Protein 5TIB (pdb70)

B-factor: mean 47.49, std 21.51, range [4.68, 128.02]

Secondary structure (DSSP, 8-state):
-PPTTEEEEE--TTS-HHHHHHHHHHHHHHH--EEEEE--TTHHHHHHHHHTTT-S-SEEEEEGGGHHHHHHTT-BPPP---HHHHTTB-HHHHHHTEETTEE-SEEEEEE--EEEEETTT-SS--SBSTTHHHHHHHHHHTT-EEE---SSSHHHHHHHHHHTT-EEEEEETTEEEEEEEETTSHHHHHHHHHHHHHHHTTSS-TT--HHHHHHHHHTT-EEEEEE-GGGHHHHHHSS--EEEEPPPEETTEE--PEEEEEEEEEBTT-S-HHHHHHHIIIIISSHHHHHHHHHHS--SEESBHHHHHHHTTSHHHHHHHHHHHHSEEPP-STHHHHHHHHHHHHHHHHHHTSS-HHHHHHHHHHHHHHHHHHH--SSB-------HHHHHHHHHHHHHTS-HHHHHHHHHHHHTTTT-HHHHHHHHHHHHHHHHH-S--GGGTT-HHHHHTB-TTS-B-HHHHHHHHHHHHHHHT-STHHHHHHHHHHHT-HHHHHHHHHHHSSS---HHHHHHHHHHHHHHHHHHHHH--/-TTEEEEE--TTS-HHHHHHHHHHHHHHH--EEEEE--TTHHHHHHHHHHTT-S-SEEEEEGGGHHHHHHTT-B------HHHHTTB-HHHHHHTEETTEE-SEEEEEE--EEEEETTT-SS--SBSTTHHHHHHHHHHTT-EEE----SSHHHHHHHHHHTT-EEEEEETTEEEEEEEETTSHHHHHHHHHHHHHHHTTSS-TT--HHHHHHHHHTT-EEEEEE-GGGHHHHHHSS--EEEEPPPBBTTB---PEEEEEEEEEBTT-TTHHHHHIIIIIIISSHHHHHHHHHHS--SEESBHHHHHHHTTSHHHHHHHHHHHHSEEPP-STTHHHHHHHHHHHHHHHHHTSS-HHHHHHHHHHHHHHHHHHT--TTBS-TT-S----HHHHHHHHHHHHHTS-HHHHHHHHHHHHHTTT-HHHHHHHHHHHHHHHHH----GGGTT-HHHHTTB-TT--B-HHHHHHHHHHHHHHHH-STHHHHHHHHHHHT-HHHHHHHHHHT---HHHHHHHHHHHHHHHHHHHH--

Foldseek 3Di:
DEDPQEFEEEDAPLFLQVLLVVLQVVLCVVPVHHYHYDHDPPLLLVLLAQLLVLDDGQKYKDWLQSQQQCVLSVFFDFDDDDPVLVVQFDVVQQVSQAYPRTGFWAFWAKKWKWKKFFCVLPVDQDQAPVCQVVVQVVVVVVQAAAEAEALLFVLQQQLQLPFQPADQFDADPHDTHLLRGRQQDPSNLVRLVSVLVCCVSPNYPLHRHHVNRLVCVLVPRYGIYMDIQQSVVSSVVGPTDMDTAADHHYPPTGRAGAMTGITMTGTSSDPCNVVVSCSVSPRCLDLSSVVSRCVSGRRAQTRRPVNNVVVVVDVNNVRRVVNDVSHDHHHNHLLSLQLRLLVSQLSSCCNVVVDPNNLSSVLSRLLSSLLSQLQPLPDDDQPCDDDLLRLLVLLLVVLQPADLVLLVLLLVLVLVCQPPVVSLVVVLVQLVVCLVVQDDDPVCVPRSNNQSQADPVSGGDNSSSVSSNVLSVLSSLGDVSSVSLSVCLVSVNLVSSLVSLCSSQSHHVNSSNSSSSSVNSNSVSSCCSSPND/DPQEFEEEDAPLFQQVLLVVLQVVCCVVPVHHYHYDHDPVQLQVALLQLLVVGDGFKYKDFLQSVQLCVLSVFFDFDDDDPVLVVQFDPVQQVSQADPNTGFWAFWFKKWKWKKFFCVLCVDDDQAPVCQVVSQVVQVVVQAAAEAEALLFCLQQQLLLPFQPADQFDAPPHDTDLQDHGCQDPSNLQSLVSVQVCCVVVSYPLVRHHVNRLVCVLVVRYGIYMGIQSSVLSSVVGPTDMDIAFDHHYPPTGRAGAMTGITMTGTSNHPCVVVVCCSVSPRCQDLSNQVSRCNSGNRAQTRGDVNSVVVCVDNNNVRRVVSNVSYHHHHNHSLVLLLRLLSSQLSSCCNVVVDPNNLSSLLSRLLSSLLSQLSPLPPDDDLPLPPCVDLVVLLVLLLVVLVPFDLVLLVLLLVQLLVCQPPVVSLVVVLVVLVVCLVVQDDDVVCVPSSNSVRQADPVRGGDSSNSVSSNSLSSLSVNGDPSSVSLSVCLVSVNLVSSLVSLVVSDSNRSNSNSSSVNSNSSSSNSSSPD

InterPro domains:
  IPR007677 Gasdermin [PTHR16399] (1-382)
  IPR040460 Gasdermin, pore forming domain [PF04598] (5-232)
  IPR041263 Gasdermin, PUB domain [PF17708] (252-376)

GO terms:
  GO:0005543 phospholipid binding (F, IDA)
  GO:0005886 plasma membrane (C, IDA)
  GO:1902483 cytotoxic T cell pyroptotic cell death (P, IDA)
  GO:0022829 wide pore channel activity (F, IDA)
  GO:0070269 pyroptotic inflammatory response (P, IDA)
  GO:0042267 natural killer cell mediated cytotoxicity (P, IDA)
  GO:0050829 defense response to Gram-negative bacterium (P, IDA)
  GO:1901612 cardiolipin binding (F, IDA)
  GO:0005737 cytoplasm (C, EXP)
  GO:0005886 plasma membrane (C, EXP)
  GO:0005829 cytosol (C, IDA)
  GO:0140507 granzyme-mediated programmed cell death signaling pathway (P, IDA)

Sequence (1063 aa):
KIEEGKLVIWINGDKGYNGLAEVGKKFEKDTGIKVTVEHPDKLEEKFPQVAATGDGPDIIFWAHDRFGGYAQSGLLAEITPAAAFQDKLYPFTWDAVRYNGKLIAYPIAVEALSLIYNKDLLPNPPKTWEEIPALDKELKAKGKSALMFNLQEPYFTWPLIAADGGYAFKYAAGKYDIKDVGVDNAGAKAGLTFLVDLIKNKHMNADTDYSIAEAAFNKGETAMTINGPWAWSNIDTSAVNYGVTVLPTFKGQPSKPFVGVLSAGINAASPNKELAKEFLENYLLTDEGLEAVNKDKPLGAVALKSYEEELAKDPRIAATMENAQKGEIMPNIPQMSAFWYAVRTAVINAASGRQTVDAALAAAQTNAAAMSAGLDIHFRGKTKSRNMKEKLEDMESVLKDLTEEKRKDVLNSLAKCLGKEDIRQDLEQRVSEVLISRELHMEDSDKPLLSSLFNAAGVLVEARAKAILDFLDALLELSEEQQFVAEALEKGTLPLLKDQVKSVMEQNWDPEARILCALYVVVSILLELAEGPEEGKLVIWINGDKGYNGLAEVGKKFEKDTGIKVTVEHPDKLEEKFPQVAATGDGPDIIFWAHDRFGGYAQSGLLAEITPAAAFQDKLYPFTWDAVRYNGKLIAYPIAVEALSLIYNKDLLPNPPKTWEEIPALDKELKAKGKSALMFNLQEPYFTWPLIAADGGYAFKYAAGKYDIKDVGVDNAGAKAGLTFLVDLIKNKHMNADTDYSIAEAAFNKGETAMTINGPWAWSNIDTSAVNYGVTVLPTFKGQPSKPFVGVLSAGINAASPNKELAKEFLENYLLTDEGLEAVNKDKPLGAVALKSYEEELAKDPRIAATMENAQKGEIMPNIPQMSAFWYAVRTAVINAASGRQTVDAALAAAQTNAAAMSAGLDIHFRGKTKSFPERNMKEKLEDMESVLKDLTEEKRKDVLNSLAKCLGKEDIRQDLEQRVSEVLISRELHMEDSDKPLLSSLFNAAGVLVEARAKAILDFLDALLELSEEQQFVAEALEKGTLPLLKDQVKSVMEDPEARILCALYVVVSILLELAEG

Solvent-accessible surface area: 40756 Å² total; per-residue (Å²): 202,14,105,125,40,46,0,31,0,15,2,33,37,42,22,1,61,93,3,2,41,114,6,2,84,93,0,78,135,86,51,64,28,39,27,46,29,75,82,27,131,79,0,24,51,78,0,4,59,38,8,50,113,30,62,12,0,0,0,0,3,47,14,1,8,25,0,0,8,2,24,27,18,53,9,21,11,93,3,91,12,65,71,82,14,38,105,108,1,64,93,64,0,7,19,7,0,27,22,48,25,74,17,10,0,0,0,2,0,3,9,1,0,1,0,0,25,9,85,114,50,14,90,122,23,8,119,40,4,77,84,2,36,71,25,1,158,98,5,92,97,138,59,61,18,0,2,34,2,7,3,52,66,3,37,14,0,4,3,3,0,4,7,35,35,3,58,3,8,93,98,64,33,21,21,27,64,17,118,48,13,1,0,51,45,81,4,0,67,26,0,0,53,35,0,8,61,4,23,141,92,159,28,18,93,23,108,7,47,54,71,88,4,39,36,8,0,26,151,14,87,0,0,0,5,4,10,0,0,13,5,4,24,57,4,87,122,30,109,20,70,33,10,20,26,23,8,0,37,10,110,69,67,49,3,55,0,15,1,0,0,4,0,0,0,0,1,38,44,4,60,6,58,127,40,0,44,72,0,0,36,92,25,2,2,41,68,72,4,0,64,20,4,22,149,31,48,18,8,0,6,1,0,5,83,58,21,11,118,89,28,56,149,35,101,60,10,60,6,0,47,75,2,12,146,82,7,85,64,6,6,15,6,5,1,1,18,0,0,15,14,1,0,49,28,2,2,54,8,3,10,59,58,163,30,94,21,86,46,1,0,42,7,3,34,14,1,0,13,0,0,1,12,0,5,15,19,12,32,58,22,74,36,144,168,78,97,81,34,35,25,8,60,92,6,51,63,28,2,126,118,7,82,113,140,50,21,82,58,2,21,66,6,0,35,113,1,16,44,112,72,119,67,7,79,52,6,38,116,29,0,43,72,0,31,142,45,108,112,64,79,176,99,0,93,109,45,50,0,0,54,3,1,20,56,113,84,54,79,8,43,67,45,29,0,104,4,2,35,63,0,0,80,7,0,85,92,6,6,27,0,20,96,40,0,34,74,0,35,111,113,47,18,3,49,42,0,48,79,4,0,104,46,6,7,31,62,108,103,100,29,5,21,51,12,2,16,0,0,13,5,0,0,2,1,0,25,17,0,26,110,24,100,109,138,59,30,1,39,0,32,3,31,30,39,19,0,61,93,6,1,41,49,11,0,70,56,9,36,133,91,55,70,18,57,32,65,32,74,78,33,132,69,1,23,56,34,0,13,55,28,5,70,93,49,53,38,1,6,0,3,3,47,13,1,7,24,0,0,23,13,21,41,64,50,18,16,15,79,12,127,14,64,75,82,10,65,101,86,1,59,91,84,1,12,43,3,0,92,21,42,33,62,18,10,0,3,0,2,0,4,11,0,0,0,1,0,18,5,90,101,56,18,97,94,37,25,97,34,4,77,77,2,44,74,34,15,62,69,32,56,100,74,63,68,25,0,2,35,3,11,2,60,65,4,39,20,3,4,2,4,2,3,7,42,33,4,76,3,10,24,94,72,70,18,30,31,62,19,81,60,7,2,0,22,51,76,4,0,62,20,0,1,62,27,1,21,64,5,30,91,95,92,35,11,96,24,63,7,51,58,73,84,4,44,63,4,2,35,68,14,94,0,0,3,7,4,7,0,0,14,4,2,29,62,4,86,100,29,110,19,78,34,8,19,33,50,8,1,36,11,117,65,78,50,2,57,0,10,5,1,0,2,0,0,0,7,6,40,59,5,73,12,72,85,40,0,30,37,0,0,30,94,64,2,1,42,70,80,5,0,38,35,5,27,83,32,36,14,6,0,5,2,0,7,64,58,31,12,121,66,26,50,93,38,104,67,7,47,2,0,54,73,2,14,144,83,10,76,33,8,8,17,7,6,1,1,26,0,0,16,24,0,3,45,35,2,1,64,18,9,14,78,59,195,25,96,20,75,44,1,4,54,3,1,56,16,0,0,6,0,0,1,14,0,15,19,15,11,27,26,19,74,12,101,17,17,87,104,158,88,87,77,50,44,16,52,86,19,47,57,28,11,78,111,24,75,83,66,50,21,49,59,3,26,94,19,0,30,121,1,20,44,113,68,112,68,5,86,95,23,30,58,101,0,42,60,5,34,144,54,188,101,64,102,173,73,8,75,127,28,57,0,0,43,2,2,12,56,114,96,52,56,31,44,52,46,22,0,118,3,2,28,64,0,0,20,0,1,58,4,2,4,84,0,10,93,28,0,31,78,0,38,161,75,56,21,4,58,38,0,52,61,8,0,47,43,10,73,127,119,21,16,56,63,0,9,34,0,0,55,12,0,0,1,1,0,28,46,17,44,113,120

Radius of gyration: 32.64 Å; Cα contacts (8 Å, |Δi|>4): 2122; chains: 2; bounding box: 70×68×93 Å

Structure (mmCIF, N/CA/C/O backbone):
data_5TIB
#
_entry.id   5TIB
#
_cell.length_a   104.060
_cell.length_b   104.060
_cell.length_c   252.210
_cell.angle_alpha   90.000
_cell.angle_beta   90.000
_cell.angle_gamma   90.000
#
_symmetry.space_group_name_H-M   'P 43 21 2'
#
loop_
_entity.id
_entity.type
_entity.pdbx_description
1 polymer 'Sugar ABC transporter substrate-binding protein,Gasdermin-B'
2 branched alpha-D-glucopyranose-(1-4)-alpha-D-glucopyranose
3 non-polymer 'ACETATE ION'
4 non-polymer 'SODIUM ION'
5 water water
#
loop_
_atom_site.group_PDB
_atom_site.id
_atom_site.type_symbol
_atom_site.label_atom_id
_atom_site.label_alt_id
_atom_site.label_comp_id
_atom_site.label_asym_id
_atom_site.label_entity_id
_atom_site.label_seq_id
_atom_site.pdbx_PDB_ins_code
_atom_site.Cartn_x
_atom_site.Cartn_y
_atom_site.Cartn_z
_atom_site.occupancy
_atom_site.B_iso_or_equiv
_atom_site.auth_seq_id
_atom_site.auth_comp_id
_atom_site.auth_asym_id
_atom_site.auth_atom_id
_atom_site.pdbx_PDB_model_num
ATOM 1 N N . LYS A 1 1 ? 98.053 100.128 53.353 1.00 90.59 1 LYS A N 1
ATOM 2 C CA . LYS A 1 1 ? 96.689 100.534 52.901 1.00 87.52 1 LYS A CA 1
ATOM 3 C C . LYS A 1 1 ? 96.693 100.450 51.395 1.00 76.79 1 LYS A C 1
ATOM 4 O O . LYS A 1 1 ? 97.493 101.116 50.730 1.00 79.26 1 LYS A O 1
ATOM 10 N N . ILE A 1 2 ? 95.829 99.601 50.869 1.00 62.17 2 ILE A N 1
ATOM 11 C CA . ILE A 1 2 ? 95.652 99.498 49.449 1.00 53.87 2 ILE A CA 1
ATOM 12 C C . ILE A 1 2 ? 94.716 100.623 49.051 1.00 52.74 2 ILE A C 1
ATOM 13 O O . ILE A 1 2 ? 93.828 100.991 49.810 1.00 55.41 2 ILE A O 1
ATOM 18 N N . GLU A 1 3 ? 94.922 101.162 47.863 1.00 50.24 3 GLU A N 1
ATOM 19 C CA . GLU A 1 3 ? 94.215 102.356 47.436 1.00 53.18 3 GLU A CA 1
ATOM 20 C C . GLU A 1 3 ? 92.862 102.048 46.776 1.00 52.54 3 GLU A C 1
ATOM 21 O O . GLU A 1 3 ? 92.788 101.318 45.795 1.00 51.39 3 GLU A O 1
ATOM 27 N N . GLU A 1 4 ? 91.798 102.632 47.331 1.00 50.35 4 GLU A N 1
ATOM 28 C CA . GLU A 1 4 ? 90.451 102.499 46.804 1.00 44.99 4 GLU A CA 1
ATOM 29 C C . GLU A 1 4 ? 90.225 103.154 45.435 1.00 42.48 4 GLU A C 1
ATOM 30 O O . GLU A 1 4 ? 90.851 104.142 45.075 1.00 47.53 4 GLU A O 1
ATOM 36 N N . GLY A 1 5 ? 89.354 102.571 44.637 1.00 39.37 5 GLY A N 1
ATOM 37 C CA . GLY A 1 5 ? 89.096 103.086 43.303 1.00 38.56 5 GLY A CA 1
ATOM 38 C C . GLY A 1 5 ? 90.147 102.768 42.262 1.00 39.40 5 GLY A C 1
ATOM 39 O O . GLY A 1 5 ? 90.169 103.385 41.206 1.00 47.09 5 GLY A O 1
ATOM 40 N N . LYS A 1 6 ? 90.989 101.774 42.521 1.00 40.50 6 LYS A N 1
ATOM 41 C CA . LYS A 1 6 ? 92.082 101.411 41.624 1.00 40.11 6 LYS A CA 1
ATOM 42 C C . LYS A 1 6 ? 92.279 99.912 41.722 1.00 39.46 6 LYS A C 1
ATOM 43 O O . LYS A 1 6 ? 91.881 99.323 42.722 1.00 40.62 6 LYS A O 1
ATOM 49 N N . LEU A 1 7 ? 92.881 99.291 40.708 1.00 36.01 7 LEU A N 1
ATOM 50 C CA . LEU A 1 7 ? 93.264 97.883 40.817 1.00 32.48 7 LEU A CA 1
ATOM 51 C C . LEU A 1 7 ? 94.748 97.719 40.612 1.00 31.58 7 LEU A C 1
ATOM 52 O O . LEU A 1 7 ? 95.293 98.204 39.648 1.00 30.12 7 LEU A O 1
ATOM 57 N N . VAL A 1 8 ? 95.386 96.988 41.528 1.00 31.95 8 VAL A N 1
ATOM 58 C CA . VAL A 1 8 ? 96.774 96.622 41.391 1.00 30.39 8 VAL A CA 1
ATOM 59 C C . VAL A 1 8 ? 96.833 95.126 41.315 1.00 27.66 8 VAL A C 1
ATOM 60 O O . VAL A 1 8 ? 96.273 94.476 42.160 1.00 24.85 8 VAL A O 1
ATOM 64 N N . ILE A 1 9 ? 97.580 94.615 40.338 1.00 28.11 9 ILE A N 1
ATOM 65 C CA . ILE A 1 9 ? 97.660 93.198 40.046 1.00 29.02 9 ILE A CA 1
ATOM 66 C C . ILE A 1 9 ? 99.065 92.713 39.956 1.00 31.06 9 ILE A C 1
ATOM 67 O O . ILE A 1 9 ? 99.858 93.314 39.202 1.00 29.96 9 ILE A O 1
ATOM 72 N N . TRP A 1 10 ? 99.374 91.629 40.704 1.00 29.01 10 TRP A N 1
ATOM 73 C CA . TRP A 1 10 ? 100.682 90.980 40.627 1.00 27.52 10 TRP A CA 1
ATOM 74 C C . TRP A 1 10 ? 100.612 89.665 39.832 1.00 27.83 10 TRP A C 1
ATOM 75 O O . TRP A 1 10 ? 99.741 88.860 40.019 1.00 25.90 10 TRP A O 1
ATOM 86 N N . ILE A 1 11 ? 101.533 89.470 38.923 1.00 27.84 11 ILE A N 1
ATOM 87 C CA . ILE A 1 11 ? 101.648 88.229 38.229 1.00 27.12 11 ILE A CA 1
ATOM 88 C C . ILE A 1 11 ? 103.127 87.939 37.973 1.00 26.22 11 ILE A C 1
ATOM 89 O O . ILE A 1 11 ? 103.926 88.838 37.893 1.00 25.83 11 ILE A O 1
ATOM 94 N N . ASN A 1 12 ? 103.468 86.685 37.799 1.00 26.14 12 ASN A N 1
ATOM 95 C CA . ASN A 1 12 ? 104.832 86.302 37.565 1.00 28.91 12 ASN A CA 1
ATOM 96 C C . ASN A 1 12 ? 105.430 86.881 36.253 1.00 30.77 12 ASN A C 1
ATOM 97 O O . ASN A 1 12 ? 104.766 87.023 35.235 1.00 30.64 12 ASN A O 1
ATOM 102 N N . GLY A 1 13 ? 106.713 87.202 36.307 1.00 27.93 13 GLY A N 1
ATOM 103 C CA . GLY A 1 13 ? 107.400 87.780 35.197 1.00 26.56 13 GLY A CA 1
ATOM 104 C C . GLY A 1 13 ? 107.596 86.897 33.980 1.00 26.52 13 GLY A C 1
ATOM 105 O O . GLY A 1 13 ? 107.933 87.370 32.927 1.00 24.48 13 GLY A O 1
ATOM 106 N N . ASP A 1 14 ? 107.389 85.615 34.096 1.00 28.27 14 ASP A N 1
ATOM 107 C CA . ASP A 1 14 ? 107.457 84.778 32.919 1.00 29.95 14 ASP A CA 1
ATOM 108 C C . ASP A 1 14 ? 106.092 84.690 32.218 1.00 32.25 14 ASP A C 1
ATOM 109 O O . ASP A 1 14 ? 106.020 84.129 31.122 1.00 34.85 14 ASP A O 1
ATOM 114 N N . LYS A 1 15 ? 105.025 85.217 32.840 1.00 31.10 15 LYS A N 1
ATOM 115 C CA . LYS A 1 15 ? 103.671 85.184 32.255 1.00 30.90 15 LYS A CA 1
ATOM 116 C C . LYS A 1 15 ? 103.416 86.402 31.388 1.00 31.21 15 LYS A C 1
ATOM 117 O O . LYS A 1 15 ? 104.206 87.342 31.416 1.00 26.62 15 LYS A O 1
ATOM 123 N N . GLY A 1 16 ? 102.289 86.401 30.657 1.00 31.21 16 GLY A N 1
ATOM 124 C CA . GLY A 1 16 ? 101.950 87.484 29.718 1.00 29.68 16 GLY A CA 1
ATOM 125 C C . GLY A 1 16 ? 101.404 88.764 30.354 1.00 29.37 16 GLY A C 1
ATOM 126 O O . GLY A 1 16 ? 100.266 89.178 30.088 1.00 27.66 16 GLY A O 1
ATOM 127 N N . TYR A 1 17 ? 102.244 89.417 31.152 1.00 27.04 17 TYR A N 1
ATOM 128 C CA . TYR A 1 17 ? 101.867 90.630 31.839 1.00 27.26 17 TYR A CA 1
ATOM 129 C C . TYR A 1 17 ? 101.535 91.853 30.938 1.00 26.87 17 TYR A C 1
ATOM 130 O O . TYR A 1 17 ? 100.726 92.697 31.326 1.00 25.33 17 TYR A O 1
ATOM 139 N N . ASN A 1 18 ? 102.154 91.958 29.773 1.00 25.27 18 ASN A N 1
ATOM 140 C CA . ASN A 1 18 ? 101.795 93.037 28.851 1.00 27.77 18 ASN A CA 1
ATOM 141 C C . ASN A 1 18 ? 100.412 92.806 28.262 1.00 28.60 18 ASN A C 1
ATOM 142 O O . ASN A 1 18 ? 99.612 93.726 28.169 1.00 24.28 18 ASN A O 1
ATOM 147 N N . GLY A 1 19 ? 100.132 91.537 27.914 1.00 30.06 19 GLY A N 1
ATOM 148 C CA . GLY A 1 19 ? 98.777 91.092 27.527 1.00 26.01 19 GLY A CA 1
ATOM 149 C C . GLY A 1 19 ? 97.775 91.418 28.620 1.00 26.66 19 GLY A C 1
ATOM 150 O O . GLY A 1 19 ? 96.734 92.019 28.381 1.00 26.41 19 GLY A O 1
ATOM 151 N N . LEU A 1 20 ? 98.124 91.108 29.846 1.00 25.94 20 LEU A N 1
ATOM 152 C CA . LEU A 1 20 ? 97.238 91.403 30.939 1.00 26.22 20 LEU A CA 1
ATOM 153 C C . LEU A 1 20 ? 96.987 92.871 31.119 1.00 25.17 20 LEU A C 1
ATOM 154 O O . LEU A 1 20 ? 95.939 93.279 31.526 1.00 28.99 20 LEU A O 1
ATOM 159 N N . ALA A 1 21 ? 97.983 93.665 30.872 1.00 30.23 21 ALA A N 1
ATOM 160 C CA . ALA A 1 21 ? 97.861 95.136 30.975 1.00 33.54 21 ALA A CA 1
ATOM 161 C C . ALA A 1 21 ? 96.968 95.709 29.875 1.00 30.48 21 ALA A C 1
ATOM 162 O O . ALA A 1 21 ? 96.342 96.714 30.067 1.00 29.45 21 ALA A O 1
ATOM 164 N N . GLU A 1 22 ? 96.925 95.036 28.737 1.00 35.10 22 GLU A N 1
ATOM 165 C CA . GLU A 1 22 ? 95.951 95.306 27.684 1.00 39.10 22 GLU A CA 1
ATOM 166 C C . GLU A 1 22 ? 94.509 95.114 28.160 1.00 36.28 22 GLU A C 1
ATOM 167 O O . GLU A 1 22 ? 93.664 95.919 27.868 1.00 38.47 22 GLU A O 1
ATOM 173 N N . VAL A 1 23 ? 94.250 94.074 28.927 1.00 30.96 23 VAL A N 1
ATOM 174 C CA . VAL A 1 23 ? 92.928 93.896 29.505 1.00 30.33 23 VAL A CA 1
ATOM 175 C C . VAL A 1 23 ? 92.670 95.012 30.517 1.00 29.40 23 VAL A C 1
ATOM 176 O O . VAL A 1 23 ? 91.560 95.488 30.625 1.00 27.57 23 VAL A O 1
ATOM 180 N N . GLY A 1 24 ? 93.703 95.385 31.264 1.00 30.58 24 GLY A N 1
ATOM 181 C CA . GLY A 1 24 ? 93.635 96.457 32.248 1.00 32.87 24 GLY A CA 1
ATOM 182 C C . GLY A 1 24 ? 93.219 97.776 31.621 1.00 34.73 24 GLY A C 1
ATOM 183 O O . GLY A 1 24 ? 92.431 98.505 32.199 1.00 31.27 24 GLY A O 1
ATOM 184 N N . LYS A 1 25 ? 93.761 98.036 30.429 1.00 35.55 25 LYS A N 1
ATOM 185 C CA . LYS A 1 25 ? 93.406 99.169 29.598 1.00 39.71 25 LYS A CA 1
ATOM 186 C C . LYS A 1 25 ? 91.929 99.158 29.175 1.00 42.11 25 LYS A C 1
ATOM 187 O O . LYS A 1 25 ? 91.228 100.179 29.276 1.00 37.67 25 LYS A O 1
ATOM 190 N N . LYS A 1 26 ? 91.479 98.011 28.673 1.00 38.89 26 LYS A N 1
ATOM 191 C CA . LYS A 1 26 ? 90.106 97.915 28.242 1.00 43.14 26 LYS A CA 1
ATOM 192 C C . LYS A 1 26 ? 89.180 98.200 29.422 1.00 41.07 26 LYS A C 1
ATOM 193 O O . LYS A 1 26 ? 88.174 98.860 29.262 1.00 41.72 26 LYS A O 1
ATOM 199 N N . PHE A 1 27 ? 89.557 97.717 30.595 1.00 39.11 27 PHE A N 1
ATOM 200 C CA . PHE A 1 27 ? 88.764 97.909 31.785 1.00 36.90 27 PHE A CA 1
ATOM 201 C C . PHE A 1 27 ? 88.630 99.371 32.153 1.00 41.62 27 PHE A C 1
ATOM 202 O O . PHE A 1 27 ? 87.535 99.834 32.501 1.00 41.16 27 PHE A O 1
ATOM 210 N N . GLU A 1 28 ? 89.747 100.089 32.124 1.00 46.64 28 GLU A N 1
ATOM 211 C CA . GLU A 1 28 ? 89.749 101.517 32.443 1.00 49.66 28 GLU A CA 1
ATOM 212 C C . GLU A 1 28 ? 88.900 102.314 31.444 1.00 48.43 28 GLU A C 1
ATOM 213 O O . GLU A 1 28 ? 88.161 103.197 31.810 1.00 40.00 28 GLU A O 1
ATOM 219 N N . LYS A 1 29 ? 89.019 101.968 30.182 1.00 49.61 29 LYS A N 1
ATOM 220 C CA . LYS A 1 29 ? 88.272 102.612 29.135 1.00 48.06 29 LYS A CA 1
ATOM 221 C C . LYS A 1 29 ? 86.771 102.437 29.382 1.00 51.19 29 LYS A C 1
ATOM 222 O O . LYS A 1 29 ? 86.010 103.399 29.300 1.00 59.90 29 LYS A O 1
ATOM 226 N N . ASP A 1 30 ? 86.345 101.223 29.697 1.00 47.39 30 ASP A N 1
ATOM 227 C CA . ASP A 1 30 ? 84.931 100.973 29.955 1.00 42.32 30 ASP A CA 1
ATOM 228 C C . ASP A 1 30 ? 84.444 101.558 31.256 1.00 40.35 30 ASP A C 1
ATOM 229 O O . ASP A 1 30 ? 83.310 101.859 31.354 1.00 47.58 30 ASP A O 1
ATOM 234 N N . THR A 1 31 ? 85.270 101.650 32.276 1.00 42.33 31 THR A N 1
ATOM 235 C CA . THR A 1 31 ? 84.789 101.995 33.627 1.00 40.80 31 THR A CA 1
ATOM 236 C C . THR A 1 31 ? 85.475 103.187 34.265 1.00 40.36 31 THR A C 1
ATOM 237 O O . THR A 1 31 ? 85.147 103.520 35.380 1.00 42.11 31 THR A O 1
ATOM 241 N N . GLY A 1 32 ? 86.509 103.737 33.637 1.00 39.31 32 GLY A N 1
ATOM 242 C CA . GLY A 1 32 ? 87.354 104.734 34.299 1.00 42.66 32 GLY A CA 1
ATOM 243 C C . GLY A 1 32 ? 88.186 104.308 35.519 1.00 47.30 32 GLY A C 1
ATOM 244 O O . GLY A 1 32 ? 88.661 105.187 36.264 1.00 47.91 32 GLY A O 1
ATOM 245 N N . ILE A 1 33 ? 88.370 102.997 35.733 1.00 47.31 33 ILE A N 1
ATOM 246 C CA . ILE A 1 33 ? 89.118 102.463 36.887 1.00 43.79 33 ILE A CA 1
ATOM 247 C C . ILE A 1 33 ? 90.517 102.096 36.431 1.00 41.86 33 ILE A C 1
ATOM 248 O O . ILE A 1 33 ? 90.673 101.246 35.567 1.00 47.07 33 ILE A O 1
ATOM 253 N N . LYS A 1 34 ? 91.539 102.734 36.992 1.00 42.78 34 LYS A N 1
ATOM 254 C CA . LYS A 1 34 ? 92.917 102.474 36.583 1.00 41.79 34 LYS A CA 1
ATOM 255 C C . LYS A 1 34 ? 93.371 101.043 37.047 1.00 40.79 34 LYS A C 1
ATOM 256 O O . LYS A 1 34 ? 93.051 100.589 38.169 1.00 37.70 34 LYS A O 1
ATOM 258 N N . VAL A 1 35 ? 94.057 100.334 36.157 1.00 33.71 35 VAL A N 1
ATOM 259 C CA . VAL A 1 35 ? 94.585 99.034 36.459 1.00 32.46 35 VAL A CA 1
ATOM 260 C C . VAL A 1 35 ? 96.065 99.111 36.251 1.00 33.11 35 VAL A C 1
ATOM 261 O O . VAL A 1 35 ? 96.509 99.486 35.162 1.00 34.15 35 VAL A O 1
ATOM 265 N N . THR A 1 36 ? 96.818 98.676 37.261 1.00 33.07 36 THR A N 1
ATOM 266 C CA . THR A 1 36 ? 98.286 98.612 37.185 1.00 32.79 36 THR A CA 1
ATOM 267 C C . THR A 1 36 ? 98.771 97.189 37.363 1.00 30.94 36 THR A C 1
ATOM 268 O O . THR A 1 36 ? 98.479 96.540 38.339 1.00 31.70 36 THR A O 1
ATOM 272 N N . VAL A 1 37 ? 99.554 96.720 36.434 1.00 30.00 37 VAL A N 1
ATOM 273 C CA . VAL A 1 37 ? 100.016 95.360 36.486 1.00 30.22 37 VAL A CA 1
ATOM 274 C C . VAL A 1 37 ? 101.499 95.328 36.733 1.00 31.81 37 VAL A C 1
ATOM 275 O O . VAL A 1 37 ? 102.269 95.949 36.027 1.00 35.21 37 VAL A O 1
ATOM 279 N N . GLU A 1 38 ? 101.890 94.564 37.729 1.00 35.77 38 GLU A N 1
ATOM 280 C CA . GLU A 1 38 ? 103.258 94.487 38.177 1.00 35.15 38 GLU A CA 1
ATOM 281 C C . GLU A 1 38 ? 103.742 93.041 38.211 1.00 34.46 38 GLU A C 1
ATOM 282 O O . GLU A 1 38 ? 102.979 92.099 38.427 1.00 34.63 38 GLU A O 1
ATOM 288 N N . HIS A 1 39 ? 105.030 92.875 38.043 1.00 35.38 39 HIS A N 1
ATOM 289 C CA . HIS A 1 39 ? 105.648 91.559 38.139 1.00 34.91 39 HIS A CA 1
ATOM 290 C C . HIS A 1 39 ? 106.867 91.468 39.085 1.00 31.65 39 HIS A C 1
ATOM 291 O O . HIS A 1 39 ? 107.989 91.268 38.658 1.00 32.14 39 HIS A O 1
ATOM 298 N N . PRO A 1 40 ? 106.628 91.587 40.377 1.00 28.90 40 PRO A N 1
ATOM 299 C CA . PRO A 1 40 ? 107.713 91.541 41.322 1.00 29.91 40 PRO A CA 1
ATOM 300 C C . PRO A 1 40 ? 108.408 90.207 41.345 1.00 33.98 40 PRO A C 1
ATOM 301 O O . PRO A 1 40 ? 107.825 89.212 40.976 1.00 38.22 40 PRO A O 1
ATOM 305 N N . ASP A 1 41 ? 109.656 90.194 41.801 1.00 40.05 41 ASP A N 1
ATOM 306 C CA . ASP A 1 41 ? 110.401 88.957 41.951 1.00 40.63 41 ASP A CA 1
ATOM 307 C C . ASP A 1 41 ? 109.909 88.303 43.205 1.00 37.91 41 ASP A C 1
ATOM 308 O O . ASP A 1 41 ? 109.450 88.997 44.117 1.00 31.42 41 ASP A O 1
ATOM 313 N N . LYS A 1 42 ? 110.015 86.973 43.253 1.00 37.70 42 LYS A N 1
ATOM 314 C CA . LYS A 1 42 ? 109.672 86.193 44.450 1.00 37.48 42 LYS A CA 1
ATOM 315 C C . LYS A 1 42 ? 108.224 86.446 44.880 1.00 31.84 42 LYS A C 1
ATOM 316 O O . LYS A 1 42 ? 107.906 86.489 46.058 1.00 29.33 42 LYS A O 1
ATOM 319 N N . LEU A 1 43 ? 107.368 86.634 43.897 1.00 28.02 43 LEU A N 1
ATOM 320 C CA . LEU A 1 43 ? 106.041 87.102 44.121 1.00 29.33 43 LEU A CA 1
ATOM 321 C C . LEU A 1 43 ? 105.255 86.196 45.111 1.00 28.25 43 LEU A C 1
ATOM 322 O O . LEU A 1 43 ? 104.503 86.663 45.947 1.00 25.91 43 LEU A O 1
ATOM 327 N N . GLU A 1 44 ? 105.437 84.903 44.985 1.00 27.58 44 GLU A N 1
ATOM 328 C CA . GLU A 1 44 ? 104.764 83.931 45.810 1.00 29.30 44 GLU A CA 1
ATOM 329 C C . GLU A 1 44 ? 105.173 84.022 47.266 1.00 31.46 44 GLU A C 1
ATOM 330 O O . GLU A 1 44 ? 104.405 83.627 48.140 1.00 31.05 44 GLU A O 1
ATOM 336 N N . GLU A 1 45 ? 106.369 84.529 47.536 1.00 31.74 45 GLU A N 1
ATOM 337 C CA . GLU A 1 45 ? 106.751 84.823 48.923 1.00 33.47 45 GLU A CA 1
ATOM 338 C C . GLU A 1 45 ? 106.418 86.247 49.325 1.00 30.38 45 GLU A C 1
ATOM 339 O O . GLU A 1 45 ? 105.994 86.518 50.423 1.00 31.95 45 GLU A O 1
ATOM 345 N N . LYS A 1 46 ? 106.628 87.165 48.433 1.00 29.17 46 LYS A N 1
ATOM 346 C CA . LYS A 1 46 ? 106.359 88.537 48.725 1.00 33.84 46 LYS A CA 1
ATOM 347 C C . LYS A 1 46 ? 104.881 88.814 49.035 1.00 34.51 46 LYS A C 1
ATOM 348 O O . LYS A 1 46 ? 104.604 89.572 49.956 1.00 40.56 46 LYS A O 1
ATOM 354 N N . PHE A 1 47 ? 103.941 88.207 48.288 1.00 29.02 47 PHE A N 1
ATOM 355 C CA . PHE A 1 47 ? 102.521 88.425 48.523 1.00 28.27 47 PHE A CA 1
ATOM 356 C C . PHE A 1 47 ? 102.027 88.170 49.959 1.00 27.69 47 PHE A C 1
ATOM 357 O O . PHE A 1 47 ? 101.456 89.053 50.555 1.00 27.50 47 PHE A O 1
ATOM 365 N N . PRO A 1 48 ? 102.243 86.969 50.506 1.00 28.14 48 PRO A N 1
ATOM 366 C CA . PRO A 1 48 ? 101.857 86.699 51.874 1.00 31.78 48 PRO A CA 1
ATOM 367 C C . PRO A 1 48 ? 102.573 87.592 52.895 1.00 38.68 48 PRO A C 1
ATOM 368 O O . PRO A 1 48 ? 101.950 87.927 53.921 1.00 37.83 48 PRO A O 1
ATOM 372 N N . GLN A 1 49 ? 103.818 88.010 52.594 1.00 40.44 49 GLN A N 1
ATOM 373 C CA . GLN A 1 49 ? 104.514 89.009 53.450 1.00 44.53 49 GLN A CA 1
ATOM 374 C C . GLN A 1 49 ? 103.843 90.375 53.506 1.00 40.54 49 GLN A C 1
ATOM 375 O O . GLN A 1 49 ? 103.676 90.912 54.558 1.00 39.51 49 GLN A O 1
ATOM 381 N N . VAL A 1 50 ? 103.488 90.946 52.369 1.00 39.51 50 VAL A N 1
ATOM 382 C CA . VAL A 1 50 ? 102.795 92.252 52.396 1.00 42.41 50 VAL A CA 1
ATOM 383 C C . VAL A 1 50 ? 101.296 92.124 52.782 1.00 41.00 50 VAL A C 1
ATOM 384 O O . VAL A 1 50 ? 100.763 92.983 53.448 1.00 40.75 50 VAL A O 1
ATOM 388 N N . ALA A 1 51 ? 100.632 91.055 52.358 1.00 40.88 51 ALA A N 1
ATOM 389 C CA . ALA A 1 51 ? 99.200 90.835 52.644 1.00 39.61 51 ALA A CA 1
ATOM 390 C C . ALA A 1 51 ? 98.928 90.501 54.118 1.00 42.58 51 ALA A C 1
ATOM 391 O O . ALA A 1 51 ? 97.848 90.806 54.655 1.00 36.54 51 ALA A O 1
ATOM 393 N N . ALA A 1 52 ? 99.912 89.917 54.790 1.00 43.72 52 ALA A N 1
ATOM 394 C CA . ALA A 1 52 ? 99.782 89.662 56.225 1.00 44.01 52 ALA A CA 1
ATOM 395 C C . ALA A 1 52 ? 99.613 90.946 57.002 1.00 41.12 52 ALA A C 1
ATOM 396 O O . ALA A 1 52 ? 99.021 90.921 58.052 1.00 41.71 52 ALA A O 1
ATOM 398 N N . THR A 1 53 ? 100.131 92.058 56.479 1.00 41.99 53 THR A N 1
ATOM 399 C CA . THR A 1 53 ? 99.982 93.360 57.136 1.00 45.89 53 THR A CA 1
ATOM 400 C C . THR A 1 53 ? 98.811 94.165 56.571 1.00 49.65 53 THR A C 1
ATOM 401 O O . THR A 1 53 ? 98.647 95.333 56.923 1.00 52.86 53 THR A O 1
ATOM 405 N N . GLY A 1 54 ? 97.975 93.560 55.733 1.00 46.93 54 GLY A N 1
ATOM 406 C CA . GLY A 1 54 ? 96.907 94.301 55.068 1.00 42.07 54 GLY A CA 1
ATOM 407 C C . GLY A 1 54 ? 97.344 95.229 53.952 1.00 40.62 54 GLY A C 1
ATOM 408 O O . GLY A 1 54 ? 96.643 96.152 53.645 1.00 40.25 54 GLY A O 1
ATOM 409 N N . ASP A 1 55 ? 98.479 94.956 53.328 1.00 44.58 55 ASP A N 1
ATOM 410 C CA . ASP A 1 55 ? 98.939 95.693 52.169 1.00 46.12 55 ASP A CA 1
ATOM 411 C C . ASP A 1 55 ? 98.986 94.694 50.991 1.00 42.42 55 ASP A C 1
ATOM 412 O O . ASP A 1 55 ? 98.544 93.571 51.125 1.00 38.54 55 ASP A O 1
ATOM 417 N N . GLY A 1 56 ? 99.509 95.133 49.845 1.00 38.77 56 GLY A N 1
ATOM 418 C CA . GLY A 1 56 ? 99.715 94.301 48.699 1.00 33.65 56 GLY A CA 1
ATOM 419 C C . GLY A 1 56 ? 98.843 94.642 47.524 1.00 35.26 56 GLY A C 1
ATOM 420 O O . GLY A 1 56 ? 98.231 95.711 47.479 1.00 36.64 56 GLY A O 1
ATOM 421 N N . PRO A 1 57 ? 98.776 93.725 46.537 1.00 33.80 57 PRO A N 1
ATOM 422 C CA . PRO A 1 57 ? 97.904 93.885 45.382 1.00 30.14 57 PRO A CA 1
ATOM 423 C C . PRO A 1 57 ? 96.464 93.536 45.712 1.00 28.96 57 PRO A C 1
ATOM 424 O O . PRO A 1 57 ? 96.227 92.786 46.642 1.00 27.75 57 PRO A O 1
ATOM 428 N N . ASP A 1 58 ? 95.519 94.107 44.971 1.00 27.88 58 ASP A N 1
ATOM 429 C CA . ASP A 1 58 ? 94.119 93.665 45.016 1.00 28.18 58 ASP A CA 1
ATOM 430 C C . ASP A 1 58 ? 94.002 92.256 44.463 1.00 25.01 58 ASP A C 1
ATOM 431 O O . ASP A 1 58 ? 93.269 91.450 45.028 1.00 23.27 58 ASP A O 1
ATOM 436 N N . ILE A 1 59 ? 94.711 91.973 43.363 1.00 21.81 59 ILE A N 1
ATOM 437 C CA . ILE A 1 59 ? 94.690 90.672 42.735 1.00 22.93 59 ILE A CA 1
ATOM 438 C C . ILE A 1 59 ? 96.070 90.017 42.625 1.00 23.60 59 ILE A C 1
ATOM 439 O O . ILE A 1 59 ? 97.031 90.654 42.206 1.00 19.64 59 ILE A O 1
ATOM 444 N N . ILE A 1 60 ? 96.112 88.697 42.928 1.00 24.19 60 ILE A N 1
ATOM 445 C CA . ILE A 1 60 ? 97.357 87.896 42.879 1.00 23.16 60 ILE A CA 1
ATOM 446 C C . ILE A 1 60 ? 97.213 86.677 41.999 1.00 21.78 60 ILE A C 1
ATOM 447 O O . ILE A 1 60 ? 96.358 85.854 42.203 1.00 21.59 60 ILE A O 1
ATOM 452 N N . PHE A 1 61 ? 98.112 86.562 41.028 1.00 21.44 61 PHE A N 1
ATOM 453 C CA . PHE A 1 61 ? 98.158 85.419 40.128 1.00 20.75 61 PHE A CA 1
ATOM 454 C C . PHE A 1 61 ? 99.317 84.480 40.495 1.00 20.00 61 PHE A C 1
ATOM 455 O O . PHE A 1 61 ? 100.447 84.892 40.560 1.00 22.55 61 PHE A O 1
ATOM 463 N N . TRP A 1 62 ? 99.026 83.221 40.696 1.00 19.46 62 TRP A N 1
ATOM 464 C CA . TRP A 1 62 ? 100.049 82.200 40.853 1.00 19.91 62 TRP A CA 1
ATOM 465 C C . TRP A 1 62 ? 99.362 80.865 40.564 1.00 19.85 62 TRP A C 1
ATOM 466 O O . TRP A 1 62 ? 98.136 80.794 40.492 1.00 18.86 62 TRP A O 1
ATOM 477 N N . ALA A 1 63 ? 100.134 79.807 40.439 1.00 17.50 63 ALA A N 1
ATOM 478 C CA . ALA A 1 63 ? 99.551 78.499 40.383 1.00 19.02 63 ALA A CA 1
ATOM 479 C C . ALA A 1 63 ? 98.799 78.165 41.666 1.00 18.48 63 ALA A C 1
ATOM 480 O O . ALA A 1 63 ? 99.105 78.652 42.702 1.00 18.77 63 ALA A O 1
ATOM 482 N N . HIS A 1 64 ? 97.812 77.307 41.540 1.00 17.65 64 HIS A N 1
ATOM 483 C CA . HIS A 1 64 ? 96.852 77.077 42.568 1.00 18.64 64 HIS A CA 1
ATOM 484 C C . HIS A 1 64 ? 97.444 76.526 43.807 1.00 18.63 64 HIS A C 1
ATOM 485 O O . HIS A 1 64 ? 96.833 76.687 44.873 1.00 19.09 64 HIS A O 1
ATOM 492 N N . ASP A 1 65 ? 98.610 75.891 43.682 1.00 17.65 65 ASP A N 1
ATOM 493 C CA . ASP A 1 65 ? 99.245 75.194 44.811 1.00 19.17 65 ASP A CA 1
ATOM 494 C C . ASP A 1 65 ? 99.601 76.064 46.027 1.00 20.12 65 ASP A C 1
ATOM 495 O O . ASP A 1 65 ? 99.614 75.554 47.130 1.00 20.92 65 ASP A O 1
ATOM 500 N N . ARG A 1 66 ? 99.805 77.353 45.824 1.00 20.22 66 ARG A N 1
ATOM 501 C CA . ARG A 1 66 ? 100.053 78.251 46.899 1.00 22.93 66 ARG A CA 1
ATOM 502 C C . ARG A 1 66 ? 98.827 78.734 47.643 1.00 22.98 66 ARG A C 1
ATOM 503 O O . ARG A 1 66 ? 98.961 79.314 48.729 1.00 24.53 66 ARG A O 1
ATOM 511 N N . PHE A 1 67 ? 97.645 78.596 47.056 1.00 23.40 67 PHE A N 1
ATOM 512 C CA . PHE A 1 67 ? 96.484 79.375 47.514 1.00 21.09 67 PHE A CA 1
ATOM 513 C C . PHE A 1 67 ? 95.907 78.881 48.839 1.00 18.89 67 PHE A C 1
ATOM 514 O O . PHE A 1 67 ? 95.368 79.661 49.607 1.00 18.06 67 PHE A O 1
ATOM 522 N N . GLY A 1 68 ? 96.009 77.607 49.107 1.00 19.13 68 GLY A N 1
ATOM 523 C CA . GLY A 1 68 ? 95.486 77.045 50.354 1.00 21.27 68 GLY A CA 1
ATOM 524 C C . GLY A 1 68 ? 96.196 77.614 51.568 1.00 23.43 68 GLY A C 1
ATOM 525 O O . GLY A 1 68 ? 95.545 78.040 52.520 1.00 25.56 68 GLY A O 1
ATOM 526 N N . GLY A 1 69 ? 97.531 77.663 51.513 1.00 22.75 69 GLY A N 1
ATOM 527 C CA . GLY A 1 69 ? 98.306 78.352 52.493 1.00 21.67 69 GLY A CA 1
ATOM 528 C C . GLY A 1 69 ? 97.936 79.805 52.659 1.00 21.72 69 GLY A C 1
ATOM 529 O O . GLY A 1 69 ? 97.735 80.256 53.763 1.00 26.46 69 GLY A O 1
ATOM 530 N N . TYR A 1 70 ? 97.775 80.534 51.575 1.00 22.63 70 TYR A N 1
ATOM 531 C CA . TYR A 1 70 ? 97.264 81.929 51.686 1.00 22.06 70 TYR A CA 1
ATOM 532 C C . TYR A 1 70 ? 95.900 81.940 52.354 1.00 23.33 70 TYR A C 1
ATOM 533 O O . TYR A 1 70 ? 95.630 82.805 53.163 1.00 23.47 70 TYR A O 1
ATOM 542 N N . ALA A 1 71 ? 95.009 81.013 51.971 1.00 23.15 71 ALA A N 1
ATOM 543 C CA . ALA A 1 71 ? 93.679 80.956 52.558 1.00 21.36 71 ALA A CA 1
ATOM 544 C C . ALA A 1 71 ? 93.729 80.637 54.033 1.00 23.11 71 ALA A C 1
ATOM 545 O O . ALA A 1 71 ? 93.067 81.297 54.801 1.00 25.31 71 ALA A O 1
ATOM 547 N N . GLN A 1 72 ? 94.516 79.642 54.433 1.00 23.15 72 GLN A N 1
ATOM 548 C CA . GLN A 1 72 ? 94.683 79.316 55.852 1.00 25.10 72 GLN A CA 1
ATOM 549 C C . GLN A 1 72 ? 95.201 80.517 56.670 1.00 24.55 72 GLN A C 1
ATOM 550 O O . GLN A 1 72 ? 94.765 80.714 57.739 1.00 26.49 72 GLN A O 1
ATOM 556 N N . SER A 1 73 ? 96.061 81.343 56.106 1.00 25.00 73 SER A N 1
ATOM 557 C CA . SER A 1 73 ? 96.511 82.536 56.751 1.00 25.19 73 SER A CA 1
ATOM 558 C C . SER A 1 73 ? 95.533 83.723 56.656 1.00 27.81 73 SER A C 1
ATOM 559 O O . SER A 1 73 ? 95.879 84.829 57.050 1.00 28.46 73 SER A O 1
ATOM 562 N N . GLY A 1 74 ? 94.315 83.527 56.153 1.00 27.62 74 GLY A N 1
ATOM 563 C CA . GLY A 1 74 ? 93.351 84.610 56.079 1.00 24.71 74 GLY A CA 1
ATOM 564 C C . GLY A 1 74 ? 93.679 85.711 55.078 1.00 27.71 74 GLY A C 1
ATOM 565 O O . GLY A 1 74 ? 93.168 86.784 55.177 1.00 33.27 74 GLY A O 1
ATOM 566 N N . LEU A 1 75 ? 94.512 85.447 54.089 1.00 28.87 75 LEU A N 1
ATOM 567 C CA . LEU A 1 75 ? 94.929 86.459 53.165 1.00 27.15 75 LEU A CA 1
ATOM 568 C C . LEU A 1 75 ? 94.037 86.602 51.952 1.00 28.33 75 LEU A C 1
ATOM 569 O O . LEU A 1 75 ? 94.259 87.522 51.159 1.00 26.58 75 LEU A O 1
ATOM 574 N N . LEU A 1 76 ? 93.056 85.709 51.754 1.00 26.90 76 LEU A N 1
ATOM 575 C CA . LEU A 1 76 ? 92.258 85.750 50.506 1.00 26.26 76 LEU A CA 1
ATOM 576 C C . LEU A 1 76 ? 90.781 85.933 50.742 1.00 26.24 76 LEU A C 1
ATOM 577 O O . LEU A 1 76 ? 90.230 85.357 51.656 1.00 25.75 76 LEU A O 1
ATOM 582 N N . ALA A 1 77 ? 90.144 86.748 49.904 1.00 25.75 77 ALA A N 1
ATOM 583 C CA . ALA A 1 77 ? 88.674 86.861 49.910 1.00 24.93 77 ALA A CA 1
ATOM 584 C C . ALA A 1 77 ? 88.041 85.588 49.359 1.00 27.73 77 ALA A C 1
ATOM 585 O O . ALA A 1 77 ? 88.560 84.971 48.438 1.00 30.53 77 ALA A O 1
ATOM 587 N N . GLU A 1 78 ? 86.921 85.180 49.924 1.00 30.38 78 GLU A N 1
ATOM 588 C CA . GLU A 1 78 ? 86.151 84.107 49.349 1.00 33.56 78 GLU A CA 1
ATOM 589 C C . GLU A 1 78 ? 85.599 84.522 47.972 1.00 31.76 78 GLU A C 1
ATOM 590 O O . GLU A 1 78 ? 85.155 85.608 47.792 1.00 32.58 78 GLU A O 1
ATOM 596 N N . ILE A 1 79 ? 85.685 83.613 47.017 1.00 30.75 79 ILE A N 1
ATOM 597 C CA . ILE A 1 79 ? 85.237 83.829 45.664 1.00 29.71 79 ILE A CA 1
ATOM 598 C C . ILE A 1 79 ? 83.837 83.161 45.553 1.00 29.85 79 ILE A C 1
ATOM 599 O O . ILE A 1 79 ? 83.617 81.994 45.944 1.00 24.19 79 ILE A O 1
ATOM 604 N N . THR A 1 80 ? 82.892 83.926 45.041 1.00 29.17 80 THR A N 1
ATOM 605 C CA . THR A 1 80 ? 81.503 83.460 44.901 1.00 33.11 80 THR A CA 1
ATOM 606 C C . THR A 1 80 ? 80.965 83.870 43.535 1.00 31.44 80 THR A C 1
ATOM 607 O O . THR A 1 80 ? 80.275 84.873 43.408 1.00 29.99 80 THR A O 1
ATOM 611 N N . PRO A 1 81 ? 81.354 83.147 42.493 1.00 31.22 81 PRO A N 1
ATOM 612 C CA . PRO A 1 81 ? 80.803 83.420 41.158 1.00 29.03 81 PRO A CA 1
ATOM 613 C C . PRO A 1 81 ? 79.455 82.787 41.035 1.00 27.30 81 PRO A C 1
ATOM 614 O O . PRO A 1 81 ? 79.181 81.708 41.593 1.00 24.34 81 PRO A O 1
ATOM 618 N N . ALA A 1 82 ? 78.605 83.458 40.294 1.00 27.61 82 ALA A N 1
ATOM 619 C CA . ALA A 1 82 ? 77.292 82.905 39.993 1.00 26.49 82 ALA A CA 1
ATOM 620 C C . ALA A 1 82 ? 77.475 81.594 39.258 1.00 26.07 82 ALA A C 1
ATOM 621 O O . ALA A 1 82 ? 78.500 81.343 38.603 1.00 25.45 82 ALA A O 1
ATOM 623 N N . ALA A 1 83 ? 76.479 80.749 39.361 1.00 25.57 83 ALA A N 1
ATOM 624 C CA . ALA A 1 83 ? 76.471 79.471 38.636 1.00 25.19 83 ALA A CA 1
ATOM 625 C C . ALA A 1 83 ? 76.574 79.660 37.107 1.00 26.20 83 ALA A C 1
ATOM 626 O O . ALA A 1 83 ? 77.298 78.951 36.408 1.00 25.29 83 ALA A O 1
ATOM 628 N N . ALA A 1 84 ? 75.916 80.686 36.604 1.00 26.58 84 ALA A N 1
ATOM 629 C CA . ALA A 1 84 ? 76.034 81.000 35.201 1.00 30.72 84 ALA A CA 1
ATOM 630 C C . ALA A 1 84 ? 77.511 81.226 34.801 1.00 33.97 84 ALA A C 1
ATOM 631 O O . ALA A 1 84 ? 77.934 80.737 33.768 1.00 40.91 84 ALA A O 1
ATOM 633 N N . PHE A 1 85 ? 78.285 81.954 35.607 1.00 31.74 85 PHE A N 1
ATOM 634 C CA . PHE A 1 85 ? 79.729 82.076 35.347 1.00 28.39 85 PHE A CA 1
ATOM 635 C C . PHE A 1 85 ? 80.526 80.779 35.543 1.00 26.40 85 PHE A C 1
ATOM 636 O O . PHE A 1 85 ? 81.351 80.463 34.726 1.00 25.39 85 PHE A O 1
ATOM 644 N N . GLN A 1 86 ? 80.257 80.020 36.592 1.00 25.49 86 GLN A N 1
ATOM 645 C CA . GLN A 1 86 ? 81.002 78.802 36.832 1.00 25.16 86 GLN A CA 1
ATOM 646 C C . GLN A 1 86 ? 80.929 77.789 35.720 1.00 25.48 86 GLN A C 1
ATOM 647 O O . GLN A 1 86 ? 81.908 77.154 35.410 1.00 26.99 86 GLN A O 1
ATOM 653 N N . ASP A 1 87 ? 79.773 77.629 35.123 1.00 27.45 87 ASP A N 1
ATOM 654 C CA . ASP A 1 87 ? 79.540 76.606 34.084 1.00 27.83 87 ASP A CA 1
ATOM 655 C C . ASP A 1 87 ? 80.272 76.860 32.825 1.00 24.40 87 ASP A C 1
ATOM 656 O O . ASP A 1 87 ? 80.414 75.964 32.066 1.00 25.08 87 ASP A O 1
ATOM 661 N N . LYS A 1 88 ? 80.771 78.065 32.628 1.00 23.90 88 LYS A N 1
ATOM 662 C CA . LYS A 1 88 ? 81.682 78.375 31.551 1.00 24.13 88 LYS A CA 1
ATOM 663 C C . LYS A 1 88 ? 83.116 77.866 31.662 1.00 22.02 88 LYS A C 1
ATOM 664 O O . LYS A 1 88 ? 83.839 77.907 30.671 1.00 21.86 88 LYS A O 1
ATOM 670 N N . LEU A 1 89 ? 83.522 77.384 32.817 1.00 19.35 89 LEU A N 1
ATOM 671 C CA . LEU A 1 89 ? 84.888 76.933 33.029 1.00 21.37 89 LEU A CA 1
ATOM 672 C C . LEU A 1 89 ? 84.840 75.448 33.241 1.00 22.03 89 LEU A C 1
ATOM 673 O O . LEU A 1 89 ? 83.856 74.925 33.694 1.00 22.62 89 LEU A O 1
ATOM 678 N N . TYR A 1 90 ? 85.914 74.760 32.922 1.00 23.93 90 TYR A N 1
ATOM 679 C CA . TYR A 1 90 ? 85.999 73.329 33.194 1.00 24.05 90 TYR A CA 1
ATOM 680 C C . TYR A 1 90 ? 85.878 73.017 34.703 1.00 22.84 90 TYR A C 1
ATOM 681 O O . TYR A 1 90 ? 86.506 73.598 35.498 1.00 23.03 90 TYR A O 1
ATOM 690 N N . PRO A 1 91 ? 85.071 72.069 35.086 1.00 23.95 91 PRO A N 1
ATOM 691 C CA . PRO A 1 91 ? 84.892 71.772 36.494 1.00 24.27 91 PRO A CA 1
ATOM 692 C C . PRO A 1 91 ? 86.191 71.320 37.223 1.00 26.01 91 PRO A C 1
ATOM 693 O O . PRO A 1 91 ? 86.361 71.643 38.392 1.00 27.27 91 PRO A O 1
ATOM 697 N N . PHE A 1 92 ? 87.105 70.628 36.551 1.00 23.74 92 PHE A N 1
ATOM 698 C CA . PHE A 1 92 ? 88.323 70.247 37.188 1.00 21.87 92 PHE A CA 1
ATOM 699 C C . PHE A 1 92 ? 89.165 71.483 37.563 1.00 22.72 92 PHE A C 1
ATOM 700 O O . PHE A 1 92 ? 89.953 71.391 38.479 1.00 23.97 92 PHE A O 1
ATOM 708 N N . THR A 1 93 ? 88.966 72.626 36.916 1.00 20.22 93 THR A N 1
ATOM 709 C CA . THR A 1 93 ? 89.701 73.857 37.254 1.00 20.46 93 THR A CA 1
ATOM 710 C C . THR A 1 93 ? 89.183 74.442 38.540 1.00 20.81 93 THR A C 1
ATOM 711 O O . THR A 1 93 ? 89.957 74.921 39.335 1.00 18.31 93 THR A O 1
ATOM 715 N N . TRP A 1 94 ? 87.851 74.427 38.724 1.00 21.21 94 TRP A N 1
ATOM 716 C CA . TRP A 1 94 ? 87.231 74.850 39.989 1.00 21.01 94 TRP A CA 1
ATOM 717 C C . TRP A 1 94 ? 87.707 73.991 41.122 1.00 19.80 94 TRP A C 1
ATOM 718 O O . TRP A 1 94 ? 87.955 74.517 42.137 1.00 20.56 94 TRP A O 1
ATOM 729 N N . ASP A 1 95 ? 87.907 72.694 40.905 1.00 20.89 95 ASP A N 1
ATOM 730 C CA . ASP A 1 95 ? 88.473 71.801 41.927 1.00 23.10 95 ASP A CA 1
ATOM 731 C C . ASP A 1 95 ? 89.843 72.258 42.396 1.00 20.56 95 ASP A C 1
ATOM 732 O O . ASP A 1 95 ? 90.120 72.190 43.516 1.00 20.48 95 ASP A O 1
ATOM 737 N N . ALA A 1 96 ? 90.679 72.724 41.495 1.00 19.93 96 ALA A N 1
ATOM 738 C CA . ALA A 1 96 ? 92.003 73.087 41.827 1.00 19.07 96 ALA A CA 1
ATOM 739 C C . ALA A 1 96 ? 91.995 74.269 42.782 1.00 20.00 96 ALA A C 1
ATOM 740 O O . ALA A 1 96 ? 92.906 74.403 43.577 1.00 19.41 96 ALA A O 1
ATOM 742 N N . VAL A 1 97 ? 90.991 75.127 42.675 1.00 18.48 97 VAL A N 1
ATOM 743 C CA . VAL A 1 97 ? 90.875 76.263 43.519 1.00 18.73 97 VAL A CA 1
ATOM 744 C C . VAL A 1 97 ? 89.839 76.116 44.650 1.00 18.25 97 VAL A C 1
ATOM 745 O O . VAL A 1 97 ? 89.482 77.091 45.315 1.00 15.91 97 VAL A O 1
ATOM 749 N N . ARG A 1 98 ? 89.410 74.911 44.926 1.00 18.71 98 ARG A N 1
ATOM 750 C CA . ARG A 1 98 ? 88.487 74.697 46.020 1.00 20.71 98 ARG A CA 1
ATOM 751 C C . ARG A 1 98 ? 89.219 74.129 47.235 1.00 22.36 98 ARG A C 1
ATOM 752 O O . ARG A 1 98 ? 89.890 73.089 47.148 1.00 23.49 98 ARG A O 1
ATOM 760 N N . TYR A 1 99 ? 89.078 74.828 48.371 1.00 23.08 99 TYR A N 1
ATOM 761 C CA . TYR A 1 99 ? 89.842 74.548 49.577 1.00 21.87 99 TYR A CA 1
ATOM 762 C C . TYR A 1 99 ? 88.917 74.557 50.772 1.00 24.08 99 TYR A C 1
ATOM 763 O O . TYR A 1 99 ? 88.204 75.539 51.019 1.00 22.15 99 TYR A O 1
ATOM 772 N N . ASN A 1 100 ? 88.947 73.439 51.516 1.00 26.27 100 ASN A N 1
ATOM 773 C CA . ASN A 1 100 ? 87.949 73.154 52.568 1.00 28.75 100 ASN A CA 1
ATOM 774 C C . ASN A 1 100 ? 86.488 73.486 52.141 1.00 32.93 100 ASN A C 1
ATOM 775 O O . ASN A 1 100 ? 85.781 74.167 52.870 1.00 30.15 100 ASN A O 1
ATOM 780 N N . GLY A 1 101 ? 86.089 73.083 50.920 1.00 32.24 101 GLY A N 1
ATOM 781 C CA . GLY A 1 101 ? 84.783 73.403 50.411 1.00 32.09 101 GLY A CA 1
ATOM 782 C C . GLY A 1 101 ? 84.494 74.816 49.899 1.00 33.26 101 GLY A C 1
ATOM 783 O O . GLY A 1 101 ? 83.455 75.029 49.311 1.00 39.77 101 GLY A O 1
ATOM 784 N N . LYS A 1 102 ? 85.401 75.762 50.045 1.00 32.04 102 LYS A N 1
ATOM 785 C CA . LYS A 1 102 ? 85.209 77.099 49.499 1.00 31.88 102 LYS A CA 1
ATOM 786 C C . LYS A 1 102 ? 86.151 77.390 48.322 1.00 29.85 102 LYS A C 1
ATOM 787 O O . LYS A 1 102 ? 87.262 76.881 48.249 1.00 31.28 102 LYS A O 1
ATOM 791 N N . LEU A 1 103 ? 85.700 78.245 47.438 1.00 25.19 103 LEU A N 1
ATOM 792 C CA . LEU A 1 103 ? 86.473 78.684 46.333 1.00 25.66 103 LEU A CA 1
ATOM 793 C C . LEU A 1 103 ? 87.302 79.885 46.745 1.00 26.75 103 LEU A C 1
ATOM 794 O O . LEU A 1 103 ? 86.749 80.882 47.225 1.00 28.17 103 LEU A O 1
ATOM 799 N N . ILE A 1 104 ? 88.614 79.778 46.548 1.00 25.79 104 ILE A N 1
ATOM 800 C CA . ILE A 1 104 ? 89.557 80.787 47.011 1.00 23.82 104 ILE A CA 1
ATOM 801 C C . ILE A 1 104 ? 90.280 81.513 45.906 1.00 24.36 104 ILE A C 1
ATOM 802 O O . ILE A 1 104 ? 91.142 82.331 46.212 1.00 23.81 104 ILE A O 1
ATOM 807 N N . ALA A 1 105 ? 89.952 81.227 44.634 1.00 24.41 105 ALA A N 1
ATOM 808 C CA . ALA A 1 105 ? 90.530 81.943 43.465 1.00 22.39 105 ALA A CA 1
ATOM 809 C C . ALA A 1 105 ? 89.735 81.638 42.185 1.00 22.08 105 ALA A C 1
ATOM 810 O O . ALA A 1 105 ? 88.952 80.668 42.148 1.00 19.20 105 ALA A O 1
ATOM 812 N N . TYR A 1 106 ? 89.977 82.431 41.137 1.00 18.70 106 TYR A N 1
ATOM 813 C CA . TYR A 1 106 ? 89.480 82.099 39.852 1.00 19.85 106 TYR A CA 1
ATOM 814 C C . TYR A 1 106 ? 90.540 81.288 39.057 1.00 20.16 106 TYR A C 1
ATOM 815 O O . TYR A 1 106 ? 91.656 81.714 38.891 1.00 21.54 106 TYR A O 1
ATOM 824 N N . PRO A 1 107 ? 90.180 80.154 38.482 1.00 18.83 107 PRO A N 1
ATOM 825 C CA . PRO A 1 107 ? 91.088 79.409 37.611 1.00 17.88 107 PRO A CA 1
ATOM 826 C C . PRO A 1 107 ? 91.272 80.076 36.276 1.00 19.01 107 PRO A C 1
ATOM 827 O O . PRO A 1 107 ? 90.333 80.674 35.793 1.00 21.54 107 PRO A O 1
ATOM 831 N N . ILE A 1 108 ? 92.477 80.026 35.698 1.00 17.57 108 ILE A N 1
ATOM 832 C CA . ILE A 1 108 ? 92.748 80.704 34.477 1.00 15.98 108 ILE A CA 1
ATOM 833 C C . ILE A 1 108 ? 93.216 79.731 33.412 1.00 17.70 108 ILE A C 1
ATOM 834 O O . ILE A 1 108 ? 92.677 79.755 32.288 1.00 17.30 108 ILE A O 1
ATOM 839 N N . ALA A 1 109 ? 94.271 78.951 33.709 1.00 16.98 109 ALA A N 1
ATOM 840 C CA . ALA A 1 109 ? 94.815 78.051 32.752 1.00 16.99 109 ALA A CA 1
ATOM 841 C C . ALA A 1 109 ? 95.594 76.903 33.334 1.00 17.41 109 ALA A C 1
ATOM 842 O O . ALA A 1 109 ? 96.161 77.014 34.349 1.00 19.68 109 ALA A O 1
ATOM 844 N N . VAL A 1 110 ? 95.628 75.802 32.634 1.00 18.04 110 VAL A N 1
ATOM 845 C CA . VAL A 1 110 ? 96.359 74.678 33.031 1.00 20.66 110 VAL A CA 1
ATOM 846 C C . VAL A 1 110 ? 97.724 74.658 32.412 1.00 21.75 110 VAL A C 1
ATOM 847 O O . VAL A 1 110 ? 97.836 74.742 31.217 1.00 25.46 110 VAL A O 1
ATOM 851 N N . GLU A 1 111 ? 98.748 74.480 33.229 1.00 23.42 111 GLU A N 1
ATOM 852 C CA . GLU A 1 111 ? 100.166 74.457 32.775 1.00 23.64 111 GLU A CA 1
ATOM 853 C C . GLU A 1 111 ? 100.816 73.143 33.125 1.00 23.25 111 GLU A C 1
ATOM 854 O O . GLU A 1 111 ? 100.757 72.668 34.247 1.00 24.48 111 GLU A O 1
ATOM 860 N N . ALA A 1 112 ? 101.448 72.533 32.178 1.00 21.88 112 ALA A N 1
ATOM 861 C CA . ALA A 1 112 ? 102.266 71.377 32.464 1.00 20.85 112 ALA A CA 1
ATOM 862 C C . ALA A 1 112 ? 103.561 71.526 31.669 1.00 20.34 112 ALA A C 1
ATOM 863 O O . ALA A 1 112 ? 103.594 72.158 30.636 1.00 19.37 112 ALA A O 1
ATOM 865 N N . LEU A 1 113 ? 104.621 70.968 32.193 1.00 18.80 113 LEU A N 1
ATOM 866 C CA . LEU A 1 113 ? 105.881 70.926 31.537 1.00 18.60 113 LEU A CA 1
ATOM 867 C C . LEU A 1 113 ? 105.887 69.912 30.410 1.00 20.57 113 LEU A C 1
ATOM 868 O O . LEU A 1 113 ? 105.327 68.807 30.508 1.00 21.01 113 LEU A O 1
ATOM 873 N N . SER A 1 114 ? 106.525 70.290 29.314 1.00 20.91 114 SER A N 1
ATOM 874 C CA . SER A 1 114 ? 106.711 69.363 28.215 1.00 21.54 114 SER A CA 1
ATOM 875 C C . SER A 1 114 ? 108.173 69.313 27.804 1.00 21.17 114 SER A C 1
ATOM 876 O O . SER A 1 114 ? 108.920 70.135 28.220 1.00 19.87 114 SER A O 1
ATOM 879 N N . LEU A 1 115 ? 108.543 68.312 27.022 1.00 21.53 115 LEU A N 1
ATOM 880 C CA . LEU A 1 115 ? 109.811 68.233 26.390 1.00 20.95 115 LEU A CA 1
ATOM 881 C C . LEU A 1 115 ? 109.770 69.033 25.122 1.00 22.30 115 LEU A C 1
ATOM 882 O O . LEU A 1 115 ? 108.971 68.752 24.246 1.00 21.05 115 LEU A O 1
ATOM 887 N N . ILE A 1 116 ? 110.629 70.058 25.041 1.00 25.13 116 ILE A N 1
ATOM 888 C CA . ILE A 1 116 ? 110.710 70.958 23.884 1.00 24.15 116 ILE A CA 1
ATOM 889 C C . ILE A 1 116 ? 111.981 70.645 23.147 1.00 25.29 116 ILE A C 1
ATOM 890 O O . ILE A 1 116 ? 113.033 70.705 23.736 1.00 24.44 116 ILE A O 1
ATOM 895 N N . TYR A 1 117 ? 111.897 70.327 21.867 1.00 26.67 117 TYR A N 1
ATOM 896 C CA . TYR A 1 117 ? 113.095 69.884 21.127 1.00 31.82 117 TYR A CA 1
ATOM 897 C C . TYR A 1 117 ? 113.358 70.624 19.839 1.00 29.02 117 TYR A C 1
ATOM 898 O O . TYR A 1 117 ? 112.437 71.033 19.189 1.00 29.93 117 TYR A O 1
ATOM 907 N N . ASN A 1 118 ? 114.632 70.788 19.486 1.00 31.45 118 ASN A N 1
ATOM 908 C CA . ASN A 1 118 ? 115.043 71.503 18.251 1.00 32.29 118 ASN A CA 1
ATOM 909 C C . ASN A 1 118 ? 115.000 70.532 17.106 1.00 30.16 118 ASN A C 1
ATOM 910 O O . ASN A 1 118 ? 115.716 69.584 17.104 1.00 27.20 118 ASN A O 1
ATOM 915 N N . LYS A 1 119 ? 114.121 70.778 16.147 1.00 34.44 119 LYS A N 1
ATOM 916 C CA . LYS A 1 119 ? 113.865 69.789 15.054 1.00 41.47 119 LYS A CA 1
ATOM 917 C C . LYS A 1 119 ? 115.046 69.541 14.115 1.00 36.81 119 LYS A C 1
ATOM 918 O O . LYS A 1 119 ? 115.279 68.439 13.746 1.00 36.04 119 LYS A O 1
ATOM 924 N N . ASP A 1 120 ? 115.771 70.591 13.774 1.00 39.10 120 ASP A N 1
ATOM 925 C CA . ASP A 1 120 ? 116.967 70.524 12.953 1.00 39.11 120 ASP A CA 1
ATOM 926 C C . ASP A 1 120 ? 118.094 69.739 13.643 1.00 40.28 120 ASP A C 1
ATOM 927 O O . ASP A 1 120 ? 118.734 68.932 13.003 1.00 45.45 120 ASP A O 1
ATOM 932 N N . LEU A 1 121 ? 118.334 69.939 14.935 1.00 38.13 121 LEU A N 1
ATOM 933 C CA . LEU A 1 121 ? 119.321 69.110 15.659 1.00 35.90 121 LEU A CA 1
ATOM 934 C C . LEU A 1 121 ? 118.858 67.722 16.009 1.00 36.86 121 LEU A C 1
ATOM 935 O O . LEU A 1 121 ? 119.653 66.807 16.116 1.00 36.91 121 LEU A O 1
ATOM 940 N N . LEU A 1 122 ? 117.574 67.569 16.239 1.00 40.44 122 LEU A N 1
ATOM 941 C CA . LEU A 1 122 ? 117.035 66.332 16.794 1.00 41.62 122 LEU A CA 1
ATOM 942 C C . LEU A 1 122 ? 115.651 66.079 16.205 1.00 46.34 122 LEU A C 1
ATOM 943 O O . LEU A 1 122 ? 114.633 66.403 16.807 1.00 44.89 122 LEU A O 1
ATOM 948 N N . PRO A 1 123 ? 115.620 65.515 15.000 1.00 51.68 123 PRO A N 1
ATOM 949 C CA . PRO A 1 123 ? 114.358 65.227 14.344 1.00 52.09 123 PRO A CA 1
ATOM 950 C C . PRO A 1 123 ? 113.513 64.206 15.096 1.00 45.84 123 PRO A C 1
ATOM 951 O O . PRO A 1 123 ? 112.322 64.371 15.162 1.00 45.50 123 PRO A O 1
ATOM 955 N N . ASN A 1 124 ? 114.114 63.171 15.653 1.00 43.56 124 ASN A N 1
ATOM 956 C CA . ASN A 1 124 ? 113.358 62.244 16.502 1.00 42.70 124 ASN A CA 1
ATOM 957 C C . ASN A 1 124 ? 113.847 62.255 17.951 1.00 41.13 124 ASN A C 1
ATOM 958 O O . ASN A 1 124 ? 114.829 61.621 18.273 1.00 40.38 124 ASN A O 1
ATOM 963 N N . PRO A 1 125 ? 113.133 62.957 18.842 1.00 38.70 125 PRO A N 1
ATOM 964 C CA . PRO A 1 125 ? 113.623 63.099 20.186 1.00 36.26 125 PRO A CA 1
ATOM 965 C C . PRO A 1 125 ? 113.571 61.774 20.914 1.00 33.81 125 PRO A C 1
ATOM 966 O O . PRO A 1 125 ? 112.889 60.882 20.473 1.00 33.09 125 PRO A O 1
ATOM 970 N N . PRO A 1 126 ? 114.336 61.628 21.999 1.00 31.98 126 PRO A N 1
ATOM 971 C CA . PRO A 1 126 ? 114.391 60.382 22.709 1.00 32.37 126 PRO A CA 1
ATOM 972 C C . PRO A 1 126 ? 113.125 60.168 23.503 1.00 33.51 126 PRO A C 1
ATOM 973 O O . PRO A 1 126 ? 112.522 61.121 23.977 1.00 34.81 126 PRO A O 1
ATOM 977 N N . LYS A 1 127 ? 112.750 58.909 23.637 1.00 36.96 127 LYS A N 1
ATOM 978 C CA . LYS A 1 127 ? 111.610 58.504 24.445 1.00 37.50 127 LYS A CA 1
ATOM 979 C C . LYS A 1 127 ? 111.991 58.116 25.854 1.00 34.84 127 LYS A C 1
ATOM 980 O O . LYS A 1 127 ? 111.116 57.983 26.709 1.00 35.84 127 LYS A O 1
ATOM 986 N N . THR A 1 128 ? 113.274 57.921 26.126 1.00 32.38 128 THR A N 1
ATOM 987 C CA . THR A 1 128 ? 113.713 57.570 27.491 1.00 30.68 128 THR A CA 1
ATOM 988 C C . THR A 1 128 ? 114.756 58.518 27.982 1.00 25.81 128 THR A C 1
ATOM 989 O O . THR A 1 128 ? 115.495 59.057 27.214 1.00 26.63 128 THR A O 1
ATOM 993 N N . TRP A 1 129 ? 114.771 58.730 29.276 1.00 25.45 129 TRP A N 1
ATOM 994 C CA . TRP A 1 129 ? 115.834 59.456 29.962 1.00 25.61 129 TRP A CA 1
ATOM 995 C C . TRP A 1 129 ? 117.154 58.706 29.760 1.00 26.24 129 TRP A C 1
ATOM 996 O O . TRP A 1 129 ? 118.195 59.328 29.604 1.00 23.79 129 TRP A O 1
ATOM 1007 N N . GLU A 1 130 ? 117.076 57.372 29.756 1.00 25.20 130 GLU A N 1
ATOM 1008 C CA . GLU A 1 130 ? 118.238 56.497 29.687 1.00 24.99 130 GLU A CA 1
ATOM 1009 C C . GLU A 1 130 ? 119.044 56.646 28.437 1.00 26.26 130 GLU A C 1
ATOM 1010 O O . GLU A 1 130 ? 120.229 56.430 28.471 1.00 29.37 130 GLU A O 1
ATOM 1016 N N . GLU A 1 131 ? 118.419 57.052 27.346 1.00 27.69 131 GLU A N 1
ATOM 1017 C CA . GLU A 1 131 ? 119.115 57.399 26.102 1.00 29.70 131 GLU A CA 1
ATOM 1018 C C . GLU A 1 131 ? 119.942 58.678 26.158 1.00 31.02 131 GLU A C 1
ATOM 1019 O O . GLU A 1 131 ? 120.783 58.848 25.321 1.00 33.79 131 GLU A O 1
ATOM 1025 N N . ILE A 1 132 ? 119.649 59.613 27.059 1.00 30.76 132 ILE A N 1
ATOM 1026 C CA . ILE A 1 132 ? 120.165 60.975 26.934 1.00 31.94 132 ILE A CA 1
ATOM 1027 C C . ILE A 1 132 ? 121.688 61.123 27.019 1.00 27.28 132 ILE A C 1
ATOM 1028 O O . ILE A 1 132 ? 122.271 61.852 26.264 1.00 25.27 132 ILE A O 1
ATOM 1033 N N . PRO A 1 133 ? 122.329 60.418 27.896 1.00 25.41 133 PRO A N 1
ATOM 1034 C CA . PRO A 1 133 ? 123.793 60.523 27.996 1.00 26.34 133 PRO A CA 1
ATOM 1035 C C . PRO A 1 133 ? 124.540 60.163 26.702 1.00 30.06 133 PRO A C 1
ATOM 1036 O O . PRO A 1 133 ? 125.430 60.923 26.260 1.00 33.06 133 PRO A O 1
ATOM 1040 N N . ALA A 1 134 ? 124.154 59.053 26.078 1.00 27.74 134 ALA A N 1
ATOM 1041 C CA . ALA A 1 134 ? 124.687 58.682 24.783 1.00 27.60 134 ALA A CA 1
ATOM 1042 C C . ALA A 1 134 ? 124.366 59.736 23.747 1.00 30.66 134 ALA A C 1
ATOM 1043 O O . ALA A 1 134 ? 125.204 60.068 22.892 1.00 36.45 134 ALA A O 1
ATOM 1045 N N . LEU A 1 135 ? 123.164 60.269 23.808 1.00 29.78 135 LEU A N 1
ATOM 1046 C CA . LEU A 1 135 ? 122.790 61.300 22.873 1.00 31.90 135 LEU A CA 1
ATOM 1047 C C . LEU A 1 135 ? 123.604 62.570 23.089 1.00 32.78 135 LEU A C 1
ATOM 1048 O O . LEU A 1 135 ? 123.986 63.215 22.123 1.00 35.30 135 LEU A O 1
ATOM 1053 N N . ASP A 1 136 ? 123.856 62.937 24.349 1.00 32.84 136 ASP A N 1
ATOM 1054 C CA . ASP A 1 136 ? 124.649 64.118 24.660 1.00 30.02 136 ASP A CA 1
ATOM 1055 C C . ASP A 1 136 ? 126.079 63.957 24.189 1.00 30.65 136 ASP A C 1
ATOM 1056 O O . ASP A 1 136 ? 126.653 64.864 23.623 1.00 26.03 136 ASP A O 1
ATOM 1061 N N . LYS A 1 137 ? 126.614 62.769 24.424 1.00 33.26 137 LYS A N 1
ATOM 1062 C CA . LYS A 1 137 ? 127.976 62.419 24.014 1.00 38.97 137 LYS A CA 1
ATOM 1063 C C . LYS A 1 137 ? 128.192 62.651 22.523 1.00 36.89 137 LYS A C 1
ATOM 1064 O O . LYS A 1 137 ? 129.154 63.282 22.133 1.00 41.97 137 LYS A O 1
ATOM 1070 N N . GLU A 1 138 ? 127.261 62.193 21.718 1.00 36.34 138 GLU A N 1
ATOM 1071 C CA . GLU A 1 138 ? 127.311 62.403 20.275 1.00 40.60 138 GLU A CA 1
ATOM 1072 C C . GLU A 1 138 ? 127.152 63.883 19.844 1.00 39.81 138 GLU A C 1
ATOM 1073 O O . GLU A 1 138 ? 127.837 64.338 18.926 1.00 44.37 138 GLU A O 1
ATOM 1079 N N . LEU A 1 139 ? 126.262 64.623 20.500 1.00 36.90 139 LEU A N 1
ATOM 1080 C CA . LEU A 1 139 ? 126.032 66.033 20.178 1.00 31.58 139 LEU A CA 1
ATOM 1081 C C . LEU A 1 139 ? 127.145 66.959 20.650 1.00 29.53 139 LEU A C 1
ATOM 1082 O O . LEU A 1 139 ? 127.428 67.992 20.012 1.00 33.38 139 LEU A O 1
ATOM 1087 N N . LYS A 1 140 ? 127.724 66.654 21.804 1.00 27.44 140 LYS A N 1
ATOM 1088 C CA . LYS A 1 140 ? 128.858 67.415 22.310 1.00 29.99 140 LYS A CA 1
ATOM 1089 C C . LYS A 1 140 ? 130.003 67.472 21.259 1.00 31.65 140 LYS 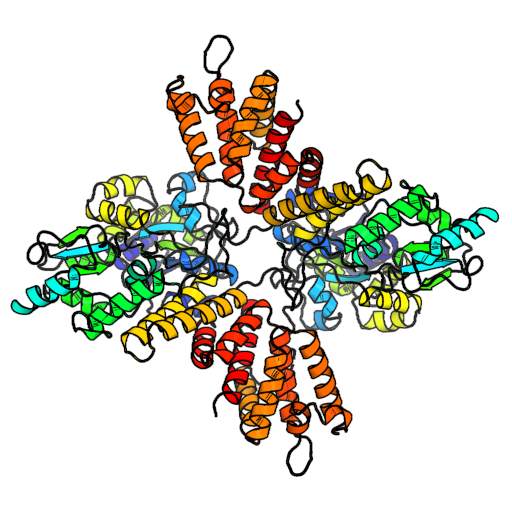A C 1
ATOM 1090 O O . LYS A 1 140 ? 130.579 68.513 21.073 1.00 29.66 140 LYS A O 1
ATOM 1096 N N . ALA A 1 141 ? 130.269 66.358 20.561 1.00 31.66 141 ALA A N 1
ATOM 1097 C CA . ALA A 1 141 ? 131.311 66.301 19.550 1.00 34.49 141 ALA A CA 1
ATOM 1098 C C . ALA A 1 141 ? 131.091 67.369 18.429 1.00 38.22 141 ALA A C 1
ATOM 1099 O O . ALA A 1 141 ? 132.079 67.950 17.876 1.00 35.45 141 ALA A O 1
ATOM 1101 N N . LYS A 1 142 ? 129.809 67.649 18.160 1.00 33.10 142 LYS A N 1
ATOM 1102 C CA . LYS A 1 142 ? 129.383 68.635 17.174 1.00 32.82 142 LYS A CA 1
ATOM 1103 C C . LYS A 1 142 ? 129.106 69.985 17.774 1.00 30.94 142 LYS A C 1
ATOM 1104 O O . LYS A 1 142 ? 128.575 70.865 17.119 1.00 32.91 142 LYS A O 1
ATOM 1110 N N . GLY A 1 143 ? 129.463 70.179 19.015 1.00 29.68 143 GLY A N 1
ATOM 1111 C CA . GLY A 1 143 ? 129.335 71.498 19.611 1.00 28.92 143 GLY A CA 1
ATOM 1112 C C . GLY A 1 143 ? 127.937 71.836 20.062 1.00 26.89 143 GLY A C 1
ATOM 1113 O O . GLY A 1 143 ? 127.552 73.015 19.966 1.00 22.55 143 GLY A O 1
ATOM 1114 N N . LYS A 1 144 ? 127.203 70.814 20.540 1.00 24.30 144 LYS A N 1
ATOM 1115 C CA . LYS A 1 144 ? 125.843 71.025 21.071 1.00 26.18 144 LYS A CA 1
ATOM 1116 C C . LYS A 1 144 ? 125.588 70.214 22.323 1.00 26.10 144 LYS A C 1
ATOM 1117 O O . LYS A 1 144 ? 126.209 69.222 22.546 1.00 29.19 144 LYS A O 1
ATOM 1123 N N . SER A 1 145 ? 124.664 70.641 23.157 1.00 28.54 145 SER A N 1
ATOM 1124 C CA . SER A 1 145 ? 124.253 69.834 24.318 1.00 26.56 145 SER A CA 1
ATOM 1125 C C . SER A 1 145 ? 122.971 69.115 23.967 1.00 25.68 145 SER A C 1
ATOM 1126 O O . SER A 1 145 ? 122.178 69.624 23.191 1.00 23.19 145 SER A O 1
ATOM 1129 N N . ALA A 1 146 ? 122.771 67.924 24.506 1.00 24.49 146 ALA A N 1
ATOM 1130 C CA . ALA A 1 146 ? 121.482 67.259 24.388 1.00 25.45 146 ALA A CA 1
ATOM 1131 C C . ALA A 1 146 ? 120.305 67.968 25.142 1.00 27.31 146 ALA A C 1
ATOM 1132 O O . ALA A 1 146 ? 119.277 68.274 24.541 1.00 27.38 146 ALA A O 1
ATOM 1134 N N . LEU A 1 147 ? 120.463 68.215 26.435 1.00 27.76 147 LEU A N 1
ATOM 1135 C CA . LEU A 1 147 ? 119.369 68.681 27.288 1.00 26.75 147 LEU A CA 1
ATOM 1136 C C . LEU A 1 147 ? 119.759 69.740 28.259 1.00 26.09 147 LEU A C 1
ATOM 1137 O O . LEU A 1 147 ? 120.652 69.532 29.048 1.00 32.85 147 LEU A O 1
ATOM 1142 N N . MET A 1 148 ? 119.062 70.866 28.264 1.00 25.60 148 MET A N 1
ATOM 1143 C CA . MET A 1 148 ? 119.317 71.869 29.263 1.00 24.84 148 MET A CA 1
ATOM 1144 C C . MET A 1 148 ? 117.991 72.388 29.784 1.00 24.29 148 MET A C 1
ATOM 1145 O O . MET A 1 148 ? 117.152 72.870 29.023 1.00 22.25 148 MET A O 1
ATOM 1150 N N . PHE A 1 149 ? 117.808 72.283 31.092 1.00 21.93 149 PHE A N 1
ATOM 1151 C CA . PHE A 1 149 ? 116.641 72.844 31.771 1.00 22.32 149 PHE A CA 1
ATOM 1152 C C . PHE A 1 149 ? 116.981 73.321 33.178 1.00 21.45 149 PHE A C 1
ATOM 1153 O O . PHE A 1 149 ? 117.989 72.968 33.713 1.00 18.84 149 PHE A O 1
ATOM 1161 N N . ASN A 1 150 ? 116.094 74.109 33.760 1.00 21.58 150 ASN A N 1
ATOM 1162 C CA . ASN A 1 150 ? 116.311 74.725 35.058 1.00 21.74 150 ASN A CA 1
ATOM 1163 C C . ASN A 1 150 ? 116.414 73.650 36.178 1.00 22.44 150 ASN A C 1
ATOM 1164 O O . ASN A 1 150 ? 115.428 73.042 36.560 1.00 21.97 150 ASN A O 1
ATOM 1169 N N . LEU A 1 151 ? 117.611 73.452 36.710 1.00 21.95 151 LEU A N 1
ATOM 1170 C CA . LEU A 1 151 ? 117.856 72.561 37.815 1.00 21.64 151 LEU A CA 1
ATOM 1171 C C . LEU A 1 151 ? 117.709 73.253 39.140 1.00 21.61 151 LEU A C 1
ATOM 1172 O O . LEU A 1 151 ? 117.818 72.604 40.147 1.00 23.55 151 LEU A O 1
ATOM 1177 N N . GLN A 1 152 ? 117.494 74.566 39.154 1.00 21.69 152 GLN A N 1
ATOM 1178 C CA . GLN A 1 152 ? 117.308 75.348 40.395 1.00 22.63 152 GLN A CA 1
ATOM 1179 C C . GLN A 1 152 ? 115.915 75.229 41.025 1.00 24.93 152 GLN A C 1
ATOM 1180 O O . GLN A 1 152 ? 115.764 75.401 42.249 1.00 26.12 152 GLN A O 1
ATOM 1186 N N . GLU A 1 153 ? 114.884 74.990 40.227 1.00 24.24 153 GLU A N 1
ATOM 1187 C CA . GLU A 1 153 ? 113.528 74.909 40.733 1.00 23.10 153 GLU A CA 1
ATOM 1188 C C . GLU A 1 153 ? 113.014 73.481 40.594 1.00 20.31 153 GLU A C 1
ATOM 1189 O O . GLU A 1 153 ? 113.040 72.894 39.521 1.00 18.71 153 GLU A O 1
ATOM 1195 N N . PRO A 1 154 ? 112.553 72.903 41.702 1.00 17.91 154 PRO A N 1
ATOM 1196 C CA . PRO A 1 154 ? 112.168 71.515 41.766 1.00 16.35 154 PRO A CA 1
ATOM 1197 C C . PRO A 1 154 ? 110.911 71.199 40.958 1.00 17.91 154 PRO A C 1
ATOM 1198 O O . PRO A 1 154 ? 110.678 70.074 40.619 1.00 18.67 154 PRO A O 1
ATOM 1202 N N . TYR A 1 155 ? 110.125 72.196 40.598 1.00 17.91 155 TYR A N 1
ATOM 1203 C CA . TYR A 1 155 ? 109.089 72.024 39.617 1.00 17.26 155 TYR A CA 1
ATOM 1204 C C . TYR A 1 155 ? 109.637 71.335 38.396 1.00 17.43 155 TYR A C 1
ATOM 1205 O O . TYR A 1 155 ? 109.012 70.475 37.861 1.00 16.39 155 TYR A O 1
ATOM 1214 N N . PHE A 1 156 ? 110.857 71.692 37.987 1.00 18.04 156 PHE A N 1
ATOM 1215 C CA . PHE A 1 156 ? 111.458 71.131 36.749 1.00 17.51 156 PHE A CA 1
ATOM 1216 C C . PHE A 1 156 ? 112.052 69.780 36.831 1.00 18.41 156 PHE A C 1
ATOM 1217 O O . PHE A 1 156 ? 112.015 69.048 35.876 1.00 19.82 156 PHE A O 1
ATOM 1225 N N . THR A 1 157 ? 112.599 69.440 37.971 1.00 20.43 157 THR A N 1
ATOM 1226 C CA . THR A 1 157 ? 113.227 68.145 38.171 1.00 20.46 157 THR A CA 1
ATOM 1227 C C . THR A 1 157 ? 112.282 67.125 38.807 1.00 22.30 157 THR A C 1
ATOM 1228 O O . THR A 1 157 ? 112.535 65.924 38.744 1.00 23.84 157 THR A O 1
ATOM 1232 N N . TRP A 1 158 ? 111.184 67.570 39.413 1.00 21.39 158 TRP A N 1
ATOM 1233 C CA . TRP A 1 158 ? 110.277 66.640 40.065 1.00 22.63 158 TRP A CA 1
ATOM 1234 C C . TRP A 1 158 ? 109.670 65.581 39.150 1.00 21.58 158 TRP A C 1
ATOM 1235 O O . TRP A 1 158 ? 109.485 64.449 39.537 1.00 23.07 158 TRP A O 1
ATOM 1246 N N . PRO A 1 159 ? 109.379 65.924 37.919 1.00 20.56 159 PRO A N 1
ATOM 1247 C CA . PRO A 1 159 ? 108.841 64.906 37.015 1.00 20.95 159 PRO A CA 1
ATOM 1248 C C . PRO A 1 159 ? 109.723 63.635 36.879 1.00 23.48 159 PRO A C 1
ATOM 1249 O O . PRO A 1 159 ? 109.180 62.530 36.840 1.00 21.62 159 PRO A O 1
ATOM 1253 N N . LEU A 1 160 ? 111.055 63.780 36.802 1.00 24.73 160 LEU A N 1
ATOM 1254 C CA . LEU A 1 160 ? 111.960 62.617 36.832 1.00 24.72 160 LEU A CA 1
ATOM 1255 C C . LEU A 1 160 ? 111.966 61.893 38.203 1.00 26.20 160 LEU A C 1
ATOM 1256 O O . LEU A 1 160 ? 111.924 60.659 38.283 1.00 22.50 160 LEU A O 1
ATOM 1261 N N . ILE A 1 161 ? 111.957 62.671 39.273 1.00 25.08 161 ILE A N 1
ATOM 1262 C CA . ILE A 1 161 ? 111.985 62.095 40.614 1.00 26.53 161 ILE A CA 1
ATOM 1263 C C . ILE A 1 161 ? 110.697 61.315 40.919 1.00 25.41 161 ILE A C 1
ATOM 1264 O O . ILE A 1 161 ? 110.752 60.276 41.557 1.00 28.35 161 ILE A O 1
ATOM 1269 N N . ALA A 1 162 ? 109.560 61.815 40.475 1.00 22.73 162 ALA A N 1
ATOM 1270 C CA . ALA A 1 162 ? 108.285 61.127 40.699 1.00 21.77 162 ALA A CA 1
ATOM 1271 C C . ALA A 1 162 ? 108.114 59.910 39.868 1.00 21.44 162 ALA A C 1
ATOM 1272 O O . ALA A 1 162 ? 107.331 59.091 40.222 1.00 22.03 162 ALA A O 1
ATOM 1274 N N . ALA A 1 163 ? 108.818 59.794 38.738 1.00 22.08 163 ALA A N 1
ATOM 1275 C CA . ALA A 1 163 ? 108.460 58.788 37.717 1.00 21.47 163 ALA A CA 1
ATOM 1276 C C . ALA A 1 163 ? 108.434 57.342 38.239 1.00 23.06 163 ALA A C 1
ATOM 1277 O O . ALA A 1 163 ? 107.473 56.642 38.013 1.00 21.61 163 ALA A O 1
ATOM 1279 N N . ASP A 1 164 ? 109.487 56.941 38.952 1.00 24.55 164 ASP A N 1
ATOM 1280 C CA . ASP A 1 164 ? 109.619 55.611 39.508 1.00 26.22 164 ASP A CA 1
ATOM 1281 C C . ASP A 1 164 ? 109.009 55.428 40.918 1.00 26.04 164 ASP A C 1
ATOM 1282 O O . ASP A 1 164 ? 109.259 54.411 41.558 1.00 23.43 164 ASP A O 1
ATOM 1287 N N . GLY A 1 165 ? 108.223 56.386 41.410 1.00 24.22 165 GLY A N 1
ATOM 1288 C CA . GLY A 1 165 ? 107.640 56.245 42.753 1.00 23.26 165 GLY A CA 1
ATOM 1289 C C . GLY A 1 165 ? 107.692 57.427 43.740 1.00 26.15 165 GLY A C 1
ATOM 1290 O O . GLY A 1 165 ? 107.052 57.364 44.768 1.00 24.72 165 GLY A O 1
ATOM 1291 N N . GLY A 1 166 ? 108.461 58.481 43.482 1.00 24.79 166 GLY A N 1
ATOM 1292 C CA . GLY A 1 166 ? 108.362 59.614 44.344 1.00 25.60 166 GLY A CA 1
ATOM 1293 C C . GLY A 1 166 ? 106.954 60.269 44.332 1.00 24.10 166 GLY A C 1
ATOM 1294 O O . GLY A 1 166 ? 106.327 60.363 43.294 1.00 24.10 166 GLY A O 1
ATOM 1295 N N . TYR A 1 167 ? 106.521 60.776 45.481 1.00 20.61 167 TYR A N 1
ATOM 1296 C CA . TYR A 1 167 ? 105.320 61.533 45.603 1.00 19.77 167 TYR A CA 1
ATOM 1297 C C . TYR A 1 167 ? 105.412 62.495 46.777 1.00 20.72 167 TYR A C 1
ATOM 1298 O O . TYR A 1 167 ? 106.212 62.313 47.682 1.00 21.06 167 TYR A O 1
ATOM 1307 N N . ALA A 1 168 ? 104.561 63.497 46.772 1.00 19.38 168 ALA A N 1
ATOM 1308 C CA . ALA A 1 168 ? 104.519 64.452 47.841 1.00 19.88 168 ALA A CA 1
ATOM 1309 C C . ALA A 1 168 ? 103.698 63.902 48.967 1.00 20.98 168 ALA A C 1
ATOM 1310 O O . ALA A 1 168 ? 104.249 63.440 49.894 1.00 25.13 168 ALA A O 1
ATOM 1312 N N . PHE A 1 169 ? 102.386 63.982 48.910 1.00 21.79 169 PHE A N 1
ATOM 1313 C CA . PHE A 1 169 ? 101.543 63.401 49.926 1.00 23.24 169 PHE A CA 1
ATOM 1314 C C . PHE A 1 169 ? 100.665 62.326 49.291 1.00 24.60 169 PHE A C 1
ATOM 1315 O O . PHE A 1 169 ? 100.029 62.534 48.257 1.00 22.12 169 PHE A O 1
ATOM 1323 N N . LYS A 1 170 ? 100.626 61.171 49.915 1.00 27.00 170 LYS A N 1
ATOM 1324 C CA . LYS A 1 170 ? 99.864 60.054 49.361 1.00 30.94 170 LYS A CA 1
ATOM 1325 C C . LYS A 1 170 ? 98.399 60.386 49.122 1.00 29.17 170 LYS A C 1
ATOM 1326 O O . LYS A 1 170 ? 97.715 60.906 50.005 1.00 26.43 170 LYS A O 1
ATOM 1332 N N . TYR A 1 171 ? 97.944 60.081 47.915 1.00 29.54 171 TYR A N 1
ATOM 1333 C CA . TYR A 1 171 ? 96.610 60.450 47.463 1.00 32.80 171 TYR A CA 1
ATOM 1334 C C . TYR A 1 171 ? 95.842 59.217 47.096 1.00 35.43 171 TYR A C 1
ATOM 1335 O O . TYR A 1 171 ? 96.171 58.561 46.126 1.00 37.25 171 TYR A O 1
ATOM 1344 N N . ALA A 1 172 ? 94.861 58.883 47.939 1.00 37.54 172 ALA A N 1
ATOM 1345 C CA . ALA A 1 172 ? 94.087 57.660 47.771 1.00 44.05 172 ALA A CA 1
ATOM 1346 C C . ALA A 1 172 ? 92.616 58.002 47.877 1.00 40.44 172 ALA A C 1
ATOM 1347 O O . ALA A 1 172 ? 92.197 58.674 48.789 1.00 40.14 172 ALA A O 1
ATOM 1349 N N . ALA A 1 173 ? 91.857 57.592 46.876 1.00 41.17 173 ALA A N 1
ATOM 1350 C CA . ALA A 1 173 ? 90.418 57.753 46.893 1.00 43.23 173 ALA A CA 1
ATOM 1351 C C . ALA A 1 173 ? 89.959 59.198 47.175 1.00 36.90 173 ALA A C 1
ATOM 1352 O O . ALA A 1 173 ? 88.986 59.423 47.842 1.00 44.28 173 ALA A O 1
ATOM 1354 N N . GLY A 1 174 ? 90.660 60.166 46.620 1.00 37.43 174 GLY A N 1
ATOM 1355 C CA . GLY A 1 174 ? 90.259 61.565 46.695 1.00 36.55 174 GLY A CA 1
ATOM 1356 C C . GLY A 1 174 ? 90.651 62.300 47.949 1.00 37.57 174 GLY A C 1
ATOM 1357 O O . GLY A 1 174 ? 90.242 63.463 48.104 1.00 34.85 174 GLY A O 1
ATOM 1358 N N . LYS A 1 175 ? 91.466 61.655 48.815 1.00 34.87 175 LYS A N 1
ATOM 1359 C CA . LYS A 1 175 ? 91.982 62.276 50.012 1.00 34.74 175 LYS A CA 1
ATOM 1360 C C . LYS A 1 175 ? 93.504 62.186 50.156 1.00 34.35 175 LYS A C 1
ATOM 1361 O O . LYS A 1 175 ? 94.074 61.111 49.925 1.00 33.01 175 LYS A O 1
ATOM 1367 N N . TYR A 1 176 ? 94.142 63.295 50.590 1.00 29.68 176 TYR A N 1
ATOM 1368 C CA . TYR A 1 176 ? 95.590 63.323 50.728 1.00 27.65 176 TYR A CA 1
ATOM 1369 C C . TYR A 1 176 ? 95.901 62.921 52.103 1.00 27.27 176 TYR A C 1
ATOM 1370 O O . TYR A 1 176 ? 95.202 63.267 52.994 1.00 29.27 176 TYR A O 1
ATOM 1379 N N . ASP A 1 177 ? 96.943 62.136 52.276 1.00 29.52 177 ASP A N 1
ATOM 1380 C CA . ASP A 1 177 ? 97.413 61.757 53.604 1.00 30.55 177 ASP A CA 1
ATOM 1381 C C . ASP A 1 177 ? 98.701 62.561 53.870 1.00 28.37 177 ASP A C 1
ATOM 1382 O O . ASP A 1 177 ? 99.801 62.121 53.515 1.00 24.60 177 ASP A O 1
ATOM 1387 N N . ILE A 1 178 ? 98.541 63.716 54.519 1.00 25.84 178 ILE A N 1
ATOM 1388 C CA . ILE A 1 178 ? 99.678 64.562 54.807 1.00 27.88 178 ILE A CA 1
ATOM 1389 C C . ILE A 1 178 ? 100.717 63.963 55.764 1.00 28.36 178 ILE A C 1
ATOM 1390 O O . ILE A 1 178 ? 101.778 64.536 55.939 1.00 28.46 178 ILE A O 1
ATOM 1395 N N . LYS A 1 179 ? 100.399 62.843 56.389 1.00 28.31 179 LYS A N 1
ATOM 1396 C CA . LYS A 1 179 ? 101.363 62.120 57.176 1.00 31.90 179 LYS A CA 1
ATOM 1397 C C . LYS A 1 179 ? 102.123 61.098 56.356 1.00 31.02 179 LYS A C 1
ATOM 1398 O O . LYS A 1 179 ? 103.008 60.470 56.869 1.00 35.27 179 LYS A O 1
ATOM 1401 N N . ASP A 1 180 ? 101.768 60.895 55.098 1.00 29.77 180 ASP A N 1
ATOM 1402 C CA . ASP A 1 180 ? 102.504 59.930 54.256 1.00 28.33 180 ASP A CA 1
ATOM 1403 C C . ASP A 1 180 ? 103.216 60.644 53.061 1.00 26.74 180 ASP A C 1
ATOM 1404 O O . ASP A 1 180 ? 102.618 60.905 52.009 1.00 25.91 180 ASP A O 1
ATOM 1409 N N . VAL A 1 181 ? 104.478 60.995 53.291 1.00 22.77 181 VAL A N 1
ATOM 1410 C CA . VAL A 1 181 ? 105.236 61.809 52.408 1.00 23.14 181 VAL A CA 1
ATOM 1411 C C . VAL A 1 181 ? 106.110 60.901 51.624 1.00 24.35 181 VAL A C 1
ATOM 1412 O O . VAL A 1 181 ? 106.660 59.964 52.165 1.00 27.15 181 VAL A O 1
ATOM 1416 N N . GLY A 1 182 ? 106.282 61.203 50.347 1.00 25.46 182 GLY A N 1
ATOM 1417 C CA . GLY A 1 182 ? 106.984 60.277 49.397 1.00 26.25 182 GLY A CA 1
ATOM 1418 C C . GLY A 1 182 ? 108.345 60.745 48.872 1.00 24.50 182 GLY A C 1
ATOM 1419 O O . GLY A 1 182 ? 108.751 60.368 47.830 1.00 23.30 182 GLY A O 1
ATOM 1420 N N . VAL A 1 183 ? 109.033 61.569 49.629 1.00 24.29 183 VAL A N 1
ATOM 1421 C CA . VAL A 1 183 ? 110.229 62.199 49.195 1.00 25.43 183 VAL A CA 1
ATOM 1422 C C . VAL A 1 183 ? 111.466 61.317 49.267 1.00 27.59 183 VAL A C 1
ATOM 1423 O O . VAL A 1 183 ? 112.343 61.467 48.430 1.00 29.26 183 VAL A O 1
ATOM 1427 N N . ASP A 1 184 ? 111.562 60.416 50.232 1.00 31.20 184 ASP A N 1
ATOM 1428 C CA . ASP A 1 184 ? 112.768 59.562 50.389 1.00 35.42 184 ASP A CA 1
ATOM 1429 C C . ASP A 1 184 ? 112.534 58.092 50.198 1.00 34.82 184 ASP A C 1
ATOM 1430 O O . ASP A 1 184 ? 113.196 57.285 50.803 1.00 42.67 184 ASP A O 1
ATOM 1435 N N . ASN A 1 185 ? 111.638 57.741 49.304 1.00 32.86 185 ASN A N 1
ATOM 1436 C CA . ASN A 1 185 ? 111.461 56.348 48.958 1.00 28.62 185 ASN A CA 1
ATOM 1437 C C . ASN A 1 185 ? 112.433 55.966 47.884 1.00 28.01 185 ASN A C 1
ATOM 1438 O O . ASN A 1 185 ? 113.159 56.814 47.356 1.00 28.51 185 ASN A O 1
ATOM 1443 N N . ALA A 1 186 ? 112.391 54.694 47.517 1.00 25.67 186 ALA A N 1
ATOM 1444 C CA . ALA A 1 186 ? 113.267 54.134 46.502 1.00 24.35 186 ALA A CA 1
ATOM 1445 C C . ALA A 1 186 ? 113.107 54.769 45.126 1.00 25.68 186 ALA A C 1
ATOM 1446 O O . ALA A 1 186 ? 114.117 54.960 44.434 1.00 26.47 186 ALA A O 1
ATOM 1448 N N . GLY A 1 187 ? 111.869 55.080 44.732 1.00 22.14 187 GLY A N 1
ATOM 1449 C CA . GLY A 1 187 ? 111.600 55.671 43.444 1.00 21.27 187 GLY A CA 1
ATOM 1450 C C . GLY A 1 187 ? 112.203 57.061 43.303 1.00 23.00 187 GLY A C 1
ATOM 1451 O O . GLY A 1 187 ? 112.769 57.378 42.248 1.00 21.74 187 GLY A O 1
ATOM 1452 N N . ALA A 1 188 ? 112.065 57.895 44.347 1.00 22.62 188 ALA A N 1
ATOM 1453 C CA . ALA A 1 188 ? 112.608 59.257 44.337 1.00 21.88 188 ALA A CA 1
ATOM 1454 C C . ALA A 1 188 ? 114.093 59.231 44.301 1.00 22.98 188 ALA A C 1
ATOM 1455 O O . ALA A 1 188 ? 114.700 59.954 43.550 1.00 22.27 188 ALA A O 1
ATOM 1457 N N . LYS A 1 189 ? 114.678 58.346 45.090 1.00 27.08 189 LYS A N 1
ATOM 1458 C CA . LYS A 1 189 ? 116.137 58.117 45.059 1.00 29.67 189 LYS A CA 1
ATOM 1459 C C . LYS A 1 189 ? 116.736 57.666 43.722 1.00 25.18 189 LYS A C 1
ATOM 1460 O O . LYS A 1 189 ? 117.774 58.166 43.283 1.00 24.82 189 LYS A O 1
ATOM 1466 N N . ALA A 1 190 ? 116.046 56.774 43.064 1.00 22.76 190 ALA A N 1
ATOM 1467 C CA . ALA A 1 190 ? 116.418 56.374 41.726 1.00 23.50 190 ALA A CA 1
ATOM 1468 C C . ALA A 1 190 ? 116.399 57.547 40.744 1.00 26.50 190 ALA A C 1
ATOM 1469 O O . ALA A 1 190 ? 117.353 57.722 40.008 1.00 28.05 190 ALA A O 1
ATOM 1471 N N . GLY A 1 191 ? 115.332 58.358 40.759 1.00 25.42 191 GLY A N 1
ATOM 1472 C CA . GLY A 1 191 ? 115.287 59.513 39.873 1.00 25.81 191 GLY A CA 1
ATOM 1473 C C . GLY A 1 191 ? 116.309 60.588 40.114 1.00 23.47 191 GLY A C 1
ATOM 1474 O O . GLY A 1 191 ? 116.925 61.091 39.192 1.00 23.02 191 GLY A O 1
ATOM 1475 N N . LEU A 1 192 ? 116.447 60.971 41.370 1.00 24.45 192 LEU A N 1
ATOM 1476 C CA . LEU A 1 192 ? 117.399 61.999 41.718 1.00 24.57 192 LEU A CA 1
ATOM 1477 C C . LEU A 1 192 ? 118.821 61.496 41.441 1.00 24.29 192 LEU A C 1
ATOM 1478 O O . LEU A 1 192 ? 119.651 62.269 41.049 1.00 24.05 192 LEU A O 1
ATOM 1483 N N . THR A 1 193 ? 119.064 60.201 41.659 1.00 23.59 193 THR A N 1
ATOM 1484 C CA . THR A 1 193 ? 120.329 59.603 41.342 1.00 24.72 193 THR A CA 1
ATOM 1485 C C . THR A 1 193 ? 120.623 59.672 39.840 1.00 25.12 193 THR A C 1
ATOM 1486 O O . THR A 1 193 ? 121.730 60.008 39.452 1.00 24.23 193 THR A O 1
ATOM 1490 N N . PHE A 1 194 ? 119.641 59.371 38.995 1.00 26.06 194 PHE A N 1
ATOM 1491 C CA . PHE A 1 194 ? 119.837 59.514 37.553 1.00 25.56 194 PHE A CA 1
ATOM 1492 C C . PHE A 1 194 ? 120.239 60.935 37.157 1.00 24.71 194 PHE A C 1
ATOM 1493 O O . PHE A 1 194 ? 121.047 61.123 36.289 1.00 22.76 194 PHE A O 1
ATOM 1501 N N . LEU A 1 195 ? 119.607 61.913 37.792 1.00 25.51 195 LEU A N 1
ATOM 1502 C CA . LEU A 1 195 ? 119.890 63.312 37.539 1.00 25.86 195 LEU A CA 1
ATOM 1503 C C . LEU A 1 195 ? 121.293 63.688 37.980 1.00 23.81 195 LEU A C 1
ATOM 1504 O O . LEU A 1 195 ? 122.026 64.309 37.268 1.00 28.10 195 LEU A O 1
ATOM 1509 N N . VAL A 1 196 ? 121.650 63.310 39.175 1.00 24.06 196 VAL A N 1
ATOM 1510 C CA . VAL A 1 196 ? 122.965 63.561 39.682 1.00 26.37 196 VAL A CA 1
ATOM 1511 C C . VAL A 1 196 ? 124.062 62.840 38.865 1.00 28.01 196 VAL A C 1
ATOM 1512 O O . VAL A 1 196 ? 125.134 63.410 38.692 1.00 31.13 196 VAL A O 1
ATOM 1516 N N . ASP A 1 197 ? 123.789 61.632 38.362 1.00 25.56 197 ASP A N 1
ATOM 1517 C CA . ASP A 1 197 ? 124.666 60.984 37.428 1.00 25.24 197 ASP A CA 1
ATOM 1518 C C . ASP A 1 197 ? 124.849 61.761 36.129 1.00 25.89 197 ASP A C 1
ATOM 1519 O O . ASP A 1 197 ? 125.962 61.894 35.640 1.00 27.11 197 ASP A O 1
ATOM 1524 N N . LEU A 1 198 ? 123.801 62.335 35.595 1.00 26.33 198 LEU A N 1
ATOM 1525 C CA . LEU A 1 198 ? 123.947 63.178 34.396 1.00 27.40 198 LEU A CA 1
ATOM 1526 C C . LEU A 1 198 ? 124.879 64.347 34.657 1.00 26.98 198 LEU A C 1
ATOM 1527 O O . LEU A 1 198 ? 125.592 64.760 33.773 1.00 26.37 198 LEU A O 1
ATOM 1532 N N . ILE A 1 199 ? 124.793 64.933 35.846 1.00 26.70 199 ILE A N 1
ATOM 1533 C CA . ILE A 1 199 ? 125.665 66.021 36.198 1.00 27.55 199 ILE A CA 1
ATOM 1534 C C . ILE A 1 199 ? 127.139 65.552 36.323 1.00 28.38 199 ILE A C 1
ATOM 1535 O O . ILE A 1 199 ? 128.072 66.154 35.730 1.00 26.86 199 ILE A O 1
ATOM 1540 N N . LYS A 1 200 ? 127.331 64.472 37.064 1.00 27.25 200 LYS A N 1
ATOM 1541 C CA . LYS A 1 200 ? 128.666 63.903 37.303 1.00 28.66 200 LYS A CA 1
ATOM 1542 C C . LYS A 1 200 ? 129.376 63.447 36.047 1.00 31.00 200 LYS A C 1
ATOM 1543 O O . LYS A 1 200 ? 130.591 63.572 35.985 1.00 30.11 200 LYS A O 1
ATOM 1549 N N . ASN A 1 201 ? 128.608 62.968 35.056 1.00 29.25 201 ASN A N 1
ATOM 1550 C CA . ASN A 1 201 ? 129.130 62.605 33.752 1.00 29.54 201 ASN A CA 1
ATOM 1551 C C . ASN A 1 201 ? 129.090 63.723 32.759 1.00 30.12 201 ASN A C 1
ATOM 1552 O O . ASN A 1 201 ? 129.290 63.492 31.604 1.00 30.63 201 ASN A O 1
ATOM 1557 N N . LYS A 1 202 ? 128.870 64.938 33.231 1.00 32.88 202 LYS A N 1
ATOM 1558 C CA . LYS A 1 202 ? 129.018 66.144 32.445 1.00 36.53 202 LYS A CA 1
ATOM 1559 C C . LYS A 1 202 ? 127.983 66.295 31.362 1.00 35.68 202 LYS A C 1
ATOM 1560 O O . LYS A 1 202 ? 128.189 67.011 30.399 1.00 36.41 202 LYS A O 1
ATOM 1566 N N . HIS A 1 203 ? 126.837 65.657 31.513 1.00 34.96 203 HIS A N 1
ATOM 1567 C CA . HIS A 1 203 ? 125.735 65.896 30.561 1.00 32.65 203 HIS A CA 1
ATOM 1568 C C . HIS A 1 203 ? 124.889 67.145 30.899 1.00 29.91 203 HIS A C 1
ATOM 1569 O O . HIS A 1 203 ? 124.179 67.628 30.086 1.00 31.25 203 HIS A O 1
ATOM 1576 N N . MET A 1 204 ? 125.036 67.669 32.089 1.00 29.05 204 MET A N 1
ATOM 1577 C CA . MET A 1 204 ? 124.350 68.864 32.523 1.00 29.65 204 MET A CA 1
ATOM 1578 C C . MET A 1 204 ? 125.175 69.481 33.620 1.00 26.58 204 MET A C 1
ATOM 1579 O O . MET A 1 204 ? 126.035 68.850 34.168 1.00 24.29 204 MET A O 1
ATOM 1584 N N . ASN A 1 205 ? 124.862 70.705 33.970 1.00 26.97 205 ASN A N 1
ATOM 1585 C CA . ASN A 1 205 ? 125.596 71.425 34.965 1.00 27.33 205 ASN A CA 1
ATOM 1586 C C . ASN A 1 205 ? 124.675 71.721 36.125 1.00 27.22 205 ASN A C 1
ATOM 1587 O O . ASN A 1 205 ? 123.586 72.249 35.906 1.00 26.49 205 ASN A O 1
ATOM 1592 N N . ALA A 1 206 ? 125.156 71.501 37.351 1.00 25.15 206 ALA A N 1
ATOM 1593 C CA . ALA A 1 206 ? 124.388 71.803 38.544 1.00 24.89 206 ALA A CA 1
ATOM 1594 C C . ALA A 1 206 ? 123.838 73.240 38.662 1.00 24.97 206 ALA A C 1
ATOM 1595 O O . ALA A 1 206 ? 122.860 73.426 39.322 1.00 25.85 206 ALA A O 1
ATOM 1597 N N . ASP A 1 207 ? 124.459 74.226 38.018 1.00 25.29 207 ASP A N 1
ATOM 1598 C CA . ASP A 1 207 ? 124.098 75.632 38.191 1.00 24.08 207 ASP A CA 1
ATOM 1599 C C . ASP A 1 207 ? 123.190 76.115 37.108 1.00 21.47 207 ASP A C 1
ATOM 1600 O O . ASP A 1 207 ? 122.748 77.240 37.126 1.00 21.10 207 ASP A O 1
ATOM 1605 N N . THR A 1 208 ? 122.892 75.280 36.145 1.00 22.69 208 THR A N 1
ATOM 1606 C CA . THR A 1 208 ? 121.912 75.657 35.105 1.00 22.64 208 THR A CA 1
ATOM 1607 C C . THR A 1 208 ? 120.590 76.087 35.737 1.00 22.10 208 THR A C 1
ATOM 1608 O O . THR A 1 208 ? 120.043 75.367 36.556 1.00 20.82 208 THR A O 1
ATOM 1612 N N . ASP A 1 209 ? 120.146 77.291 35.391 1.00 21.32 209 ASP A N 1
ATOM 1613 C CA . ASP A 1 209 ? 118.940 77.882 35.920 1.00 21.43 209 ASP A CA 1
ATOM 1614 C C . ASP A 1 209 ? 118.006 78.209 34.776 1.00 23.73 209 ASP A C 1
ATOM 1615 O O . ASP A 1 209 ? 118.302 77.868 33.610 1.00 22.34 209 ASP A O 1
ATOM 1620 N N . TYR A 1 210 ? 116.908 78.917 35.073 1.00 22.00 210 TYR A N 1
ATOM 1621 C CA . TYR A 1 210 ? 115.955 79.191 34.052 1.00 23.06 210 TYR A CA 1
ATOM 1622 C C . TYR A 1 210 ? 116.517 79.970 32.868 1.00 21.14 210 TYR A C 1
ATOM 1623 O O . TYR A 1 210 ? 116.347 79.567 31.753 1.00 20.80 210 TYR A O 1
ATOM 1632 N N . SER A 1 211 ? 117.147 81.088 33.135 1.00 22.13 211 SER A N 1
ATOM 1633 C CA . SER A 1 211 ? 117.564 81.955 32.052 1.00 25.89 211 SER A CA 1
ATOM 1634 C C . SER A 1 211 ? 118.701 81.370 31.201 1.00 24.97 211 SER A C 1
ATOM 1635 O O . SER A 1 211 ? 118.684 81.529 29.994 1.00 23.18 211 SER A O 1
ATOM 1638 N N . ILE A 1 212 ? 119.621 80.624 31.808 1.00 23.49 212 ILE A N 1
ATOM 1639 C CA . ILE A 1 212 ? 120.638 79.923 31.035 1.00 21.88 212 ILE A CA 1
ATOM 1640 C C . ILE A 1 212 ? 120.023 78.916 30.084 1.00 21.61 212 ILE A C 1
ATOM 1641 O O . ILE A 1 212 ? 120.361 78.886 28.917 1.00 23.03 212 ILE A O 1
ATOM 1646 N N . ALA A 1 213 ? 119.127 78.079 30.598 1.00 21.90 213 ALA A N 1
ATOM 1647 C CA . ALA A 1 213 ? 118.461 77.083 29.781 1.00 21.09 213 ALA A CA 1
ATOM 1648 C C . ALA A 1 213 ? 117.683 77.697 28.676 1.00 19.89 213 ALA A C 1
ATOM 1649 O O . ALA A 1 213 ? 117.758 77.226 27.580 1.00 20.76 213 ALA A O 1
ATOM 1651 N N . GLU A 1 214 ? 116.953 78.758 28.947 1.00 20.48 214 GLU A N 1
ATOM 1652 C CA . GLU A 1 214 ? 116.160 79.394 27.936 1.00 23.46 214 GLU A CA 1
ATOM 1653 C C . GLU A 1 214 ? 117.056 79.922 26.785 1.00 28.11 214 GLU A C 1
ATOM 1654 O O . GLU A 1 214 ? 116.807 79.666 25.588 1.00 26.14 214 GLU A O 1
ATOM 1660 N N . ALA A 1 215 ? 118.090 80.669 27.169 1.00 27.36 215 ALA A N 1
ATOM 1661 C CA . ALA A 1 215 ? 119.013 81.229 26.223 1.00 27.72 215 ALA A CA 1
ATOM 1662 C C . ALA A 1 215 ? 119.673 80.156 25.390 1.00 26.00 215 ALA A C 1
ATOM 1663 O O . ALA A 1 215 ? 119.813 80.313 24.202 1.00 27.72 215 ALA A O 1
ATOM 1665 N N . ALA A 1 216 ? 120.067 79.058 25.992 1.00 24.48 216 ALA A N 1
ATOM 1666 C CA . ALA A 1 216 ? 120.750 78.034 25.213 1.00 23.32 216 ALA A CA 1
ATOM 1667 C C . ALA A 1 216 ? 119.818 77.444 24.188 1.00 24.42 216 ALA A C 1
ATOM 1668 O O . ALA A 1 216 ? 120.204 77.237 23.063 1.00 25.92 216 ALA A O 1
ATOM 1670 N N . PHE A 1 217 ? 118.572 77.145 24.576 1.00 25.32 217 PHE A N 1
ATOM 1671 C CA . PHE A 1 217 ? 117.669 76.501 23.633 1.00 24.57 217 PHE A CA 1
ATOM 1672 C C . PHE A 1 217 ? 117.331 77.473 22.522 1.00 23.66 217 PHE A C 1
ATOM 1673 O O . PHE A 1 217 ? 117.330 77.090 21.365 1.00 21.98 217 PHE A O 1
ATOM 1681 N N . ASN A 1 218 ? 117.058 78.702 22.893 1.00 22.84 218 ASN A N 1
ATOM 1682 C CA . ASN A 1 218 ? 116.621 79.684 21.937 1.00 27.20 218 ASN A CA 1
ATOM 1683 C C . ASN A 1 218 ? 117.723 80.141 21.008 1.00 31.55 218 ASN A C 1
ATOM 1684 O O . ASN A 1 218 ? 117.414 80.632 19.921 1.00 31.51 218 ASN A O 1
ATOM 1689 N N . LYS A 1 219 ? 118.995 79.999 21.421 1.00 34.13 219 LYS A N 1
ATOM 1690 C CA . LYS A 1 219 ? 120.126 80.313 20.548 1.00 33.43 219 LYS A CA 1
ATOM 1691 C C . LYS A 1 219 ? 120.623 79.104 19.781 1.00 32.64 219 LYS A C 1
ATOM 1692 O O . LYS A 1 219 ? 121.604 79.201 19.104 1.00 35.88 219 LYS A O 1
ATOM 1698 N N . GLY A 1 220 ? 119.946 77.969 19.888 1.00 30.54 220 GLY A N 1
ATOM 1699 C CA . GLY A 1 220 ? 120.244 76.777 19.106 1.00 28.88 220 GLY A CA 1
ATOM 1700 C C . GLY A 1 220 ? 121.467 76.009 19.573 1.00 31.40 220 GLY A C 1
ATOM 1701 O O . GLY A 1 220 ? 122.176 75.403 18.759 1.00 39.37 220 GLY A O 1
ATOM 1702 N N . GLU A 1 221 ? 121.773 76.083 20.860 1.00 31.64 221 GLU A N 1
ATOM 1703 C CA . GLU A 1 221 ? 122.959 75.453 21.415 1.00 34.59 221 GLU A CA 1
ATOM 1704 C C . GLU A 1 221 ? 122.690 74.144 22.129 1.00 31.76 221 GLU A C 1
ATOM 1705 O O . GLU A 1 221 ? 123.618 73.383 22.467 1.00 33.04 221 GLU A O 1
ATOM 1711 N N . THR A 1 222 ? 121.408 73.847 22.304 1.00 29.91 222 THR A N 1
ATOM 1712 C CA . THR A 1 222 ? 120.985 72.625 22.953 1.00 28.05 222 THR A CA 1
ATOM 1713 C C . THR A 1 222 ? 119.819 71.994 22.213 1.00 27.54 222 THR A C 1
ATOM 1714 O O . THR A 1 222 ? 118.947 72.689 21.699 1.00 29.26 222 THR A O 1
ATOM 1718 N N . ALA A 1 223 ? 119.791 70.678 22.146 1.00 26.80 223 ALA A N 1
ATOM 1719 C CA . ALA A 1 223 ? 118.760 70.000 21.391 1.00 26.69 223 ALA A CA 1
ATOM 1720 C C . ALA A 1 223 ? 117.409 69.948 22.118 1.00 31.85 223 ALA A C 1
ATOM 1721 O O . ALA A 1 223 ? 116.370 69.777 21.453 1.00 33.27 223 ALA A O 1
ATOM 1723 N N . MET A 1 224 ? 117.405 70.030 23.452 1.00 30.80 224 MET A N 1
ATOM 1724 C CA . MET A 1 224 ? 116.172 69.921 24.219 1.00 30.58 224 MET A CA 1
ATOM 1725 C C . MET A 1 224 ? 116.166 70.816 25.451 1.00 32.23 224 MET A C 1
ATOM 1726 O O . MET A 1 224 ? 117.193 71.104 26.058 1.00 32.44 224 MET A O 1
ATOM 1731 N N . THR A 1 225 ? 114.963 71.203 25.839 1.00 30.46 225 THR A N 1
ATOM 1732 C CA . THR A 1 225 ? 114.722 71.827 27.120 1.00 27.50 225 THR A CA 1
ATOM 1733 C C . THR A 1 225 ? 113.435 71.271 27.736 1.00 24.53 225 THR A C 1
ATOM 1734 O O . THR A 1 225 ? 112.702 70.534 27.127 1.00 22.54 225 THR A O 1
ATOM 1738 N N . ILE A 1 226 ? 113.176 71.636 28.966 1.00 23.83 226 ILE A N 1
ATOM 1739 C CA . ILE A 1 226 ? 111.921 71.310 29.619 1.00 20.92 226 ILE A CA 1
ATOM 1740 C C . ILE A 1 226 ? 111.343 72.609 30.091 1.00 20.74 226 ILE A C 1
ATOM 1741 O O . ILE A 1 226 ? 111.934 73.293 30.860 1.00 21.50 226 ILE A O 1
ATOM 1746 N N . ASN A 1 227 ? 110.175 72.961 29.565 1.00 23.15 227 ASN A N 1
ATOM 1747 C CA . ASN A 1 227 ? 109.518 74.178 29.930 1.00 21.46 227 ASN A CA 1
ATOM 1748 C C . ASN A 1 227 ? 108.030 74.141 29.732 1.00 21.45 227 ASN A C 1
ATOM 1749 O O . ASN A 1 227 ? 107.487 73.205 29.226 1.00 25.30 227 ASN A O 1
ATOM 1754 N N . GLY A 1 228 ? 107.371 75.139 30.262 1.00 22.14 228 GLY A N 1
ATOM 1755 C CA . GLY A 1 228 ? 105.970 75.350 30.099 1.00 21.51 228 GLY A CA 1
ATOM 1756 C C . GLY A 1 228 ? 105.526 76.158 28.887 1.00 23.78 228 GLY A C 1
ATOM 1757 O O . GLY A 1 228 ? 106.323 76.749 28.192 1.00 24.26 228 GLY A O 1
ATOM 1758 N N . PRO A 1 229 ? 104.212 76.207 28.638 1.00 23.74 229 PRO A N 1
ATOM 1759 C CA . PRO A 1 229 ? 103.669 76.991 27.522 1.00 23.86 229 PRO A CA 1
ATOM 1760 C C . PRO A 1 229 ? 104.111 78.495 27.434 1.00 22.60 229 PRO A C 1
ATOM 1761 O O . PRO A 1 229 ? 104.166 79.057 26.375 1.00 20.99 229 PRO A O 1
ATOM 1765 N N . TRP A 1 230 ? 104.369 79.114 28.567 1.00 21.20 230 TRP A N 1
ATOM 1766 C CA . TRP A 1 230 ? 104.729 80.518 28.616 1.00 23.58 230 TRP A CA 1
ATOM 1767 C C . TRP A 1 230 ? 106.036 80.774 27.821 1.00 26.78 230 TRP A C 1
ATOM 1768 O O . TRP A 1 230 ? 106.267 81.842 27.325 1.00 26.41 230 TRP A O 1
ATOM 1779 N N . ALA A 1 231 ? 106.872 79.751 27.730 1.00 27.49 231 ALA A N 1
ATOM 1780 C CA . ALA A 1 231 ? 108.140 79.789 27.035 1.00 24.64 231 ALA A CA 1
ATOM 1781 C C . ALA A 1 231 ? 108.029 79.752 25.507 1.00 25.71 231 ALA A C 1
ATOM 1782 O O . ALA A 1 231 ? 108.956 80.106 24.837 1.00 22.89 231 ALA A O 1
ATOM 1784 N N . TRP A 1 232 ? 106.906 79.317 24.960 1.00 25.79 232 TRP A N 1
ATOM 1785 C CA . TRP A 1 232 ? 106.813 79.191 23.537 1.00 27.07 232 TRP A CA 1
ATOM 1786 C C . TRP A 1 232 ? 106.964 80.494 22.762 1.00 26.79 232 TRP A C 1
ATOM 1787 O O . TRP A 1 232 ? 107.426 80.470 21.654 1.00 29.45 232 TRP A O 1
ATOM 1798 N N . SER A 1 233 ? 106.574 81.609 23.324 1.00 26.22 233 SER A N 1
ATOM 1799 C CA . SER A 1 233 ? 106.681 82.862 22.626 1.00 26.36 233 SER A CA 1
ATOM 1800 C C . SER A 1 233 ? 108.119 83.241 22.299 1.00 30.21 233 SER A C 1
ATOM 1801 O O . SER A 1 233 ? 108.407 83.582 21.150 1.00 32.05 233 SER A O 1
ATOM 1804 N N . ASN A 1 234 ? 109.025 83.167 23.282 1.00 29.41 234 ASN A N 1
ATOM 1805 C CA . ASN A 1 234 ? 110.403 83.509 23.055 1.00 27.18 234 ASN A CA 1
ATOM 1806 C C . ASN A 1 234 ? 110.986 82.590 22.024 1.00 29.86 234 ASN A C 1
ATOM 1807 O O . ASN A 1 234 ? 111.779 83.031 21.199 1.00 31.79 234 ASN A O 1
ATOM 1812 N N . ILE A 1 235 ? 110.571 81.336 22.027 1.00 28.46 235 ILE A N 1
ATOM 1813 C CA . ILE A 1 235 ? 111.093 80.387 21.057 1.00 29.32 235 ILE A CA 1
ATOM 1814 C C . ILE A 1 235 ? 110.584 80.767 19.684 1.00 32.03 235 ILE A C 1
ATOM 1815 O O . ILE A 1 235 ? 111.288 80.602 18.711 1.00 31.35 235 ILE A O 1
ATOM 1820 N N . ASP A 1 236 ? 109.355 81.294 19.611 1.00 41.69 236 ASP A N 1
ATOM 1821 C CA . ASP A 1 236 ? 108.739 81.724 18.323 1.00 40.92 236 ASP A CA 1
ATOM 1822 C C . ASP A 1 236 ? 109.513 82.867 17.709 1.00 40.12 236 ASP A C 1
ATOM 1823 O O . ASP A 1 236 ? 109.842 82.817 16.542 1.00 37.38 236 ASP A O 1
ATOM 1828 N N . THR A 1 237 ? 109.876 83.840 18.541 1.00 43.75 237 THR A N 1
ATOM 1829 C CA . THR A 1 237 ? 110.782 84.945 18.173 1.00 46.42 237 THR A CA 1
ATOM 1830 C C . THR A 1 237 ? 112.166 84.505 17.653 1.00 43.76 237 THR A C 1
ATOM 1831 O O . THR A 1 237 ? 112.740 85.138 16.805 1.00 43.10 237 THR A O 1
ATOM 1835 N N . SER A 1 238 ? 112.689 83.421 18.161 1.00 44.92 238 SER A N 1
ATOM 1836 C CA . SER A 1 238 ? 114.001 82.946 17.732 1.00 47.15 238 SER A CA 1
ATOM 1837 C C . SER A 1 238 ? 113.946 82.191 16.400 1.00 50.28 238 SER A C 1
ATOM 1838 O O . SER A 1 238 ? 112.904 81.904 15.807 1.00 48.32 238 SER A O 1
ATOM 1841 N N . ALA A 1 239 ? 115.126 81.824 15.960 1.00 61.12 239 ALA A N 1
ATOM 1842 C CA . ALA A 1 239 ? 115.297 81.058 14.716 1.00 63.40 239 ALA A CA 1
ATOM 1843 C C . ALA A 1 239 ? 114.839 79.568 14.808 1.00 54.37 239 ALA A C 1
ATOM 1844 O O . ALA A 1 239 ? 114.874 78.870 13.803 1.00 57.92 239 ALA A O 1
ATOM 1846 N N . VAL A 1 240 ? 114.453 79.073 15.982 1.00 45.44 240 VAL A N 1
ATOM 1847 C CA . VAL A 1 240 ? 114.474 77.627 16.184 1.00 38.98 240 VAL A CA 1
ATOM 1848 C C . VAL A 1 240 ? 113.231 77.014 15.609 1.00 35.96 240 VAL A C 1
ATOM 1849 O O . VAL A 1 240 ? 112.123 77.526 15.783 1.00 32.71 240 VAL A O 1
ATOM 1853 N N . ASN A 1 241 ? 113.443 75.897 14.943 1.00 32.70 241 ASN A N 1
ATOM 1854 C CA . ASN A 1 241 ? 112.387 75.041 14.516 1.00 32.16 241 ASN A CA 1
ATOM 1855 C C . ASN A 1 241 ? 112.159 73.975 15.569 1.00 30.95 241 ASN A C 1
ATOM 1856 O O . ASN A 1 241 ? 112.919 72.966 15.675 1.00 28.05 241 ASN A O 1
ATOM 1861 N N . TYR A 1 242 ? 111.112 74.201 16.356 1.00 31.62 242 TYR A N 1
ATOM 1862 C CA . TYR A 1 242 ? 110.856 73.362 17.536 1.00 31.71 242 TYR A CA 1
ATOM 1863 C C . TYR A 1 242 ? 109.557 72.560 17.540 1.00 29.83 242 TYR A C 1
ATOM 1864 O O . TYR A 1 242 ? 108.607 72.885 16.896 1.00 30.14 242 TYR A O 1
ATOM 1873 N N . GLY A 1 243 ? 109.574 71.498 18.302 1.00 29.74 243 GLY A N 1
ATOM 1874 C CA . GLY A 1 243 ? 108.400 70.721 18.624 1.00 28.21 243 GLY A CA 1
ATOM 1875 C C . GLY A 1 243 ? 108.237 70.564 20.141 1.00 25.77 243 GLY A C 1
ATOM 1876 O O . GLY A 1 243 ? 109.158 70.775 20.895 1.00 24.35 243 GLY A O 1
ATOM 1877 N N . VAL A 1 244 ? 107.019 70.192 20.541 1.00 24.73 244 VAL A N 1
ATOM 1878 C CA . VAL A 1 244 ? 106.619 69.976 21.912 1.00 22.28 244 VAL A CA 1
ATOM 1879 C C . VAL A 1 244 ? 106.041 68.594 22.010 1.00 22.47 244 VAL A C 1
ATOM 1880 O O . VAL A 1 244 ? 105.171 68.244 21.270 1.00 23.08 244 VAL A O 1
ATOM 1884 N N . THR A 1 245 ? 106.496 67.817 22.975 1.00 24.70 245 THR A N 1
ATOM 1885 C CA . THR A 1 245 ? 106.188 66.388 23.046 1.00 24.04 245 THR A CA 1
ATOM 1886 C C . THR A 1 245 ? 106.163 65.846 24.492 1.00 24.45 245 THR A C 1
ATOM 1887 O O . THR A 1 245 ? 106.483 66.577 25.454 1.00 25.04 245 THR A O 1
ATOM 1891 N N . VAL A 1 246 ? 105.788 64.582 24.655 1.00 21.82 246 VAL A N 1
ATOM 1892 C CA . VAL A 1 246 ? 105.818 63.980 25.971 1.00 23.92 246 VAL A CA 1
ATOM 1893 C C . VAL A 1 246 ? 107.239 63.938 26.529 1.00 24.71 246 VAL A C 1
ATOM 1894 O O . VAL A 1 246 ? 108.231 63.771 25.793 1.00 26.04 246 VAL A O 1
ATOM 1898 N N . LEU A 1 247 ? 107.330 64.074 27.840 1.00 23.48 247 LEU A N 1
ATOM 1899 C CA . LEU A 1 247 ? 108.561 63.883 28.516 1.00 25.32 247 LEU A CA 1
ATOM 1900 C C . LEU A 1 247 ? 109.063 62.403 28.380 1.00 25.78 247 LEU A C 1
ATOM 1901 O O . LEU A 1 247 ? 108.288 61.481 28.173 1.00 22.31 247 LEU A O 1
ATOM 1906 N N . PRO A 1 248 ? 110.365 62.199 28.482 1.00 25.56 248 PRO A N 1
ATOM 1907 C CA . PRO A 1 248 ? 110.906 60.846 28.395 1.00 25.91 248 PRO A CA 1
ATOM 1908 C C . PRO A 1 248 ? 110.507 60.022 29.572 1.00 23.72 248 PRO A C 1
ATOM 1909 O O . PRO A 1 248 ? 110.167 60.549 30.603 1.00 25.56 248 PRO A O 1
ATOM 1913 N N . THR A 1 249 ? 110.503 58.735 29.387 1.00 21.69 249 THR A N 1
ATOM 1914 C CA . THR A 1 249 ? 110.173 57.856 30.445 1.00 23.22 249 THR A CA 1
ATOM 1915 C C . THR A 1 249 ? 111.410 57.586 31.296 1.00 27.03 249 THR A C 1
ATOM 1916 O O . THR A 1 249 ? 112.541 57.872 30.890 1.00 27.92 249 THR A O 1
ATOM 1920 N N . PHE A 1 250 ? 111.204 57.042 32.486 1.00 25.70 250 PHE A N 1
ATOM 1921 C CA . PHE A 1 250 ? 112.310 56.645 33.319 1.00 26.16 250 PHE A CA 1
ATOM 1922 C C . PHE A 1 250 ? 111.961 55.282 33.911 1.00 27.55 250 PHE A C 1
ATOM 1923 O O . PHE A 1 250 ? 110.896 55.105 34.456 1.00 24.96 250 PHE A O 1
ATOM 1931 N N . LYS A 1 251 ? 112.873 54.319 33.733 1.00 29.73 251 LYS A N 1
ATOM 1932 C CA . LYS A 1 251 ? 112.661 52.921 34.050 1.00 29.80 251 LYS A CA 1
ATOM 1933 C C . LYS A 1 251 ? 111.314 52.431 33.488 1.00 32.77 251 LYS A C 1
ATOM 1934 O O . LYS A 1 251 ? 110.505 51.803 34.169 1.00 31.85 251 LYS A O 1
ATOM 1940 N N . GLY A 1 252 ? 111.053 52.823 32.243 1.00 31.24 252 GLY A N 1
ATOM 1941 C CA . GLY A 1 252 ? 109.890 52.423 31.547 1.00 29.40 252 GLY A CA 1
ATOM 1942 C C . GLY A 1 252 ? 108.639 53.106 31.998 1.00 31.47 252 GLY A C 1
ATOM 1943 O O . GLY A 1 252 ? 107.625 52.895 31.397 1.00 36.05 252 GLY A O 1
ATOM 1944 N N . GLN A 1 253 ? 108.689 53.970 32.995 1.00 31.36 253 GLN A N 1
ATOM 1945 C CA . GLN A 1 253 ? 107.496 54.684 33.437 1.00 29.29 253 GLN A CA 1
ATOM 1946 C C . GLN A 1 253 ? 107.498 56.140 33.047 1.00 25.05 253 GLN A C 1
ATOM 1947 O O . GLN A 1 253 ? 108.522 56.720 32.927 1.00 28.07 253 GLN A O 1
ATOM 1953 N N . PRO A 1 254 ? 106.349 56.750 32.884 1.00 25.54 254 PRO A N 1
ATOM 1954 C CA . PRO A 1 254 ? 106.308 58.145 32.429 1.00 24.54 254 PRO A CA 1
ATOM 1955 C C . PRO A 1 254 ? 106.800 59.116 33.460 1.00 23.79 254 PRO A C 1
ATOM 1956 O O . PRO A 1 254 ? 106.645 58.885 34.629 1.00 23.19 254 PRO A O 1
ATOM 1960 N N . SER A 1 255 ? 107.402 60.203 32.989 1.00 23.98 255 SER A N 1
ATOM 1961 C CA . SER A 1 255 ? 107.685 61.358 33.797 1.00 24.11 255 SER A CA 1
ATOM 1962 C C . SER A 1 255 ? 106.353 61.970 34.276 1.00 23.99 255 SER A C 1
ATOM 1963 O O . SER A 1 255 ? 105.413 61.981 33.560 1.00 24.23 255 SER A O 1
ATOM 1966 N N . LYS A 1 256 ? 106.291 62.386 35.525 1.00 23.13 256 LYS A N 1
ATOM 1967 C CA . LYS A 1 256 ? 105.040 62.762 36.139 1.00 25.02 256 LYS A CA 1
ATOM 1968 C C . LYS A 1 256 ? 105.090 64.203 36.637 1.00 25.08 256 LYS A C 1
ATOM 1969 O O . LYS A 1 256 ? 105.405 64.461 37.793 1.00 27.70 256 LYS A O 1
ATOM 1975 N N . PRO A 1 257 ? 104.832 65.157 35.758 1.00 20.81 257 PRO A N 1
ATOM 1976 C CA . PRO A 1 257 ? 104.921 66.517 36.160 1.00 21.41 257 PRO A CA 1
ATOM 1977 C C . PRO A 1 257 ? 103.811 66.870 37.136 1.00 23.43 257 PRO A C 1
ATOM 1978 O O . PRO A 1 257 ? 102.732 66.315 37.064 1.00 23.14 257 PRO A O 1
ATOM 1982 N N . PHE A 1 258 ? 104.119 67.747 38.086 1.00 23.90 258 PHE A N 1
ATOM 1983 C CA . PHE A 1 258 ? 103.117 68.346 38.893 1.00 23.57 258 PHE A CA 1
ATOM 1984 C C . PHE A 1 258 ? 102.488 69.447 38.078 1.00 22.63 258 PHE A C 1
ATOM 1985 O O . PHE A 1 258 ? 103.157 70.300 37.600 1.00 25.87 258 PHE A O 1
ATOM 1993 N N . VAL A 1 259 ? 101.187 69.405 37.935 1.00 22.26 259 VAL A N 1
ATOM 1994 C CA . VAL A 1 259 ? 100.454 70.267 37.018 1.00 21.12 259 VAL A CA 1
ATOM 1995 C C . VAL A 1 259 ? 99.821 71.408 37.769 1.00 19.52 259 VAL A C 1
ATOM 1996 O O . VAL A 1 259 ? 99.219 71.248 38.816 1.00 18.09 259 VAL A O 1
ATOM 2000 N N . GLY A 1 260 ? 99.995 72.586 37.234 1.00 19.46 260 GLY A N 1
ATOM 2001 C CA . GLY A 1 260 ? 99.519 73.779 37.884 1.00 19.62 260 GLY A CA 1
ATOM 2002 C C . GLY A 1 260 ? 98.389 74.405 37.161 1.00 18.56 260 GLY A C 1
ATOM 2003 O O . GLY A 1 260 ? 98.334 74.374 35.951 1.00 20.28 260 GLY A O 1
ATOM 2004 N N . VAL A 1 261 ? 97.484 74.990 37.910 1.00 17.41 261 VAL A N 1
ATOM 2005 C CA . VAL A 1 261 ? 96.459 75.811 37.361 1.00 16.66 261 VAL A CA 1
ATOM 2006 C C . VAL A 1 261 ? 96.757 77.225 37.761 1.00 16.21 261 VAL A C 1
ATOM 2007 O O . VAL A 1 261 ? 96.551 77.611 38.880 1.00 15.17 261 VAL A O 1
ATOM 2011 N N . LEU A 1 262 ? 97.222 78.023 36.835 1.00 17.34 262 LEU A N 1
ATOM 2012 C CA . LEU A 1 262 ? 97.373 79.444 37.102 1.00 18.15 262 LEU A CA 1
ATOM 2013 C C . LEU A 1 262 ? 96.035 79.996 37.550 1.00 18.59 262 LEU A C 1
ATOM 2014 O O . LEU A 1 262 ? 95.038 79.807 36.889 1.00 20.40 262 LEU A O 1
ATOM 2019 N N . SER A 1 263 ? 96.042 80.714 38.668 1.00 18.78 263 SER A N 1
ATOM 2020 C CA . SER A 1 263 ? 94.808 81.189 39.330 1.00 17.30 263 SER A CA 1
ATOM 2021 C C . SER A 1 263 ? 94.944 82.593 39.821 1.00 18.49 263 SER A C 1
ATOM 2022 O O . SER A 1 263 ? 96.052 83.065 39.990 1.00 20.05 263 SER A O 1
ATOM 2025 N N . ALA A 1 264 ? 93.820 83.289 40.011 1.00 18.82 264 ALA A N 1
ATOM 2026 C CA . ALA A 1 264 ? 93.835 84.660 40.465 1.00 19.74 264 ALA A CA 1
ATOM 2027 C C . ALA A 1 264 ? 93.032 84.785 41.708 1.00 22.61 264 ALA A C 1
ATOM 2028 O O . ALA A 1 264 ? 91.836 84.471 41.724 1.00 27.18 264 ALA A O 1
ATOM 2030 N N . GLY A 1 265 ? 93.662 85.255 42.771 1.00 22.58 265 GLY A N 1
ATOM 2031 C CA . GLY A 1 265 ? 93.016 85.402 44.080 1.00 22.06 265 GLY A CA 1
ATOM 2032 C C . GLY A 1 265 ? 92.863 86.866 44.394 1.00 23.38 265 GLY A C 1
ATOM 2033 O O . GLY A 1 265 ? 93.540 87.718 43.839 1.00 23.79 265 GLY A O 1
ATOM 2034 N N . ILE A 1 266 ? 91.932 87.165 45.281 1.00 25.94 266 ILE A N 1
ATOM 2035 C CA . ILE A 1 266 ? 91.649 88.544 45.674 1.00 26.73 266 ILE A CA 1
ATOM 2036 C C . ILE A 1 266 ? 92.098 88.740 47.106 1.00 24.13 266 ILE A C 1
ATOM 2037 O O . ILE A 1 266 ? 91.740 87.995 47.988 1.00 24.14 266 ILE A O 1
ATOM 2042 N N . ASN A 1 267 ? 92.875 89.777 47.310 1.00 24.52 267 ASN A N 1
ATOM 2043 C CA . ASN A 1 267 ? 93.445 90.091 48.593 1.00 24.54 267 ASN A CA 1
ATOM 2044 C C . ASN A 1 267 ? 92.316 90.333 49.562 1.00 25.53 267 ASN A C 1
ATOM 2045 O O . ASN A 1 267 ? 91.454 91.122 49.300 1.00 27.19 267 ASN A O 1
ATOM 2050 N N . ALA A 1 268 ? 92.354 89.673 50.712 1.00 26.86 268 ALA A N 1
ATOM 2051 C CA . ALA A 1 268 ? 91.352 89.838 51.762 1.00 26.01 268 ALA A CA 1
ATOM 2052 C C . ALA A 1 268 ? 91.257 91.238 52.324 1.00 28.22 268 ALA A C 1
ATOM 2053 O O . ALA A 1 268 ? 90.220 91.588 52.864 1.00 29.55 268 ALA A O 1
ATOM 2055 N N . ALA A 1 269 ? 92.311 92.033 52.156 1.00 28.81 269 ALA A N 1
ATOM 2056 C CA . ALA A 1 269 ? 92.336 93.387 52.626 1.00 29.64 269 ALA A CA 1
ATOM 2057 C C . ALA A 1 269 ? 91.960 94.358 51.548 1.00 32.17 269 ALA A C 1
ATOM 2058 O O . ALA A 1 269 ? 92.024 95.562 51.772 1.00 33.97 269 ALA A O 1
ATOM 2060 N N . SER A 1 270 ? 91.611 93.885 50.359 1.00 32.05 270 SER A N 1
ATOM 2061 C CA . SER A 1 270 ? 91.376 94.828 49.294 1.00 34.00 270 SER A CA 1
ATOM 2062 C C . SER A 1 270 ? 90.046 95.524 49.516 1.00 35.96 270 SER A C 1
ATOM 2063 O O . SER A 1 270 ? 89.049 94.883 49.830 1.00 31.53 270 SER A O 1
ATOM 2066 N N . PRO A 1 271 ? 90.041 96.837 49.342 1.00 37.62 271 PRO A N 1
ATOM 2067 C CA . PRO A 1 271 ? 88.802 97.604 49.405 1.00 40.29 271 PRO A CA 1
ATOM 2068 C C . PRO A 1 271 ? 88.078 97.681 48.025 1.00 42.09 271 PRO A C 1
ATOM 2069 O O . PRO A 1 271 ? 87.078 98.393 47.897 1.00 45.67 271 PRO A O 1
ATOM 2073 N N . ASN A 1 272 ? 88.617 96.983 47.017 1.00 38.99 272 ASN A N 1
ATOM 2074 C CA . ASN A 1 272 ? 88.066 96.986 45.686 1.00 34.13 272 ASN A CA 1
ATOM 2075 C C . ASN A 1 272 ? 87.562 95.625 45.259 1.00 31.29 272 ASN A C 1
ATOM 2076 O O . ASN A 1 272 ? 87.672 95.277 44.094 1.00 35.61 272 ASN A O 1
ATOM 2081 N N . LYS A 1 273 ? 86.992 94.853 46.167 1.00 27.69 273 LYS A N 1
ATOM 2082 C CA . LYS A 1 273 ? 86.700 93.458 45.857 1.00 31.00 273 LYS A CA 1
ATOM 2083 C C . LYS A 1 273 ? 85.712 93.295 44.735 1.00 34.59 273 LYS A C 1
ATOM 2084 O O . LYS A 1 273 ? 85.884 92.453 43.863 1.00 34.43 273 LYS A O 1
ATOM 2090 N N . GLU A 1 274 ? 84.682 94.121 44.734 1.00 39.74 274 GLU A N 1
ATOM 2091 C CA . GLU A 1 274 ? 83.713 94.104 43.644 1.00 43.89 274 GLU A CA 1
ATOM 2092 C C . GLU A 1 274 ? 84.302 94.487 42.293 1.00 38.57 274 GLU A C 1
ATOM 2093 O O . GLU A 1 274 ? 83.931 93.902 41.308 1.00 36.17 274 GLU A O 1
ATOM 2099 N N . LEU A 1 275 ? 85.238 95.425 42.259 1.00 36.41 275 LEU A N 1
ATOM 2100 C CA . LEU A 1 275 ? 85.940 95.774 41.006 1.00 38.43 275 LEU A CA 1
ATOM 2101 C C . LEU A 1 275 ? 86.830 94.661 40.494 1.00 36.82 275 LEU A C 1
ATOM 2102 O O . LEU A 1 275 ? 86.911 94.439 39.292 1.00 32.13 275 LEU A O 1
ATOM 2107 N N . ALA A 1 276 ? 87.507 93.979 41.414 1.00 35.68 276 ALA A N 1
ATOM 2108 C CA . ALA A 1 276 ? 88.326 92.821 41.050 1.00 35.14 276 ALA A CA 1
ATOM 2109 C C . ALA A 1 276 ? 87.501 91.666 40.451 1.00 31.96 276 ALA A C 1
ATOM 2110 O O . ALA A 1 276 ? 87.845 91.096 39.423 1.00 26.66 276 ALA A O 1
ATOM 2112 N N . LYS A 1 277 ? 86.390 91.351 41.094 1.00 31.75 277 LYS A N 1
ATOM 2113 C CA . LYS A 1 277 ? 85.538 90.293 40.583 1.00 32.89 277 LYS A CA 1
ATOM 2114 C C . LYS A 1 277 ? 85.045 90.665 39.179 1.00 35.47 277 LYS A C 1
ATOM 2115 O O . LYS A 1 277 ? 85.113 89.838 38.244 1.00 32.44 277 LYS A O 1
ATOM 2121 N N . GLU A 1 278 ? 84.587 91.917 39.037 1.00 31.74 278 GLU A N 1
ATOM 2122 C CA . GLU A 1 278 ? 84.171 92.416 37.762 1.00 32.57 278 GLU A CA 1
ATOM 2123 C C . GLU A 1 278 ? 85.254 92.329 36.703 1.00 28.70 278 GLU A C 1
ATOM 2124 O O . GLU A 1 278 ? 84.979 91.866 35.648 1.00 30.08 278 GLU A O 1
ATOM 2130 N N . PHE A 1 279 ? 86.476 92.762 36.999 1.00 27.95 279 PHE A N 1
ATOM 2131 C CA . PHE A 1 279 ? 87.629 92.663 36.066 1.00 25.89 279 PHE A CA 1
ATOM 2132 C C . PHE A 1 279 ? 87.930 91.218 35.674 1.00 25.15 279 PHE A C 1
ATOM 2133 O O . PHE A 1 279 ? 88.099 90.923 34.509 1.00 22.01 279 PHE A O 1
ATOM 2141 N N . LEU A 1 280 ? 87.957 90.318 36.663 1.00 24.45 280 LEU A N 1
ATOM 2142 C CA . LEU A 1 280 ? 88.229 88.915 36.395 1.00 24.13 280 LEU A CA 1
ATOM 2143 C C . LEU A 1 280 ? 87.143 88.149 35.654 1.00 24.61 280 LEU A C 1
ATOM 2144 O O . LEU A 1 280 ? 87.434 87.430 34.729 1.00 22.64 280 LEU A O 1
ATOM 2149 N N . GLU A 1 281 ? 85.894 88.284 36.074 1.00 28.77 281 GLU A N 1
ATOM 2150 C CA . GLU A 1 281 ? 84.762 87.528 35.446 1.00 27.15 281 GLU A CA 1
ATOM 2151 C C . GLU A 1 281 ? 84.427 88.113 34.096 1.00 27.91 281 GLU A C 1
ATOM 2152 O O . GLU A 1 281 ? 84.284 87.381 33.135 1.00 31.35 281 GLU A O 1
ATOM 2158 N N . ASN A 1 282 ? 84.362 89.424 33.999 1.00 26.03 282 ASN A N 1
ATOM 2159 C CA . ASN A 1 282 ? 83.914 90.058 32.750 1.00 27.30 282 ASN A CA 1
ATOM 2160 C C . ASN A 1 282 ? 84.945 90.610 31.831 1.00 26.87 282 ASN A C 1
ATOM 2161 O O . ASN A 1 282 ? 84.588 90.995 30.756 1.00 28.69 282 ASN A O 1
ATOM 2166 N N . TYR A 1 283 ? 86.207 90.707 32.244 1.00 27.57 283 TYR A N 1
ATOM 2167 C CA . TYR A 1 283 ? 87.233 91.193 31.329 1.00 27.90 283 TYR A CA 1
ATOM 2168 C C . TYR A 1 283 ? 88.259 90.153 31.005 1.00 27.23 283 TYR A C 1
ATOM 2169 O O . TYR A 1 283 ? 88.420 89.799 29.831 1.00 24.59 283 TYR A O 1
ATOM 2178 N N . LEU A 1 284 ? 88.946 89.656 32.032 1.00 25.90 284 LEU A N 1
ATOM 2179 C CA . LEU A 1 284 ? 89.963 88.655 31.820 1.00 23.68 284 LEU A CA 1
ATOM 2180 C C . LEU A 1 284 ? 89.413 87.329 31.319 1.00 22.87 284 LEU A C 1
ATOM 2181 O O . LEU A 1 284 ? 89.892 86.844 30.296 1.00 22.19 284 LEU A O 1
ATOM 2186 N N . LEU A 1 285 ? 88.459 86.723 32.038 1.00 23.70 285 LEU A N 1
ATOM 2187 C CA . LEU A 1 285 ? 87.952 85.358 31.685 1.00 23.19 285 LEU A CA 1
ATOM 2188 C C . LEU A 1 285 ? 86.866 85.408 30.616 1.00 27.30 285 LEU A C 1
ATOM 2189 O O . LEU A 1 285 ? 85.706 85.012 30.830 1.00 29.11 285 LEU A O 1
ATOM 2194 N N . THR A 1 286 ? 87.271 85.916 29.453 1.00 29.67 286 THR A N 1
ATOM 2195 C CA . THR A 1 286 ? 86.418 86.020 28.254 1.00 31.79 286 THR A CA 1
ATOM 2196 C C . THR A 1 286 ? 87.310 85.672 27.097 1.00 31.22 286 THR A C 1
ATOM 2197 O O . THR A 1 286 ? 88.522 85.715 27.233 1.00 31.81 286 THR A O 1
ATOM 2201 N N . ASP A 1 287 ? 86.725 85.324 25.965 1.00 33.36 287 ASP A N 1
ATOM 2202 C CA . ASP A 1 287 ? 87.545 84.975 24.803 1.00 36.68 287 ASP A CA 1
ATOM 2203 C C . ASP A 1 287 ? 88.554 86.078 24.526 1.00 34.96 287 ASP A C 1
ATOM 2204 O O . ASP A 1 287 ? 89.699 85.831 24.307 1.00 30.87 287 ASP A O 1
ATOM 2209 N N . GLU A 1 288 ? 88.084 87.314 24.582 1.00 37.19 288 GLU A N 1
ATOM 2210 C CA . GLU A 1 288 ? 88.869 88.454 24.202 1.00 33.66 288 GLU A CA 1
ATOM 2211 C C . GLU A 1 288 ? 89.998 88.686 25.200 1.00 34.58 288 GLU A C 1
ATOM 2212 O O . GLU A 1 288 ? 91.121 88.941 24.777 1.00 37.37 288 GLU A O 1
ATOM 2215 N N . GLY A 1 289 ? 89.698 88.647 26.498 1.00 29.67 289 GLY A N 1
ATOM 2216 C CA . GLY A 1 289 ? 90.701 88.891 27.526 1.00 29.48 289 GLY A CA 1
ATOM 2217 C C . GLY A 1 289 ? 91.767 87.839 27.541 1.00 28.86 289 GLY A C 1
ATOM 2218 O O . GLY A 1 289 ? 92.945 88.174 27.585 1.00 26.67 289 GLY A O 1
ATOM 2219 N N . LEU A 1 290 ? 91.355 86.568 27.454 1.00 25.32 290 LEU A N 1
ATOM 2220 C CA . LEU A 1 290 ? 92.316 85.485 27.458 1.00 25.68 290 LEU A CA 1
ATOM 2221 C C . LEU A 1 290 ? 93.177 85.530 26.247 1.00 28.53 290 LEU A C 1
ATOM 2222 O O . LEU A 1 290 ? 94.355 85.195 26.313 1.00 30.87 290 LEU A O 1
ATOM 2227 N N . GLU A 1 291 ? 92.601 85.932 25.122 1.00 31.25 291 GLU A N 1
ATOM 2228 C CA . GLU A 1 291 ? 93.360 86.056 23.889 1.00 30.97 291 GLU A CA 1
ATOM 2229 C C . GLU A 1 291 ? 94.499 87.096 23.993 1.00 29.95 291 GLU A C 1
ATOM 2230 O O . GLU A 1 291 ? 95.613 86.844 23.517 1.00 27.85 291 GLU A O 1
ATOM 2236 N N . ALA A 1 292 ? 94.200 88.244 24.603 1.00 25.95 292 ALA A N 1
ATOM 2237 C CA . ALA A 1 292 ? 95.195 89.269 24.826 1.00 23.99 292 ALA A CA 1
ATOM 2238 C C . ALA A 1 292 ? 96.379 88.703 25.640 1.00 25.19 292 ALA A C 1
ATOM 2239 O O . ALA A 1 292 ? 97.500 88.806 25.229 1.00 26.89 292 ALA A O 1
ATOM 2241 N N . VAL A 1 293 ? 96.103 88.045 26.755 1.00 24.33 293 VAL A N 1
ATOM 2242 C CA . VAL A 1 293 ? 97.149 87.451 27.525 1.00 24.04 293 VAL A CA 1
ATOM 2243 C C . VAL A 1 293 ? 97.843 86.376 26.728 1.00 23.16 293 VAL A C 1
ATOM 2244 O O . VAL A 1 293 ? 99.054 86.358 26.632 1.00 22.25 293 VAL A O 1
ATOM 2248 N N . ASN A 1 294 ? 97.070 85.484 26.151 1.00 23.57 294 ASN A N 1
ATOM 2249 C CA . ASN A 1 294 ? 97.662 84.336 25.469 1.00 25.15 294 ASN A CA 1
ATOM 2250 C C . ASN A 1 294 ? 98.591 84.742 24.283 1.00 26.07 294 ASN A C 1
ATOM 2251 O O . ASN A 1 294 ? 99.565 84.096 24.005 1.00 27.22 294 ASN A O 1
ATOM 2256 N N . LYS A 1 295 ? 98.268 85.815 23.606 1.00 29.61 295 LYS A N 1
ATOM 2257 C CA . LYS A 1 295 ? 99.115 86.311 22.532 1.00 34.54 295 LYS A CA 1
ATOM 2258 C C . LYS A 1 295 ? 100.412 86.932 22.989 1.00 37.84 295 LYS A C 1
ATOM 2259 O O . LYS A 1 295 ? 101.335 86.953 22.222 1.00 45.90 295 LYS A O 1
ATOM 2265 N N . ASP A 1 296 ? 100.495 87.449 24.224 1.00 35.92 296 ASP A N 1
ATOM 2266 C CA . ASP A 1 296 ? 101.750 87.892 24.782 1.00 29.35 296 ASP A CA 1
ATOM 2267 C C . ASP A 1 296 ? 102.592 86.676 25.107 1.00 27.88 296 ASP A C 1
ATOM 2268 O O . ASP A 1 296 ? 103.599 86.469 24.459 1.00 29.10 296 ASP A O 1
ATOM 2273 N N . LYS A 1 297 ? 102.191 85.898 26.093 1.00 28.59 297 LYS A N 1
ATOM 2274 C CA . LYS A 1 297 ? 102.820 84.603 26.404 1.00 32.14 297 LYS A CA 1
ATOM 2275 C C . LYS A 1 297 ? 101.731 83.543 26.578 1.00 29.60 297 LYS A C 1
ATOM 2276 O O . LYS A 1 297 ? 100.772 83.757 27.316 1.00 33.82 297 LYS A O 1
ATOM 2282 N N . PRO A 1 298 ? 101.861 82.401 25.926 1.00 24.13 298 PRO A N 1
ATOM 2283 C CA . PRO A 1 298 ? 100.830 81.394 26.006 1.00 23.89 298 PRO A CA 1
ATOM 2284 C C . PRO A 1 298 ? 100.542 80.839 27.413 1.00 24.36 298 PRO A C 1
ATOM 2285 O O . PRO A 1 298 ? 101.408 80.658 28.237 1.00 22.79 298 PRO A O 1
ATOM 2289 N N . LEU A 1 299 ? 99.259 80.599 27.650 1.00 25.12 299 LEU A N 1
ATOM 2290 C CA . LEU A 1 299 ? 98.746 80.280 28.961 1.00 22.27 299 LEU A CA 1
ATOM 2291 C C . LEU A 1 299 ? 98.688 78.791 29.209 1.00 21.19 299 LEU A C 1
ATOM 2292 O O . LEU A 1 299 ? 98.691 78.370 30.352 1.00 22.72 299 LEU A O 1
ATOM 2297 N N . GLY A 1 300 ? 98.685 78.004 28.175 1.00 18.66 300 GLY A N 1
ATOM 2298 C CA . GLY A 1 300 ? 98.442 76.605 28.306 1.00 20.17 300 GLY A CA 1
ATOM 2299 C C . GLY A 1 300 ? 97.013 76.329 27.884 1.00 24.15 300 GLY A C 1
ATOM 2300 O O . GLY A 1 300 ? 96.428 77.075 27.064 1.00 27.91 300 GLY A O 1
ATOM 2301 N N . ALA A 1 301 ? 96.397 75.307 28.472 1.00 22.10 301 ALA A N 1
ATOM 2302 C CA . ALA A 1 301 ? 94.999 75.016 28.181 1.00 19.57 301 ALA A CA 1
ATOM 2303 C C . ALA A 1 301 ? 94.120 75.803 29.110 1.00 19.64 301 ALA A C 1
ATOM 2304 O O . ALA A 1 301 ? 94.043 75.501 30.284 1.00 21.03 301 ALA A O 1
ATOM 2306 N N . VAL A 1 302 ? 93.467 76.820 28.575 1.00 19.00 302 VAL A N 1
ATOM 2307 C CA . VAL A 1 302 ? 92.679 77.747 29.392 1.00 19.53 302 VAL A CA 1
ATOM 2308 C C . VAL A 1 302 ? 91.406 77.184 29.988 1.00 20.36 302 VAL A C 1
ATOM 2309 O O . VAL A 1 302 ? 90.826 76.227 29.501 1.00 20.91 302 VAL A O 1
ATOM 2313 N N . ALA A 1 303 ? 91.029 77.761 31.115 1.00 21.07 303 ALA A N 1
ATOM 2314 C CA . ALA A 1 303 ? 89.953 77.230 31.937 1.00 20.19 303 ALA A CA 1
ATOM 2315 C C . ALA A 1 303 ? 88.622 77.484 31.304 1.00 20.40 303 ALA A C 1
ATOM 2316 O O . ALA A 1 303 ? 87.687 76.731 31.554 1.00 18.94 303 ALA A O 1
ATOM 2318 N N . LEU A 1 304 ? 88.550 78.533 30.468 1.00 21.43 304 LEU A N 1
ATOM 2319 C CA . LEU A 1 304 ? 87.343 78.922 29.744 1.00 20.07 304 LEU A CA 1
ATOM 2320 C C . LEU A 1 304 ? 87.150 78.011 28.537 1.00 20.37 304 LEU A C 1
ATOM 2321 O O . LEU A 1 304 ? 87.903 78.024 27.600 1.00 21.45 304 LEU A O 1
ATOM 2326 N N . LYS A 1 305 ? 86.111 77.211 28.598 1.00 23.44 305 LYS A N 1
ATOM 2327 C CA . LYS A 1 305 ? 85.798 76.233 27.575 1.00 25.02 305 LYS A CA 1
ATOM 2328 C C . LYS A 1 305 ? 85.686 76.879 26.185 1.00 25.59 305 LYS A C 1
ATOM 2329 O O . LYS A 1 305 ? 86.134 76.304 25.225 1.00 29.11 305 LYS A O 1
ATOM 2335 N N . SER A 1 306 ? 85.076 78.049 26.088 1.00 23.53 306 SER A N 1
ATOM 2336 C CA . SER A 1 306 ? 84.818 78.627 24.774 1.00 26.00 306 SER A CA 1
ATOM 2337 C C . SER A 1 306 ? 86.127 78.980 24.045 1.00 27.69 306 SER A C 1
ATOM 2338 O O . SER A 1 306 ? 86.261 78.715 22.876 1.00 29.96 306 SER A O 1
ATOM 2341 N N . TYR A 1 307 ? 87.097 79.527 24.769 1.00 25.86 307 TYR A N 1
ATOM 2342 C CA . TYR A 1 307 ? 88.335 79.861 24.175 1.00 25.59 307 TYR A CA 1
ATOM 2343 C C . TYR A 1 307 ? 89.244 78.619 24.019 1.00 27.56 307 TYR A C 1
ATOM 2344 O O . TYR A 1 307 ? 89.955 78.478 23.024 1.00 25.34 307 TYR A O 1
ATOM 2353 N N . GLU A 1 308 ? 89.212 77.699 24.990 1.00 26.27 308 GLU A N 1
ATOM 2354 C CA . GLU A 1 308 ? 90.022 76.487 24.915 1.00 23.11 308 GLU A CA 1
ATOM 2355 C C . GLU A 1 308 ? 89.691 75.584 23.730 1.00 25.21 308 GLU A C 1
ATOM 2356 O O . GLU A 1 308 ? 90.578 74.858 23.233 1.00 22.57 308 GLU A O 1
ATOM 2362 N N . GLU A 1 309 ? 88.444 75.592 23.255 1.00 28.52 309 GLU A N 1
ATOM 2363 C CA . GLU A 1 309 ? 88.155 74.797 22.040 1.00 32.37 309 GLU A CA 1
ATOM 2364 C C . GLU A 1 309 ? 88.929 75.291 20.815 1.00 30.34 309 GLU A C 1
ATOM 2365 O O . GLU A 1 309 ? 89.279 74.491 20.006 1.00 30.99 309 GLU A O 1
ATOM 2371 N N . GLU A 1 310 ? 89.193 76.599 20.718 1.00 32.97 310 GLU A N 1
ATOM 2372 C CA . GLU A 1 310 ? 90.102 77.164 19.728 1.00 37.18 310 GLU A CA 1
ATOM 2373 C C . GLU A 1 310 ? 91.561 76.722 19.935 1.00 37.02 310 GLU A C 1
ATOM 2374 O O . GLU A 1 310 ? 92.226 76.260 18.986 1.00 37.00 310 GLU A O 1
ATOM 2380 N N . LEU A 1 311 ? 92.052 76.868 21.163 1.00 30.33 311 LEU A N 1
ATOM 2381 C CA . LEU A 1 311 ? 93.424 76.583 21.474 1.00 26.44 311 LEU A CA 1
ATOM 2382 C C . LEU A 1 311 ? 93.782 75.112 21.362 1.00 28.16 311 LEU A C 1
ATOM 2383 O O . LEU A 1 311 ? 94.946 74.784 21.098 1.00 31.32 311 LEU A O 1
ATOM 2388 N N . ALA A 1 312 ? 92.802 74.234 21.571 1.00 25.89 312 ALA A N 1
ATOM 2389 C CA . ALA A 1 312 ? 93.004 72.797 21.532 1.00 23.85 312 ALA A CA 1
ATOM 2390 C C . ALA A 1 312 ? 93.335 72.252 20.190 1.00 25.50 312 ALA A C 1
ATOM 2391 O O . ALA A 1 312 ? 93.719 71.082 20.101 1.00 27.03 312 ALA A O 1
ATOM 2393 N N . LYS A 1 313 ? 93.145 73.055 19.138 1.00 26.51 313 LYS A N 1
ATOM 2394 C CA . LYS A 1 313 ? 93.653 72.725 17.804 1.00 28.81 313 LYS A CA 1
ATOM 2395 C C . LYS A 1 313 ? 95.190 72.650 17.728 1.00 28.61 313 LYS A C 1
ATOM 2396 O O . LYS A 1 313 ? 95.722 71.893 16.962 1.00 33.26 313 LYS A O 1
ATOM 2402 N N . ASP A 1 314 ? 95.884 73.420 18.537 1.00 26.61 314 ASP A N 1
ATOM 2403 C CA . ASP A 1 314 ? 97.301 73.430 18.549 1.00 26.50 314 ASP A CA 1
ATOM 2404 C C . ASP A 1 314 ? 97.907 72.157 19.128 1.00 26.62 314 ASP A C 1
ATOM 2405 O O . ASP A 1 314 ? 97.592 71.783 20.220 1.00 29.11 314 ASP A O 1
ATOM 2410 N N . PRO A 1 315 ? 98.825 71.508 18.422 1.00 26.79 315 PRO A N 1
ATOM 2411 C CA . PRO A 1 315 ? 99.446 70.260 18.915 1.00 26.09 315 PRO A CA 1
ATOM 2412 C C . PRO A 1 315 ? 100.386 70.451 20.070 1.00 27.03 315 PRO A C 1
ATOM 2413 O O . PRO A 1 315 ? 100.708 69.485 20.768 1.00 27.99 315 PRO A O 1
ATOM 2417 N N . ARG A 1 316 ? 100.816 71.683 20.293 1.00 27.23 316 ARG A N 1
ATOM 2418 C CA . ARG A 1 316 ? 101.554 72.014 21.535 1.00 27.27 316 ARG A CA 1
ATOM 2419 C C . ARG A 1 316 ? 100.675 71.848 22.795 1.00 26.11 316 ARG A C 1
ATOM 2420 O O . ARG A 1 316 ? 101.145 71.392 23.825 1.00 28.79 316 ARG A O 1
ATOM 2428 N N . ILE A 1 317 ? 99.397 72.185 22.677 1.00 24.65 317 ILE A N 1
ATOM 2429 C CA . ILE A 1 317 ? 98.437 71.974 23.732 1.00 22.26 317 ILE A CA 1
ATOM 2430 C C . ILE A 1 317 ? 98.117 70.507 23.944 1.00 21.21 317 ILE A C 1
ATOM 2431 O O . ILE A 1 317 ? 97.940 70.072 25.048 1.00 19.78 317 ILE A O 1
ATOM 2436 N N . ALA A 1 318 ? 98.119 69.735 22.895 1.00 20.79 318 ALA A N 1
ATOM 2437 C CA . ALA A 1 318 ? 97.935 68.318 23.053 1.00 22.92 318 ALA A CA 1
ATOM 2438 C C . ALA A 1 318 ? 99.063 67.691 23.837 1.00 25.18 318 ALA A C 1
ATOM 2439 O O . ALA A 1 318 ? 98.814 66.850 24.717 1.00 25.40 318 ALA A O 1
ATOM 2441 N N . ALA A 1 319 ? 100.308 68.069 23.502 1.00 24.64 319 ALA A N 1
ATOM 2442 C CA . ALA A 1 319 ? 101.465 67.572 24.232 1.00 22.44 319 ALA A CA 1
ATOM 2443 C C . ALA A 1 319 ? 101.435 68.016 25.679 1.00 21.04 319 ALA A C 1
ATOM 2444 O O . ALA A 1 319 ? 101.718 67.220 26.532 1.00 18.48 319 ALA A O 1
ATOM 2446 N N . THR A 1 320 ? 101.049 69.276 25.935 1.00 20.69 320 THR A N 1
ATOM 2447 C CA . THR A 1 320 ? 100.899 69.795 27.320 1.00 21.97 320 THR A CA 1
ATOM 2448 C C . THR A 1 320 ? 99.924 68.918 28.147 1.00 24.04 320 THR A C 1
ATOM 2449 O O . THR A 1 320 ? 100.238 68.452 29.240 1.00 25.38 320 THR A O 1
ATOM 2453 N N . MET A 1 321 ? 98.757 68.680 27.568 1.00 23.68 321 MET A N 1
ATOM 2454 C CA . MET A 1 321 ? 97.739 67.819 28.160 1.00 21.95 321 MET A CA 1
ATOM 2455 C C . MET A 1 321 ? 98.072 66.349 28.219 1.00 20.34 321 MET A C 1
ATOM 2456 O O . MET A 1 321 ? 97.634 65.654 29.121 1.00 17.17 321 MET A O 1
ATOM 2461 N N . GLU A 1 322 ? 98.919 65.876 27.334 1.00 23.43 322 GLU A N 1
ATOM 2462 C CA . GLU A 1 322 ? 99.394 64.488 27.440 1.00 26.59 322 GLU A CA 1
ATOM 2463 C C . GLU A 1 322 ? 100.278 64.347 28.704 1.00 26.22 322 GLU A C 1
ATOM 2464 O O . GLU A 1 322 ? 100.080 63.464 29.513 1.00 27.15 322 GLU A O 1
ATOM 2470 N N . ASN A 1 323 ? 101.233 65.261 28.874 1.00 23.94 323 ASN A N 1
ATOM 2471 C CA . ASN A 1 323 ? 102.046 65.314 30.087 1.00 22.12 323 ASN A CA 1
ATOM 2472 C C . ASN A 1 323 ? 101.239 65.570 31.347 1.00 20.54 323 ASN A C 1
ATOM 2473 O O . ASN A 1 323 ? 101.466 64.904 32.347 1.00 19.78 323 ASN A O 1
ATOM 2478 N N . ALA A 1 324 ? 100.258 66.468 31.255 1.00 19.64 324 ALA A N 1
ATOM 2479 C CA . ALA A 1 324 ? 99.336 66.708 32.363 1.00 21.96 324 ALA A CA 1
ATOM 2480 C C . ALA A 1 324 ? 98.587 65.432 32.841 1.00 23.81 324 ALA A C 1
ATOM 2481 O O . ALA A 1 324 ? 98.455 65.219 34.008 1.00 21.49 324 ALA A O 1
ATOM 2483 N N . GLN A 1 325 ? 98.157 64.586 31.906 1.00 25.68 325 GLN A N 1
ATOM 2484 C CA . GLN A 1 325 ? 97.487 63.361 32.243 1.00 25.73 325 GLN A CA 1
ATOM 2485 C C . GLN A 1 325 ? 98.450 62.420 32.871 1.00 27.49 325 GLN A C 1
ATOM 2486 O O . GLN A 1 325 ? 98.065 61.668 33.795 1.00 30.08 325 GLN A O 1
ATOM 2492 N N . LYS A 1 326 ? 99.682 62.381 32.388 1.00 25.12 326 LYS A N 1
ATOM 2493 C CA . LYS A 1 326 ? 100.647 61.481 32.984 1.00 26.06 326 LYS A CA 1
ATOM 2494 C C . LYS A 1 326 ? 101.121 61.921 34.369 1.00 27.21 326 LYS A C 1
ATOM 2495 O O . LYS A 1 326 ? 101.450 61.078 35.185 1.00 26.50 326 LYS A O 1
ATOM 2501 N N . GLY A 1 327 ? 101.109 63.231 34.628 1.00 25.13 327 GLY A N 1
ATOM 2502 C CA . GLY A 1 327 ? 101.416 63.786 35.905 1.00 23.97 327 GLY A CA 1
ATOM 2503 C C . GLY A 1 327 ? 100.230 63.832 36.797 1.00 26.19 327 GLY A C 1
ATOM 2504 O O . GLY A 1 327 ? 99.345 63.031 36.646 1.00 27.04 327 GLY A O 1
ATOM 2505 N N . GLU A 1 328 ? 100.226 64.771 37.742 1.00 30.89 328 GLU A N 1
ATOM 2506 C CA . GLU A 1 328 ? 99.168 64.924 38.740 1.00 29.20 328 GLU A CA 1
ATOM 2507 C C . GLU A 1 328 ? 98.945 66.384 38.971 1.00 28.33 328 GLU A C 1
ATOM 2508 O O . GLU A 1 328 ? 99.901 67.145 39.049 1.00 26.14 328 GLU A O 1
ATOM 2514 N N . ILE A 1 329 ? 97.691 66.796 39.111 1.00 28.98 329 ILE A N 1
ATOM 2515 C CA . ILE A 1 329 ? 97.389 68.155 39.538 1.00 28.11 329 ILE A CA 1
ATOM 2516 C C . ILE A 1 329 ? 97.954 68.298 40.971 1.00 25.21 329 ILE A C 1
ATOM 2517 O O . ILE A 1 329 ? 97.792 67.428 41.792 1.00 24.88 329 ILE A O 1
ATOM 2522 N N . MET A 1 330 ? 98.587 69.405 41.254 1.00 22.36 330 MET A N 1
ATOM 2523 C CA . MET A 1 330 ? 99.067 69.646 42.580 1.00 22.18 330 MET A CA 1
ATOM 2524 C C . MET A 1 330 ? 97.892 69.791 43.551 1.00 22.29 330 MET A C 1
ATOM 2525 O O . MET A 1 330 ? 96.846 70.272 43.206 1.00 19.45 330 MET A O 1
ATOM 2530 N N . PRO A 1 331 ? 98.110 69.427 44.803 1.00 22.97 331 PRO A N 1
ATOM 2531 C CA . PRO A 1 331 ? 97.274 69.828 45.874 1.00 22.40 331 PRO A CA 1
ATOM 2532 C C . PRO A 1 331 ? 97.350 71.317 46.092 1.00 20.37 331 PRO A C 1
ATOM 2533 O O . PRO A 1 331 ? 98.331 71.894 45.787 1.00 21.86 331 PRO A O 1
ATOM 2537 N N . ASN A 1 332 ? 96.291 71.927 46.595 1.00 20.87 332 ASN A N 1
ATOM 2538 C CA . ASN A 1 332 ? 96.304 73.353 46.987 1.00 22.33 332 ASN A CA 1
ATOM 2539 C C . ASN A 1 332 ? 96.506 73.514 48.514 1.00 21.79 332 ASN A C 1
ATOM 2540 O O . ASN A 1 332 ? 96.482 74.613 49.031 1.00 18.98 332 ASN A O 1
ATOM 2545 N N . ILE A 1 333 ? 96.718 72.406 49.218 1.00 22.59 333 ILE A N 1
ATOM 2546 C CA . ILE A 1 333 ? 96.836 72.447 50.672 1.00 22.43 333 ILE A CA 1
ATOM 2547 C C . ILE A 1 333 ? 98.044 73.248 51.169 1.00 21.02 333 ILE A C 1
ATOM 2548 O O . ILE A 1 333 ? 98.994 73.435 50.441 1.00 19.60 333 ILE A O 1
ATOM 2553 N N . PRO A 1 334 ? 97.972 73.788 52.399 1.00 20.76 334 PRO A N 1
ATOM 2554 C CA . PRO A 1 334 ? 99.051 74.659 52.929 1.00 20.18 334 PRO A CA 1
ATOM 2555 C C . PRO A 1 334 ? 100.395 73.929 52.950 1.00 20.18 334 PRO A C 1
ATOM 2556 O O . PRO A 1 334 ? 101.411 74.509 52.701 1.00 21.42 334 PRO A O 1
ATOM 2560 N N . GLN A 1 335 ? 100.343 72.625 53.103 1.00 21.75 335 GLN A N 1
ATOM 2561 C CA . GLN A 1 335 ? 101.517 71.761 53.201 1.00 23.50 335 GLN A CA 1
ATOM 2562 C C . GLN A 1 335 ? 102.352 71.712 51.931 1.00 26.58 335 GLN A C 1
ATOM 2563 O O . GLN A 1 335 ? 103.491 71.223 51.988 1.00 29.03 335 GLN A O 1
ATOM 2569 N N . MET A 1 336 ? 101.811 72.176 50.792 1.00 23.82 336 MET A N 1
ATOM 2570 C CA . MET A 1 336 ? 102.540 72.180 49.545 1.00 22.28 336 MET A CA 1
ATOM 2571 C C . MET A 1 336 ? 103.811 72.999 49.630 1.00 23.77 336 MET A C 1
ATOM 2572 O O . MET A 1 336 ? 104.842 72.554 49.127 1.00 22.21 336 MET A O 1
ATOM 2577 N N . SER A 1 337 ? 103.751 74.181 50.292 1.00 26.34 337 SER A N 1
ATOM 2578 C CA . SER A 1 337 ? 104.969 75.034 50.396 1.00 26.70 337 SER A CA 1
ATOM 2579 C C . SER A 1 337 ? 106.058 74.325 51.183 1.00 28.80 337 SER A C 1
ATOM 2580 O O . SER A 1 337 ? 107.226 74.402 50.823 1.00 30.34 337 SER A O 1
ATOM 2583 N N . ALA A 1 338 ? 105.645 73.534 52.157 1.00 26.76 338 ALA A N 1
ATOM 2584 C CA . ALA A 1 338 ? 106.570 72.733 52.903 1.00 26.71 338 ALA A CA 1
ATOM 2585 C C . ALA A 1 338 ? 107.246 71.730 52.026 1.00 26.88 338 ALA A C 1
ATOM 2586 O O . ALA A 1 338 ? 108.463 71.550 52.108 1.00 29.51 338 ALA A O 1
ATOM 2588 N N . PHE A 1 339 ? 106.458 71.043 51.216 1.00 23.75 339 PHE A N 1
ATOM 2589 C CA . PHE A 1 339 ? 107.013 70.076 50.273 1.00 21.11 339 PHE A CA 1
ATOM 2590 C C . PHE A 1 339 ? 108.018 70.726 49.325 1.00 18.82 339 PHE A C 1
ATOM 2591 O O . PHE A 1 339 ? 109.117 70.254 49.139 1.00 16.10 339 PHE A O 1
ATOM 2599 N N . TRP A 1 340 ? 107.624 71.843 48.774 1.00 19.34 340 TRP A N 1
ATOM 2600 C CA . TRP A 1 340 ? 108.474 72.526 47.806 1.00 21.47 340 TRP A CA 1
ATOM 2601 C C . TRP A 1 340 ? 109.819 72.980 48.378 1.00 21.59 340 TRP A C 1
ATOM 2602 O O . TRP A 1 340 ? 110.836 72.705 47.773 1.00 23.33 340 TRP A O 1
ATOM 2613 N N . TYR A 1 341 ? 109.809 73.650 49.524 1.00 22.48 341 TYR A N 1
ATOM 2614 C CA . TYR A 1 341 ? 111.042 74.099 50.154 1.00 23.25 341 TYR A CA 1
ATOM 2615 C C . TYR A 1 341 ? 111.965 72.946 50.528 1.00 23.40 341 TYR A C 1
ATOM 2616 O O . TYR A 1 341 ? 113.159 73.024 50.332 1.00 22.76 341 TYR A O 1
ATOM 2625 N N . ALA A 1 342 ? 111.419 71.854 50.995 1.00 22.03 342 ALA A N 1
ATOM 2626 C CA . ALA A 1 342 ? 112.269 70.745 51.301 1.00 23.16 342 ALA A CA 1
ATOM 2627 C C . ALA A 1 342 ? 112.913 70.136 50.063 1.00 24.01 342 ALA A C 1
ATOM 2628 O O . ALA A 1 342 ? 114.077 69.757 50.056 1.00 24.55 342 ALA A O 1
ATOM 2630 N N . VAL A 1 343 ? 112.126 69.977 49.023 1.00 25.48 343 VAL A N 1
ATOM 2631 C CA . VAL A 1 343 ? 112.621 69.311 47.834 1.00 23.30 343 VAL A CA 1
ATOM 2632 C C . VAL A 1 343 ? 113.590 70.223 47.102 1.00 22.74 343 VAL A C 1
ATOM 2633 O O . VAL A 1 343 ? 114.555 69.758 46.539 1.00 22.74 343 VAL A O 1
ATOM 2637 N N . ARG A 1 344 ? 113.361 71.523 47.158 1.00 22.33 344 ARG A N 1
ATOM 2638 C CA . ARG A 1 344 ? 114.227 72.468 46.510 1.00 23.11 344 ARG A CA 1
ATOM 2639 C C . ARG A 1 344 ? 115.655 72.371 46.997 1.00 24.01 344 ARG A C 1
ATOM 2640 O O . ARG A 1 344 ? 116.569 72.299 46.188 1.00 25.20 344 ARG A O 1
ATOM 2648 N N . THR A 1 345 ? 115.833 72.367 48.317 1.00 22.45 345 THR A N 1
ATOM 2649 C CA . THR A 1 345 ? 117.115 72.272 48.901 1.00 23.18 345 THR A CA 1
ATOM 2650 C C . THR A 1 345 ? 117.771 70.923 48.605 1.00 24.41 345 THR A C 1
ATOM 2651 O O . THR A 1 345 ? 118.961 70.850 48.351 1.00 26.28 345 THR A O 1
ATOM 2655 N N . ALA A 1 346 ? 116.998 69.861 48.634 1.00 23.13 346 ALA A N 1
ATOM 2656 C CA . ALA A 1 346 ? 117.538 68.546 48.421 1.00 21.75 346 ALA A CA 1
ATOM 2657 C C . ALA A 1 346 ? 118.118 68.395 47.041 1.00 22.40 346 ALA A C 1
ATOM 2658 O O . ALA A 1 346 ? 119.181 67.797 46.876 1.00 22.95 346 ALA A O 1
ATOM 2660 N N . VAL A 1 347 ? 117.409 68.894 46.041 1.00 21.18 347 VAL A N 1
ATOM 2661 C CA . VAL A 1 347 ? 117.855 68.716 44.691 1.00 20.80 347 VAL A CA 1
ATOM 2662 C C . VAL A 1 347 ? 119.109 69.543 44.461 1.00 21.70 347 VAL A C 1
ATOM 2663 O O . VAL A 1 347 ? 120.054 69.057 43.854 1.00 20.96 347 VAL A O 1
ATOM 2667 N N . ILE A 1 348 ? 119.127 70.773 44.948 1.00 21.12 348 ILE A N 1
ATOM 2668 C CA . ILE A 1 348 ? 120.304 71.589 44.808 1.00 22.01 348 ILE A CA 1
ATOM 2669 C C . ILE A 1 348 ? 121.525 70.972 45.521 1.00 21.93 348 ILE A C 1
ATOM 2670 O O . ILE A 1 348 ? 122.601 70.930 44.962 1.00 20.67 348 ILE A O 1
ATOM 2675 N N . ASN A 1 349 ? 121.328 70.487 46.747 1.00 23.17 349 ASN A N 1
ATOM 2676 C CA . ASN A 1 349 ? 122.420 69.887 47.525 1.00 23.84 349 ASN A CA 1
ATOM 2677 C C . ASN A 1 349 ? 122.954 68.633 46.855 1.00 27.38 349 ASN A C 1
ATOM 2678 O O . ASN A 1 349 ? 124.183 68.478 46.762 1.00 29.31 349 ASN A O 1
ATOM 2683 N N . ALA A 1 350 ? 122.047 67.754 46.383 1.00 24.41 350 ALA A N 1
ATOM 2684 C CA . ALA A 1 350 ? 122.475 66.560 45.678 1.00 23.89 350 ALA A CA 1
ATOM 2685 C C . ALA A 1 350 ? 123.212 66.870 44.370 1.00 25.26 350 ALA A C 1
ATOM 2686 O O . ALA A 1 350 ? 124.218 66.275 44.078 1.00 27.85 350 ALA A O 1
ATOM 2688 N N . ALA A 1 351 ? 122.695 67.823 43.610 1.00 26.49 351 ALA A N 1
ATOM 2689 C CA . ALA A 1 351 ? 123.242 68.216 42.322 1.00 29.35 351 ALA A CA 1
ATOM 2690 C C . ALA A 1 351 ? 124.636 68.761 42.462 1.00 31.62 351 ALA A C 1
ATOM 2691 O O . ALA A 1 351 ? 125.461 68.465 41.675 1.00 32.00 351 ALA A O 1
ATOM 2693 N N . SER A 1 352 ? 124.846 69.604 43.464 1.00 35.61 352 SER A N 1
ATOM 2694 C CA . SER A 1 352 ? 126.146 70.225 43.723 1.00 34.24 352 SER A CA 1
ATOM 2695 C C . SER A 1 352 ? 127.111 69.342 44.491 1.00 31.69 352 SER A C 1
ATOM 2696 O O . SER A 1 352 ? 128.220 69.709 44.642 1.00 35.46 352 SER A O 1
ATOM 2699 N N . GLY A 1 353 ? 126.675 68.207 44.998 1.00 32.30 353 GLY A N 1
ATOM 2700 C CA . GLY A 1 353 ? 127.508 67.358 45.830 1.00 30.71 353 GLY A CA 1
ATOM 2701 C C . GLY A 1 353 ? 127.612 67.785 47.290 1.00 33.96 353 GLY A C 1
ATOM 2702 O O . GLY A 1 353 ? 128.259 67.107 48.068 1.00 35.34 353 GLY A O 1
ATOM 2703 N N . ARG A 1 354 ? 126.947 68.864 47.699 1.00 32.59 354 ARG A N 1
ATOM 2704 C CA . ARG A 1 354 ? 126.898 69.226 49.098 1.00 32.41 354 ARG A CA 1
ATOM 2705 C C . ARG A 1 354 ? 126.302 68.141 50.026 1.00 30.25 354 ARG A C 1
ATOM 2706 O O . ARG A 1 354 ? 126.655 68.066 51.146 1.00 33.89 354 ARG A O 1
ATOM 2714 N N . GLN A 1 355 ? 125.367 67.337 49.548 1.00 30.86 355 GLN A N 1
ATOM 2715 C CA . GLN A 1 355 ? 124.825 66.153 50.252 1.00 27.18 355 GLN A CA 1
ATOM 2716 C C . GLN A 1 355 ? 124.780 65.015 49.269 1.00 26.84 355 GLN A C 1
ATOM 2717 O O . GLN A 1 355 ? 124.729 65.231 48.034 1.00 26.62 355 GLN A O 1
ATOM 2723 N N . THR A 1 356 ? 124.791 63.791 49.780 1.00 24.74 356 THR A N 1
ATOM 2724 C CA . THR A 1 356 ? 124.578 62.657 48.898 1.00 26.49 356 THR A CA 1
ATOM 2725 C C . THR A 1 356 ? 123.089 62.598 48.600 1.00 27.31 356 THR A C 1
ATOM 2726 O O . THR A 1 356 ? 122.303 63.310 49.225 1.00 25.31 356 THR A O 1
ATOM 2730 N N . VAL A 1 357 ? 122.695 61.745 47.672 1.00 27.25 357 VAL A N 1
ATOM 2731 C CA . VAL A 1 357 ? 121.283 61.622 47.322 1.00 27.43 357 VAL A CA 1
ATOM 2732 C C . VAL A 1 357 ? 120.464 61.147 48.514 1.00 28.67 357 VAL A C 1
ATOM 2733 O O . VAL A 1 357 ? 119.418 61.718 48.849 1.00 29.06 357 VAL A O 1
ATOM 2737 N N . ASP A 1 358 ? 120.939 60.110 49.159 1.00 29.65 358 ASP A N 1
ATOM 2738 C CA . ASP A 1 358 ? 120.207 59.539 50.258 1.00 32.99 358 ASP A CA 1
ATOM 2739 C C . ASP A 1 358 ? 120.075 60.502 51.379 1.00 30.60 358 ASP A C 1
ATOM 2740 O O . ASP A 1 358 ? 119.029 60.616 51.960 1.00 40.33 358 ASP A O 1
ATOM 2745 N N . ALA A 1 359 ? 121.140 61.187 51.694 1.00 26.40 359 ALA A N 1
ATOM 2746 C CA . ALA A 1 359 ? 121.104 62.160 52.715 1.00 26.87 359 ALA A CA 1
ATOM 2747 C C . ALA A 1 359 ? 120.243 63.399 52.363 1.00 25.96 359 ALA A C 1
ATOM 2748 O O . ALA A 1 359 ? 119.521 63.930 53.200 1.00 28.44 359 ALA A O 1
ATOM 2750 N N . ALA A 1 360 ? 120.345 63.893 51.157 1.00 24.76 360 ALA A N 1
ATOM 2751 C CA . ALA A 1 360 ? 119.493 65.008 50.740 1.00 24.24 360 ALA A CA 1
ATOM 2752 C C . ALA A 1 360 ? 118.015 64.657 50.831 1.00 25.42 360 ALA A C 1
ATOM 2753 O O . ALA A 1 360 ? 117.235 65.431 51.334 1.00 24.22 360 ALA A O 1
ATOM 2755 N N . LEU A 1 361 ? 117.632 63.481 50.342 1.00 25.28 361 LEU A N 1
ATOM 2756 C CA . LEU A 1 361 ? 116.238 63.080 50.433 1.00 27.93 361 LEU A CA 1
ATOM 2757 C C . LEU A 1 361 ? 115.749 62.670 51.849 1.00 27.03 361 LEU A C 1
ATOM 2758 O O . LEU A 1 361 ? 114.597 62.915 52.203 1.00 26.13 361 LEU A O 1
ATOM 2763 N N . ALA A 1 362 ? 116.611 62.100 52.653 1.00 25.16 362 ALA A N 1
ATOM 2764 C CA . ALA A 1 362 ? 116.231 61.843 54.061 1.00 24.97 362 ALA A CA 1
ATOM 2765 C C . ALA A 1 362 ? 115.994 63.124 54.809 1.00 24.80 362 ALA A C 1
ATOM 2766 O O . ALA A 1 362 ? 115.038 63.215 55.493 1.00 27.98 362 ALA A O 1
ATOM 2768 N N . ALA A 1 363 ? 116.832 64.131 54.644 1.00 23.71 363 ALA A N 1
ATOM 2769 C CA . ALA A 1 363 ? 116.574 65.388 55.291 1.00 24.18 363 ALA A CA 1
ATOM 2770 C C . ALA A 1 363 ? 115.278 66.079 54.780 1.00 25.47 363 ALA A C 1
ATOM 2771 O O . ALA A 1 363 ? 114.519 66.644 55.581 1.00 24.91 363 ALA A O 1
ATOM 2773 N N . ALA A 1 364 ? 115.064 66.058 53.464 1.00 24.38 364 ALA A N 1
ATOM 2774 C CA . ALA A 1 364 ? 113.887 66.653 52.897 1.00 25.99 364 ALA A CA 1
ATOM 2775 C C . ALA A 1 364 ? 112.639 65.993 53.460 1.00 25.14 364 ALA A C 1
ATOM 2776 O O . ALA A 1 364 ? 111.677 66.666 53.812 1.00 21.17 364 ALA A O 1
ATOM 2778 N N . GLN A 1 365 ? 112.684 64.680 53.569 1.00 24.69 365 GLN A N 1
ATOM 2779 C CA . GLN A 1 365 ? 111.534 63.958 54.042 1.00 26.74 365 GLN A CA 1
ATOM 2780 C C . GLN A 1 365 ? 111.231 64.389 55.479 1.00 28.44 365 GLN A C 1
ATOM 2781 O O . GLN A 1 365 ? 110.064 64.610 55.851 1.00 26.21 365 GLN A O 1
ATOM 2787 N N . THR A 1 366 ? 112.290 64.523 56.283 1.00 27.90 366 THR A N 1
ATOM 2788 C CA . THR A 1 366 ? 112.141 64.930 57.655 1.00 26.69 366 THR A CA 1
ATOM 2789 C C . THR A 1 366 ? 111.587 66.322 57.767 1.00 24.32 366 THR A C 1
ATOM 2790 O O . THR A 1 366 ? 110.715 66.556 58.579 1.00 23.99 366 THR A O 1
ATOM 2794 N N . ASN A 1 367 ? 112.117 67.238 56.976 1.00 23.48 367 ASN A N 1
ATOM 2795 C CA . ASN A 1 367 ? 111.637 68.598 57.017 1.00 24.73 367 ASN A CA 1
ATOM 2796 C C . ASN A 1 367 ? 110.202 68.789 56.546 1.00 22.27 367 ASN A C 1
ATOM 2797 O O . ASN A 1 367 ? 109.449 69.520 57.139 1.00 23.86 367 ASN A O 1
ATOM 2802 N N . ALA A 1 368 ? 109.858 68.146 55.458 1.00 21.21 368 ALA A N 1
ATOM 2803 C CA . ALA A 1 368 ? 108.521 68.208 54.925 1.00 22.25 368 ALA A CA 1
ATOM 2804 C C . ALA A 1 368 ? 107.519 67.607 55.934 1.00 24.47 368 ALA A C 1
ATOM 2805 O O . ALA A 1 368 ? 106.465 68.183 56.202 1.00 24.24 368 ALA A O 1
ATOM 2807 N N . ALA A 1 369 ? 107.871 66.477 56.534 1.00 23.95 369 ALA A N 1
ATOM 2808 C CA . ALA A 1 369 ? 107.042 65.934 57.608 1.00 23.82 369 ALA A CA 1
ATOM 2809 C C . ALA A 1 369 ? 106.884 66.906 58.782 1.00 25.19 369 ALA A C 1
ATOM 2810 O O . ALA A 1 369 ? 105.786 67.091 59.294 1.00 24.85 369 ALA A O 1
ATOM 2812 N N . ALA A 1 370 ? 107.967 67.554 59.185 1.00 25.57 370 ALA A N 1
ATOM 2813 C CA . ALA A 1 370 ? 107.897 68.483 60.312 1.00 28.12 370 ALA A CA 1
ATOM 2814 C C . ALA A 1 370 ? 107.026 69.685 59.994 1.00 27.02 370 ALA A C 1
ATOM 2815 O O . ALA A 1 370 ? 106.159 70.044 60.764 1.00 27.80 370 ALA A O 1
ATOM 2817 N N . MET A 1 371 ? 107.271 70.292 58.854 1.00 26.59 1220 MET A N 1
ATOM 2818 C CA . MET A 1 371 ? 106.505 71.448 58.439 1.00 28.31 1220 MET A CA 1
ATOM 2819 C C . MET A 1 371 ? 105.048 71.141 58.086 1.00 25.09 1220 MET A C 1
ATOM 2820 O O . MET A 1 371 ? 104.169 71.946 58.316 1.00 22.64 1220 MET A O 1
ATOM 2825 N N . SER A 1 372 ? 104.806 69.979 57.546 1.00 24.18 1221 SER A N 1
ATOM 2826 C CA . SER A 1 372 ? 103.438 69.585 57.276 1.00 28.05 1221 SER A CA 1
ATOM 2827 C C . SER A 1 372 ? 102.596 69.414 58.515 1.00 28.32 1221 SER A C 1
ATOM 2828 O O . SER A 1 372 ? 101.456 69.811 58.528 1.00 28.78 1221 SER A O 1
ATOM 2831 N N . ALA A 1 373 ? 103.181 68.804 59.541 1.00 28.68 1222 ALA A N 1
ATOM 2832 C CA . ALA A 1 373 ? 102.528 68.664 60.827 1.00 25.74 1222 ALA A CA 1
ATOM 2833 C C . ALA A 1 373 ? 102.289 70.043 61.464 1.00 25.50 1222 ALA A C 1
ATOM 2834 O O . ALA A 1 373 ? 101.240 70.241 62.017 1.00 27.47 1222 ALA A O 1
ATOM 2836 N N . GLY A 1 374 ? 103.229 70.977 61.347 1.00 23.47 1223 GLY A N 1
ATOM 2837 C CA . GLY A 1 374 ? 103.063 72.340 61.860 1.00 23.69 1223 GLY A CA 1
ATOM 2838 C C . GLY A 1 374 ? 101.954 73.150 61.205 1.00 26.72 1223 GLY A C 1
ATOM 2839 O O . GLY A 1 374 ? 101.253 73.908 61.840 1.00 25.90 1223 GLY A O 1
ATOM 2840 N N . LEU A 1 375 ? 101.794 72.959 59.897 1.00 29.71 1224 LEU A N 1
ATOM 2841 C CA . LEU A 1 375 ? 100.807 73.640 59.141 1.00 25.19 1224 LEU A CA 1
ATOM 2842 C C . LEU A 1 375 ? 99.451 73.032 59.326 1.00 26.25 1224 LEU A C 1
ATOM 2843 O O . LEU A 1 375 ? 98.445 73.722 59.045 1.00 25.83 1224 LEU A O 1
ATOM 2848 N N . ASP A 1 376 ? 99.390 71.788 59.800 1.00 23.67 1225 ASP A N 1
ATOM 2849 C CA . ASP A 1 376 ? 98.120 71.160 60.081 1.00 26.38 1225 ASP A CA 1
ATOM 2850 C C . ASP A 1 376 ? 97.559 71.611 61.432 1.00 31.21 1225 ASP A C 1
ATOM 2851 O O . ASP A 1 376 ? 97.855 71.028 62.475 1.00 32.34 1225 ASP A O 1
ATOM 2856 N N . ILE A 1 377 ? 96.724 72.632 61.399 1.00 33.07 1226 ILE A N 1
ATOM 2857 C CA . ILE A 1 377 ? 96.199 73.226 62.600 1.00 36.72 1226 ILE A CA 1
ATOM 2858 C C . ILE A 1 377 ? 95.053 72.418 63.187 1.00 37.67 1226 ILE A C 1
ATOM 2859 O O . ILE A 1 377 ? 94.499 72.786 64.191 1.00 40.35 1226 ILE A O 1
ATOM 2864 N N . HIS A 1 378 ? 94.671 71.330 62.557 1.00 38.71 1227 HIS A N 1
ATOM 2865 C CA . HIS A 1 378 ? 93.463 70.633 62.936 1.00 40.24 1227 HIS A CA 1
ATOM 2866 C C . HIS A 1 378 ? 93.648 69.574 64.013 1.00 44.70 1227 HIS A C 1
ATOM 2867 O O . HIS A 1 378 ? 94.714 68.971 64.128 1.00 45.20 1227 HIS A O 1
ATOM 2874 N N . PHE A 1 379 ? 92.569 69.337 64.765 1.00 43.09 1228 PHE A N 1
ATOM 2875 C CA . PHE A 1 379 ? 92.505 68.276 65.743 1.00 44.25 1228 PHE A CA 1
ATOM 2876 C C . PHE A 1 379 ? 93.521 68.361 66.863 1.00 46.70 1228 PHE A C 1
ATOM 2877 O O . PHE A 1 379 ? 94.020 67.358 67.315 1.00 50.62 1228 PHE A O 1
ATOM 2885 N N . ARG A 1 380 ? 93.799 69.567 67.324 1.00 49.70 1229 ARG A N 1
ATOM 2886 C CA . ARG A 1 380 ? 94.749 69.763 68.391 1.00 54.77 1229 ARG A CA 1
ATOM 2887 C C . ARG A 1 380 ? 94.031 70.094 69.701 1.00 63.63 1229 ARG A C 1
ATOM 2888 O O . ARG A 1 380 ? 93.007 70.793 69.711 1.00 57.01 1229 ARG A O 1
ATOM 2896 N N . GLY A 1 381 ? 94.576 69.595 70.806 1.00 70.89 1230 GLY A N 1
ATOM 2897 C CA . GLY A 1 381 ? 94.076 69.943 72.129 1.00 74.69 1230 GLY A CA 1
ATOM 2898 C C . GLY A 1 381 ? 95.253 70.160 73.027 1.00 83.18 1230 GLY A C 1
ATOM 2899 O O . GLY A 1 381 ? 96.249 69.442 72.908 1.00 96.96 1230 GLY A O 1
ATOM 2900 N N . LYS A 1 382 ? 95.152 71.125 73.936 1.00 86.87 1231 LYS A N 1
ATOM 2901 C CA . LYS A 1 382 ? 96.293 71.447 74.813 1.00 90.76 1231 LYS A CA 1
ATOM 2902 C C . LYS A 1 382 ? 96.093 71.111 76.268 1.00 97.62 1231 LYS A C 1
ATOM 2903 O O . LYS A 1 382 ? 96.546 71.877 77.124 1.00 113.48 1231 LYS A O 1
ATOM 2905 N N . THR A 1 383 ? 95.428 69.994 76.568 1.00 100.84 1232 THR A N 1
ATOM 2906 C CA . THR A 1 383 ? 95.038 69.716 77.965 1.00 95.25 1232 THR A CA 1
ATOM 2907 C C . THR A 1 383 ? 95.034 68.257 78.400 1.00 86.35 1232 THR A C 1
ATOM 2908 O O . THR A 1 383 ? 95.114 67.307 77.588 1.00 84.89 1232 THR A O 1
ATOM 2912 N N . LYS A 1 384 ? 94.960 68.098 79.724 1.00 48.14 1233 LYS A N 1
ATOM 2913 C CA . LYS A 1 384 ? 95.012 66.735 80.366 1.00 45.76 1233 LYS A CA 1
ATOM 2914 C C . LYS A 1 384 ? 94.598 66.790 81.821 1.00 44.72 1233 LYS A C 1
ATOM 2915 O O . LYS A 1 384 ? 95.526 67.011 82.683 1.00 44.06 1233 LYS A O 1
ATOM 2918 N N . SER A 1 397 ? 104.995 88.813 78.373 1.00 88.63 1246 SER A N 1
ATOM 2919 C CA . SER A 1 397 ? 104.772 90.231 78.042 1.00 88.41 1246 SER A CA 1
ATOM 2920 C C . SER A 1 397 ? 105.891 90.848 77.156 1.00 84.97 1246 SER A C 1
ATOM 2921 O O . SER A 1 397 ? 106.288 92.006 77.356 1.00 75.59 1246 SER A O 1
ATOM 2923 N N . ARG A 1 398 ? 106.374 90.068 76.178 1.00 80.32 1247 ARG A N 1
ATOM 2924 C CA . ARG A 1 398 ? 107.465 90.489 75.290 1.00 75.35 1247 ARG A CA 1
ATOM 2925 C C . ARG A 1 398 ? 107.224 89.996 73.895 1.00 69.89 1247 ARG A C 1
ATOM 2926 O O . ARG A 1 398 ? 106.555 89.002 73.707 1.00 71.35 1247 ARG A O 1
ATOM 2928 N N . ASN A 1 399 ? 107.807 90.685 72.925 1.00 78.15 1248 ASN A N 1
ATOM 2929 C CA . ASN A 1 399 ? 107.691 90.298 71.515 1.00 83.40 1248 ASN A CA 1
ATOM 2930 C C . ASN A 1 399 ? 108.340 88.911 71.357 1.00 77.89 1248 ASN A C 1
ATOM 2931 O O . ASN A 1 399 ? 109.340 88.623 72.004 1.00 80.58 1248 ASN A O 1
ATOM 2936 N N . MET A 1 400 ? 107.744 88.052 70.534 1.00 72.94 1249 MET A N 1
ATOM 2937 C CA . MET A 1 400 ? 108.258 86.696 70.296 1.00 69.45 1249 MET A CA 1
ATOM 2938 C C . MET A 1 400 ? 109.650 86.712 69.691 1.00 69.81 1249 MET A C 1
ATOM 2939 O O . MET A 1 400 ? 110.437 85.788 69.915 1.00 67.91 1249 MET A O 1
ATOM 2944 N N . LYS A 1 401 ? 109.918 87.725 68.868 1.00 70.46 1250 LYS A N 1
ATOM 2945 C CA . LYS A 1 401 ? 111.260 87.994 68.353 1.00 64.68 1250 LYS A CA 1
ATOM 2946 C C . LYS A 1 401 ? 112.138 88.387 69.532 1.00 59.98 1250 LYS A C 1
ATOM 2947 O O . LYS A 1 401 ? 113.293 87.979 69.625 1.00 54.56 1250 LYS A O 1
ATOM 2949 N N . GLU A 1 402 ? 111.567 89.179 70.428 1.00 56.52 1251 GLU A N 1
ATOM 2950 C CA . GLU A 1 402 ? 112.291 89.679 71.585 1.00 62.54 1251 GLU A CA 1
ATOM 2951 C C . GLU A 1 402 ? 112.760 88.534 72.485 1.00 57.69 1251 GLU A C 1
ATOM 2952 O O . GLU A 1 402 ? 113.922 88.536 72.908 1.00 52.47 1251 GLU A O 1
ATOM 2954 N N . LYS A 1 403 ? 111.851 87.586 72.756 1.00 45.75 1252 LYS A N 1
ATOM 2955 C CA . LYS A 1 403 ? 112.139 86.417 73.579 1.00 44.42 1252 LYS A CA 1
ATOM 2956 C C . LYS A 1 403 ? 113.232 85.517 72.981 1.00 43.79 1252 LYS A C 1
ATOM 2957 O O . LYS A 1 403 ? 114.158 85.108 73.675 1.00 40.84 1252 LYS A O 1
ATOM 2959 N N . LEU A 1 404 ? 113.144 85.240 71.688 1.00 42.22 1253 LEU A N 1
ATOM 2960 C CA . LEU A 1 404 ? 114.133 84.409 71.050 1.00 35.89 1253 LEU A CA 1
ATOM 2961 C C . LEU A 1 404 ? 115.476 85.049 71.081 1.00 37.18 1253 LEU A C 1
ATOM 2962 O O . LEU A 1 404 ? 116.479 84.391 71.338 1.00 35.71 1253 LEU A O 1
ATOM 2967 N N . GLU A 1 405 ? 115.508 86.342 70.820 1.00 42.26 1254 GLU A N 1
ATOM 2968 C CA . GLU A 1 405 ? 116.787 87.060 70.834 1.00 44.01 1254 GLU A CA 1
ATOM 2969 C C . GLU A 1 405 ? 117.388 87.026 72.259 1.00 42.17 1254 GLU A C 1
ATOM 2970 O O . GLU A 1 405 ? 118.571 86.737 72.450 1.00 40.39 1254 GLU A O 1
ATOM 2972 N N . ASP A 1 406 ? 116.566 87.278 73.259 1.00 41.07 1255 ASP A N 1
ATOM 2973 C CA . ASP A 1 406 ? 117.021 87.132 74.653 1.00 45.54 1255 ASP A CA 1
ATOM 2974 C C . ASP A 1 406 ? 117.549 85.722 74.995 1.00 43.41 1255 ASP A C 1
ATOM 2975 O O . ASP A 1 406 ? 118.616 85.591 75.546 1.00 39.84 1255 ASP A O 1
ATOM 2980 N N . MET A 1 407 ? 116.787 84.692 74.623 1.00 39.04 1256 MET A N 1
ATOM 2981 C CA . MET A 1 407 ? 117.125 83.341 74.893 1.00 32.89 1256 MET A CA 1
ATOM 2982 C C . MET A 1 407 ? 118.426 82.993 74.249 1.00 33.10 1256 MET A C 1
ATOM 2983 O O . MET A 1 407 ? 119.260 82.381 74.867 1.00 32.41 1256 MET A O 1
ATOM 2988 N N . GLU A 1 408 ? 118.598 83.353 72.987 1.00 36.59 1257 GLU A N 1
ATOM 2989 C CA . GLU A 1 408 ? 119.836 83.033 72.274 1.00 37.42 1257 GLU A CA 1
ATOM 2990 C C . GLU A 1 408 ? 121.080 83.706 72.854 1.00 35.50 1257 GLU A C 1
ATOM 2991 O O . GLU A 1 408 ? 122.117 83.096 72.817 1.00 31.41 1257 GLU A O 1
ATOM 2997 N N . SER A 1 409 ? 120.985 84.945 73.360 1.00 33.64 1258 SER A N 1
ATOM 2998 C CA . SER A 1 409 ? 122.173 85.570 73.942 1.00 37.69 1258 SER A CA 1
ATOM 2999 C C . SER A 1 409 ? 122.557 84.958 75.262 1.00 35.16 1258 SER A C 1
ATOM 3000 O O . SER A 1 409 ? 123.748 84.846 75.560 1.00 36.85 1258 SER A O 1
ATOM 3003 N N . VAL A 1 410 ? 121.567 84.538 76.045 1.00 35.68 1259 VAL A N 1
ATOM 3004 C CA . VAL A 1 410 ? 121.812 83.813 77.315 1.00 34.37 1259 VAL A CA 1
ATOM 3005 C C . VAL A 1 410 ? 122.532 82.497 77.053 1.00 34.25 1259 VAL A C 1
ATOM 3006 O O . VAL A 1 410 ? 123.520 82.193 77.702 1.00 38.42 1259 VAL A O 1
ATOM 3010 N N . LEU A 1 411 ? 122.078 81.743 76.072 1.00 30.61 1260 LEU A N 1
ATOM 3011 C CA . LEU A 1 411 ? 122.726 80.482 75.785 1.00 33.98 1260 LEU A CA 1
ATOM 3012 C C . LEU A 1 411 ? 124.099 80.651 75.164 1.00 36.40 1260 LEU A C 1
ATOM 3013 O O . LEU A 1 411 ? 124.946 79.806 75.338 1.00 39.67 1260 LEU A O 1
ATOM 3018 N N . LYS A 1 412 ? 124.319 81.757 74.461 1.00 42.08 1261 LYS A N 1
ATOM 3019 C CA . LYS A 1 412 ? 125.603 82.101 73.903 1.00 45.06 1261 LYS A CA 1
ATOM 3020 C C . LYS A 1 412 ? 126.642 82.349 74.985 1.00 45.97 1261 LYS A C 1
ATOM 3021 O O . LYS A 1 412 ? 127.790 82.019 74.786 1.00 51.87 1261 LYS A O 1
ATOM 3027 N N . ASP A 1 413 ? 126.238 82.905 76.125 1.00 42.68 1262 ASP A N 1
ATOM 3028 C CA . ASP A 1 413 ? 127.158 83.079 77.251 1.00 44.97 1262 ASP A CA 1
ATOM 3029 C C . ASP A 1 413 ? 127.634 81.776 77.934 1.00 44.23 1262 ASP A C 1
ATOM 3030 O O . ASP A 1 413 ? 128.536 81.818 78.752 1.00 51.85 1262 ASP A O 1
ATOM 3035 N N . LEU A 1 414 ? 127.017 80.639 77.631 1.00 41.11 1263 LEU A N 1
ATOM 3036 C CA . LEU A 1 414 ? 127.383 79.373 78.213 1.00 36.71 1263 LEU A CA 1
ATOM 3037 C C . LEU A 1 414 ? 128.693 78.941 77.603 1.00 41.50 1263 LEU A C 1
ATOM 3038 O O . LEU A 1 414 ? 129.041 79.359 76.500 1.00 48.40 1263 LEU A O 1
ATOM 3043 N N . THR A 1 415 ? 129.405 78.073 78.303 1.00 37.87 1264 THR A N 1
ATOM 3044 C CA . THR A 1 415 ? 130.566 77.446 77.746 1.00 37.45 1264 THR A CA 1
ATOM 3045 C C . THR A 1 415 ? 130.064 76.400 76.814 1.00 38.66 1264 THR A C 1
ATOM 3046 O O . THR A 1 415 ? 128.894 76.053 76.834 1.00 41.59 1264 THR A O 1
ATOM 3050 N N . GLU A 1 416 ? 130.943 75.841 76.019 1.00 40.01 1265 GLU A N 1
ATOM 3051 C CA . GLU A 1 416 ? 130.512 74.772 75.149 1.00 41.68 1265 GLU A CA 1
ATOM 3052 C C . GLU A 1 416 ? 130.077 73.505 75.908 1.00 42.66 1265 GLU A C 1
ATOM 3053 O O . GLU A 1 416 ? 129.155 72.842 75.498 1.00 44.01 1265 GLU A O 1
ATOM 3059 N N . GLU A 1 417 ? 130.738 73.154 76.992 1.00 44.31 1266 GLU A N 1
ATOM 3060 C CA . GLU A 1 417 ? 130.331 71.971 77.735 1.00 47.35 1266 GLU A CA 1
ATOM 3061 C C . GLU A 1 417 ? 128.913 72.161 78.288 1.00 42.38 1266 GLU A C 1
ATOM 3062 O O . GLU A 1 417 ? 128.039 71.265 78.186 1.00 35.28 1266 GLU A O 1
ATOM 3068 N N . LYS A 1 418 ? 128.670 73.328 78.856 1.00 32.43 1267 LYS A N 1
ATOM 3069 C CA . LYS A 1 418 ? 127.367 73.592 79.383 1.00 31.20 1267 LYS A CA 1
ATOM 3070 C C . LYS A 1 418 ? 126.278 73.589 78.310 1.00 29.50 1267 LYS A C 1
ATOM 3071 O O . LYS A 1 418 ? 125.161 73.210 78.572 1.00 27.96 1267 LYS A O 1
ATOM 3077 N N . ARG A 1 419 ? 126.612 74.008 77.107 1.00 32.26 1268 ARG A N 1
ATOM 3078 C CA . ARG A 1 419 ? 125.659 73.963 76.005 1.00 33.58 1268 ARG A CA 1
ATOM 3079 C C . ARG A 1 419 ? 125.207 72.552 75.643 1.00 33.92 1268 ARG A C 1
ATOM 3080 O O . ARG A 1 419 ? 124.008 72.292 75.441 1.00 29.58 1268 ARG A O 1
ATOM 3088 N N . LYS A 1 420 ? 126.186 71.649 75.554 1.00 33.58 1269 LYS A N 1
ATOM 3089 C CA . LYS A 1 420 ? 125.922 70.246 75.300 1.00 34.39 1269 LYS A CA 1
ATOM 3090 C C . LYS A 1 420 ? 125.188 69.582 76.412 1.00 29.18 1269 LYS A C 1
ATOM 3091 O O . LYS A 1 420 ? 124.397 68.731 76.175 1.00 26.99 1269 LYS A O 1
ATOM 3097 N N . ASP A 1 421 ? 125.437 69.988 77.633 1.00 31.38 1270 ASP A N 1
ATOM 3098 C CA . ASP A 1 421 ? 124.658 69.459 78.772 1.00 31.21 1270 ASP A CA 1
ATOM 3099 C C . ASP A 1 421 ? 123.217 69.930 78.753 1.00 28.66 1270 ASP A C 1
ATOM 3100 O O . ASP A 1 421 ? 122.322 69.126 79.010 1.00 26.43 1270 ASP A O 1
ATOM 3105 N N . VAL A 1 422 ? 122.992 71.225 78.473 1.00 26.37 1271 VAL A N 1
ATOM 3106 C CA . VAL A 1 422 ? 121.621 71.701 78.222 1.00 26.08 1271 VAL A CA 1
ATOM 3107 C C . VAL A 1 422 ? 120.968 70.845 77.083 1.00 26.59 1271 VAL A C 1
ATOM 3108 O O . VAL A 1 422 ? 119.847 70.361 77.221 1.00 25.29 1271 VAL A O 1
ATOM 3112 N N . LEU A 1 423 ? 121.679 70.664 75.986 1.00 24.12 1272 LEU A N 1
ATOM 3113 C CA . LEU A 1 423 ? 121.156 69.924 74.872 1.00 26.68 1272 LEU A CA 1
ATOM 3114 C C . LEU A 1 423 ? 120.815 68.468 75.168 1.00 28.86 1272 LEU A C 1
ATOM 3115 O O . LEU A 1 423 ? 119.825 67.938 74.667 1.00 30.14 1272 LEU A O 1
ATOM 3120 N N . ASN A 1 424 ? 121.593 67.821 76.007 1.00 28.17 1273 ASN A N 1
ATOM 3121 C CA . ASN A 1 424 ? 121.288 66.472 76.447 1.00 26.16 1273 ASN A CA 1
ATOM 3122 C C . ASN A 1 424 ? 119.944 66.415 77.110 1.00 24.51 1273 ASN A C 1
ATOM 3123 O O . ASN A 1 424 ? 119.161 65.546 76.835 1.00 29.74 1273 ASN A O 1
ATOM 3128 N N . SER A 1 425 ? 119.659 67.321 78.017 1.00 25.06 1274 SER A N 1
ATOM 3129 C CA . SER A 1 425 ? 118.335 67.283 78.686 1.00 24.34 1274 SER A CA 1
ATOM 3130 C C . SER A 1 425 ? 117.218 67.628 77.759 1.00 25.30 1274 SER A C 1
ATOM 3131 O O . SER A 1 425 ? 116.211 66.982 77.813 1.00 26.78 1274 SER A O 1
ATOM 3134 N N . LEU A 1 426 ? 117.390 68.639 76.891 1.00 26.23 1275 LEU A N 1
ATOM 3135 C CA . LEU A 1 426 ? 116.278 69.126 76.051 1.00 23.93 1275 LEU A CA 1
ATOM 3136 C C . LEU A 1 426 ? 115.895 68.111 74.981 1.00 25.91 1275 LEU A C 1
ATOM 3137 O O . LEU A 1 426 ? 114.696 67.930 74.698 1.00 25.60 1275 LEU A O 1
ATOM 3142 N N . ALA A 1 427 ? 116.888 67.447 74.403 1.00 24.82 1276 ALA A N 1
ATOM 3143 C CA . ALA A 1 427 ? 116.631 66.404 73.405 1.00 28.07 1276 ALA A CA 1
ATOM 3144 C C . ALA A 1 427 ? 115.756 65.270 73.968 1.00 30.87 1276 ALA A C 1
ATOM 3145 O O . ALA A 1 427 ? 114.909 64.779 73.293 1.00 32.45 1276 ALA A O 1
ATOM 3147 N N . LYS A 1 428 ? 115.908 64.941 75.246 1.00 35.41 1277 LYS A N 1
ATOM 3148 C CA . LYS A 1 428 ? 115.031 63.974 75.936 1.00 35.59 1277 LYS A CA 1
ATOM 3149 C C . LYS A 1 428 ? 113.575 64.400 76.051 1.00 35.73 1277 LYS A C 1
ATOM 3150 O O . LYS A 1 428 ? 112.695 63.572 76.266 1.00 37.07 1277 LYS A O 1
ATOM 3156 N N . CYS A 1 429 ? 113.318 65.690 76.012 1.00 33.86 1278 CYS A N 1
ATOM 3157 C CA . CYS A 1 429 ? 111.948 66.178 76.122 1.00 32.75 1278 CYS A CA 1
ATOM 3158 C C . CYS A 1 429 ? 111.162 65.985 74.846 1.00 32.35 1278 CYS A C 1
ATOM 3159 O O . CYS A 1 429 ? 109.936 65.983 74.884 1.00 29.81 1278 CYS A O 1
ATOM 3162 N N . LEU A 1 430 ? 111.865 65.845 73.713 1.00 31.41 1279 LEU A N 1
ATOM 3163 C CA . LEU A 1 430 ? 111.206 65.806 72.388 1.00 29.33 1279 LEU A CA 1
ATOM 3164 C C . LEU A 1 430 ? 110.341 64.586 72.171 1.00 29.56 1279 LEU A C 1
ATOM 3165 O O . LEU A 1 430 ? 110.820 63.467 72.144 1.00 26.52 1279 LEU A O 1
ATOM 3170 N N . GLY A 1 431 ? 109.050 64.830 72.057 1.00 33.97 1280 GLY A N 1
ATOM 3171 C CA . GLY A 1 431 ? 108.068 63.773 71.950 1.00 36.36 1280 GLY A CA 1
ATOM 3172 C C . GLY A 1 431 ? 107.616 63.159 73.262 1.00 39.30 1280 GLY A C 1
ATOM 3173 O O . GLY A 1 431 ? 106.855 62.218 73.259 1.00 43.05 1280 GLY A O 1
ATOM 3174 N N . LYS A 1 432 ? 108.048 63.712 74.390 1.00 44.33 1281 LYS A N 1
ATOM 3175 C CA . LYS A 1 432 ? 107.803 63.096 75.679 1.00 39.91 1281 LYS A CA 1
ATOM 3176 C C . LYS A 1 432 ? 107.244 64.092 76.626 1.00 35.08 1281 LYS A C 1
ATOM 3177 O O . LYS A 1 432 ? 107.974 64.721 77.343 1.00 40.34 1281 LYS A O 1
ATOM 3183 N N . GLU A 1 433 ? 105.943 64.199 76.678 1.00 32.95 1282 GLU A N 1
ATOM 3184 C CA . GLU A 1 433 ? 105.321 65.186 77.513 1.00 38.50 1282 GLU A CA 1
ATOM 3185 C C . GLU A 1 433 ? 105.570 64.987 79.023 1.00 43.70 1282 GLU A C 1
ATOM 3186 O O . GLU A 1 433 ? 105.513 65.936 79.814 1.00 41.76 1282 GLU A O 1
ATOM 3192 N N . ASP A 1 434 ? 105.826 63.759 79.428 1.00 49.17 1283 ASP A N 1
ATOM 3193 C CA . ASP A 1 434 ? 106.165 63.500 80.822 1.00 54.28 1283 ASP A CA 1
ATOM 3194 C C . ASP A 1 434 ? 107.487 64.118 81.230 1.00 44.89 1283 ASP A C 1
ATOM 3195 O O . ASP A 1 434 ? 107.576 64.829 82.227 1.00 38.48 1283 ASP A O 1
ATOM 3200 N N . ILE A 1 435 ? 108.477 63.888 80.405 1.00 37.91 1284 ILE A N 1
ATOM 3201 C CA . ILE A 1 435 ? 109.800 64.430 80.636 1.00 40.33 1284 ILE A CA 1
ATOM 3202 C C . ILE A 1 435 ? 109.875 65.950 80.554 1.00 38.33 1284 ILE A C 1
ATOM 3203 O O . ILE A 1 435 ? 110.588 66.568 81.313 1.00 37.60 1284 ILE A O 1
ATOM 3208 N N . ARG A 1 436 ? 109.126 66.530 79.626 1.00 36.21 1285 ARG A N 1
ATOM 3209 C CA . ARG A 1 436 ? 109.065 67.959 79.454 1.00 35.30 1285 ARG A CA 1
ATOM 3210 C C . ARG A 1 436 ? 108.423 68.628 80.660 1.00 32.61 1285 ARG A C 1
ATOM 3211 O O . ARG A 1 436 ? 108.923 69.615 81.193 1.00 30.07 1285 ARG A O 1
ATOM 3219 N N . GLN A 1 437 ? 107.289 68.104 81.043 1.00 35.42 1286 GLN A N 1
ATOM 3220 C CA . GLN A 1 437 ? 106.578 68.595 82.218 1.00 40.70 1286 GLN A CA 1
ATOM 3221 C C . GLN A 1 437 ? 107.392 68.486 83.511 1.00 39.11 1286 GLN A C 1
ATOM 3222 O O . GLN A 1 437 ? 107.367 69.379 84.312 1.00 36.70 1286 GLN A O 1
ATOM 3228 N N . ASP A 1 438 ? 108.101 67.376 83.697 1.00 39.25 1287 ASP A N 1
ATOM 3229 C CA . ASP A 1 438 ? 108.993 67.209 84.814 1.00 38.91 1287 ASP A CA 1
ATOM 3230 C C . ASP A 1 438 ? 110.193 68.221 84.820 1.00 36.86 1287 ASP A C 1
ATOM 3231 O O . ASP A 1 438 ? 110.522 68.817 85.850 1.00 31.97 1287 ASP A O 1
ATOM 3236 N N . LEU A 1 439 ? 110.821 68.416 83.676 1.00 32.28 1288 LEU A N 1
ATOM 3237 C CA . LEU A 1 439 ? 111.928 69.335 83.583 1.00 30.09 1288 LEU A CA 1
ATOM 3238 C C . LEU A 1 439 ? 111.422 70.720 83.864 1.00 31.78 1288 LEU A C 1
ATOM 3239 O O . LEU A 1 439 ? 112.115 71.483 84.482 1.00 33.36 1288 LEU A O 1
ATOM 3244 N N . GLU A 1 440 ? 110.201 71.024 83.447 1.00 32.64 1289 GLU A N 1
ATOM 3245 C CA . GLU A 1 440 ? 109.595 72.313 83.715 1.00 37.82 1289 GLU A CA 1
ATOM 3246 C C . GLU A 1 440 ? 109.369 72.535 85.198 1.00 34.57 1289 GLU A C 1
ATOM 3247 O O . GLU A 1 440 ? 109.596 73.618 85.701 1.00 36.68 1289 GLU A O 1
ATOM 3253 N N . GLN A 1 441 ? 108.906 71.511 85.891 1.00 36.34 1290 GLN A N 1
ATOM 3254 C CA . GLN A 1 441 ? 108.745 71.570 87.356 1.00 37.39 1290 GLN A CA 1
ATOM 3255 C C . GLN A 1 441 ? 110.077 71.768 88.045 1.00 33.20 1290 GLN A C 1
ATOM 3256 O O . GLN A 1 441 ? 110.151 72.593 88.909 1.00 33.24 1290 GLN A O 1
ATOM 3262 N N . ARG A 1 442 ? 111.099 71.010 87.664 1.00 27.46 1291 ARG A N 1
ATOM 3263 C CA . ARG A 1 442 ? 112.393 71.138 88.247 1.00 28.53 1291 ARG A CA 1
ATOM 3264 C C . ARG A 1 442 ? 113.090 72.477 87.967 1.00 31.87 1291 ARG A C 1
ATOM 3265 O O . ARG A 1 442 ? 113.738 73.032 88.858 1.00 32.71 1291 ARG A O 1
ATOM 3273 N N . VAL A 1 443 ? 113.015 72.984 86.754 1.00 30.92 1292 VAL A N 1
ATOM 3274 C CA . VAL A 1 443 ? 113.674 74.249 86.440 1.00 31.00 1292 VAL A CA 1
ATOM 3275 C C . VAL A 1 443 ? 113.037 75.351 87.258 1.00 29.00 1292 VAL A C 1
ATOM 3276 O O . VAL A 1 443 ? 113.692 76.235 87.796 1.00 29.72 1292 VAL A O 1
ATOM 3280 N N . SER A 1 444 ? 111.740 75.266 87.354 1.00 30.38 1293 SER A N 1
ATOM 3281 C CA . SER A 1 444 ? 110.945 76.223 88.104 1.00 33.70 1293 SER A CA 1
ATOM 3282 C C . SER A 1 444 ? 111.211 76.184 89.631 1.00 31.98 1293 SER A C 1
ATOM 3283 O O . SER A 1 444 ? 111.337 77.204 90.257 1.00 27.81 1293 SER A O 1
ATOM 3286 N N . GLU A 1 445 ? 111.309 74.999 90.207 1.00 34.78 1294 GLU A N 1
ATOM 3287 C CA . GLU A 1 445 ? 111.737 74.850 91.591 1.00 36.87 1294 GLU A CA 1
ATOM 3288 C C . GLU A 1 445 ? 113.162 75.382 91.833 1.00 31.54 1294 GLU A C 1
ATOM 3289 O O . GLU A 1 445 ? 113.420 76.031 92.812 1.00 33.35 1294 GLU A O 1
ATOM 3295 N N . VAL A 1 446 ? 114.090 75.073 90.951 1.00 29.23 1295 VAL A N 1
ATOM 3296 C CA . VAL A 1 446 ? 115.462 75.571 91.061 1.00 29.05 1295 VAL A CA 1
ATOM 3297 C C . VAL A 1 446 ? 115.474 77.098 90.994 1.00 30.64 1295 VAL A C 1
ATOM 3298 O O . VAL A 1 446 ? 116.129 77.737 91.775 1.00 31.19 1295 VAL A O 1
ATOM 3302 N N . LEU A 1 447 ? 114.677 77.678 90.115 1.00 30.02 1296 LEU A N 1
ATOM 3303 C CA . LEU A 1 447 ? 114.531 79.129 90.053 1.00 30.47 1296 LEU A CA 1
ATOM 3304 C C . LEU A 1 447 ? 114.025 79.854 91.315 1.00 30.50 1296 LEU A C 1
ATOM 3305 O O . LEU A 1 447 ? 114.526 80.882 91.683 1.00 31.39 1296 LEU A O 1
ATOM 3310 N N . ILE A 1 448 ? 113.037 79.301 91.968 1.00 32.38 1297 ILE A N 1
ATOM 3311 C CA . ILE A 1 448 ? 112.607 79.785 93.263 1.00 35.68 1297 ILE A CA 1
ATOM 3312 C C . ILE A 1 448 ? 113.606 79.506 94.409 1.00 35.30 1297 ILE A C 1
ATOM 3313 O O . ILE A 1 448 ? 113.950 80.396 95.154 1.00 39.47 1297 ILE A O 1
ATOM 3318 N N . SER A 1 449 ? 113.994 78.258 94.590 1.00 34.66 1298 SER A N 1
ATOM 3319 C CA . SER A 1 449 ? 114.811 77.860 95.721 1.00 31.85 1298 SER A CA 1
ATOM 3320 C C . SER A 1 449 ? 116.272 78.235 95.566 1.00 32.26 1298 SER A C 1
ATOM 3321 O O . SER A 1 449 ? 116.985 78.253 96.517 1.00 28.14 1298 SER A O 1
ATOM 3324 N N . ARG A 1 450 ? 116.703 78.483 94.336 1.00 33.42 1299 ARG A N 1
ATOM 3325 C CA . ARG A 1 450 ? 118.078 78.791 94.001 1.00 33.65 1299 ARG A CA 1
ATOM 3326 C C . ARG A 1 450 ? 119.076 77.676 94.338 1.00 31.68 1299 ARG A C 1
ATOM 3327 O O . ARG A 1 450 ? 120.232 77.921 94.513 1.00 30.57 1299 ARG A O 1
ATOM 3335 N N . GLU A 1 451 ? 118.603 76.438 94.381 1.00 34.20 1300 GLU A N 1
ATOM 3336 C CA . GLU A 1 451 ? 119.372 75.329 94.887 1.00 33.54 1300 GLU A CA 1
ATOM 3337 C C . GLU A 1 451 ? 119.074 74.083 94.090 1.00 31.63 1300 GLU A C 1
ATOM 3338 O O . GLU A 1 451 ? 117.960 73.899 93.676 1.00 32.13 1300 GLU A O 1
ATOM 3344 N N . LEU A 1 452 ? 120.058 73.197 93.925 1.00 32.08 1301 LEU A N 1
ATOM 3345 C CA . LEU A 1 452 ? 119.809 71.891 93.323 1.00 31.51 1301 LEU A CA 1
ATOM 3346 C C . LEU A 1 452 ? 119.570 70.869 94.371 1.00 30.23 1301 LEU A C 1
ATOM 3347 O O . LEU A 1 452 ? 120.307 70.810 95.294 1.00 40.16 1301 LEU A O 1
ATOM 3352 N N . HIS A 1 453 ? 118.532 70.079 94.226 1.00 31.75 1302 HIS A N 1
ATOM 3353 C CA . HIS A 1 453 ? 118.196 68.963 95.123 1.00 33.33 1302 HIS A CA 1
ATOM 3354 C C . HIS A 1 453 ? 118.708 67.672 94.556 1.00 31.39 1302 HIS A C 1
ATOM 3355 O O . HIS A 1 453 ? 119.258 67.653 93.470 1.00 25.84 1302 HIS A O 1
ATOM 3362 N N . MET A 1 454 ? 118.526 66.593 95.312 1.00 32.08 1303 MET A N 1
ATOM 3363 C CA . MET A 1 454 ? 119.142 65.332 94.952 1.00 36.57 1303 MET A CA 1
ATOM 3364 C C . MET A 1 454 ? 118.562 64.765 93.651 1.00 36.81 1303 MET A C 1
ATOM 3365 O O . MET A 1 454 ? 119.291 64.275 92.792 1.00 38.28 1303 MET A O 1
ATOM 3370 N N . GLU A 1 455 ? 117.265 64.884 93.474 1.00 34.85 1304 GLU A N 1
ATOM 3371 C CA . GLU A 1 455 ? 116.669 64.428 92.247 1.00 36.13 1304 GLU A CA 1
ATOM 3372 C C . GLU A 1 455 ? 117.079 65.255 91.034 1.00 35.45 1304 GLU A C 1
ATOM 3373 O O . GLU A 1 455 ? 116.649 64.929 89.942 1.00 43.40 1304 GLU A O 1
ATOM 3379 N N . ASP A 1 456 ? 117.855 66.329 91.214 1.00 30.69 1305 ASP A N 1
ATOM 3380 C CA . ASP A 1 456 ? 118.309 67.132 90.103 1.00 29.63 1305 ASP A CA 1
ATOM 3381 C C . ASP A 1 456 ? 119.634 66.675 89.614 1.00 31.45 1305 ASP A C 1
ATOM 3382 O O . ASP A 1 456 ? 120.040 67.058 88.543 1.00 32.33 1305 ASP A O 1
ATOM 3387 N N . SER A 1 457 ? 120.334 65.856 90.392 1.00 33.30 1306 SER A N 1
ATOM 3388 C CA . SER A 1 457 ? 121.732 65.554 90.123 1.00 33.12 1306 SER A CA 1
ATOM 3389 C C . SER A 1 457 ? 121.965 64.752 88.880 1.00 31.77 1306 SER A C 1
ATOM 3390 O O . SER A 1 457 ? 123.071 64.798 88.332 1.00 32.45 1306 SER A O 1
ATOM 3393 N N . ASP A 1 458 ? 120.956 64.041 88.402 1.00 30.16 1307 ASP A N 1
ATOM 3394 C CA . ASP A 1 458 ? 121.117 63.324 87.112 1.00 32.27 1307 ASP A CA 1
ATOM 3395 C C . ASP A 1 458 ? 120.579 64.092 85.875 1.00 30.36 1307 ASP A C 1
ATOM 3396 O O . ASP A 1 458 ? 120.448 63.535 84.826 1.00 30.52 1307 ASP A O 1
ATOM 3401 N N . LYS A 1 459 ? 120.267 65.358 86.019 1.00 30.90 1308 LYS A N 1
ATOM 3402 C CA . LYS A 1 459 ? 119.818 66.182 84.916 1.00 30.14 1308 LYS A CA 1
ATOM 3403 C C . LYS A 1 459 ? 120.850 67.229 84.584 1.00 26.05 1308 LYS A C 1
ATOM 3404 O O . LYS A 1 459 ? 121.000 68.213 85.256 1.00 27.61 1308 LYS A O 1
ATOM 3410 N N . PRO A 1 460 ? 121.573 67.017 83.536 1.00 22.49 1309 PRO A N 1
ATOM 3411 C CA . PRO A 1 460 ? 122.684 67.860 83.212 1.00 24.54 1309 PRO A CA 1
ATOM 3412 C C . PRO A 1 460 ? 122.288 69.313 83.071 1.00 26.91 1309 PRO A C 1
ATOM 3413 O O . PRO A 1 460 ? 123.029 70.195 83.512 1.00 29.78 1309 PRO A O 1
ATOM 3417 N N . LEU A 1 461 ? 121.124 69.550 82.468 1.00 26.90 1310 LEU A N 1
ATOM 3418 C CA . LEU A 1 461 ? 120.662 70.882 82.251 1.00 26.47 1310 LEU A CA 1
ATOM 3419 C C . LEU A 1 461 ? 120.613 71.695 83.558 1.00 24.35 1310 LEU A C 1
ATOM 3420 O O . LEU A 1 461 ? 120.928 72.880 83.591 1.00 23.73 1310 LEU A O 1
ATOM 3425 N N . LEU A 1 462 ? 120.148 71.080 84.600 1.00 24.07 1311 LEU A N 1
ATOM 3426 C CA . LEU A 1 462 ? 119.904 71.804 85.852 1.00 26.95 1311 LEU A CA 1
ATOM 3427 C C . LEU A 1 462 ? 121.188 72.354 86.487 1.00 26.43 1311 LEU A C 1
ATOM 3428 O O . LEU A 1 462 ? 121.182 73.463 86.949 1.00 24.80 1311 LEU A O 1
ATOM 3433 N N . SER A 1 463 ? 122.290 71.623 86.420 1.00 25.96 1312 SER A N 1
ATOM 3434 C CA . SER A 1 463 ? 123.582 72.150 86.832 1.00 29.08 1312 SER A CA 1
ATOM 3435 C C . SER A 1 463 ? 124.087 73.198 85.887 1.00 28.49 1312 SER A C 1
ATOM 3436 O O . SER A 1 463 ? 124.847 74.109 86.274 1.00 32.58 1312 SER A O 1
ATOM 3439 N N . SER A 1 464 ? 123.680 73.089 84.647 1.00 24.34 1313 SER A N 1
ATOM 3440 C CA . SER A 1 464 ? 124.053 74.065 83.643 1.00 25.70 1313 SER A CA 1
ATOM 3441 C C . SER A 1 464 ? 123.507 75.464 83.898 1.00 22.83 1313 SER A C 1
ATOM 3442 O O . SER A 1 464 ? 124.059 76.439 83.374 1.00 20.94 1313 SER A O 1
ATOM 3445 N N . LEU A 1 465 ? 122.451 75.548 84.710 1.00 19.79 1314 LEU A N 1
ATOM 3446 C CA . LEU A 1 465 ? 121.896 76.806 85.073 1.00 19.71 1314 LEU A CA 1
ATOM 3447 C C . LEU A 1 465 ? 122.751 77.565 86.100 1.00 20.85 1314 LEU A C 1
ATOM 3448 O O . LEU A 1 465 ? 122.507 78.726 86.344 1.00 22.24 1314 LEU A O 1
ATOM 3453 N N . PHE A 1 466 ? 123.785 76.927 86.630 1.00 21.19 1315 PHE A N 1
ATOM 3454 C CA . PHE A 1 466 ? 124.713 77.531 87.584 1.00 21.96 1315 PHE A CA 1
ATOM 3455 C C . PHE A 1 466 ? 126.064 77.888 87.028 1.00 22.66 1315 PHE A C 1
ATOM 3456 O O . PHE A 1 466 ? 126.577 77.206 86.167 1.00 22.97 1315 PHE A O 1
ATOM 3464 N N . ASN A 1 467 ? 126.610 79.007 87.525 1.00 24.15 1316 ASN A N 1
ATOM 3465 C CA . ASN A 1 467 ? 127.948 79.463 87.135 1.00 22.19 1316 ASN A CA 1
ATOM 3466 C C . ASN A 1 467 ? 129.030 78.717 87.872 1.00 20.93 1316 ASN A C 1
ATOM 3467 O O . ASN A 1 467 ? 128.767 77.902 88.722 1.00 21.03 1316 ASN A O 1
ATOM 3472 N N . ALA A 1 468 ? 130.263 78.986 87.537 1.00 20.74 1317 ALA A N 1
ATOM 3473 C CA . ALA A 1 468 ? 131.405 78.339 88.156 1.00 20.00 1317 ALA A CA 1
ATOM 3474 C C . ALA A 1 468 ? 131.547 78.697 89.612 1.00 22.40 1317 ALA A C 1
ATOM 3475 O O . ALA A 1 468 ? 132.293 78.029 90.315 1.00 25.20 1317 ALA A O 1
ATOM 3477 N N . ALA A 1 469 ? 130.845 79.716 90.099 1.00 21.09 1318 ALA A N 1
ATOM 3478 C CA . ALA A 1 469 ? 130.855 79.982 91.532 1.00 22.59 1318 ALA A CA 1
ATOM 3479 C C . ALA A 1 469 ? 129.724 79.235 92.283 1.00 25.93 1318 ALA A C 1
ATOM 3480 O O . ALA A 1 469 ? 129.504 79.440 93.478 1.00 24.72 1318 ALA A O 1
ATOM 3482 N N . GLY A 1 470 ? 129.018 78.349 91.585 1.00 27.14 1319 GLY A N 1
ATOM 3483 C CA . GLY A 1 470 ? 127.919 77.576 92.178 1.00 25.56 1319 GLY A CA 1
ATOM 3484 C C . GLY A 1 470 ? 126.667 78.340 92.380 1.00 23.32 1319 GLY A C 1
ATOM 3485 O O . GLY A 1 470 ? 125.860 77.943 93.158 1.00 22.70 1319 GLY A O 1
ATOM 3486 N N . VAL A 1 471 ? 126.526 79.461 91.705 1.00 23.86 1320 VAL A N 1
ATOM 3487 C CA . VAL A 1 471 ? 125.402 80.374 91.936 1.00 25.02 1320 VAL A CA 1
ATOM 3488 C C . VAL A 1 471 ? 124.518 80.308 90.716 1.00 22.51 1320 VAL A C 1
ATOM 3489 O O . VAL A 1 471 ? 124.991 80.225 89.605 1.00 19.52 1320 VAL A O 1
ATOM 3493 N N . LEU A 1 472 ? 123.223 80.355 90.942 1.00 22.28 1321 LEU A N 1
ATOM 3494 C CA . LEU A 1 472 ? 122.255 80.253 89.884 1.00 23.44 1321 LEU A CA 1
ATOM 3495 C C . LEU A 1 472 ? 122.227 81.493 89.024 1.00 23.35 1321 LEU A C 1
ATOM 3496 O O . LEU A 1 472 ? 122.205 82.577 89.547 1.00 24.97 1321 LEU A O 1
ATOM 3501 N N . VAL A 1 473 ? 122.216 81.308 87.710 1.00 23.11 1322 VAL A N 1
ATOM 3502 C CA . VAL A 1 473 ? 122.037 82.405 86.766 1.00 23.14 1322 VAL A CA 1
ATOM 3503 C C . VAL A 1 473 ? 120.588 82.407 86.267 1.00 24.22 1322 VAL A C 1
ATOM 3504 O O . VAL A 1 473 ? 120.181 81.615 85.439 1.00 24.87 1322 VAL A O 1
ATOM 3508 N N . GLU A 1 474 ? 119.803 83.297 86.810 1.00 27.91 1323 GLU A N 1
ATOM 3509 C CA . GLU A 1 474 ? 118.353 83.279 86.686 1.00 29.94 1323 GLU A CA 1
ATOM 3510 C C . GLU A 1 474 ? 117.916 83.321 85.244 1.00 29.31 1323 GLU A C 1
ATOM 3511 O O . GLU A 1 474 ? 116.958 82.710 84.873 1.00 29.44 1323 GLU A O 1
ATOM 3517 N N . ALA A 1 475 ? 118.638 84.064 84.428 1.00 27.67 1324 ALA A N 1
ATOM 3518 C CA . ALA A 1 475 ? 118.305 84.196 83.058 1.00 29.29 1324 ALA A CA 1
ATOM 3519 C C . ALA A 1 475 ? 118.401 82.887 82.247 1.00 29.85 1324 ALA A C 1
ATOM 3520 O O . ALA A 1 475 ? 117.663 82.735 81.296 1.00 30.35 1324 ALA A O 1
ATOM 3522 N N . ARG A 1 476 ? 119.320 81.989 82.621 1.00 27.70 1325 ARG A N 1
ATOM 3523 C CA . ARG A 1 476 ? 119.419 80.645 82.033 1.00 25.94 1325 ARG A CA 1
ATOM 3524 C C . ARG A 1 476 ? 118.184 79.839 82.324 1.00 22.69 1325 ARG A C 1
ATOM 3525 O O . ARG A 1 476 ? 117.682 79.173 81.483 1.00 25.67 1325 ARG A O 1
ATOM 3533 N N . ALA A 1 477 ? 117.673 79.928 83.529 1.00 24.92 1326 ALA A N 1
ATOM 3534 C CA . ALA A 1 477 ? 116.450 79.199 83.915 1.00 25.99 1326 ALA A CA 1
ATOM 3535 C C . ALA A 1 477 ? 115.265 79.662 83.126 1.00 25.29 1326 ALA A C 1
ATOM 3536 O O . ALA A 1 477 ? 114.494 78.869 82.641 1.00 24.60 1326 ALA A O 1
ATOM 3538 N N . LYS A 1 478 ? 115.129 80.973 83.033 1.00 27.39 1327 LYS A N 1
ATOM 3539 C CA . LYS A 1 478 ? 114.036 81.606 82.297 1.00 28.87 1327 LYS A CA 1
ATOM 3540 C C . LYS A 1 478 ? 114.095 81.282 80.823 1.00 27.56 1327 LYS A C 1
ATOM 3541 O O . LYS A 1 478 ? 113.080 80.988 80.220 1.00 29.76 1327 LYS A O 1
ATOM 3547 N N . ALA A 1 479 ? 115.276 81.291 80.242 1.00 24.34 1328 ALA A N 1
ATOM 3548 C CA . ALA A 1 479 ? 115.417 80.912 78.852 1.00 23.90 1328 ALA A CA 1
ATOM 3549 C C . ALA A 1 479 ? 114.926 79.477 78.634 1.00 26.15 1328 ALA A C 1
ATOM 3550 O O . ALA A 1 479 ? 114.244 79.224 77.654 1.00 26.04 1328 ALA A O 1
ATOM 3552 N N . ILE A 1 480 ? 115.302 78.547 79.521 1.00 25.08 1329 ILE A N 1
ATOM 3553 C CA . ILE A 1 480 ? 114.850 77.182 79.420 1.00 24.62 1329 ILE A CA 1
ATOM 3554 C C . ILE A 1 480 ? 113.320 77.068 79.591 1.00 24.15 1329 ILE A C 1
ATOM 3555 O O . ILE A 1 480 ? 112.662 76.347 78.839 1.00 21.81 1329 ILE A O 1
ATOM 3560 N N . LEU A 1 481 ? 112.756 77.793 80.555 1.00 23.12 1330 LEU A N 1
ATOM 3561 C CA . LEU A 1 481 ? 111.307 77.792 80.706 1.00 23.29 1330 LEU A CA 1
ATOM 3562 C C . LEU A 1 481 ? 110.619 78.328 79.458 1.00 25.47 1330 LEU A C 1
ATOM 3563 O O . LEU A 1 481 ? 109.581 77.782 79.049 1.00 25.75 1330 LEU A O 1
ATOM 3568 N N . ASP A 1 482 ? 111.206 79.338 78.825 1.00 25.34 1331 ASP A N 1
ATOM 3569 C CA . ASP A 1 482 ? 110.686 79.820 77.568 1.00 26.29 1331 ASP A CA 1
ATOM 3570 C C . ASP A 1 482 ? 110.690 78.749 76.456 1.00 27.26 1331 ASP A C 1
ATOM 3571 O O . ASP A 1 482 ? 109.688 78.600 75.739 1.00 27.93 1331 ASP A O 1
ATOM 3576 N N . PHE A 1 483 ? 111.775 77.985 76.346 1.00 24.71 1332 PHE A N 1
ATOM 3577 C CA . PHE A 1 483 ? 111.877 76.909 75.385 1.00 23.42 1332 PHE A CA 1
ATOM 3578 C C . PHE A 1 483 ? 110.859 75.828 75.641 1.00 24.38 1332 PHE A C 1
ATOM 3579 O O . PHE A 1 483 ? 110.262 75.302 74.712 1.00 24.78 1332 PHE A O 1
ATOM 3587 N N . LEU A 1 484 ? 110.690 75.442 76.886 1.00 26.51 1333 LEU A N 1
ATOM 3588 C CA . LEU A 1 484 ? 109.720 74.361 77.218 1.00 27.27 1333 LEU A CA 1
ATOM 3589 C C . LEU A 1 484 ? 108.266 74.778 77.029 1.00 25.99 1333 LEU A C 1
ATOM 3590 O O . LEU A 1 484 ? 107.459 73.963 76.710 1.00 22.64 1333 LEU A O 1
ATOM 3595 N N . ASP A 1 485 ? 107.954 76.053 77.227 1.00 30.86 1334 ASP A N 1
ATOM 3596 C CA . ASP A 1 485 ? 106.618 76.621 76.843 1.00 32.22 1334 ASP A CA 1
ATOM 3597 C C . ASP A 1 485 ? 106.404 76.543 75.312 1.00 30.42 1334 ASP A C 1
ATOM 3598 O O . ASP A 1 485 ? 105.379 76.120 74.881 1.00 32.67 1334 ASP A O 1
ATOM 3603 N N . ALA A 1 486 ? 107.392 76.908 74.511 1.00 28.14 1335 ALA A N 1
ATOM 3604 C CA . ALA A 1 486 ? 107.307 76.745 73.076 1.00 29.48 1335 ALA A CA 1
ATOM 3605 C C . ALA A 1 486 ? 107.138 75.289 72.634 1.00 32.48 1335 ALA A C 1
ATOM 3606 O O . ALA A 1 486 ? 106.346 74.977 71.747 1.00 32.28 1335 ALA A O 1
ATOM 3608 N N . LEU A 1 487 ? 107.900 74.401 73.248 1.00 32.78 1336 LEU A N 1
ATOM 3609 C CA . LEU A 1 487 ? 107.848 72.998 72.882 1.00 31.86 1336 LEU A CA 1
ATOM 3610 C C . LEU A 1 487 ? 106.484 72.421 73.135 1.00 33.93 1336 LEU A C 1
ATOM 3611 O O . LEU A 1 487 ? 106.052 71.520 72.445 1.00 35.58 1336 LEU A O 1
ATOM 3616 N N . LEU A 1 488 ? 105.790 72.956 74.132 1.00 37.21 1337 LEU A N 1
ATOM 3617 C CA . LEU A 1 488 ? 104.425 72.532 74.428 1.00 34.67 1337 LEU A CA 1
ATOM 3618 C C . LEU A 1 488 ? 103.477 72.849 73.295 1.00 36.17 1337 LEU A C 1
ATOM 3619 O O . LEU A 1 488 ? 102.592 72.073 73.021 1.00 34.07 1337 LEU A O 1
ATOM 3624 N N . GLU A 1 489 ? 103.683 73.975 72.621 1.00 37.66 1338 GLU A N 1
ATOM 3625 C CA . GLU A 1 489 ? 102.870 74.321 71.469 1.00 41.04 1338 GLU A CA 1
ATOM 3626 C C . GLU A 1 489 ? 102.914 73.281 70.386 1.00 41.08 1338 GLU A C 1
ATOM 3627 O O . GLU A 1 489 ? 102.028 73.272 69.551 1.00 54.12 1338 GLU A O 1
ATOM 3633 N N . LEU A 1 490 ? 103.929 72.423 70.368 1.00 34.64 1339 LEU A N 1
ATOM 3634 C CA . LEU A 1 490 ? 104.128 71.519 69.261 1.00 32.35 1339 LEU A CA 1
ATOM 3635 C C . LEU A 1 490 ? 103.533 70.202 69.511 1.00 34.05 1339 LEU A C 1
ATOM 3636 O O . LEU A 1 490 ? 103.635 69.672 70.586 1.00 42.23 1339 LEU A O 1
ATOM 3641 N N . SER A 1 491 ? 102.958 69.634 68.475 1.00 41.52 1340 SER A N 1
ATOM 3642 C CA . SER A 1 491 ? 102.392 68.304 68.545 1.00 41.87 1340 SER A CA 1
ATOM 3643 C C . SER A 1 491 ? 103.393 67.388 67.849 1.00 36.50 1340 SER A C 1
ATOM 3644 O O . SER A 1 491 ? 104.491 67.317 68.267 1.00 44.40 1340 SER A O 1
ATOM 3647 N N . GLU A 1 492 ? 103.026 66.743 66.767 1.00 36.04 1341 GLU A N 1
ATOM 3648 C CA . GLU A 1 492 ? 103.830 65.688 66.168 1.00 36.41 1341 GLU A CA 1
ATOM 3649 C C . GLU A 1 492 ? 105.048 66.170 65.412 1.00 34.42 1341 GLU A C 1
ATOM 3650 O O . GLU A 1 492 ? 105.889 65.379 65.044 1.00 33.42 1341 GLU A O 1
ATOM 3653 N N . GLU A 1 493 ? 105.166 67.465 65.194 1.00 32.12 1342 GLU A N 1
ATOM 3654 C CA . GLU A 1 493 ? 106.372 67.985 64.629 1.00 31.10 1342 GLU A CA 1
ATOM 3655 C C . GLU A 1 493 ? 107.582 67.751 65.515 1.00 32.78 1342 GLU A C 1
ATOM 3656 O O . GLU A 1 493 ? 108.705 67.763 65.024 1.00 31.35 1342 GLU A O 1
ATOM 3662 N N . GLN A 1 494 ? 107.368 67.482 66.802 1.00 33.95 1343 GLN A N 1
ATOM 3663 C CA . GLN A 1 494 ? 108.444 67.204 67.718 1.00 32.34 1343 GLN A CA 1
ATOM 3664 C C . GLN A 1 494 ? 109.329 66.049 67.303 1.00 31.48 1343 GLN A C 1
ATOM 3665 O O . GLN A 1 494 ? 110.545 66.131 67.393 1.00 31.74 1343 GLN A O 1
ATOM 3671 N N . GLN A 1 495 ? 108.728 64.959 66.872 1.00 33.66 1344 GLN A N 1
ATOM 3672 C CA . GLN A 1 495 ? 109.498 63.778 66.495 1.00 33.80 1344 GLN A CA 1
ATOM 3673 C C . GLN A 1 495 ? 110.368 64.069 65.281 1.00 32.15 1344 GLN A C 1
ATOM 3674 O O . GLN A 1 495 ? 111.432 63.483 65.135 1.00 35.14 1344 GLN A O 1
ATOM 3680 N N . PHE A 1 496 ? 109.940 64.963 64.394 1.00 28.78 1345 PHE A N 1
ATOM 3681 C CA . PHE A 1 496 ? 110.766 65.267 63.247 1.00 26.79 1345 PHE A CA 1
ATOM 3682 C C . PHE A 1 496 ? 111.907 66.230 63.571 1.00 25.49 1345 PHE A C 1
ATOM 3683 O O . PHE A 1 496 ? 112.948 66.170 62.988 1.00 23.77 1345 PHE A O 1
ATOM 3691 N N . VAL A 1 497 ? 111.688 67.107 64.530 1.00 27.35 1346 VAL A N 1
ATOM 3692 C CA . VAL A 1 497 ? 112.728 67.931 65.070 1.00 27.41 1346 VAL A CA 1
ATOM 3693 C C . VAL A 1 497 ? 113.808 67.006 65.689 1.00 28.60 1346 VAL A C 1
ATOM 3694 O O . VAL A 1 497 ? 115.021 67.257 65.544 1.00 29.70 1346 VAL A O 1
ATOM 3698 N N . ALA A 1 498 ? 113.398 65.945 66.359 1.00 26.76 1347 ALA A N 1
ATOM 3699 C CA . ALA A 1 498 ? 114.395 65.030 66.895 1.00 28.18 1347 ALA A CA 1
ATOM 3700 C C . ALA A 1 498 ? 115.239 64.415 65.816 1.00 32.39 1347 ALA A C 1
ATOM 3701 O O . ALA A 1 498 ? 116.469 64.380 65.935 1.00 31.92 1347 ALA A O 1
ATOM 3703 N N . GLU A 1 499 ? 114.592 63.925 64.755 1.00 33.14 1348 GLU A N 1
ATOM 3704 C CA . GLU A 1 499 ? 115.320 63.288 63.660 1.00 34.09 1348 GLU A CA 1
ATOM 3705 C C . GLU A 1 499 ? 116.350 64.247 63.073 1.00 32.11 1348 GLU A C 1
ATOM 3706 O O . GLU A 1 499 ? 117.483 63.893 62.811 1.00 30.29 1348 GLU A O 1
ATOM 3712 N N . ALA A 1 500 ? 115.938 65.477 62.862 1.00 28.97 1349 ALA A N 1
ATOM 3713 C CA . ALA A 1 500 ? 116.836 66.469 62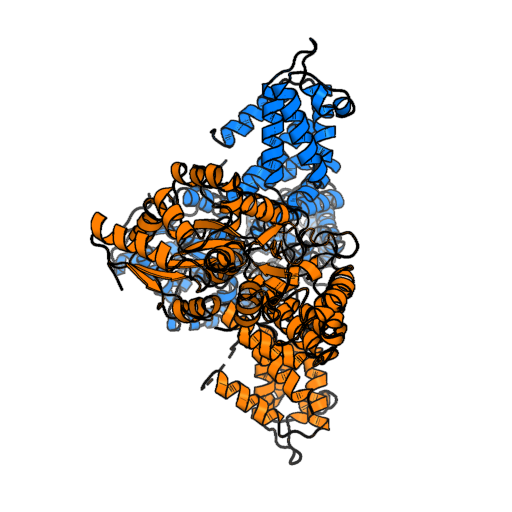.333 1.00 29.29 1349 ALA A CA 1
ATOM 3714 C C . ALA A 1 500 ? 118.022 66.734 63.260 1.00 30.50 1349 ALA A C 1
ATOM 3715 O O . ALA A 1 500 ? 119.127 66.890 62.789 1.00 31.29 1349 ALA A O 1
ATOM 3717 N N . LEU A 1 501 ? 117.789 66.784 64.565 1.00 30.23 1350 LEU A N 1
ATOM 3718 C CA . LEU A 1 501 ? 118.876 66.886 65.525 1.00 31.30 1350 LEU A CA 1
ATOM 3719 C C . LEU A 1 501 ? 119.809 65.698 65.441 1.00 32.88 1350 LEU A C 1
ATOM 3720 O O . LEU A 1 501 ? 121.004 65.852 65.379 1.00 37.22 1350 LEU A O 1
ATOM 3725 N N . GLU A 1 502 ? 119.257 64.505 65.433 1.00 38.06 1351 GLU A N 1
ATOM 3726 C CA . GLU A 1 502 ? 120.067 63.282 65.345 1.00 39.02 1351 GLU A CA 1
ATOM 3727 C C . GLU A 1 502 ? 120.898 63.246 64.069 1.00 38.40 1351 GLU A C 1
ATOM 3728 O O . GLU A 1 502 ? 122.032 62.892 64.113 1.00 47.05 1351 GLU A O 1
ATOM 3731 N N . LYS A 1 503 ? 120.351 63.669 62.943 1.00 42.98 1352 LYS A N 1
ATOM 3732 C CA . LYS A 1 503 ? 121.052 63.537 61.657 1.00 39.85 1352 LYS A CA 1
ATOM 3733 C C . LYS A 1 503 ? 121.903 64.733 61.297 1.00 37.02 1352 LYS A C 1
ATOM 3734 O O . LYS A 1 503 ? 122.546 64.721 60.268 1.00 40.64 1352 LYS A O 1
ATOM 3738 N N . GLY A 1 504 ? 121.916 65.774 62.121 1.00 34.83 1353 GLY A N 1
ATOM 3739 C CA . GLY A 1 504 ? 122.703 66.956 61.829 1.00 31.17 1353 GLY A CA 1
ATOM 3740 C C . GLY A 1 504 ? 122.122 67.892 60.773 1.00 34.74 1353 GLY A C 1
ATOM 3741 O O . GLY A 1 504 ? 122.855 68.600 60.070 1.00 36.00 1353 GLY A O 1
ATOM 3742 N N . THR A 1 505 ? 120.805 67.955 60.666 1.00 34.03 1354 THR A N 1
ATOM 3743 C CA . THR A 1 505 ? 120.206 68.715 59.575 1.00 34.77 1354 THR A CA 1
ATOM 3744 C C . THR A 1 505 ? 119.304 69.841 60.013 1.00 33.12 1354 THR A C 1
ATOM 3745 O O . THR A 1 505 ? 118.538 70.353 59.249 1.00 34.28 1354 THR A O 1
ATOM 3749 N N . LEU A 1 506 ? 119.502 70.287 61.233 1.00 32.39 1355 LEU A N 1
ATOM 3750 C CA . LEU A 1 506 ? 118.753 71.385 61.792 1.00 31.58 1355 LEU A CA 1
ATOM 3751 C C . LEU A 1 506 ? 118.894 72.710 61.039 1.00 31.63 1355 LEU A C 1
ATOM 3752 O O . LEU A 1 506 ? 117.947 73.478 60.952 1.00 32.63 1355 LEU A O 1
ATOM 3757 N N . PRO A 1 507 ? 120.077 73.009 60.502 1.00 30.97 1356 PRO A N 1
ATOM 3758 C CA . PRO A 1 507 ? 120.195 74.235 59.717 1.00 27.47 1356 PRO A CA 1
ATOM 3759 C C . PRO A 1 507 ? 119.289 74.241 58.484 1.00 26.02 1356 PRO A C 1
ATOM 3760 O O . PRO A 1 507 ? 118.800 75.279 58.125 1.00 26.31 1356 PRO A O 1
ATOM 3764 N N . LEU A 1 508 ? 119.074 73.107 57.840 1.00 24.62 1357 LEU A N 1
ATOM 3765 C CA . LEU A 1 508 ? 118.133 73.038 56.710 1.00 26.39 1357 LEU A CA 1
ATOM 3766 C C . LEU A 1 508 ? 116.692 73.271 57.182 1.00 26.40 1357 LEU A C 1
ATOM 3767 O O . LEU A 1 508 ? 115.931 73.987 56.572 1.00 25.32 1357 LEU A O 1
ATOM 3772 N N . LEU A 1 509 ? 116.346 72.658 58.303 1.00 27.11 1358 LEU A N 1
ATOM 3773 C CA . LEU A 1 509 ? 115.050 72.823 58.882 1.00 26.35 1358 LEU A CA 1
ATOM 3774 C C . LEU A 1 509 ? 114.816 74.259 59.311 1.00 28.22 1358 LEU A C 1
ATOM 3775 O O . LEU A 1 509 ? 113.752 74.772 59.113 1.00 28.47 1358 LEU A O 1
ATOM 3780 N N . LYS A 1 510 ? 115.812 74.904 59.896 1.00 28.77 1359 LYS A N 1
ATOM 3781 C CA . LYS A 1 510 ? 115.613 76.252 60.335 1.00 29.36 1359 LYS A CA 1
ATOM 3782 C C . LYS A 1 510 ? 115.358 77.130 59.127 1.00 29.16 1359 LYS A C 1
ATOM 3783 O O . LYS A 1 510 ? 114.456 77.959 59.108 1.00 28.39 1359 LYS A O 1
ATOM 3789 N N . ASP A 1 511 ? 116.189 76.959 58.119 1.00 29.07 1360 ASP A N 1
ATOM 3790 C CA . ASP A 1 511 ? 116.036 77.723 56.890 1.00 30.75 1360 ASP A CA 1
ATOM 3791 C C . ASP A 1 511 ? 114.645 77.494 56.226 1.00 29.80 1360 ASP A C 1
ATOM 3792 O O . ASP A 1 511 ? 114.010 78.427 55.780 1.00 27.76 1360 ASP A O 1
ATOM 3797 N N . GLN A 1 512 ? 114.193 76.248 56.189 1.00 27.55 1361 GLN A N 1
ATOM 3798 C CA . GLN A 1 512 ? 112.898 75.921 55.608 1.00 27.51 1361 GLN A CA 1
ATOM 3799 C C . GLN A 1 512 ? 111.707 76.391 56.431 1.00 27.72 1361 GLN A C 1
ATOM 3800 O O . GLN A 1 512 ? 110.765 76.916 55.868 1.00 24.57 1361 GLN A O 1
ATOM 3806 N N . VAL A 1 513 ? 111.797 76.315 57.755 1.00 28.90 1362 VAL A N 1
ATOM 3807 C CA . VAL A 1 513 ? 110.768 76.852 58.609 1.00 27.88 1362 VAL A CA 1
ATOM 3808 C C . VAL A 1 513 ? 110.623 78.336 58.343 1.00 30.22 1362 VAL A C 1
ATOM 3809 O O . VAL A 1 513 ? 109.518 78.817 58.226 1.00 34.37 1362 VAL A O 1
ATOM 3813 N N . LYS A 1 514 ? 111.714 79.065 58.245 1.00 34.03 1363 LYS A N 1
ATOM 3814 C CA . LYS A 1 514 ? 111.637 80.508 57.940 1.00 37.44 1363 LYS A CA 1
ATOM 3815 C C . LYS A 1 514 ? 110.968 80.826 56.580 1.00 38.76 1363 LYS A C 1
ATOM 3816 O O . LYS A 1 514 ? 110.146 81.709 56.453 1.00 38.20 1363 LYS A O 1
ATOM 3822 N N . SER A 1 515 ? 111.338 80.091 55.551 1.00 37.12 1364 SER A N 1
ATOM 3823 C CA . SER A 1 515 ? 110.727 80.285 54.256 1.00 36.61 1364 SER A CA 1
ATOM 3824 C C . SER A 1 515 ? 109.200 80.056 54.271 1.00 40.31 1364 SER A C 1
ATOM 3825 O O . SER A 1 515 ? 108.486 80.736 53.575 1.00 37.66 1364 SER A O 1
ATOM 3828 N N . VAL A 1 516 ? 108.745 79.062 55.051 1.00 43.73 1365 VAL A N 1
ATOM 3829 C CA . VAL A 1 516 ? 107.326 78.714 55.175 1.00 42.11 1365 VAL A CA 1
ATOM 3830 C C . VAL A 1 516 ? 106.541 79.758 55.933 1.00 45.97 1365 VAL A C 1
ATOM 3831 O O . VAL A 1 516 ? 105.419 80.045 55.550 1.00 56.57 1365 VAL A O 1
ATOM 3835 N N . MET A 1 517 ? 107.094 80.315 57.003 1.00 51.20 1366 MET A N 1
ATOM 3836 C CA . MET A 1 517 ? 106.409 81.413 57.697 1.00 56.28 1366 MET A CA 1
ATOM 3837 C C . MET A 1 517 ? 105.997 82.437 56.672 1.00 62.27 1366 MET A C 1
ATOM 3838 O O . MET A 1 517 ? 106.851 83.097 56.053 1.00 54.27 1366 MET A O 1
ATOM 3843 N N . GLU A 1 518 ? 104.695 82.574 56.496 1.00 70.23 1367 GLU A N 1
ATOM 3844 C CA . GLU A 1 518 ? 104.193 83.451 55.449 1.00 79.61 1367 GLU A CA 1
ATOM 3845 C C . GLU A 1 518 ? 104.832 84.809 55.680 1.00 80.83 1367 GLU A C 1
ATOM 3846 O O . GLU A 1 518 ? 105.501 85.367 54.791 1.00 78.74 1367 GLU A O 1
ATOM 3852 N N . GLN A 1 519 ? 104.721 85.281 56.914 1.00 86.47 1368 GLN A N 1
ATOM 3853 C CA . GLN A 1 519 ? 105.175 86.621 57.222 1.00 95.54 1368 GLN A CA 1
ATOM 3854 C C . GLN A 1 519 ? 106.676 86.673 57.510 1.00 92.08 1368 GLN A C 1
ATOM 3855 O O . GLN A 1 519 ? 107.313 85.652 57.754 1.00 91.59 1368 GLN A O 1
ATOM 3861 N N . ASN A 1 520 ? 107.214 87.885 57.461 1.00 92.63 1369 ASN A N 1
ATOM 3862 C CA . ASN A 1 520 ? 108.600 88.149 57.845 1.00 94.66 1369 ASN A CA 1
ATOM 3863 C C . ASN A 1 520 ? 108.709 88.009 59.342 1.00 91.27 1369 ASN A C 1
ATOM 3864 O O . ASN A 1 520 ? 107.775 88.384 60.070 1.00 86.78 1369 ASN A O 1
ATOM 3869 N N . TRP A 1 521 ? 109.868 87.553 59.809 1.00 87.16 1370 TRP A N 1
ATOM 3870 C CA . TRP A 1 521 ? 110.055 87.322 61.235 1.00 80.44 1370 TRP A CA 1
ATOM 3871 C C . TRP A 1 521 ? 110.402 88.610 62.022 1.00 84.71 1370 TRP A C 1
ATOM 3872 O O . TRP A 1 521 ? 111.158 89.477 61.567 1.00 87.35 1370 TRP A O 1
ATOM 3883 N N . ASP A 1 534 ? 96.623 84.364 64.427 1.00 65.99 1383 ASP A N 1
ATOM 3884 C CA . ASP A 1 534 ? 96.830 83.337 63.411 1.00 72.60 1383 ASP A CA 1
ATOM 3885 C C . ASP A 1 534 ? 97.281 82.082 64.191 1.00 66.86 1383 ASP A C 1
ATOM 3886 O O . ASP A 1 534 ? 98.307 82.097 64.857 1.00 68.17 1383 ASP A O 1
ATOM 3891 N N . PRO A 1 535 ? 96.477 81.017 64.168 1.00 62.53 1384 PRO A N 1
ATOM 3892 C CA . PRO A 1 535 ? 96.938 79.731 64.714 1.00 58.05 1384 PRO A CA 1
ATOM 3893 C C . PRO A 1 535 ? 98.150 79.121 64.013 1.00 51.49 1384 PRO A C 1
ATOM 3894 O O . PRO A 1 535 ? 99.026 78.620 64.687 1.00 46.95 1384 PRO A O 1
ATOM 3898 N N . GLU A 1 536 ? 98.172 79.146 62.672 1.00 49.91 1385 GLU A N 1
ATOM 3899 C CA . GLU A 1 536 ? 99.331 78.692 61.879 1.00 47.14 1385 GLU A CA 1
ATOM 3900 C C . GLU A 1 536 ? 100.598 79.431 62.356 1.00 41.72 1385 GLU A C 1
ATOM 3901 O O . GLU A 1 536 ? 101.611 78.813 62.575 1.00 36.83 1385 GLU A O 1
ATOM 3907 N N . ALA A 1 537 ? 100.485 80.731 62.577 1.00 38.12 1386 ALA A N 1
ATOM 3908 C CA . ALA A 1 537 ? 101.579 81.543 63.063 1.00 41.26 1386 ALA A CA 1
ATOM 3909 C C . ALA A 1 537 ? 102.115 81.202 64.454 1.00 40.92 1386 ALA A C 1
ATOM 3910 O O . ALA A 1 537 ? 103.324 81.205 64.680 1.00 41.47 1386 ALA A O 1
ATOM 3912 N N . ARG A 1 538 ? 101.236 80.895 65.383 1.00 38.63 1387 ARG A N 1
ATOM 3913 C CA . ARG A 1 538 ? 101.659 80.514 66.710 1.00 34.43 1387 ARG A CA 1
ATOM 3914 C C . ARG A 1 538 ? 102.511 79.245 66.682 1.00 36.06 1387 ARG A C 1
ATOM 3915 O O . ARG A 1 538 ? 103.564 79.183 67.293 1.00 41.90 1387 ARG A O 1
ATOM 3917 N N . ILE A 1 539 ? 102.051 78.242 65.962 1.00 35.19 1388 ILE A N 1
ATOM 3918 C CA . ILE A 1 539 ? 102.718 76.954 65.892 1.00 33.62 1388 ILE A CA 1
ATOM 3919 C C . ILE A 1 539 ? 104.039 77.021 65.157 1.00 34.11 1388 ILE A C 1
ATOM 3920 O O . ILE A 1 539 ? 105.001 76.412 65.597 1.00 35.08 1388 ILE A O 1
ATOM 3925 N N . LEU A 1 540 ? 104.091 77.709 64.036 1.00 31.36 1389 LEU A N 1
ATOM 3926 C CA . LEU A 1 540 ? 105.356 77.850 63.343 1.00 33.66 1389 LEU A CA 1
ATOM 3927 C C . LEU A 1 540 ? 106.353 78.733 64.119 1.00 32.70 1389 LEU A C 1
ATOM 3928 O O . LEU A 1 540 ? 107.550 78.517 64.017 1.00 28.01 1389 LEU A O 1
ATOM 3933 N N . CYS A 1 541 ? 105.862 79.719 64.863 1.00 31.67 1390 CYS A N 1
ATOM 3934 C CA . CYS A 1 541 ? 106.745 80.516 65.695 1.00 36.57 1390 CYS A CA 1
ATOM 3935 C C . CYS A 1 541 ? 107.414 79.654 66.730 1.00 32.07 1390 CYS A C 1
ATOM 3936 O O . CYS A 1 541 ? 108.638 79.689 66.888 1.00 32.83 1390 CYS A O 1
ATOM 3939 N N . ALA A 1 542 ? 106.598 78.851 67.391 1.00 27.35 1391 ALA A N 1
ATOM 3940 C CA . ALA A 1 542 ? 107.089 77.904 68.354 1.00 26.71 1391 ALA A CA 1
ATOM 3941 C C . ALA A 1 542 ? 108.074 76.915 67.704 1.00 26.61 1391 ALA A C 1
ATOM 3942 O O . ALA A 1 542 ? 109.111 76.632 68.236 1.00 32.79 1391 ALA A O 1
ATOM 3944 N N . LEU A 1 543 ? 107.753 76.424 66.551 1.00 25.84 1392 LEU A N 1
ATOM 3945 C CA . LEU A 1 543 ? 108.638 75.507 65.872 1.00 28.33 1392 LEU A CA 1
ATOM 3946 C C . LEU A 1 543 ? 110.002 76.159 65.509 1.00 25.22 1392 LEU A C 1
ATOM 3947 O O . LEU A 1 543 ? 111.028 75.533 65.575 1.00 21.64 1392 LEU A O 1
ATOM 3952 N N . TYR A 1 544 ? 109.954 77.404 65.095 1.00 25.63 1393 TYR A N 1
ATOM 3953 C CA . TYR A 1 544 ? 111.148 78.171 64.795 1.00 26.96 1393 TYR A CA 1
ATOM 3954 C C . TYR A 1 544 ? 112.006 78.418 66.070 1.00 27.33 1393 TYR A C 1
ATOM 3955 O O . TYR A 1 544 ? 113.214 78.306 65.995 1.00 25.26 1393 TYR A O 1
ATOM 3964 N N . VAL A 1 545 ? 111.359 78.731 67.205 1.00 25.01 1394 VAL A N 1
ATOM 3965 C CA . VAL A 1 545 ? 112.032 78.867 68.452 1.00 25.10 1394 VAL A CA 1
ATOM 3966 C C . VAL A 1 545 ? 112.737 77.610 68.863 1.00 25.08 1394 VAL A C 1
ATOM 3967 O O . VAL A 1 545 ? 113.911 77.660 69.195 1.00 25.56 1394 VAL A O 1
ATOM 3971 N N . VAL A 1 546 ? 112.021 76.498 68.856 1.00 23.32 1395 VAL A N 1
ATOM 3972 C CA . VAL A 1 546 ? 112.571 75.252 69.272 1.00 23.56 1395 VAL A CA 1
ATOM 3973 C C . VAL A 1 546 ? 113.757 74.823 68.400 1.00 25.67 1395 VAL A C 1
ATOM 3974 O O . VAL A 1 546 ? 114.738 74.326 68.900 1.00 29.34 1395 VAL A O 1
ATOM 3978 N N . VAL A 1 547 ? 113.633 74.970 67.101 1.00 26.89 1396 VAL A N 1
ATOM 3979 C CA . VAL A 1 547 ? 114.650 74.571 66.171 1.00 25.95 1396 VAL A CA 1
ATOM 3980 C C . VAL A 1 547 ? 115.874 75.492 66.291 1.00 27.04 1396 VAL A C 1
ATOM 3981 O O . VAL A 1 547 ? 117.005 75.034 66.310 1.00 26.29 1396 VAL A O 1
ATOM 3985 N N . SER A 1 548 ? 115.642 76.783 66.379 1.00 27.51 1397 SER A N 1
ATOM 3986 C CA . SER A 1 548 ? 116.699 77.745 66.547 1.00 28.70 1397 SER A CA 1
ATOM 3987 C C . SER A 1 548 ? 117.554 77.531 67.807 1.00 30.58 1397 SER A C 1
ATOM 3988 O O . SER A 1 548 ? 118.818 77.581 67.737 1.00 27.17 1397 SER A O 1
ATOM 3991 N N . ILE A 1 549 ? 116.874 77.283 68.938 1.00 30.15 1398 ILE A N 1
ATOM 3992 C CA . ILE A 1 549 ? 117.545 76.955 70.196 1.00 27.44 1398 ILE A CA 1
ATOM 3993 C C . ILE A 1 549 ? 118.332 75.649 70.106 1.00 27.91 1398 ILE A C 1
ATOM 3994 O O . ILE A 1 549 ? 119.505 75.595 70.465 1.00 27.58 1398 ILE A O 1
ATOM 3999 N N . LEU A 1 550 ? 117.732 74.601 69.581 1.00 26.22 1399 LEU A N 1
ATOM 4000 C CA . LEU A 1 550 ? 118.453 73.354 69.477 1.00 24.79 1399 LEU A CA 1
ATOM 4001 C C . LEU A 1 550 ? 119.666 73.511 68.569 1.00 26.83 1399 LEU A C 1
ATOM 4002 O O . LEU A 1 550 ? 120.695 72.968 68.829 1.00 27.22 1399 LEU A O 1
ATOM 4007 N N . LEU A 1 551 ? 119.532 74.265 67.493 1.00 29.07 1400 LEU A N 1
ATOM 4008 C CA . LEU A 1 551 ? 120.655 74.445 66.559 1.00 30.57 1400 LEU A CA 1
ATOM 4009 C C . LEU A 1 551 ? 121.823 75.229 67.198 1.00 29.13 1400 LEU A C 1
ATOM 4010 O O . LEU A 1 551 ? 122.949 74.912 66.984 1.00 24.58 1400 LEU A O 1
ATOM 4015 N N . GLU A 1 552 ? 121.504 76.281 67.943 1.00 31.66 1401 GLU A N 1
ATOM 4016 C CA . GLU A 1 552 ? 122.518 77.041 68.653 1.00 33.01 1401 GLU A CA 1
ATOM 4017 C C . GLU A 1 552 ? 123.299 76.178 69.638 1.00 34.48 1401 GLU A C 1
ATOM 4018 O O . GLU A 1 552 ? 124.493 76.376 69.814 1.00 34.54 1401 GLU A O 1
ATOM 4024 N N . LEU A 1 553 ? 122.600 75.243 70.289 1.00 34.74 1402 LEU A N 1
ATOM 4025 C CA . LEU A 1 553 ? 123.230 74.313 71.201 1.00 33.94 1402 LEU A CA 1
ATOM 4026 C C . LEU A 1 553 ? 124.075 73.244 70.524 1.00 33.05 1402 LEU A C 1
ATOM 4027 O O . LEU A 1 553 ? 125.164 72.941 70.973 1.00 35.41 1402 LEU A O 1
ATOM 4032 N N . ALA A 1 554 ? 123.520 72.648 69.493 1.00 33.81 1403 ALA A N 1
ATOM 4033 C CA . ALA A 1 554 ? 124.184 71.611 68.731 1.00 35.59 1403 ALA A CA 1
ATOM 4034 C C . ALA A 1 554 ? 125.379 72.077 67.923 1.00 39.74 1403 ALA A C 1
ATOM 4035 O O . ALA A 1 554 ? 126.315 71.320 67.758 1.00 37.81 1403 ALA A O 1
ATOM 4037 N N . GLU A 1 555 ? 125.348 73.292 67.401 1.00 47.77 1404 GLU A N 1
ATOM 4038 C CA . GLU A 1 555 ? 126.366 73.710 66.433 1.00 57.51 1404 GLU A CA 1
ATOM 4039 C C . GLU A 1 555 ? 127.090 74.978 66.815 1.00 58.88 1404 GLU A C 1
ATOM 4040 O O . GLU A 1 555 ? 128.083 75.353 66.181 1.00 55.26 1404 GLU A O 1
ATOM 4046 N N . GLY A 1 556 ? 126.638 75.602 67.884 1.00 57.52 1405 GLY A N 1
ATOM 4047 C CA . GLY A 1 556 ? 127.357 76.684 68.472 1.00 63.82 1405 GLY A CA 1
ATOM 4048 C C . GLY A 1 556 ? 126.718 77.972 68.031 1.00 69.50 1405 GLY A C 1
ATOM 4049 O O . GLY A 1 556 ? 125.858 77.963 67.162 1.00 71.82 1405 GLY A O 1
ATOM 4050 N N . PRO A 1 557 ? 127.118 79.088 68.648 1.00 82.39 1406 PRO A N 1
ATOM 4051 C CA . PRO A 1 557 ? 126.646 80.420 68.266 1.00 82.62 1406 PRO A CA 1
ATOM 4052 C C . PRO A 1 557 ? 127.268 80.928 66.967 1.00 84.77 1406 PRO A C 1
ATOM 4053 O O . PRO A 1 557 ? 126.805 80.589 65.881 1.00 92.13 1406 PRO A O 1
ATOM 4057 N N . GLU B 1 3 ? 65.550 90.282 63.519 1.00 98.38 3 GLU B N 1
ATOM 4058 C CA . GLU B 1 3 ? 65.207 90.110 64.978 1.00 99.73 3 GLU B CA 1
ATOM 4059 C C . GLU B 1 3 ? 66.061 91.073 65.817 1.00 101.32 3 GLU B C 1
ATOM 4060 O O . GLU B 1 3 ? 66.413 90.796 66.973 1.00 94.34 3 GLU B O 1
ATOM 4062 N N . GLU B 1 4 ? 66.327 92.237 65.211 1.00 102.97 4 GLU B N 1
ATOM 4063 C CA . GLU B 1 4 ? 67.341 93.177 65.659 1.00 100.08 4 GLU B CA 1
ATOM 4064 C C . GLU B 1 4 ? 66.898 93.867 66.936 1.00 97.96 4 GLU B C 1
ATOM 4065 O O . GLU B 1 4 ? 65.713 93.859 67.274 1.00 92.35 4 GLU B O 1
ATOM 4071 N N . GLY B 1 5 ? 67.870 94.412 67.668 1.00 101.62 5 GLY B N 1
ATOM 4072 C CA . GLY B 1 5 ? 67.608 95.162 68.885 1.00 98.00 5 GLY B CA 1
ATOM 4073 C C . GLY B 1 5 ? 67.100 94.357 70.071 1.00 101.61 5 GLY B C 1
ATOM 4074 O O . GLY B 1 5 ? 66.788 94.948 71.110 1.00 107.32 5 GLY B O 1
ATOM 4075 N N . LYS B 1 6 ? 66.981 93.031 69.933 1.00 101.26 6 LYS B N 1
ATOM 4076 C CA . LYS B 1 6 ? 66.650 92.168 71.062 1.00 97.54 6 LYS B CA 1
ATOM 4077 C C . LYS B 1 6 ? 67.455 90.875 71.036 1.00 96.92 6 LYS B C 1
ATOM 4078 O O . LYS B 1 6 ? 67.922 90.422 69.975 1.00 86.15 6 LYS B O 1
ATOM 4080 N N . LEU B 1 7 ? 67.607 90.297 72.226 1.00 95.39 7 LEU B N 1
ATOM 4081 C CA . LEU B 1 7 ? 68.415 89.105 72.425 1.00 95.36 7 LEU B CA 1
ATOM 4082 C C . LEU B 1 7 ? 67.529 87.926 72.707 1.00 89.66 7 LEU B C 1
ATOM 4083 O O . LEU B 1 7 ? 66.721 87.981 73.624 1.00 94.48 7 LEU B O 1
ATOM 4088 N N . VAL B 1 8 ? 67.698 86.857 71.938 1.00 87.59 8 VAL B N 1
ATOM 4089 C CA . VAL B 1 8 ? 66.996 85.597 72.189 1.00 89.51 8 VAL B CA 1
ATOM 4090 C C . VAL B 1 8 ? 68.001 84.509 72.571 1.00 81.52 8 VAL B C 1
ATOM 4091 O O . VAL B 1 8 ? 69.001 84.297 71.879 1.00 79.29 8 VAL B O 1
ATOM 4095 N N . ILE B 1 9 ? 67.719 83.811 73.663 1.00 75.87 9 ILE B N 1
ATOM 4096 C CA . ILE B 1 9 ? 68.702 82.936 74.286 1.00 78.28 9 ILE B CA 1
ATOM 4097 C C . ILE B 1 9 ? 68.148 81.547 74.595 1.00 84.60 9 ILE B C 1
ATOM 4098 O O . ILE B 1 9 ? 67.133 81.420 75.265 1.00 94.44 9 ILE B O 1
ATOM 4103 N N . TRP B 1 10 ? 68.850 80.517 74.124 1.00 80.27 10 TRP B N 1
ATOM 4104 C CA . TRP B 1 10 ? 68.420 79.139 74.256 1.00 74.03 10 TRP B CA 1
ATOM 4105 C C . TRP B 1 10 ? 69.390 78.399 75.118 1.00 70.84 10 TRP B C 1
ATOM 4106 O O . TRP B 1 10 ? 70.586 78.455 74.884 1.00 70.42 10 TRP B O 1
ATOM 4117 N N . ILE B 1 11 ? 68.872 77.665 76.088 1.00 69.58 11 ILE B N 1
ATOM 4118 C CA . ILE B 1 11 ? 69.709 76.909 77.005 1.00 65.29 11 ILE B CA 1
ATOM 4119 C C . ILE B 1 11 ? 68.918 75.713 77.461 1.00 65.04 11 ILE B C 1
ATOM 4120 O O . ILE B 1 11 ? 67.715 75.723 77.423 1.00 73.91 11 ILE B O 1
ATOM 4125 N N . ASN B 1 12 ? 69.594 74.676 77.898 1.00 68.46 12 ASN B N 1
ATOM 4126 C CA . ASN B 1 12 ? 68.907 73.462 78.244 1.00 74.42 12 ASN B CA 1
ATOM 4127 C C . ASN B 1 12 ? 68.018 73.552 79.471 1.00 85.55 12 ASN B C 1
ATOM 4128 O O . ASN B 1 12 ? 68.225 74.375 80.373 1.00 88.55 12 ASN B O 1
ATOM 4133 N N . GLY B 1 13 ? 67.043 72.651 79.489 1.00 90.29 13 GLY B N 1
ATOM 4134 C CA . GLY B 1 13 ? 66.040 72.553 80.542 1.00 85.63 13 GLY B CA 1
ATOM 4135 C C . GLY B 1 13 ? 66.552 72.183 81.907 1.00 78.09 13 GLY B C 1
ATOM 4136 O O . GLY B 1 13 ? 65.935 72.559 82.904 1.00 80.65 13 GLY B O 1
ATOM 4137 N N . ASP B 1 14 ? 67.668 71.457 81.970 1.00 74.24 14 ASP B N 1
ATOM 4138 C CA . ASP B 1 14 ? 68.245 71.081 83.296 1.00 81.11 14 ASP B CA 1
ATOM 4139 C C . ASP B 1 14 ? 69.164 72.162 83.902 1.00 71.85 14 ASP B C 1
ATOM 4140 O O . ASP B 1 14 ? 69.808 71.950 84.914 1.00 65.43 14 ASP B O 1
ATOM 4145 N N . LYS B 1 15 ? 69.175 73.325 83.281 1.00 67.43 15 LYS B N 1
ATOM 4146 C CA . LYS B 1 15 ? 70.033 74.399 83.662 1.00 74.75 15 LYS B CA 1
ATOM 4147 C C . LYS B 1 15 ? 69.131 75.527 84.144 1.00 76.01 15 LYS B C 1
ATOM 4148 O O . LYS B 1 15 ? 67.940 75.558 83.845 1.00 70.51 15 LYS B O 1
ATOM 4154 N N . GLY B 1 16 ? 69.730 76.471 84.862 1.00 73.65 16 GLY B N 1
ATOM 4155 C CA . GLY B 1 16 ? 68.989 77.506 85.551 1.00 68.13 16 GLY B CA 1
ATOM 4156 C C . GLY B 1 16 ? 68.597 78.598 84.598 1.00 66.77 16 GLY B C 1
ATOM 4157 O O . GLY B 1 16 ? 69.179 79.663 84.617 1.00 66.54 16 GLY B O 1
ATOM 4158 N N . TYR B 1 17 ? 67.600 78.315 83.772 1.00 69.33 17 TYR B N 1
ATOM 4159 C CA . TYR B 1 17 ? 67.045 79.294 82.841 1.00 77.68 17 TYR B CA 1
ATOM 4160 C C . TYR B 1 17 ? 66.435 80.483 83.575 1.00 84.25 17 TYR B C 1
ATOM 4161 O O . TYR B 1 17 ? 66.600 81.618 83.132 1.00 84.07 17 TYR B O 1
ATOM 4170 N N . ASN B 1 18 ? 65.753 80.238 84.695 1.00 93.46 18 ASN B N 1
ATOM 4171 C CA . ASN B 1 18 ? 65.157 81.351 85.477 1.00 98.87 18 ASN B CA 1
ATOM 4172 C C . ASN B 1 18 ? 66.223 82.295 85.996 1.00 96.26 18 ASN B C 1
ATOM 4173 O O . ASN B 1 18 ? 66.125 83.511 85.831 1.00 85.14 18 ASN B O 1
ATOM 4178 N N . GLY B 1 19 ? 67.270 81.709 86.562 1.00 97.68 19 GLY B N 1
ATOM 4179 C CA . GLY B 1 19 ? 68.398 82.454 87.100 1.00 93.61 19 GLY B CA 1
ATOM 4180 C C . GLY B 1 19 ? 68.982 83.268 85.974 1.00 89.54 19 GLY B C 1
ATOM 4181 O O . GLY B 1 19 ? 69.322 84.439 86.161 1.00 86.81 19 GLY B O 1
ATOM 4182 N N . LEU B 1 20 ? 69.060 82.650 84.795 1.00 81.52 20 LEU B N 1
ATOM 4183 C CA . LEU B 1 20 ? 69.521 83.349 83.615 1.00 81.78 20 LEU B CA 1
ATOM 4184 C C . LEU B 1 20 ? 68.571 84.447 83.165 1.00 77.51 20 LEU B C 1
ATOM 4185 O O . LEU B 1 20 ? 69.005 85.500 82.710 1.00 79.17 20 LEU B O 1
ATOM 4190 N N . ALA B 1 21 ? 67.276 84.192 83.281 1.00 84.80 21 ALA B N 1
ATOM 4191 C CA . ALA B 1 21 ? 66.251 85.183 82.889 1.00 81.78 21 ALA B CA 1
ATOM 4192 C C . ALA B 1 21 ? 66.443 86.485 83.651 1.00 71.16 21 ALA B C 1
ATOM 4193 O O . ALA B 1 21 ? 66.296 87.558 83.104 1.00 65.78 21 ALA B O 1
ATOM 4195 N N . GLU B 1 22 ? 66.805 86.351 84.919 1.00 71.53 22 GLU B N 1
ATOM 4196 C CA . GLU B 1 22 ? 67.070 87.484 85.796 1.00 75.48 22 GLU B CA 1
ATOM 4197 C C . GLU B 1 22 ? 68.095 88.438 85.212 1.00 76.16 22 GLU B C 1
ATOM 4198 O O . GLU B 1 22 ? 67.862 89.649 85.154 1.00 74.65 22 GLU B O 1
ATOM 4200 N N . VAL B 1 23 ? 69.218 87.867 84.781 1.00 81.98 23 VAL B N 1
ATOM 4201 C CA . VAL B 1 23 ? 70.321 88.623 84.179 1.00 81.09 23 VAL B CA 1
ATOM 4202 C C . VAL B 1 23 ? 69.799 89.377 82.949 1.00 87.51 23 VAL B C 1
ATOM 4203 O O . VAL B 1 23 ? 70.188 90.521 82.709 1.00 79.94 23 VAL B O 1
ATOM 4207 N N . GLY B 1 24 ? 68.946 88.710 82.164 1.00 95.26 24 GLY B N 1
ATOM 4208 C CA . GLY B 1 24 ? 68.319 89.314 80.988 1.00 94.41 24 GLY B CA 1
ATOM 4209 C C . GLY B 1 24 ? 67.377 90.436 81.373 1.00 100.53 24 GLY B C 1
ATOM 4210 O O . GLY B 1 24 ? 67.382 91.505 80.758 1.00 100.19 24 GLY B O 1
ATOM 4211 N N . LYS B 1 25 ? 66.570 90.187 82.402 1.00 102.79 25 LYS B N 1
ATOM 4212 C CA . LYS B 1 25 ? 65.660 91.196 82.953 1.00 101.01 25 LYS B CA 1
ATOM 4213 C C . LYS B 1 25 ? 66.404 92.440 83.442 1.00 98.54 25 LYS B C 1
ATOM 4214 O O . LYS B 1 25 ? 65.985 93.566 83.135 1.00 87.21 25 LYS B O 1
ATOM 4216 N N . LYS B 1 26 ? 67.498 92.237 84.189 1.00 97.50 26 LYS B N 1
ATOM 4217 C CA . LYS B 1 26 ? 68.343 93.356 84.627 1.00 93.39 26 LYS B CA 1
ATOM 4218 C C . LYS B 1 26 ? 68.868 94.093 83.411 1.00 92.08 26 LYS B C 1
ATOM 4219 O O . LYS B 1 26 ? 68.875 95.325 83.365 1.00 102.97 26 LYS B O 1
ATOM 4222 N N . PHE B 1 27 ? 69.302 93.314 82.431 1.00 92.97 27 PHE B N 1
ATOM 4223 C CA . PHE B 1 27 ? 69.926 93.827 81.229 1.00 89.71 27 PHE B CA 1
ATOM 4224 C C . PHE B 1 27 ? 69.018 94.820 80.495 1.00 97.92 27 PHE B C 1
ATOM 4225 O O . PHE B 1 27 ? 69.514 95.798 79.998 1.00 96.16 27 PHE B O 1
ATOM 4233 N N . GLU B 1 28 ? 67.702 94.604 80.469 1.00 109.39 28 GLU B N 1
ATOM 4234 C CA . GLU B 1 28 ? 66.758 95.580 79.872 1.00 112.95 28 GLU B CA 1
ATOM 4235 C C . GLU B 1 28 ? 66.682 96.911 80.614 1.00 108.38 28 GLU B C 1
ATOM 4236 O O . GLU B 1 28 ? 66.400 97.928 80.015 1.00 111.80 28 GLU B O 1
ATOM 4238 N N . LYS B 1 29 ? 66.930 96.900 81.918 1.00 103.26 29 LYS B N 1
ATOM 4239 C CA . LYS B 1 29 ? 66.739 98.087 82.768 1.00 96.13 29 LYS B CA 1
ATOM 4240 C C . LYS B 1 29 ? 67.951 99.003 82.646 1.00 97.99 29 LYS B C 1
ATOM 4241 O O . LYS B 1 29 ? 67.809 100.231 82.548 1.00 99.61 29 LYS B O 1
ATOM 4245 N N . ASP B 1 30 ? 69.136 98.389 82.682 1.00 92.45 30 ASP B N 1
ATOM 4246 C CA . ASP B 1 30 ? 70.399 99.090 82.422 1.00 90.24 30 ASP B CA 1
ATOM 4247 C C . ASP B 1 30 ? 70.557 99.442 80.939 1.00 93.81 30 ASP B C 1
ATOM 4248 O O . ASP B 1 30 ? 71.346 100.333 80.583 1.00 87.93 30 ASP B O 1
ATOM 4253 N N . THR B 1 31 ? 69.813 98.736 80.084 1.00 94.86 31 THR B N 1
ATOM 4254 C CA . THR B 1 31 ? 69.986 98.815 78.637 1.00 98.31 31 THR B CA 1
ATOM 4255 C C . THR B 1 31 ? 68.773 99.194 77.801 1.00 99.94 31 THR B C 1
ATOM 4256 O O . THR B 1 31 ? 68.920 99.705 76.659 1.00 88.03 31 THR B O 1
ATOM 4258 N N . GLY B 1 32 ? 67.578 98.963 78.339 1.00 101.07 32 GLY B N 1
ATOM 4259 C CA . GLY B 1 32 ? 66.363 98.872 77.509 1.00 108.14 32 GLY B CA 1
ATOM 4260 C C . GLY B 1 32 ? 66.437 97.852 76.371 1.00 115.10 32 GLY B C 1
ATOM 4261 O O . GLY B 1 32 ? 65.776 98.028 75.338 1.00 100.22 32 GLY B O 1
ATOM 4262 N N . ILE B 1 33 ? 67.258 96.806 76.550 1.00 116.26 33 ILE B N 1
ATOM 4263 C CA . ILE B 1 33 ? 67.385 95.709 75.594 1.00 103.90 33 ILE B CA 1
ATOM 4264 C C . ILE B 1 33 ? 66.510 94.561 76.109 1.00 104.25 33 ILE B C 1
ATOM 4265 O O . ILE B 1 33 ? 66.668 94.106 77.243 1.00 92.04 33 ILE B O 1
ATOM 4267 N N . LYS B 1 34 ? 65.565 94.125 75.280 1.00 96.21 34 LYS B N 1
ATOM 4268 C CA . LYS B 1 34 ? 64.665 93.027 75.615 1.00 92.58 34 LYS B CA 1
ATOM 4269 C C . LYS B 1 34 ? 65.417 91.709 75.618 1.00 96.90 34 LYS B C 1
ATOM 4270 O O . LYS B 1 34 ? 66.244 91.469 74.726 1.00 95.68 34 LYS B O 1
ATOM 4272 N N . VAL B 1 35 ? 65.136 90.855 76.604 1.00 98.48 35 VAL B N 1
ATOM 4273 C CA . VAL B 1 35 ? 65.831 89.561 76.696 1.00 99.45 35 VAL B CA 1
ATOM 4274 C C . VAL B 1 35 ? 64.906 88.383 76.933 1.00 92.37 35 VAL B C 1
ATOM 4275 O O . VAL B 1 35 ? 64.325 88.229 78.017 1.00 73.97 35 VAL B O 1
ATOM 4279 N N . THR B 1 36 ? 64.846 87.524 75.919 1.00 95.17 36 THR B N 1
ATOM 4280 C CA . THR B 1 36 ? 64.024 86.331 75.953 1.00 98.66 36 THR B CA 1
ATOM 4281 C C . THR B 1 36 ? 64.887 85.088 76.165 1.00 96.11 36 THR B C 1
ATOM 4282 O O . THR B 1 36 ? 65.827 84.842 75.411 1.00 98.96 36 THR B O 1
ATOM 4286 N N . VAL B 1 37 ? 64.520 84.305 77.172 1.00 90.13 37 VAL B N 1
ATOM 4287 C CA . VAL B 1 37 ? 65.175 83.060 77.489 1.00 89.96 37 VAL B CA 1
ATOM 4288 C C . VAL B 1 37 ? 64.183 81.950 77.205 1.00 92.35 37 VAL B C 1
ATOM 4289 O O . VAL B 1 37 ? 63.011 82.050 77.576 1.00 104.46 37 VAL B O 1
ATOM 4293 N N . GLU B 1 38 ? 64.669 80.897 76.556 1.00 89.28 38 GLU B N 1
ATOM 4294 C CA . GLU B 1 38 ? 63.867 79.744 76.169 1.00 83.44 38 GLU B CA 1
ATOM 4295 C C . GLU B 1 38 ? 64.650 78.474 76.450 1.00 73.31 38 GLU B C 1
ATOM 4296 O O . GLU B 1 38 ? 65.867 78.522 76.554 1.00 70.44 38 GLU B O 1
ATOM 4302 N N . HIS B 1 39 ? 63.962 77.336 76.542 1.00 74.36 39 HIS B N 1
ATOM 4303 C CA . HIS B 1 39 ? 64.649 76.041 76.760 1.00 76.22 39 HIS B CA 1
ATOM 4304 C C . HIS B 1 39 ? 64.111 74.917 75.894 1.00 71.30 39 HIS B C 1
ATOM 4305 O O . HIS B 1 39 ? 63.564 73.948 76.400 1.00 69.15 39 HIS B O 1
ATOM 4312 N N . PRO B 1 40 ? 64.327 75.023 74.574 1.00 70.20 40 PRO B N 1
ATOM 4313 C CA . PRO B 1 40 ? 63.822 74.001 73.681 1.00 76.21 40 PRO B CA 1
ATOM 4314 C C . PRO B 1 40 ? 64.330 72.591 74.008 1.00 76.09 40 PRO B C 1
ATOM 4315 O O . PRO B 1 40 ? 65.434 72.422 74.508 1.00 68.18 40 PRO B O 1
ATOM 4319 N N . ASP B 1 41 ? 63.490 71.593 73.766 1.00 86.30 41 ASP B N 1
ATOM 4320 C CA . ASP B 1 41 ? 63.898 70.193 73.973 1.00 96.73 41 ASP B CA 1
ATOM 4321 C C . ASP B 1 41 ? 64.687 69.776 72.762 1.00 92.52 41 ASP B C 1
ATOM 4322 O O . ASP B 1 41 ? 64.488 70.339 71.664 1.00 89.16 41 ASP B O 1
ATOM 4327 N N . LYS B 1 42 ? 65.563 68.790 72.942 1.00 87.89 42 LYS B N 1
ATOM 4328 C CA . LYS B 1 42 ? 66.398 68.327 71.833 1.00 89.89 42 LYS B CA 1
ATOM 4329 C C . LYS B 1 42 ? 67.077 69.573 71.226 1.00 88.66 42 LYS B C 1
ATOM 4330 O O . LYS B 1 42 ? 67.063 69.794 70.009 1.00 80.12 42 LYS B O 1
ATOM 4332 N N . LEU B 1 43 ? 67.629 70.398 72.112 1.00 86.56 43 LEU B N 1
ATOM 4333 C CA . LEU B 1 43 ? 68.142 71.725 71.766 1.00 81.62 43 LEU B CA 1
ATOM 4334 C C . LEU B 1 43 ? 69.411 71.708 70.947 1.00 74.92 43 LEU B C 1
ATOM 4335 O O . LEU B 1 43 ? 69.591 72.562 70.083 1.00 64.27 43 LEU B O 1
ATOM 4340 N N . GLU B 1 44 ? 70.288 70.756 71.260 1.00 72.28 44 GLU B N 1
ATOM 4341 C CA . GLU B 1 44 ? 71.579 70.603 70.574 1.00 72.78 44 GLU B CA 1
ATOM 4342 C C . GLU B 1 44 ? 71.434 70.239 69.108 1.00 71.38 44 GLU B C 1
ATOM 4343 O O . GLU B 1 44 ? 72.378 70.408 68.348 1.00 71.44 44 GLU B O 1
ATOM 4349 N N . GLU B 1 45 ? 70.282 69.690 68.734 1.00 74.29 45 GLU B N 1
ATOM 4350 C CA . GLU B 1 45 ? 69.993 69.350 67.328 1.00 77.91 45 GLU B CA 1
ATOM 4351 C C . GLU B 1 45 ? 68.917 70.258 66.729 1.00 74.19 45 GLU B C 1
ATOM 4352 O O . GLU B 1 45 ? 68.790 70.384 65.503 1.00 62.79 45 GLU B O 1
ATOM 4358 N N . LYS B 1 46 ? 68.123 70.883 67.594 1.00 78.02 46 LYS B N 1
ATOM 4359 C CA . LYS B 1 46 ? 67.215 71.929 67.149 1.00 79.30 46 LYS B CA 1
ATOM 4360 C C . LYS B 1 46 ? 68.016 73.111 66.623 1.00 77.83 46 LYS B C 1
ATOM 4361 O O . LYS B 1 46 ? 67.645 73.668 65.591 1.00 70.97 46 LYS B O 1
ATOM 4363 N N . PHE B 1 47 ? 69.110 73.458 67.326 1.00 75.80 47 PHE B N 1
ATOM 4364 C CA . PHE B 1 47 ? 69.913 74.637 67.000 1.00 71.92 47 PHE B CA 1
ATOM 4365 C C . PHE B 1 47 ? 70.535 74.625 65.597 1.00 76.01 47 PHE B C 1
ATOM 4366 O O . PHE B 1 47 ? 70.385 75.602 64.846 1.00 83.63 47 PHE B O 1
ATOM 4374 N N . PRO B 1 48 ? 71.265 73.557 65.253 1.00 72.33 48 PRO B N 1
ATOM 4375 C CA . PRO B 1 48 ? 71.846 73.506 63.917 1.00 72.89 48 PRO B CA 1
ATOM 4376 C C . PRO B 1 48 ? 70.782 73.576 62.836 1.00 81.95 48 PRO B C 1
ATOM 4377 O O . PRO B 1 48 ? 70.944 74.320 61.865 1.00 88.03 48 PRO B O 1
ATOM 4381 N N . GLN B 1 49 ? 69.695 72.829 63.023 1.00 84.68 49 GLN B N 1
ATOM 4382 C CA . GLN B 1 49 ? 68.631 72.779 62.030 1.00 80.91 49 GLN B CA 1
ATOM 4383 C C . GLN B 1 49 ? 68.040 74.177 61.814 1.00 82.34 49 GLN B C 1
ATOM 4384 O O . GLN B 1 49 ? 67.898 74.612 60.664 1.00 82.86 49 GLN B O 1
ATOM 4386 N N . VAL B 1 50 ? 67.751 74.891 62.906 1.00 83.27 50 VAL B N 1
ATOM 4387 C CA . VAL B 1 50 ? 67.226 76.273 62.818 1.00 88.86 50 VAL B CA 1
ATOM 4388 C C . VAL B 1 50 ? 68.262 77.322 62.369 1.00 89.10 50 VAL B C 1
ATOM 4389 O O . VAL B 1 50 ? 67.925 78.208 61.591 1.00 85.51 50 VAL B O 1
ATOM 4391 N N . ALA B 1 51 ? 69.500 77.218 62.848 1.00 92.44 51 ALA B N 1
ATOM 4392 C CA . ALA B 1 51 ? 70.552 78.202 62.518 1.00 95.82 51 ALA B CA 1
ATOM 4393 C C . ALA B 1 51 ? 71.013 78.209 61.048 1.00 99.49 51 ALA B C 1
ATOM 4394 O O . ALA B 1 51 ? 71.466 79.241 60.539 1.00 94.38 51 ALA B O 1
ATOM 4396 N N . ALA B 1 52 ? 70.905 77.064 60.377 1.00 104.21 52 ALA B N 1
ATOM 4397 C CA . ALA B 1 52 ? 71.345 76.945 58.986 1.00 104.14 52 ALA B CA 1
ATOM 4398 C C . ALA B 1 52 ? 70.468 77.773 58.075 1.00 105.63 52 ALA B C 1
ATOM 4399 O O . ALA B 1 52 ? 70.964 78.402 57.145 1.00 103.86 52 ALA B O 1
ATOM 4401 N N . THR B 1 53 ? 69.164 77.780 58.366 1.00 110.06 53 THR B N 1
ATOM 4402 C CA . THR B 1 53 ? 68.193 78.531 57.571 1.00 105.25 53 THR B CA 1
ATOM 4403 C C . THR B 1 53 ? 68.348 80.039 57.800 1.00 112.43 53 THR B C 1
ATOM 4404 O O . THR B 1 53 ? 67.711 80.834 57.110 1.00 123.66 53 THR B O 1
ATOM 4406 N N . GLY B 1 54 ? 69.187 80.416 58.772 1.00 113.96 54 GLY B N 1
ATOM 4407 C CA . GLY B 1 54 ? 69.390 81.802 59.179 1.00 110.51 54 GLY B CA 1
ATOM 4408 C C . GLY B 1 54 ? 68.432 82.181 60.297 1.00 110.22 54 GLY B C 1
ATOM 4409 O O . GLY B 1 54 ? 68.424 83.327 60.747 1.00 106.20 54 GLY B O 1
ATOM 4410 N N . ASP B 1 55 ? 67.608 81.222 60.723 1.00 107.65 55 ASP B N 1
ATOM 4411 C CA . ASP B 1 55 ? 66.745 81.367 61.892 1.00 107.55 55 ASP B CA 1
ATOM 4412 C C . ASP B 1 55 ? 67.513 81.029 63.161 1.00 103.67 55 ASP B C 1
ATOM 4413 O O . ASP B 1 55 ? 68.661 80.582 63.105 1.00 99.15 55 ASP B O 1
ATOM 4415 N N . GLY B 1 56 ? 66.870 81.255 64.303 1.00 96.50 56 GLY B N 1
ATOM 4416 C CA . GLY B 1 56 ? 67.368 80.768 65.590 1.00 89.44 56 GLY B CA 1
ATOM 4417 C C . GLY B 1 56 ? 67.760 81.827 66.593 1.00 83.46 56 GLY B C 1
ATOM 4418 O O . GLY B 1 56 ? 67.769 83.014 66.290 1.00 82.41 56 GLY B O 1
ATOM 4419 N N . PRO B 1 57 ? 68.141 81.388 67.801 1.00 89.65 57 PRO B N 1
ATOM 4420 C CA . PRO B 1 57 ? 68.466 82.313 68.894 1.00 78.50 57 PRO B CA 1
ATOM 4421 C C . PRO B 1 57 ? 69.704 83.089 68.573 1.00 74.04 57 PRO B C 1
ATOM 4422 O O . PRO B 1 57 ? 70.472 82.702 67.685 1.00 76.83 57 PRO B O 1
ATOM 4426 N N . ASP B 1 58 ? 69.893 84.191 69.276 1.00 75.34 58 ASP B N 1
ATOM 4427 C CA . ASP B 1 58 ? 71.140 84.948 69.169 1.00 71.45 58 ASP B CA 1
ATOM 4428 C C . ASP B 1 58 ? 72.280 84.197 69.806 1.00 64.22 58 ASP B C 1
ATOM 4429 O O . ASP B 1 58 ? 73.361 84.115 69.259 1.00 62.62 58 ASP B O 1
ATOM 4434 N N . ILE B 1 59 ? 72.005 83.666 70.982 1.00 61.30 59 ILE B N 1
ATOM 4435 C CA . ILE B 1 59 ? 72.984 83.028 71.814 1.00 60.65 59 ILE B CA 1
ATOM 4436 C C . ILE B 1 59 ? 72.512 81.615 72.112 1.00 66.06 59 ILE B C 1
ATOM 4437 O O . ILE B 1 59 ? 71.317 81.397 72.370 1.00 63.07 59 ILE B O 1
ATOM 4442 N N . ILE B 1 60 ? 73.452 80.665 72.104 1.00 65.76 60 ILE B N 1
ATOM 4443 C CA . ILE B 1 60 ? 73.132 79.255 72.327 1.00 63.57 60 ILE B CA 1
ATOM 4444 C C . ILE B 1 60 ? 74.046 78.617 73.357 1.00 62.23 60 ILE B C 1
ATOM 4445 O O . ILE B 1 60 ? 75.259 78.704 73.226 1.00 63.43 60 ILE B O 1
ATOM 4450 N N . PHE B 1 61 ? 73.467 77.958 74.363 1.00 58.15 61 PHE B N 1
ATOM 4451 C CA . PHE B 1 61 ? 74.245 77.427 75.484 1.00 55.80 61 PHE B CA 1
ATOM 4452 C C . PHE B 1 61 ? 74.252 75.927 75.459 1.00 54.24 61 PHE B C 1
ATOM 4453 O O . PHE B 1 61 ? 73.190 75.327 75.459 1.00 58.58 61 PHE B O 1
ATOM 4461 N N . TRP B 1 62 ? 75.439 75.332 75.505 1.00 52.09 62 TRP B N 1
ATOM 4462 C CA . TRP B 1 62 ? 75.601 73.882 75.588 1.00 49.32 62 TRP B CA 1
ATOM 4463 C C . TRP B 1 62 ? 76.991 73.559 76.052 1.00 47.30 62 TRP B C 1
ATOM 4464 O O . TRP B 1 62 ? 77.853 74.421 76.095 1.00 51.82 62 TRP B O 1
ATOM 4475 N N . ALA B 1 63 ? 77.241 72.301 76.375 1.00 45.57 63 ALA B N 1
ATOM 4476 C CA . ALA B 1 63 ? 78.615 71.881 76.552 1.00 45.83 63 ALA B CA 1
ATOM 4477 C C . ALA B 1 63 ? 79.434 72.167 75.282 1.00 44.88 63 ALA B C 1
ATOM 4478 O O . ALA B 1 63 ? 78.921 72.169 74.160 1.00 41.83 63 ALA B O 1
ATOM 4480 N N . HIS B 1 64 ? 80.712 72.429 75.487 1.00 43.46 64 HIS B N 1
ATOM 4481 C CA . HIS B 1 64 ? 81.617 72.723 74.382 1.00 45.29 64 HIS B CA 1
ATOM 4482 C C . HIS B 1 64 ? 81.669 71.678 73.240 1.00 48.73 64 HIS B C 1
ATOM 4483 O O . HIS B 1 64 ? 81.790 72.069 72.060 1.00 45.29 64 HIS B O 1
ATOM 4490 N N . ASP B 1 65 ? 81.503 70.388 73.579 1.00 43.29 65 ASP B N 1
ATOM 4491 C CA . ASP B 1 65 ? 81.682 69.302 72.629 1.00 40.44 65 ASP B CA 1
ATOM 4492 C C . ASP B 1 65 ? 80.910 69.459 71.365 1.00 42.03 65 ASP B C 1
ATOM 4493 O O . ASP B 1 65 ? 81.359 68.984 70.350 1.00 44.99 65 ASP B O 1
ATOM 4498 N N . ARG B 1 66 ? 79.752 70.107 71.407 1.00 42.08 66 ARG B N 1
ATOM 4499 C CA . ARG B 1 66 ? 79.014 70.345 70.200 1.00 44.69 66 ARG B CA 1
ATOM 4500 C C . ARG B 1 66 ? 79.525 71.526 69.361 1.00 48.93 66 ARG B C 1
ATOM 4501 O O . ARG B 1 66 ? 79.097 71.688 68.207 1.00 46.49 66 ARG B O 1
ATOM 4509 N N . PHE B 1 67 ? 80.410 72.368 69.907 1.00 48.62 67 PHE B N 1
ATOM 4510 C CA . PHE B 1 67 ? 80.678 73.664 69.250 1.00 50.96 67 PHE B CA 1
ATOM 4511 C C . PHE B 1 67 ? 81.502 73.615 67.958 1.00 48.66 67 PHE B C 1
ATOM 4512 O O . PHE B 1 67 ? 81.210 74.349 67.018 1.00 41.25 67 PHE B O 1
ATOM 4520 N N . GLY B 1 68 ? 82.469 72.712 67.890 1.00 46.33 68 GLY B N 1
ATOM 4521 C CA . GLY B 1 68 ? 83.264 72.558 66.686 1.00 46.51 68 GLY B CA 1
ATOM 4522 C C . GLY B 1 68 ? 82.440 72.113 65.505 1.00 45.97 68 GLY B C 1
ATOM 4523 O O . GLY B 1 68 ? 82.694 72.536 64.377 1.00 45.73 68 GLY B O 1
ATOM 4524 N N . GLY B 1 69 ? 81.452 71.264 65.758 1.00 41.83 69 GLY B N 1
ATOM 4525 C CA . GLY B 1 69 ? 80.529 70.880 64.714 1.00 42.95 69 GLY B CA 1
ATOM 4526 C C . GLY B 1 69 ? 79.720 72.054 64.238 1.00 44.71 69 GLY B C 1
ATOM 4527 O O . GLY B 1 69 ? 79.497 72.197 63.041 1.00 47.21 69 GLY B O 1
ATOM 4528 N N . TYR B 1 70 ? 79.284 72.893 65.169 1.00 45.27 70 TYR B N 1
ATOM 4529 C CA . TYR B 1 70 ? 78.576 74.122 64.804 1.00 52.17 70 TYR B CA 1
ATOM 4530 C C . TYR B 1 70 ? 79.455 75.111 64.053 1.00 50.86 70 TYR B C 1
ATOM 4531 O O . TYR B 1 70 ? 78.966 75.751 63.131 1.00 55.91 70 TYR B O 1
ATOM 4540 N N . ALA B 1 71 ? 80.716 75.254 64.465 1.00 49.71 71 ALA B N 1
ATOM 4541 C CA . ALA B 1 71 ? 81.691 76.134 63.785 1.00 49.20 71 ALA B CA 1
ATOM 4542 C C . ALA B 1 71 ? 82.074 75.668 62.395 1.00 52.52 71 ALA B C 1
ATOM 4543 O O . ALA B 1 71 ? 82.197 76.476 61.500 1.00 57.35 71 ALA B O 1
ATOM 4545 N N . GLN B 1 72 ? 82.248 74.366 62.201 1.00 59.21 72 GLN B N 1
ATOM 4546 C CA . GLN B 1 72 ? 82.607 73.839 60.878 1.00 59.03 72 GLN B CA 1
ATOM 4547 C C . GLN B 1 72 ? 81.504 74.106 59.876 1.00 62.67 72 GLN B C 1
ATOM 4548 O O . GLN B 1 72 ? 81.780 74.307 58.700 1.00 66.14 72 GLN B O 1
ATOM 4554 N N . SER B 1 73 ? 80.264 74.115 60.371 1.00 68.45 73 SER B N 1
ATOM 4555 C CA . SER B 1 73 ? 79.071 74.425 59.574 1.00 65.97 73 SER B CA 1
ATOM 4556 C C . SER B 1 73 ? 78.824 75.937 59.469 1.00 66.22 73 SER B C 1
ATOM 4557 O O . SER B 1 73 ? 77.809 76.355 58.957 1.00 61.06 73 SER B O 1
ATOM 4560 N N . GLY B 1 74 ? 79.761 76.736 59.973 1.00 67.56 74 GLY B N 1
ATOM 4561 C CA . GLY B 1 74 ? 79.732 78.175 59.866 1.00 66.63 74 GLY B CA 1
ATOM 4562 C C . GLY B 1 74 ? 78.538 78.797 60.533 1.00 66.18 74 GLY B C 1
ATOM 4563 O O . GLY B 1 74 ? 77.967 79.748 60.016 1.00 66.99 74 GLY B O 1
ATOM 4564 N N . LEU B 1 75 ? 78.140 78.237 61.667 1.00 63.45 75 LEU B N 1
ATOM 4565 C CA . LEU B 1 75 ? 76.998 78.743 62.399 1.00 59.82 75 LEU B CA 1
ATOM 4566 C C . LEU B 1 75 ? 77.360 79.593 63.577 1.00 60.81 75 LEU B C 1
ATOM 4567 O O . LEU B 1 75 ? 76.455 80.032 64.288 1.00 70.65 75 LEU B O 1
ATOM 4572 N N . LEU B 1 76 ? 78.644 79.833 63.821 1.00 58.73 76 LEU B N 1
ATOM 4573 C CA . LEU B 1 76 ? 79.012 80.606 64.996 1.00 62.63 76 LEU B CA 1
ATOM 4574 C C . LEU B 1 76 ? 79.960 81.701 64.664 1.00 57.81 76 LEU B C 1
ATOM 4575 O O . LEU B 1 76 ? 80.954 81.476 64.006 1.00 62.02 76 LEU B O 1
ATOM 4580 N N . ALA B 1 77 ? 79.648 82.881 65.183 1.00 66.28 77 ALA B N 1
ATOM 4581 C CA . ALA B 1 77 ? 80.444 84.090 64.986 1.00 64.39 77 ALA B CA 1
ATOM 4582 C C . ALA B 1 77 ? 81.673 84.006 65.822 1.00 58.29 77 ALA B C 1
ATOM 4583 O O . ALA B 1 77 ? 81.604 83.572 66.959 1.00 65.78 77 ALA B O 1
ATOM 4585 N N . GLU B 1 78 ? 82.798 84.424 65.261 1.00 64.30 78 GLU B N 1
ATOM 4586 C CA . GLU B 1 78 ? 84.073 84.341 65.977 1.00 71.29 78 GLU B CA 1
ATOM 4587 C C . GLU B 1 78 ? 84.033 85.351 67.119 1.00 72.64 78 GLU B C 1
ATOM 4588 O O . GLU B 1 78 ? 83.356 86.384 67.023 1.00 62.58 78 GLU B O 1
ATOM 4590 N N . ILE B 1 79 ? 84.693 85.024 68.221 1.00 72.29 79 ILE B N 1
ATOM 4591 C CA . ILE B 1 79 ? 84.632 85.916 69.350 1.00 74.46 79 ILE B CA 1
ATOM 4592 C C . ILE B 1 79 ? 86.005 86.506 69.631 1.00 82.20 79 ILE B C 1
ATOM 4593 O O . ILE B 1 79 ? 87.045 85.821 69.532 1.00 74.48 79 ILE B O 1
ATOM 4598 N N . THR B 1 80 ? 85.962 87.787 70.005 1.00 89.68 80 THR B N 1
ATOM 4599 C CA . THR B 1 80 ? 87.148 88.619 70.214 1.00 88.39 80 THR B CA 1
ATOM 4600 C C . THR B 1 80 ? 87.019 89.305 71.553 1.00 83.31 80 THR B C 1
ATOM 4601 O O . THR B 1 80 ? 86.621 90.464 71.635 1.00 75.79 80 THR B O 1
ATOM 4605 N N . PRO B 1 81 ? 87.300 88.559 72.617 1.00 81.91 81 PRO B N 1
ATOM 4606 C CA . PRO B 1 81 ? 87.489 89.138 73.934 1.00 86.57 81 PRO B CA 1
ATOM 4607 C C . PRO B 1 81 ? 88.831 89.857 74.005 1.00 78.82 81 PRO B C 1
ATOM 4608 O O . PRO B 1 81 ? 89.763 89.475 73.288 1.00 66.31 81 PRO B O 1
ATOM 4612 N N . ALA B 1 82 ? 88.909 90.886 74.847 1.00 74.58 82 ALA B N 1
ATOM 4613 C CA . ALA B 1 82 ? 90.162 91.595 75.085 1.00 74.74 82 ALA B CA 1
ATOM 4614 C C . ALA B 1 82 ? 90.964 90.814 76.086 1.00 72.47 82 ALA B C 1
ATOM 4615 O O . ALA B 1 82 ? 90.407 90.029 76.851 1.00 81.97 82 ALA B O 1
ATOM 4617 N N . ALA B 1 83 ? 92.270 91.046 76.091 1.00 72.80 83 ALA B N 1
ATOM 4618 C CA . ALA B 1 83 ? 93.201 90.322 76.979 1.00 72.97 83 ALA B CA 1
ATOM 4619 C C . ALA B 1 83 ? 92.815 90.499 78.437 1.00 73.18 83 ALA B C 1
ATOM 4620 O O . ALA B 1 83 ? 92.965 89.582 79.247 1.00 73.56 83 ALA B O 1
ATOM 4622 N N . ALA B 1 84 ? 92.327 91.695 78.750 1.00 74.05 84 ALA B N 1
ATOM 4623 C CA . ALA B 1 84 ? 91.872 92.027 80.094 1.00 72.92 84 ALA B CA 1
ATOM 4624 C C . ALA B 1 84 ? 90.787 91.067 80.532 1.00 62.99 84 ALA B C 1
ATOM 4625 O O . ALA B 1 84 ? 90.791 90.609 81.661 1.00 57.41 84 ALA B O 1
ATOM 4627 N N . PHE B 1 85 ? 89.851 90.794 79.626 1.00 62.05 85 PHE B N 1
ATOM 4628 C CA . PHE B 1 85 ? 88.784 89.851 79.898 1.00 61.85 85 PHE B CA 1
ATOM 4629 C C . PHE B 1 85 ? 89.202 88.392 79.979 1.00 60.38 85 PHE B C 1
ATOM 4630 O O . PHE B 1 85 ? 88.827 87.685 80.906 1.00 56.06 85 PHE B O 1
ATOM 4638 N N . GLN B 1 86 ? 89.983 87.947 79.012 1.00 62.47 86 GLN B N 1
ATOM 4639 C CA . GLN B 1 86 ? 90.411 86.557 78.981 1.00 65.81 86 GLN B CA 1
ATOM 4640 C C . GLN B 1 86 ? 91.116 86.188 80.295 1.00 64.51 86 GLN B C 1
ATOM 4641 O O . GLN B 1 86 ? 91.071 85.042 80.731 1.00 55.78 86 GLN B O 1
ATOM 4647 N N . ASP B 1 87 ? 91.769 87.167 80.922 1.00 71.52 87 ASP B N 1
ATOM 4648 C CA . ASP B 1 87 ? 92.457 86.959 82.204 1.00 71.62 87 ASP B CA 1
ATOM 4649 C C . ASP B 1 87 ? 91.542 86.650 83.385 1.00 67.15 87 ASP B C 1
ATOM 4650 O O . ASP B 1 87 ? 91.959 85.962 84.335 1.00 58.67 87 ASP B O 1
ATOM 4655 N N . LYS B 1 88 ? 90.309 87.153 83.311 1.00 62.64 88 LYS B N 1
ATOM 4656 C CA . LYS B 1 88 ? 89.255 86.839 84.277 1.00 62.08 88 LYS B CA 1
ATOM 4657 C C . LYS B 1 88 ? 88.909 85.335 84.348 1.00 58.48 88 LYS B C 1
ATOM 4658 O O . LYS B 1 88 ? 88.606 84.815 85.419 1.00 53.14 88 LYS B O 1
ATOM 4664 N N . LEU B 1 89 ? 88.949 84.675 83.188 1.00 49.54 89 LEU B N 1
ATOM 4665 C CA . LEU B 1 89 ? 88.519 83.305 83.018 1.00 46.25 89 LEU B CA 1
ATOM 4666 C C . LEU B 1 89 ? 89.708 82.349 83.108 1.00 47.08 89 LEU B C 1
ATOM 4667 O O . LEU B 1 89 ? 90.835 82.706 82.736 1.00 40.72 89 LEU B O 1
ATOM 4672 N N . TYR B 1 90 ? 89.478 81.137 83.603 1.00 49.17 90 TYR B N 1
ATOM 4673 C CA . TYR B 1 90 ? 90.574 80.160 83.687 1.00 47.48 90 TYR B CA 1
ATOM 4674 C C . TYR B 1 90 ? 91.062 79.728 82.290 1.00 48.67 90 TYR B C 1
ATOM 4675 O O . TYR B 1 90 ? 90.261 79.444 81.406 1.00 43.89 90 TYR B O 1
ATOM 4684 N N . PRO B 1 91 ? 92.386 79.647 82.108 1.00 47.32 91 PRO B N 1
ATOM 4685 C CA . PRO B 1 91 ? 92.939 79.270 80.802 1.00 47.80 91 PRO B CA 1
ATOM 4686 C C . PRO B 1 91 ? 92.409 77.945 80.221 1.00 46.71 91 PRO B C 1
ATOM 4687 O O . PRO B 1 91 ? 92.109 77.866 79.028 1.00 50.07 91 PRO B O 1
ATOM 4691 N N . PHE B 1 92 ? 92.275 76.924 81.045 1.00 48.19 92 PHE B N 1
ATOM 4692 C CA . PHE B 1 92 ? 91.810 75.637 80.532 1.00 56.46 92 PHE B CA 1
ATOM 4693 C C . PHE B 1 92 ? 90.362 75.717 80.008 1.00 54.52 92 PHE B C 1
ATOM 4694 O O . PHE B 1 92 ? 89.991 74.975 79.088 1.00 54.89 92 PHE B O 1
ATOM 4702 N N . THR B 1 93 ? 89.561 76.635 80.545 1.00 47.30 93 THR B N 1
ATOM 4703 C CA . THR B 1 93 ? 88.234 76.851 79.972 1.00 46.38 93 THR B CA 1
ATOM 4704 C C . THR B 1 93 ? 88.256 77.529 78.607 1.00 43.96 93 THR B C 1
ATOM 4705 O O . THR B 1 93 ? 87.383 77.277 77.771 1.00 44.36 93 THR B O 1
ATOM 4709 N N . TRP B 1 94 ? 89.227 78.396 78.376 1.00 40.61 94 TRP B N 1
ATOM 4710 C CA . TRP B 1 94 ? 89.381 78.980 77.035 1.00 44.68 94 TRP B CA 1
ATOM 4711 C C . TRP B 1 94 ? 89.766 77.921 75.993 1.00 41.24 94 TRP B C 1
ATOM 4712 O O . TRP B 1 94 ? 89.312 77.964 74.856 1.00 37.45 94 TRP B O 1
ATOM 4723 N N . ASP B 1 95 ? 90.582 76.966 76.414 1.00 41.05 95 ASP B N 1
ATOM 4724 C CA . ASP B 1 95 ? 90.973 75.871 75.544 1.00 46.49 95 ASP B CA 1
ATOM 4725 C C . ASP B 1 95 ? 89.804 75.069 75.100 1.00 44.13 95 ASP B C 1
ATOM 4726 O O . ASP B 1 95 ? 89.780 74.602 73.975 1.00 44.36 95 ASP B O 1
ATOM 4731 N N . ALA B 1 96 ? 88.822 74.915 75.978 1.00 42.93 96 ALA B N 1
ATOM 4732 C CA . ALA B 1 96 ? 87.636 74.142 75.639 1.00 43.49 96 ALA B CA 1
ATOM 4733 C C . ALA B 1 96 ? 86.878 74.744 74.478 1.00 40.04 96 ALA B C 1
ATOM 4734 O O . ALA B 1 96 ? 86.333 74.019 73.689 1.00 34.67 96 ALA B O 1
ATOM 4736 N N . VAL B 1 97 ? 86.872 76.070 74.376 1.00 39.07 97 VAL B N 1
ATOM 4737 C CA . VAL B 1 97 ? 86.113 76.736 73.357 1.00 40.39 97 VAL B CA 1
ATOM 4738 C C . VAL B 1 97 ? 86.977 77.186 72.206 1.00 45.82 97 VAL B C 1
ATOM 4739 O O . VAL B 1 97 ? 86.529 77.997 71.397 1.00 49.75 97 VAL B O 1
ATOM 4743 N N . ARG B 1 98 ? 88.199 76.654 72.108 1.00 49.02 98 ARG B N 1
ATOM 4744 C CA . ARG B 1 98 ? 89.085 76.977 71.005 1.00 49.53 98 ARG B CA 1
ATOM 4745 C C . ARG B 1 98 ? 89.058 75.887 69.979 1.00 46.95 98 ARG B C 1
ATOM 4746 O O . ARG B 1 98 ? 89.451 74.764 70.254 1.00 48.03 98 ARG B O 1
ATOM 4754 N N . TYR B 1 99 ? 88.620 76.235 68.781 1.00 44.40 99 TYR B N 1
ATOM 4755 C CA . TYR B 1 99 ? 88.531 75.286 67.703 1.00 43.85 99 TYR B CA 1
ATOM 4756 C C . TYR B 1 99 ? 89.330 75.783 66.525 1.00 47.38 99 TYR B C 1
ATOM 4757 O O . TYR B 1 99 ? 89.064 76.876 66.022 1.00 52.02 99 TYR B O 1
ATOM 4766 N N . ASN B 1 100 ? 90.285 74.987 66.061 1.00 47.06 100 ASN B N 1
ATOM 4767 C CA . ASN B 1 100 ? 91.207 75.440 64.998 1.00 55.41 100 ASN B CA 1
ATOM 4768 C C . ASN B 1 100 ? 91.953 76.733 65.349 1.00 52.94 100 ASN B C 1
ATOM 4769 O O . ASN B 1 100 ? 92.090 77.612 64.518 1.00 56.41 100 ASN B O 1
ATOM 4774 N N . GLY B 1 101 ? 92.374 76.843 66.609 1.00 56.44 101 GLY B N 1
ATOM 4775 C CA . GLY B 1 101 ? 93.106 78.002 67.095 1.00 57.10 101 GLY B CA 1
ATOM 4776 C C . GLY B 1 101 ? 92.278 79.255 67.389 1.00 62.20 101 GLY B C 1
ATOM 4777 O O . GLY B 1 101 ? 92.781 80.185 68.039 1.00 54.86 101 GLY B O 1
ATOM 4778 N N . LYS B 1 102 ? 91.016 79.282 66.941 1.00 57.62 102 LYS B N 1
ATOM 4779 C CA . LYS B 1 102 ? 90.137 80.411 67.169 1.00 54.63 102 LYS B CA 1
ATOM 4780 C C . LYS B 1 102 ? 89.100 80.116 68.265 1.00 54.96 102 LYS B C 1
ATOM 4781 O O . LYS B 1 102 ? 88.588 78.988 68.365 1.00 57.35 102 LYS B O 1
ATOM 4784 N N . LEU B 1 103 ? 88.828 81.125 69.102 1.00 48.93 103 LEU B N 1
ATOM 4785 C CA . LEU B 1 103 ? 87.804 81.046 70.109 1.00 43.24 103 LEU B CA 1
ATOM 4786 C C . LEU B 1 103 ? 86.451 81.135 69.454 1.00 45.24 103 LEU B C 1
ATOM 4787 O O . LEU B 1 103 ? 86.221 82.058 68.686 1.00 52.35 103 LEU B O 1
ATOM 4792 N N . ILE B 1 104 ? 85.549 80.204 69.752 1.00 41.70 104 ILE B N 1
ATOM 4793 C CA . ILE B 1 104 ? 84.213 80.246 69.161 1.00 42.35 104 ILE B CA 1
ATOM 4794 C C . ILE B 1 104 ? 83.079 80.380 70.135 1.00 43.51 104 ILE B C 1
ATOM 4795 O O . ILE B 1 104 ? 81.939 80.302 69.724 1.00 49.52 104 ILE B O 1
ATOM 4800 N N . ALA B 1 105 ? 83.374 80.560 71.418 1.00 45.62 105 ALA B N 1
ATOM 4801 C CA . ALA B 1 105 ? 82.321 80.658 72.427 1.00 45.22 105 ALA B CA 1
ATOM 4802 C C . ALA B 1 105 ? 82.912 81.206 73.701 1.00 43.92 105 ALA B C 1
ATOM 4803 O O . ALA B 1 105 ? 84.118 81.314 73.809 1.00 36.12 105 ALA B O 1
ATOM 4805 N N . TYR B 1 106 ? 82.051 81.565 74.654 1.00 47.80 106 TYR B N 1
ATOM 4806 C CA . TYR B 1 106 ? 82.508 82.004 75.987 1.00 48.02 106 TYR B CA 1
ATOM 4807 C C . TYR B 1 106 ? 82.322 80.871 76.951 1.00 49.89 106 TYR B C 1
ATOM 4808 O O . TYR B 1 106 ? 81.194 80.407 77.111 1.00 53.58 106 TYR B O 1
ATOM 4817 N N . PRO B 1 107 ? 83.399 80.430 77.618 1.00 53.13 107 PRO B N 1
ATOM 4818 C CA . PRO B 1 107 ? 83.239 79.387 78.612 1.00 52.29 107 PRO B CA 1
ATOM 4819 C C . PRO B 1 107 ? 82.427 79.921 79.794 1.00 53.78 107 PRO B C 1
ATOM 4820 O O . PRO B 1 107 ? 82.547 81.093 80.136 1.00 51.04 107 PRO B O 1
ATOM 4824 N N . ILE B 1 108 ? 81.608 79.063 80.402 1.00 59.27 108 ILE B N 1
ATOM 4825 C CA . ILE B 1 108 ? 80.790 79.453 81.567 1.00 53.35 108 ILE B CA 1
ATOM 4826 C C . ILE B 1 108 ? 81.118 78.631 82.788 1.00 52.38 108 ILE B C 1
ATOM 4827 O O . ILE B 1 108 ? 81.488 79.202 83.806 1.00 52.12 108 ILE B O 1
ATOM 4832 N N . ALA B 1 109 ? 80.993 77.304 82.691 1.00 52.15 109 ALA B N 1
ATOM 4833 C CA . ALA B 1 109 ? 81.272 76.425 83.851 1.00 52.96 109 ALA B CA 1
ATOM 4834 C C . ALA B 1 109 ? 81.711 75.051 83.460 1.00 46.49 109 ALA B C 1
ATOM 4835 O O . ALA B 1 109 ? 81.385 74.573 82.401 1.00 43.46 109 ALA B O 1
ATOM 4837 N N . VAL B 1 110 ? 82.408 74.416 84.371 1.00 43.24 110 VAL B N 1
ATOM 4838 C CA . VAL B 1 110 ? 82.853 73.062 84.211 1.00 49.58 110 VAL B CA 1
ATOM 4839 C C . VAL B 1 110 ? 81.932 72.094 84.952 1.00 51.26 110 VAL B C 1
ATOM 4840 O O . VAL B 1 110 ? 81.863 72.076 86.159 1.00 55.15 110 VAL B O 1
ATOM 4844 N N . GLU B 1 111 ? 81.301 71.218 84.207 1.00 56.20 111 GLU B N 1
ATOM 4845 C CA . GLU B 1 111 ? 80.380 70.268 84.776 1.00 55.49 111 GLU B CA 1
ATOM 4846 C C . GLU B 1 111 ? 80.883 68.861 84.570 1.00 55.36 111 GLU B C 1
ATOM 4847 O O . GLU B 1 111 ? 81.227 68.474 83.455 1.00 52.50 111 GLU B O 1
ATOM 4853 N N . ALA B 1 112 ? 80.977 68.126 85.672 1.00 51.68 112 ALA B N 1
ATOM 4854 C CA . ALA B 1 112 ? 81.368 66.739 85.637 1.00 53.61 112 ALA B CA 1
ATOM 4855 C C . ALA B 1 112 ? 80.363 65.921 86.437 1.00 58.02 112 ALA B C 1
ATOM 4856 O O . ALA B 1 112 ? 79.820 66.395 87.428 1.00 64.61 112 ALA B O 1
ATOM 4858 N N . LEU B 1 113 ? 80.093 64.703 86.000 1.00 60.89 113 LEU B N 1
ATOM 4859 C CA . LEU B 1 113 ? 79.168 63.841 86.718 1.00 56.84 113 LEU B CA 1
ATOM 4860 C C . LEU B 1 113 ? 79.797 63.415 88.025 1.00 61.14 113 LEU B C 1
ATOM 4861 O O . LEU B 1 113 ? 81.029 63.312 88.125 1.00 57.95 113 LEU B O 1
ATOM 4866 N N . SER B 1 114 ? 78.939 63.221 89.028 1.00 62.32 114 SER B N 1
ATOM 4867 C CA . SER B 1 114 ? 79.376 62.753 90.339 1.00 65.60 114 SER B CA 1
ATOM 4868 C C . SER B 1 114 ? 78.440 61.630 90.815 1.00 60.55 114 SER B C 1
ATOM 4869 O O . SER B 1 114 ? 77.287 61.508 90.335 1.00 52.56 114 SER B O 1
ATOM 4872 N N . LEU B 1 115 ? 78.953 60.810 91.732 1.00 51.36 115 LEU B N 1
ATOM 4873 C CA . LEU B 1 115 ? 78.104 59.942 92.523 1.00 57.78 115 LEU B CA 1
ATOM 4874 C C . LEU B 1 115 ? 77.349 60.700 93.640 1.00 59.62 115 LEU B C 1
ATOM 4875 O O . LEU B 1 115 ? 77.954 61.263 94.540 1.00 66.58 115 LEU B O 1
ATOM 4880 N N . ILE B 1 116 ? 76.034 60.701 93.580 1.00 59.81 116 ILE B N 1
ATOM 4881 C CA . ILE B 1 116 ? 75.212 61.400 94.547 1.00 66.04 116 ILE B CA 1
ATOM 4882 C C . ILE B 1 116 ? 74.394 60.373 95.341 1.00 76.28 116 ILE B C 1
ATOM 4883 O O . ILE B 1 116 ? 73.625 59.599 94.765 1.00 70.81 116 ILE B O 1
ATOM 4888 N N . TYR B 1 117 ? 74.467 60.449 96.663 1.00 84.31 117 TYR B N 1
ATOM 4889 C CA . TYR B 1 117 ? 73.919 59.391 97.521 1.00 83.26 117 TYR B CA 1
ATOM 4890 C C . TYR B 1 117 ? 73.108 59.897 98.696 1.00 82.38 117 TYR B C 1
ATOM 4891 O O . TYR B 1 117 ? 73.216 61.054 99.072 1.00 79.81 117 TYR B O 1
ATOM 4900 N N . ASN B 1 118 ? 72.280 59.008 99.240 1.00 87.41 118 ASN B N 1
ATOM 4901 C CA . ASN B 1 118 ? 71.461 59.293 100.423 1.00 82.82 118 ASN B CA 1
ATOM 4902 C C . ASN B 1 118 ? 72.211 58.794 101.648 1.00 80.42 118 ASN B C 1
ATOM 4903 O O . ASN B 1 118 ? 72.482 57.587 101.781 1.00 70.27 118 ASN B O 1
ATOM 4908 N N . LYS B 1 119 ? 72.567 59.736 102.521 1.00 83.49 119 LYS B N 1
ATOM 4909 C CA . LYS B 1 119 ? 73.400 59.427 103.676 1.00 90.74 119 LYS B CA 1
ATOM 4910 C C . LYS B 1 119 ? 72.649 58.583 104.701 1.00 93.30 119 LYS B C 1
ATOM 4911 O O . LYS B 1 119 ? 73.248 57.726 105.376 1.00 81.31 119 LYS B O 1
ATOM 4917 N N . ASP B 1 120 ? 71.345 58.830 104.823 1.00 90.29 120 ASP B N 1
ATOM 4918 C CA . ASP B 1 120 ? 70.520 58.017 105.714 1.00 86.95 120 ASP B CA 1
ATOM 4919 C C . ASP B 1 120 ? 70.581 56.539 105.287 1.00 90.75 120 ASP B C 1
ATOM 4920 O O . ASP B 1 120 ? 70.980 55.679 106.073 1.00 89.42 120 ASP B O 1
ATOM 4925 N N . LEU B 1 121 ? 70.231 56.276 104.028 1.00 86.82 121 LEU B N 1
ATOM 4926 C CA . LEU B 1 121 ? 70.157 54.912 103.475 1.00 77.26 121 LEU B CA 1
ATOM 4927 C C . LEU B 1 121 ? 71.533 54.299 103.273 1.00 77.92 121 LEU B C 1
ATOM 4928 O O . LEU B 1 121 ? 71.760 53.133 103.603 1.00 71.22 121 LEU B O 1
ATOM 4933 N N . LEU B 1 122 ? 72.430 55.072 102.670 1.00 87.24 122 LEU B N 1
ATOM 4934 C CA . LEU B 1 122 ? 73.811 54.632 102.420 1.00 97.73 122 LEU B CA 1
ATOM 4935 C C . LEU B 1 122 ? 74.789 55.596 103.090 1.00 105.09 122 LEU B C 1
ATOM 4936 O O . LEU B 1 122 ? 75.408 56.417 102.413 1.00 104.11 122 LEU B O 1
ATOM 4938 N N . PRO B 1 123 ? 74.906 55.522 104.433 1.00 110.93 123 PRO B N 1
ATOM 4939 C CA . PRO B 1 123 ? 75.825 56.379 105.203 1.00 107.76 123 PRO B CA 1
ATOM 4940 C C . PRO B 1 123 ? 77.328 56.332 104.824 1.00 102.86 123 PRO B C 1
ATOM 4941 O O . PRO B 1 123 ? 78.015 57.353 104.974 1.00 81.91 123 PRO B O 1
ATOM 4945 N N . ASN B 1 124 ? 77.835 55.173 104.393 1.00 95.60 124 ASN B N 1
ATOM 4946 C CA . ASN B 1 124 ? 79.192 55.094 103.807 1.00 100.24 124 ASN B CA 1
ATOM 4947 C C . ASN B 1 124 ? 79.180 54.483 102.380 1.00 102.96 124 ASN B C 1
ATOM 4948 O O . ASN B 1 124 ? 79.359 53.263 102.247 1.00 101.57 124 ASN B O 1
ATOM 4950 N N . PRO B 1 125 ? 78.987 55.333 101.318 1.00 99.07 125 PRO B N 1
ATOM 4951 C CA . PRO B 1 125 ? 78.857 54.841 99.935 1.00 88.77 125 PRO B CA 1
ATOM 4952 C C . PRO B 1 125 ? 80.045 54.013 99.439 1.00 78.30 125 PRO B C 1
ATOM 4953 O O . PRO B 1 125 ? 81.164 54.192 99.905 1.00 76.72 125 PRO B O 1
ATOM 4957 N N . PRO B 1 126 ? 79.789 53.105 98.494 1.00 71.69 126 PRO B N 1
ATOM 4958 C CA . PRO B 1 126 ? 80.770 52.136 98.044 1.00 68.71 126 PRO B CA 1
ATOM 4959 C C . PRO B 1 126 ? 81.867 52.709 97.149 1.00 65.68 126 PRO B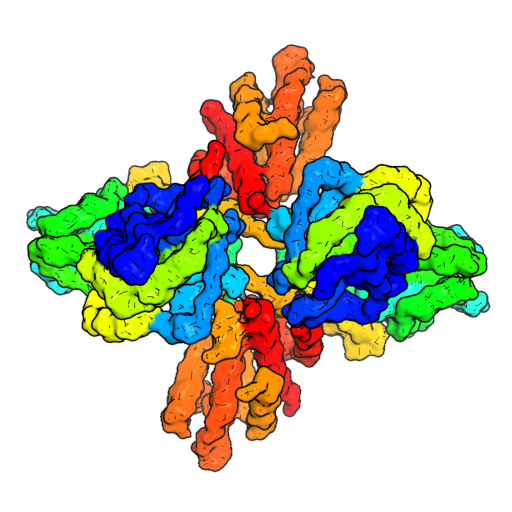 C 1
ATOM 4960 O O . PRO B 1 126 ? 81.616 53.553 96.285 1.00 59.59 126 PRO B O 1
ATOM 4964 N N . LYS B 1 127 ? 83.070 52.196 97.353 1.00 68.72 127 LYS B N 1
ATOM 4965 C CA . LYS B 1 127 ? 84.250 52.580 96.589 1.00 65.36 127 LYS B CA 1
ATOM 4966 C C . LYS B 1 127 ? 84.349 51.893 95.233 1.00 63.09 127 LYS B C 1
ATOM 4967 O O . LYS B 1 127 ? 85.260 52.234 94.480 1.00 66.35 127 LYS B O 1
ATOM 4970 N N . THR B 1 128 ? 83.489 50.899 94.960 1.00 58.91 128 THR B N 1
ATOM 4971 C CA . THR B 1 128 ? 83.503 50.169 93.695 1.00 56.16 128 THR B CA 1
ATOM 4972 C C . THR B 1 128 ? 82.098 49.978 93.107 1.00 63.00 128 THR B C 1
ATOM 4973 O O . THR B 1 128 ? 81.071 50.089 93.793 1.00 60.51 128 THR B O 1
ATOM 4977 N N . TRP B 1 129 ? 82.089 49.758 91.791 1.00 66.23 129 TRP B N 1
ATOM 4978 C CA . TRP B 1 129 ? 80.918 49.282 91.041 1.00 69.09 129 TRP B CA 1
ATOM 4979 C C . TRP B 1 129 ? 80.593 47.835 91.434 1.00 67.52 129 TRP B C 1
ATOM 4980 O O . TRP B 1 129 ? 79.432 47.430 91.472 1.00 59.29 129 TRP B O 1
ATOM 4991 N N . GLU B 1 130 ? 81.641 47.080 91.730 1.00 67.26 130 GLU B N 1
ATOM 4992 C CA . GLU B 1 130 ? 81.576 45.646 92.069 1.00 73.82 130 GLU B CA 1
ATOM 4993 C C . GLU B 1 130 ? 80.644 45.360 93.244 1.00 74.00 130 GLU B C 1
ATOM 4994 O O . GLU B 1 130 ? 79.940 44.368 93.257 1.00 75.79 130 GLU B O 1
ATOM 5000 N N . GLU B 1 131 ? 80.682 46.244 94.225 1.00 71.60 131 GLU B N 1
ATOM 5001 C CA . GLU B 1 131 ? 79.837 46.178 95.393 1.00 76.41 131 GLU B CA 1
ATOM 5002 C C . GLU B 1 131 ? 78.370 46.423 95.130 1.00 76.98 131 GLU B C 1
ATOM 5003 O O . GLU B 1 131 ? 77.533 45.990 95.921 1.00 93.26 131 GLU B O 1
ATOM 5009 N N . ILE B 1 132 ? 78.043 47.129 94.060 1.00 75.35 132 ILE B N 1
ATOM 5010 C CA . ILE B 1 132 ? 76.674 47.599 93.877 1.00 84.36 132 ILE B CA 1
ATOM 5011 C C . ILE B 1 132 ? 75.601 46.485 93.754 1.00 88.92 132 ILE B C 1
ATOM 5012 O O . ILE B 1 132 ? 74.442 46.703 94.145 1.00 82.18 132 ILE B O 1
ATOM 5017 N N . PRO B 1 133 ? 75.967 45.300 93.223 1.00 95.09 133 PRO B N 1
ATOM 5018 C CA . PRO B 1 133 ? 74.987 44.187 93.207 1.00 96.36 133 PRO B CA 1
ATOM 5019 C C . PRO B 1 133 ? 74.486 43.749 94.619 1.00 82.98 133 PRO B C 1
ATOM 5020 O O . PRO B 1 133 ? 73.272 43.691 94.849 1.00 66.39 133 PRO B O 1
ATOM 5024 N N . ALA B 1 134 ? 75.430 43.485 95.532 1.00 74.06 134 ALA B N 1
ATOM 5025 C CA . ALA B 1 134 ? 75.139 43.100 96.929 1.00 66.63 134 ALA B CA 1
ATOM 5026 C C . ALA B 1 134 ? 74.297 44.131 97.689 1.00 66.71 134 ALA B C 1
ATOM 5027 O O . ALA B 1 134 ? 73.344 43.773 98.393 1.00 74.10 134 ALA B O 1
ATOM 5029 N N . LEU B 1 135 ? 74.654 45.401 97.545 1.00 65.21 135 LEU B N 1
ATOM 5030 C CA . LEU B 1 135 ? 73.911 46.478 98.186 1.00 67.43 135 LEU B CA 1
ATOM 5031 C C . LEU B 1 135 ? 72.480 46.551 97.670 1.00 65.76 135 LEU B C 1
ATOM 5032 O O . LEU B 1 135 ? 71.588 46.919 98.419 1.00 67.88 135 LEU B O 1
ATOM 5034 N N . ASP B 1 136 ? 72.255 46.185 96.408 1.00 74.38 136 ASP B N 1
ATOM 5035 C CA . ASP B 1 136 ? 70.901 46.279 95.822 1.00 78.75 136 ASP B CA 1
ATOM 5036 C C . ASP B 1 136 ? 69.928 45.249 96.423 1.00 78.39 136 ASP B C 1
ATOM 5037 O O . ASP B 1 136 ? 68.746 45.557 96.687 1.00 70.30 136 ASP B O 1
ATOM 5042 N N . LYS B 1 137 ? 70.418 44.025 96.601 1.00 77.60 137 LYS B N 1
ATOM 5043 C CA . LYS B 1 137 ? 69.616 42.977 97.234 1.00 81.18 137 LYS B CA 1
ATOM 5044 C C . LYS B 1 137 ? 69.290 43.479 98.610 1.00 80.71 137 LYS B C 1
ATOM 5045 O O . LYS B 1 137 ? 68.118 43.603 98.982 1.00 73.91 137 LYS B O 1
ATOM 5047 N N . GLU B 1 138 ? 70.355 43.860 99.317 1.00 81.39 138 GLU B N 1
ATOM 5048 C CA . GLU B 1 138 ? 70.268 44.312 100.708 1.00 77.43 138 GLU B CA 1
ATOM 5049 C C . GLU B 1 138 ? 69.285 45.475 100.833 1.00 71.39 138 GLU B C 1
ATOM 5050 O O . GLU B 1 138 ? 68.468 45.511 101.745 1.00 75.85 138 GLU B O 1
ATOM 5052 N N . LEU B 1 139 ? 69.344 46.399 99.889 1.00 69.42 139 LEU B N 1
ATOM 5053 C CA . LEU B 1 139 ? 68.396 47.515 99.852 1.00 76.48 139 LEU B CA 1
ATOM 5054 C C . LEU B 1 139 ? 67.013 47.096 99.370 1.00 74.54 139 LEU B C 1
ATOM 5055 O O . LEU B 1 139 ? 66.029 47.783 99.640 1.00 57.20 139 LEU B O 1
ATOM 5060 N N . LYS B 1 140 ? 66.960 45.957 98.673 1.00 77.00 140 LYS B N 1
ATOM 5061 C CA . LYS B 1 140 ? 65.704 45.362 98.239 1.00 75.85 140 LYS B CA 1
ATOM 5062 C C . LYS B 1 140 ? 64.829 45.016 99.426 1.00 78.50 140 LYS B C 1
ATOM 5063 O O . LYS B 1 140 ? 63.639 45.294 99.390 1.00 78.14 140 LYS B O 1
ATOM 5065 N N . ALA B 1 141 ? 65.425 44.454 100.481 1.00 79.30 141 ALA B N 1
ATOM 5066 C CA . ALA B 1 141 ? 64.692 44.008 101.669 1.00 78.12 141 ALA B CA 1
ATOM 5067 C C . ALA B 1 141 ? 63.871 45.135 102.301 1.00 80.45 141 ALA B C 1
ATOM 5068 O O . ALA B 1 141 ? 62.732 44.932 102.757 1.00 77.56 141 ALA B O 1
ATOM 5070 N N . LYS B 1 142 ? 64.445 46.336 102.286 1.00 80.60 142 LYS B N 1
ATOM 5071 C CA . LYS B 1 142 ? 63.745 47.534 102.736 1.00 79.25 142 LYS B CA 1
ATOM 5072 C C . LYS B 1 142 ? 62.819 48.134 101.648 1.00 78.25 142 LYS B C 1
ATOM 5073 O O . LYS B 1 142 ? 62.270 49.228 101.837 1.00 73.78 142 LYS B O 1
ATOM 5075 N N . GLY B 1 143 ? 62.615 47.402 100.548 1.00 79.58 143 GLY B N 1
ATOM 5076 C CA . GLY B 1 143 ? 61.902 47.898 99.375 1.00 85.23 143 GLY B CA 1
ATOM 5077 C C . GLY B 1 143 ? 62.604 49.063 98.702 1.00 88.75 143 GLY B C 1
ATOM 5078 O O . GLY B 1 143 ? 61.956 50.066 98.331 1.00 85.55 143 GLY B O 1
ATOM 5079 N N . LYS B 1 144 ? 63.922 48.915 98.544 1.00 84.52 144 LYS B N 1
ATOM 5080 C CA . LYS B 1 144 ? 64.783 50.000 98.075 1.00 90.41 144 LYS B CA 1
ATOM 5081 C C . LYS B 1 144 ? 65.606 49.558 96.881 1.00 95.30 144 LYS B C 1
ATOM 5082 O O . LYS B 1 144 ? 65.805 48.349 96.672 1.00 92.55 144 LYS B O 1
ATOM 5088 N N . SER B 1 145 ? 66.067 50.556 96.107 1.00 95.96 145 SER B N 1
ATOM 5089 C CA . SER B 1 145 ? 67.026 50.353 95.004 1.00 83.75 145 SER B CA 1
ATOM 5090 C C . SER B 1 145 ? 68.350 51.008 95.365 1.00 74.30 145 SER B C 1
ATOM 5091 O O . SER B 1 145 ? 68.378 52.112 95.890 1.00 71.54 145 SER B O 1
ATOM 5093 N N . ALA B 1 146 ? 69.444 50.313 95.088 1.00 72.72 146 ALA B N 1
ATOM 5094 C CA . ALA B 1 146 ? 70.791 50.851 95.294 1.00 70.82 146 ALA B CA 1
ATOM 5095 C C . ALA B 1 146 ? 71.248 51.950 94.330 1.00 75.99 146 ALA B C 1
ATOM 5096 O O . ALA B 1 146 ? 72.049 52.796 94.745 1.00 90.84 146 ALA B O 1
ATOM 5098 N N . LEU B 1 147 ? 70.792 51.936 93.074 1.00 73.62 147 LEU B N 1
ATOM 5099 C CA . LEU B 1 147 ? 71.336 52.848 92.035 1.00 68.98 147 LEU B CA 1
ATOM 5100 C C . LEU B 1 147 ? 70.353 53.135 90.911 1.00 60.73 147 LEU B C 1
ATOM 5101 O O . LEU B 1 147 ? 69.883 52.223 90.265 1.00 64.06 147 LEU B O 1
ATOM 5106 N N . MET B 1 148 ? 70.046 54.400 90.680 1.00 62.50 148 MET B N 1
ATOM 5107 C CA . MET B 1 148 ? 69.127 54.764 89.608 1.00 74.91 148 MET B CA 1
ATOM 5108 C C . MET B 1 148 ? 69.579 55.984 88.829 1.00 85.99 148 MET B C 1
ATOM 5109 O O . MET B 1 148 ? 69.644 57.091 89.373 1.00 87.78 148 MET B O 1
ATOM 5114 N N . PHE B 1 149 ? 69.863 55.777 87.540 1.00 84.13 149 PHE B N 1
ATOM 5115 C CA . PHE B 1 149 ? 70.254 56.880 86.686 1.00 73.91 149 PHE B CA 1
ATOM 5116 C C . PHE B 1 149 ? 69.869 56.746 85.239 1.00 77.77 149 PHE B C 1
ATOM 5117 O O . PHE B 1 149 ? 69.570 55.653 84.777 1.00 80.01 149 PHE B O 1
ATOM 5125 N N . ASN B 1 150 ? 69.881 57.888 84.550 1.00 73.82 150 ASN B N 1
ATOM 5126 C CA . ASN B 1 150 ? 69.523 57.952 83.143 1.00 70.63 150 ASN B CA 1
ATOM 5127 C C . ASN B 1 150 ? 70.407 57.036 82.281 1.00 69.32 150 ASN B C 1
ATOM 5128 O O . ASN B 1 150 ? 71.627 57.201 82.204 1.00 54.39 150 ASN B O 1
ATOM 5133 N N . LEU B 1 151 ? 69.763 56.044 81.676 1.00 72.36 151 LEU B N 1
ATOM 5134 C CA . LEU B 1 151 ? 70.438 55.085 80.832 1.00 70.80 151 LEU B CA 1
ATOM 5135 C C . LEU B 1 151 ? 70.119 55.345 79.385 1.00 72.71 151 LEU B C 1
ATOM 5136 O O . LEU B 1 151 ? 70.651 54.653 78.513 1.00 84.30 151 LEU B O 1
ATOM 5141 N N . GLN B 1 152 ? 69.275 56.340 79.119 1.00 60.61 152 GLN B N 1
ATOM 5142 C CA . GLN B 1 152 ? 68.938 56.707 77.751 1.00 59.51 152 GLN B CA 1
ATOM 5143 C C . GLN B 1 152 ? 70.003 57.622 77.089 1.00 61.19 152 GLN B C 1
ATOM 5144 O O . GLN B 1 152 ? 69.973 57.809 75.870 1.00 59.84 152 GLN B O 1
ATOM 5150 N N . GLU B 1 153 ? 70.901 58.213 77.891 1.00 58.50 153 GLU B N 1
ATOM 5151 C CA . GLU B 1 153 ? 71.890 59.154 77.414 1.00 50.52 153 GLU B CA 1
ATOM 5152 C C . GLU B 1 153 ? 73.263 58.696 77.809 1.00 49.79 153 GLU B C 1
ATOM 5153 O O . GLU B 1 153 ? 73.526 58.525 78.983 1.00 57.20 153 GLU B O 1
ATOM 5159 N N . PRO B 1 154 ? 74.164 58.513 76.824 1.00 43.37 154 PRO B N 1
ATOM 5160 C CA . PRO B 1 154 ? 75.455 57.888 77.095 1.00 38.45 154 PRO B CA 1
ATOM 5161 C C . PRO B 1 154 ? 76.403 58.678 77.941 1.00 39.26 154 PRO B C 1
ATOM 5162 O O . PRO B 1 154 ? 77.432 58.160 78.369 1.00 34.19 154 PRO B O 1
ATOM 5166 N N . TYR B 1 155 ? 76.090 59.944 78.158 1.00 43.85 155 TYR B N 1
ATOM 5167 C CA . TYR B 1 155 ? 76.911 60.759 79.014 1.00 48.56 155 TYR B CA 1
ATOM 5168 C C . TYR B 1 155 ? 76.972 60.085 80.369 1.00 43.18 155 TYR B C 1
ATOM 5169 O O . TYR B 1 155 ? 78.049 59.903 80.969 1.00 36.60 155 TYR B O 1
ATOM 5178 N N . PHE B 1 156 ? 75.790 59.684 80.826 1.00 43.79 156 PHE B N 1
ATOM 5179 C CA . PHE B 1 156 ? 75.648 59.092 82.172 1.00 41.47 156 PHE B CA 1
ATOM 5180 C C . PHE B 1 156 ? 76.252 57.730 82.198 1.00 39.29 156 PHE B C 1
ATOM 5181 O O . PHE B 1 156 ? 76.864 57.349 83.177 1.00 37.63 156 PHE B O 1
ATOM 5189 N N . THR B 1 157 ? 76.156 57.014 81.094 1.00 38.84 157 THR B N 1
ATOM 5190 C CA . THR B 1 157 ? 76.742 55.653 81.051 1.00 43.88 157 THR B CA 1
ATOM 5191 C C . THR B 1 157 ? 78.218 55.540 80.612 1.00 42.47 157 THR B C 1
ATOM 5192 O O . THR B 1 157 ? 78.893 54.576 80.950 1.00 38.48 157 THR B O 1
ATOM 5196 N N . TRP B 1 158 ? 78.731 56.568 79.915 1.00 49.13 158 TRP B N 1
ATOM 5197 C CA . TRP B 1 158 ? 80.128 56.592 79.390 1.00 42.73 158 TRP B CA 1
ATOM 5198 C C . TRP B 1 158 ? 81.235 56.390 80.457 1.00 39.88 158 TRP B C 1
ATOM 5199 O O . TRP B 1 158 ? 82.255 55.747 80.176 1.00 40.78 158 TRP B O 1
ATOM 5210 N N . PRO B 1 159 ? 81.051 56.954 81.672 1.00 36.14 159 PRO B N 1
ATOM 5211 C CA . PRO B 1 159 ? 82.126 56.910 82.690 1.00 34.61 159 PRO B CA 1
ATOM 5212 C C . PRO B 1 159 ? 82.593 55.508 83.121 1.00 42.66 159 PRO B C 1
ATOM 5213 O O . PRO B 1 159 ? 83.814 55.269 83.358 1.00 38.51 159 PRO B O 1
ATOM 5217 N N . LEU B 1 160 ? 81.625 54.587 83.198 1.00 48.28 160 LEU B N 1
ATOM 5218 C CA . LEU B 1 160 ? 81.910 53.177 83.467 1.00 48.95 160 LEU B CA 1
ATOM 5219 C C . LEU B 1 160 ? 82.596 52.517 82.313 1.00 46.85 160 LEU B C 1
ATOM 5220 O O . LEU B 1 160 ? 83.563 51.793 82.513 1.00 37.09 160 LEU B O 1
ATOM 5225 N N . ILE B 1 161 ? 82.075 52.801 81.113 1.00 52.48 161 ILE B N 1
ATOM 5226 C CA . ILE B 1 161 ? 82.606 52.254 79.824 1.00 51.08 161 ILE B CA 1
ATOM 5227 C C . ILE B 1 161 ? 84.024 52.737 79.565 1.00 47.20 161 ILE B C 1
ATOM 5228 O O . ILE B 1 161 ? 84.838 52.053 78.986 1.00 45.10 161 ILE B O 1
ATOM 5233 N N . ALA B 1 162 ? 84.319 53.927 80.032 1.00 47.67 162 ALA B N 1
ATOM 5234 C CA . ALA B 1 162 ? 85.616 54.511 79.818 1.00 47.45 162 ALA B CA 1
ATOM 5235 C C . ALA B 1 162 ? 86.630 53.955 80.757 1.00 50.09 162 ALA B C 1
ATOM 5236 O O . ALA B 1 162 ? 87.811 53.980 80.435 1.00 46.22 162 ALA B O 1
ATOM 5238 N N . ALA B 1 163 ? 86.166 53.523 81.940 1.00 53.24 163 ALA B N 1
ATOM 5239 C CA . ALA B 1 163 ? 87.025 53.226 83.082 1.00 52.90 163 ALA B CA 1
ATOM 5240 C C . ALA B 1 163 ? 88.106 52.202 82.836 1.00 51.96 163 ALA B C 1
ATOM 5241 O O . ALA B 1 163 ? 89.277 52.430 83.204 1.00 50.37 163 ALA B O 1
ATOM 5243 N N . ASP B 1 164 ? 87.722 51.070 82.239 1.00 49.83 164 ASP B N 1
ATOM 5244 C CA . ASP B 1 164 ? 88.691 50.019 82.001 1.00 55.83 164 ASP B CA 1
ATOM 5245 C C . ASP B 1 164 ? 89.431 50.139 80.643 1.00 61.58 164 ASP B C 1
ATOM 5246 O O . ASP B 1 164 ? 90.208 49.234 80.279 1.00 58.37 164 ASP B O 1
ATOM 5251 N N . GLY B 1 165 ? 89.212 51.257 79.920 1.00 62.98 165 GLY B N 1
ATOM 5252 C CA . GLY B 1 165 ? 89.900 51.533 78.651 1.00 58.43 165 GLY B CA 1
ATOM 5253 C C . GLY B 1 165 ? 89.113 52.021 77.446 1.00 56.72 165 GLY B C 1
ATOM 5254 O O . GLY B 1 165 ? 89.681 52.162 76.384 1.00 48.82 165 GLY B O 1
ATOM 5255 N N . GLY B 1 166 ? 87.824 52.283 77.584 1.00 55.43 166 GLY B N 1
ATOM 5256 C CA . GLY B 1 166 ? 87.093 52.901 76.490 1.00 56.56 166 GLY B CA 1
ATOM 5257 C C . GLY B 1 166 ? 87.557 54.330 76.229 1.00 60.68 166 GLY B C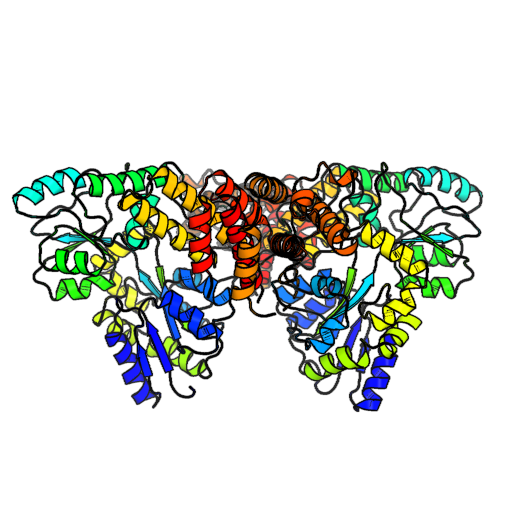 1
ATOM 5258 O O . GLY B 1 166 ? 88.072 55.011 77.142 1.00 59.95 166 GLY B O 1
ATOM 5259 N N . TYR B 1 167 ? 87.402 54.779 74.981 1.00 60.24 167 TYR B N 1
ATOM 5260 C CA . TYR B 1 167 ? 87.723 56.163 74.622 1.00 52.26 167 TYR B CA 1
ATOM 5261 C C . TYR B 1 167 ? 87.016 56.537 73.359 1.00 51.31 167 TYR B C 1
ATOM 5262 O O . TYR B 1 167 ? 86.520 55.673 72.631 1.00 48.48 167 TYR B O 1
ATOM 5271 N N . ALA B 1 168 ? 86.938 57.837 73.109 1.00 52.52 168 ALA B N 1
ATOM 5272 C CA . ALA B 1 168 ? 86.279 58.315 71.900 1.00 49.68 168 ALA B CA 1
ATOM 5273 C C . ALA B 1 168 ? 87.287 58.313 70.734 1.00 48.62 168 ALA B C 1
ATOM 5274 O O . ALA B 1 168 ? 87.150 57.485 69.854 1.00 49.82 168 ALA B O 1
ATOM 5276 N N . PHE B 1 169 ? 88.287 59.201 70.752 1.00 46.06 169 PHE B N 1
ATOM 5277 C CA . PHE B 1 169 ? 89.291 59.284 69.701 1.00 38.02 169 PHE B CA 1
ATOM 5278 C C . PHE B 1 169 ? 90.636 59.341 70.349 1.00 39.78 169 PHE B C 1
ATOM 5279 O O . PHE B 1 169 ? 90.863 60.187 71.182 1.00 39.58 169 PHE B O 1
ATOM 5287 N N . LYS B 1 170 ? 91.563 58.463 69.961 1.00 46.58 170 LYS B N 1
ATOM 5288 C CA . LYS B 1 170 ? 92.850 58.384 70.680 1.00 48.19 170 LYS B CA 1
ATOM 5289 C C . LYS B 1 170 ? 93.593 59.703 70.586 1.00 47.53 170 LYS B C 1
ATOM 5290 O O . LYS B 1 170 ? 93.559 60.335 69.585 1.00 53.74 170 LYS B O 1
ATOM 5292 N N . TYR B 1 171 ? 94.217 60.132 71.657 1.00 51.56 171 TYR B N 1
ATOM 5293 C CA . TYR B 1 171 ? 94.890 61.390 71.686 1.00 57.54 171 TYR B CA 1
ATOM 5294 C C . TYR B 1 171 ? 96.338 61.116 72.021 1.00 67.23 171 TYR B C 1
ATOM 5295 O O . TYR B 1 171 ? 96.666 60.829 73.158 1.00 77.95 171 TYR B O 1
ATOM 5304 N N . ALA B 1 172 ? 97.202 61.160 71.023 1.00 79.14 172 ALA B N 1
ATOM 5305 C CA . ALA B 1 172 ? 98.626 60.906 71.231 1.00 80.90 172 ALA B CA 1
ATOM 5306 C C . ALA B 1 172 ? 99.383 62.093 70.712 1.00 86.78 172 ALA B C 1
ATOM 5307 O O . ALA B 1 172 ? 99.081 62.596 69.614 1.00 91.10 172 ALA B O 1
ATOM 5309 N N . ALA B 1 173 ? 100.358 62.547 71.495 1.00 86.09 173 ALA B N 1
ATOM 5310 C CA . ALA B 1 173 ? 101.311 63.541 71.018 1.00 90.75 173 ALA B CA 1
ATOM 5311 C C . ALA B 1 173 ? 100.596 64.820 70.540 1.00 85.64 173 ALA B C 1
ATOM 5312 O O . ALA B 1 173 ? 100.925 65.382 69.495 1.00 82.72 173 ALA B O 1
ATOM 5314 N N . GLY B 1 174 ? 99.590 65.240 71.304 1.00 82.75 174 GLY B N 1
ATOM 5315 C CA . GLY B 1 174 ? 98.903 66.527 71.088 1.00 72.53 174 GLY B CA 1
ATOM 5316 C C . GLY B 1 174 ? 97.830 66.623 69.994 1.00 59.94 174 GLY B C 1
ATOM 5317 O O . GLY B 1 174 ? 97.276 67.688 69.768 1.00 50.96 174 GLY B O 1
ATOM 5318 N N . LYS B 1 175 ? 97.546 65.526 69.312 1.00 52.83 175 LYS B N 1
ATOM 5319 C CA . LYS B 1 175 ? 96.609 65.541 68.229 1.00 56.15 175 LYS B CA 1
ATOM 5320 C C . LYS B 1 175 ? 95.627 64.404 68.426 1.00 61.90 175 LYS B C 1
ATOM 5321 O O . LYS B 1 175 ? 96.036 63.267 68.648 1.00 79.49 175 LYS B O 1
ATOM 5327 N N . TYR B 1 176 ? 94.338 64.696 68.316 1.00 57.85 176 TYR B N 1
ATOM 5328 C CA . TYR B 1 176 ? 93.337 63.653 68.199 1.00 58.10 176 TYR B CA 1
ATOM 5329 C C . TYR B 1 176 ? 93.487 62.963 66.863 1.00 58.66 176 TYR B C 1
ATOM 5330 O O . TYR B 1 176 ? 93.789 63.597 65.863 1.00 75.68 176 TYR B O 1
ATOM 5339 N N . ASP B 1 177 ? 93.205 61.668 66.873 1.00 57.97 177 ASP B N 1
ATOM 5340 C CA . ASP B 1 177 ? 93.254 60.805 65.742 1.00 54.62 177 ASP B CA 1
ATOM 5341 C C . ASP B 1 177 ? 91.837 60.308 65.534 1.00 54.24 177 ASP B C 1
ATOM 5342 O O . ASP B 1 177 ? 91.380 59.462 66.254 1.00 56.32 177 ASP B O 1
ATOM 5347 N N . ILE B 1 178 ? 91.159 60.811 64.516 1.00 56.16 178 ILE B N 1
ATOM 5348 C CA . ILE B 1 178 ? 89.774 60.461 64.269 1.00 57.05 178 ILE B CA 1
ATOM 5349 C C . ILE B 1 178 ? 89.661 59.054 63.738 1.00 58.62 178 ILE B C 1
ATOM 5350 O O . ILE B 1 178 ? 88.561 58.489 63.657 1.00 53.46 178 ILE B O 1
ATOM 5355 N N . LYS B 1 179 ? 90.792 58.540 63.277 1.00 65.45 179 LYS B N 1
ATOM 5356 C CA . LYS B 1 179 ? 90.895 57.177 62.767 1.00 72.91 179 LYS B CA 1
ATOM 5357 C C . LYS B 1 179 ? 90.675 56.145 63.878 1.00 72.23 179 LYS B C 1
ATOM 5358 O O . LYS B 1 179 ? 89.984 55.146 63.673 1.00 66.39 179 LYS B O 1
ATOM 5360 N N . ASP B 1 180 ? 91.271 56.437 65.036 1.00 73.97 180 ASP B N 1
ATOM 5361 C CA . ASP B 1 180 ? 91.369 55.541 66.173 1.00 69.35 180 ASP B CA 1
ATOM 5362 C C . ASP B 1 180 ? 90.222 55.779 67.138 1.00 62.57 180 ASP B C 1
ATOM 5363 O O . ASP B 1 180 ? 90.304 56.620 68.024 1.00 59.23 180 ASP B O 1
ATOM 5368 N N . VAL B 1 181 ? 89.155 55.032 66.960 1.00 55.33 181 VAL B N 1
ATOM 5369 C CA . VAL B 1 181 ? 88.033 55.091 67.869 1.00 58.20 181 VAL B CA 1
ATOM 5370 C C . VAL B 1 181 ? 88.110 53.895 68.826 1.00 63.87 181 VAL B C 1
ATOM 5371 O O . VAL B 1 181 ? 88.481 52.798 68.399 1.00 64.90 181 VAL B O 1
ATOM 5375 N N . GLY B 1 182 ? 87.739 54.121 70.093 1.00 58.91 182 GLY B N 1
ATOM 5376 C CA . GLY B 1 182 ? 88.003 53.182 71.183 1.00 54.29 182 GLY B CA 1
ATOM 5377 C C . GLY B 1 182 ? 86.807 52.565 71.855 1.00 53.30 182 GLY B C 1
ATOM 5378 O O . GLY B 1 182 ? 86.912 52.122 72.984 1.00 52.12 182 GLY B O 1
ATOM 5379 N N . VAL B 1 183 ? 85.677 52.507 71.175 1.00 52.79 183 VAL B N 1
ATOM 5380 C CA . VAL B 1 183 ? 84.448 52.036 71.821 1.00 55.92 183 VAL B CA 1
ATOM 5381 C C . VAL B 1 183 ? 84.180 50.523 71.809 1.00 54.54 183 VAL B C 1
ATOM 5382 O O . VAL B 1 183 ? 83.135 50.100 72.280 1.00 52.93 183 VAL B O 1
ATOM 5386 N N . ASP B 1 184 ? 85.083 49.737 71.255 1.00 53.39 184 ASP B N 1
ATOM 5387 C CA . ASP B 1 184 ? 84.861 48.316 71.100 1.00 58.27 184 ASP B CA 1
ATOM 5388 C C . ASP B 1 184 ? 86.111 47.515 71.453 1.00 59.08 184 ASP B C 1
ATOM 5389 O O . ASP B 1 184 ? 86.318 46.416 70.922 1.00 59.27 184 ASP B O 1
ATOM 5391 N N . ASN B 1 185 ? 86.937 48.078 72.338 1.00 56.66 185 ASN B N 1
ATOM 5392 C CA . ASN B 1 185 ? 88.027 47.343 72.999 1.00 55.37 185 ASN B CA 1
ATOM 5393 C C . ASN B 1 185 ? 87.535 46.583 74.284 1.00 58.51 185 ASN B C 1
ATOM 5394 O O . ASN B 1 185 ? 86.376 46.744 74.733 1.00 52.33 185 ASN B O 1
ATOM 5399 N N . ALA B 1 186 ? 88.416 45.781 74.876 1.00 57.15 186 ALA B N 1
ATOM 5400 C CA . ALA B 1 186 ? 88.054 45.009 76.082 1.00 56.57 186 ALA B CA 1
ATOM 5401 C C . ALA B 1 186 ? 87.540 45.876 77.232 1.00 55.52 186 ALA B C 1
ATOM 5402 O O . ALA B 1 186 ? 86.559 45.536 77.896 1.00 52.16 186 ALA B O 1
ATOM 5404 N N . GLY B 1 187 ? 88.212 47.010 77.423 1.00 63.39 187 GLY B N 1
ATOM 5405 C CA . GLY B 1 187 ? 87.864 47.993 78.444 1.00 57.22 187 GLY B CA 1
ATOM 5406 C C . GLY B 1 187 ? 86.441 48.474 78.294 1.00 53.10 187 GLY B C 1
ATOM 5407 O O . GLY B 1 187 ? 85.687 48.542 79.270 1.00 54.89 187 GLY B O 1
ATOM 5408 N N . ALA B 1 188 ? 86.074 48.810 77.067 1.00 49.26 188 ALA B N 1
ATOM 5409 C CA . ALA B 1 188 ? 84.725 49.288 76.809 1.00 52.52 188 ALA B CA 1
ATOM 5410 C C . ALA B 1 188 ? 83.692 48.185 76.943 1.00 54.91 188 ALA B C 1
ATOM 5411 O O . ALA B 1 188 ? 82.562 48.444 77.416 1.00 44.37 188 ALA B O 1
ATOM 5413 N N . LYS B 1 189 ? 84.075 46.979 76.491 1.00 61.47 189 LYS B N 1
ATOM 5414 C CA . LYS B 1 189 ? 83.230 45.767 76.577 1.00 64.13 189 LYS B CA 1
ATOM 5415 C C . LYS B 1 189 ? 82.925 45.374 78.027 1.00 61.53 189 LYS B C 1
ATOM 5416 O O . LYS B 1 189 ? 81.769 45.151 78.424 1.00 52.07 189 LYS B O 1
ATOM 5422 N N . ALA B 1 190 ? 83.990 45.315 78.818 1.00 58.28 190 ALA B N 1
ATOM 5423 C CA . ALA B 1 190 ? 83.844 45.082 80.229 1.00 54.25 190 ALA B CA 1
ATOM 5424 C C . ALA B 1 190 ? 82.786 46.005 80.842 1.00 57.93 190 ALA B C 1
ATOM 5425 O O . ALA B 1 190 ? 81.766 45.521 81.372 1.00 66.40 190 ALA B O 1
ATOM 5427 N N . GLY B 1 191 ? 83.005 47.313 80.735 1.00 50.81 191 GLY B N 1
ATOM 5428 C CA . GLY B 1 191 ? 82.100 48.272 81.343 1.00 53.78 191 GLY B CA 1
ATOM 5429 C C . GLY B 1 191 ? 80.659 48.180 80.876 1.00 54.05 191 GLY B C 1
ATOM 5430 O O . GLY B 1 191 ? 79.741 48.352 81.676 1.00 61.28 191 GLY B O 1
ATOM 5431 N N . LEU B 1 192 ? 80.449 47.931 79.585 1.00 55.83 192 LEU B N 1
ATOM 5432 C CA . LEU B 1 192 ? 79.085 47.764 79.082 1.00 54.25 192 LEU B CA 1
ATOM 5433 C C . LEU B 1 192 ? 78.494 46.404 79.462 1.00 57.77 192 LEU B C 1
ATOM 5434 O O . LEU B 1 192 ? 77.283 46.296 79.711 1.00 57.75 192 LEU B O 1
ATOM 5439 N N . THR B 1 1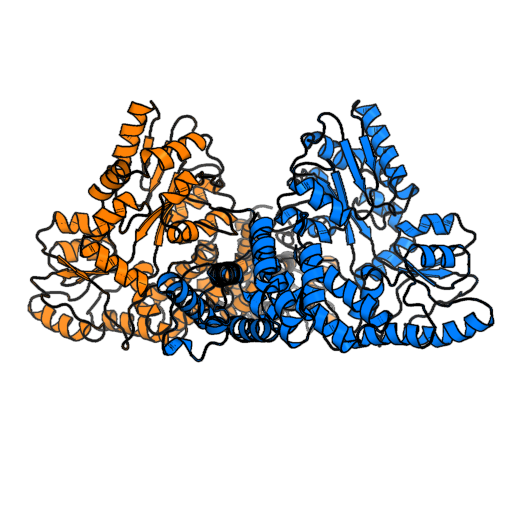93 ? 79.324 45.367 79.500 1.00 58.65 193 THR B N 1
ATOM 5440 C CA . THR B 1 193 ? 78.840 44.065 79.955 1.00 69.13 193 THR B CA 1
ATOM 5441 C C . THR B 1 193 ? 78.293 44.240 81.359 1.00 65.73 193 THR B C 1
ATOM 5442 O O . THR B 1 193 ? 77.199 43.758 81.678 1.00 50.78 193 THR B O 1
ATOM 5446 N N . PHE B 1 194 ? 79.077 44.943 82.176 1.00 64.09 194 PHE B N 1
ATOM 5447 C CA . PHE B 1 194 ? 78.719 45.134 83.545 1.00 60.77 194 PHE B CA 1
ATOM 5448 C C . PHE B 1 194 ? 77.408 45.864 83.674 1.00 56.65 194 PHE B C 1
ATOM 5449 O O . PHE B 1 194 ? 76.561 45.467 84.458 1.00 63.67 194 PHE B O 1
ATOM 54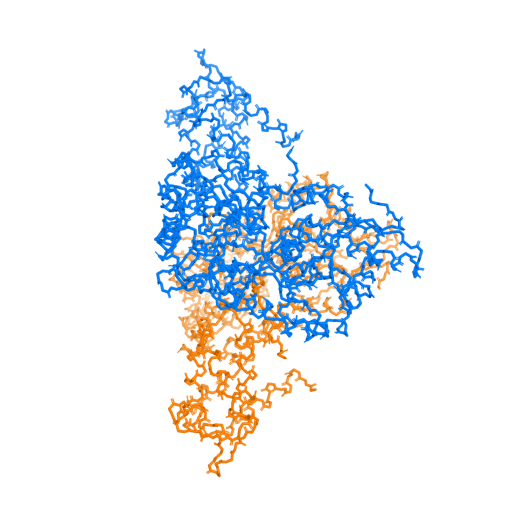57 N N . LEU B 1 195 ? 77.234 46.926 82.927 1.00 51.28 195 LEU B N 1
ATOM 5458 C CA . LEU B 1 195 ? 75.986 47.631 83.006 1.00 58.72 195 LEU B CA 1
ATOM 5459 C C . LEU B 1 195 ? 74.840 46.699 82.591 1.00 64.98 195 LEU B C 1
ATOM 5460 O O . LEU B 1 195 ? 73.757 46.763 83.147 1.00 66.96 195 LEU B O 1
ATOM 5465 N N . VAL B 1 196 ? 75.074 45.861 81.585 1.00 71.30 196 VAL B N 1
ATOM 5466 C CA . VAL B 1 196 ? 74.019 44.983 81.074 1.00 72.90 196 VAL B CA 1
ATOM 5467 C C . VAL B 1 196 ? 73.564 43.997 82.153 1.00 65.71 196 VAL B C 1
ATOM 5468 O O . VAL B 1 196 ? 72.354 43.853 82.379 1.00 53.95 196 VAL B O 1
ATOM 5470 N N . ASP B 1 197 ? 74.533 43.367 82.826 1.00 59.27 197 ASP B N 1
ATOM 5471 C CA . ASP B 1 197 ? 74.235 42.447 83.936 1.00 63.29 197 ASP B CA 1
ATOM 5472 C C . ASP B 1 197 ? 73.297 43.070 84.957 1.00 66.62 197 ASP B C 1
ATOM 5473 O O . ASP B 1 197 ? 72.297 42.475 85.310 1.00 75.47 197 ASP B O 1
ATOM 5478 N N . LEU B 1 198 ? 73.566 44.299 85.350 1.00 63.70 198 LEU B N 1
ATOM 5479 C CA . LEU B 1 198 ? 72.721 44.961 86.317 1.00 67.18 198 LEU B CA 1
ATOM 5480 C C . LEU B 1 198 ? 71.276 45.033 85.880 1.00 69.07 198 LEU B C 1
ATOM 5481 O O . LEU B 1 198 ? 70.388 44.906 86.707 1.00 75.02 198 LEU B O 1
ATOM 5486 N N . ILE B 1 199 ? 71.033 45.257 84.595 1.00 72.82 199 ILE B N 1
ATOM 5487 C CA . ILE B 1 199 ? 69.654 45.271 84.084 1.00 74.32 199 ILE B CA 1
ATOM 5488 C C . ILE B 1 199 ? 69.086 43.834 84.015 1.00 69.81 199 ILE B C 1
ATOM 5489 O O . ILE B 1 199 ? 67.914 43.588 84.323 1.00 55.96 199 ILE B O 1
ATOM 5494 N N . LYS B 1 200 ? 69.945 42.902 83.609 1.00 71.74 200 LYS B N 1
ATOM 5495 C CA . LYS B 1 200 ? 69.617 41.476 83.469 1.00 72.27 200 LYS B CA 1
ATOM 5496 C C . LYS B 1 200 ? 69.351 40.779 84.830 1.00 81.42 200 LYS B C 1
ATOM 5497 O O . LYS B 1 200 ? 68.629 39.767 84.894 1.00 84.53 200 LYS B O 1
ATOM 5499 N N . ASN B 1 201 ? 69.954 41.328 85.892 1.00 79.80 201 ASN B N 1
ATOM 5500 C CA . ASN B 1 201 ? 69.742 40.927 87.293 1.00 61.77 201 ASN B CA 1
ATOM 5501 C C . ASN B 1 201 ? 68.785 41.840 88.070 1.00 58.75 201 ASN B C 1
ATOM 5502 O O . ASN B 1 201 ? 68.714 41.772 89.296 1.00 66.81 201 ASN B O 1
ATOM 5507 N N . LYS B 1 202 ? 68.081 42.722 87.362 1.00 54.58 202 LYS B N 1
ATOM 5508 C CA . LYS B 1 202 ? 66.972 43.523 87.929 1.00 60.24 202 LYS B CA 1
ATOM 5509 C C . LYS B 1 202 ? 67.376 44.672 88.907 1.00 65.09 202 LYS B C 1
ATOM 5510 O O . LYS B 1 202 ? 66.504 45.456 89.359 1.00 58.01 202 LYS B O 1
ATOM 5512 N N . HIS B 1 203 ? 68.695 44.818 89.116 1.00 66.17 203 HIS B N 1
ATOM 5513 C CA . HIS B 1 203 ? 69.298 45.945 89.820 1.00 59.93 203 HIS B CA 1
ATOM 5514 C C . HIS B 1 203 ? 69.090 47.282 89.148 1.00 67.92 203 HIS B C 1
ATOM 5515 O O . HIS B 1 203 ? 69.153 48.305 89.824 1.00 66.10 203 HIS B O 1
ATOM 5522 N N . MET B 1 204 ? 68.851 47.268 87.826 1.00 77.11 204 MET B N 1
ATOM 5523 C CA . MET B 1 204 ? 68.421 48.448 87.069 1.00 73.46 204 MET B CA 1
ATOM 5524 C C . MET B 1 204 ? 67.430 48.052 85.996 1.00 70.17 204 MET B C 1
ATOM 5525 O O . MET B 1 204 ? 67.452 46.911 85.512 1.00 71.59 204 MET B O 1
ATOM 5530 N N . ASN B 1 205 ? 66.558 48.989 85.643 1.00 61.66 205 ASN B N 1
ATOM 5531 C CA . ASN B 1 205 ? 65.616 48.801 84.543 1.00 67.11 205 ASN B CA 1
ATOM 5532 C C . ASN B 1 205 ? 66.155 49.563 83.310 1.00 75.12 205 ASN B C 1
ATOM 5533 O O . ASN B 1 205 ? 66.527 50.758 83.396 1.00 76.17 205 ASN B O 1
ATOM 5538 N N . ALA B 1 206 ? 66.151 48.888 82.161 1.00 71.49 206 ALA B N 1
ATOM 5539 C CA . ALA B 1 206 ? 66.672 49.485 80.927 1.00 69.11 206 ALA B CA 1
ATOM 5540 C C . ALA B 1 206 ? 65.926 50.724 80.417 1.00 65.17 206 ALA B C 1
ATOM 5541 O O . ALA B 1 206 ? 66.494 51.483 79.643 1.00 71.63 206 ALA B O 1
ATOM 5543 N N . ASP B 1 207 ? 64.681 50.934 80.819 1.00 60.88 207 ASP B N 1
ATOM 5544 C CA . ASP B 1 207 ? 63.942 52.098 80.328 1.00 60.90 207 ASP B CA 1
ATOM 5545 C C . ASP B 1 207 ? 63.984 53.288 81.262 1.00 61.04 207 ASP B C 1
ATOM 5546 O O . ASP B 1 207 ? 63.318 54.307 80.956 1.00 51.29 207 ASP B O 1
ATOM 5548 N N . THR B 1 208 ? 64.749 53.175 82.368 1.00 62.01 208 THR B N 1
ATOM 5549 C CA . THR B 1 208 ? 64.939 54.307 83.283 1.00 73.27 208 THR B CA 1
ATOM 5550 C C . THR B 1 208 ? 65.582 55.530 82.547 1.00 71.05 208 THR B C 1
ATOM 5551 O O . THR B 1 208 ? 66.688 55.431 81.973 1.00 63.78 208 THR B O 1
ATOM 5555 N N . ASP B 1 209 ? 64.873 56.661 82.604 1.00 68.36 209 ASP B N 1
ATOM 5556 C CA . ASP B 1 209 ? 65.283 57.898 81.966 1.00 66.64 209 ASP B CA 1
ATOM 5557 C C . ASP B 1 209 ? 65.629 59.008 83.000 1.00 75.56 209 ASP B C 1
ATOM 5558 O O . ASP B 1 209 ? 65.838 58.735 84.202 1.00 64.82 209 ASP B O 1
ATOM 5563 N N . TYR B 1 210 ? 65.713 60.257 82.536 1.00 80.42 210 TYR B N 1
ATOM 5564 C CA . TYR B 1 210 ? 66.148 61.319 83.422 1.00 80.63 210 TYR B CA 1
ATOM 5565 C C . TYR B 1 210 ? 65.162 61.540 84.566 1.00 74.63 210 TYR B C 1
ATOM 5566 O O . TYR B 1 210 ? 65.570 61.464 85.720 1.00 70.25 210 TYR B O 1
ATOM 5575 N N . SER B 1 211 ? 63.891 61.799 84.237 1.00 75.93 211 SER B N 1
ATOM 5576 C CA . SER B 1 211 ? 62.844 62.052 85.256 1.00 73.90 211 SER B CA 1
ATOM 5577 C C . SER B 1 211 ? 62.747 60.938 86.273 1.00 74.48 211 SER B C 1
ATOM 5578 O O . SER B 1 211 ? 62.769 61.175 87.472 1.00 74.53 211 SER B O 1
ATOM 5581 N N . ILE B 1 212 ? 62.660 59.720 85.773 1.00 74.99 212 ILE B N 1
ATOM 5582 C CA . ILE B 1 212 ? 62.434 58.571 86.615 1.00 73.05 212 ILE B CA 1
ATOM 5583 C C . ILE B 1 212 ? 63.458 58.477 87.730 1.00 67.33 212 ILE B C 1
ATOM 5584 O O . ILE B 1 212 ? 63.080 58.327 88.882 1.00 80.20 212 ILE B O 1
ATOM 5589 N N . ALA B 1 213 ? 64.736 58.570 87.401 1.00 67.78 213 ALA B N 1
ATOM 5590 C CA . ALA B 1 213 ? 65.785 58.550 88.431 1.00 68.66 213 ALA B CA 1
ATOM 5591 C C . ALA B 1 213 ? 65.795 59.808 89.348 1.00 67.65 213 ALA B C 1
ATOM 5592 O O . ALA B 1 213 ? 66.135 59.728 90.536 1.00 59.84 213 ALA B O 1
ATOM 5594 N N . GLU B 1 214 ? 65.424 60.961 88.801 1.00 68.33 214 GLU B N 1
ATOM 5595 C CA . GLU B 1 214 ? 65.359 62.183 89.597 1.00 73.30 214 GLU B CA 1
ATOM 5596 C C . GLU B 1 214 ? 64.302 62.046 90.702 1.00 81.38 214 GLU B C 1
ATOM 5597 O O . GLU B 1 214 ? 64.622 62.170 91.895 1.00 73.99 214 GLU B O 1
ATOM 5603 N N . ALA B 1 215 ? 63.057 61.776 90.285 1.00 83.07 215 ALA B N 1
ATOM 5604 C CA . ALA B 1 215 ? 61.953 61.524 91.222 1.00 78.77 215 ALA B CA 1
ATOM 5605 C C . ALA B 1 215 ? 62.279 60.358 92.185 1.00 70.41 215 ALA B C 1
ATOM 5606 O O . ALA B 1 215 ? 62.039 60.453 93.380 1.00 58.64 215 ALA B O 1
ATOM 5608 N N . ALA B 1 216 ? 62.880 59.294 91.664 1.00 64.33 216 ALA B N 1
ATOM 5609 C CA . ALA B 1 216 ? 63.252 58.165 92.497 1.00 66.25 216 ALA B CA 1
ATOM 5610 C C . ALA B 1 216 ? 64.245 58.488 93.598 1.00 72.28 216 ALA B C 1
ATOM 5611 O O . ALA B 1 216 ? 64.083 58.003 94.713 1.00 73.89 216 ALA B O 1
ATOM 5613 N N . PHE B 1 217 ? 65.285 59.272 93.287 1.00 81.49 217 PHE B N 1
ATOM 5614 C CA . PHE B 1 217 ? 66.247 59.689 94.316 1.00 71.98 217 PHE B CA 1
ATOM 5615 C C . PHE B 1 217 ? 65.623 60.676 95.307 1.00 73.38 217 PHE B C 1
ATOM 5616 O O . PHE B 1 217 ? 65.813 60.559 96.545 1.00 62.15 217 PHE B O 1
ATOM 5624 N N . ASN B 1 218 ? 64.908 61.635 94.722 1.00 69.21 218 ASN B N 1
ATOM 5625 C CA . ASN B 1 218 ? 64.198 62.680 95.435 1.00 78.40 218 ASN B CA 1
ATOM 5626 C C . ASN B 1 218 ? 63.122 62.150 96.411 1.00 89.13 218 ASN B C 1
ATOM 5627 O O . ASN B 1 218 ? 62.910 62.725 97.491 1.00 88.03 218 ASN B O 1
ATOM 5632 N N . LYS B 1 219 ? 62.451 61.060 96.031 1.00 92.40 219 LYS B N 1
ATOM 5633 C CA . LYS B 1 219 ? 61.437 60.429 96.890 1.00 82.65 219 LYS B CA 1
ATOM 5634 C C . LYS B 1 219 ? 62.035 59.425 97.893 1.00 77.76 219 LYS B C 1
ATOM 5635 O O . LYS B 1 219 ? 61.307 58.808 98.652 1.00 88.84 219 LYS B O 1
ATOM 5637 N N . GLY B 1 220 ? 63.345 59.236 97.887 1.00 71.92 220 GLY B N 1
ATOM 5638 C CA . GLY B 1 220 ? 63.992 58.389 98.871 1.00 65.43 220 GLY B CA 1
ATOM 5639 C C . GLY B 1 220 ? 63.996 56.938 98.461 1.00 68.87 220 GLY B C 1
ATOM 5640 O O . GLY B 1 220 ? 64.593 56.121 99.162 1.00 60.44 220 GLY B O 1
ATOM 5641 N N . GLU B 1 221 ? 63.389 56.642 97.298 1.00 72.78 221 GLU B N 1
ATOM 5642 C CA . GLU B 1 221 ? 63.234 55.273 96.752 1.00 69.60 221 GLU B CA 1
ATOM 5643 C C . GLU B 1 221 ? 64.545 54.546 96.385 1.00 69.27 221 GLU B C 1
ATOM 5644 O O . GLU B 1 221 ? 64.606 53.311 96.384 1.00 65.05 221 GLU B O 1
ATOM 5650 N N . THR B 1 222 ? 65.584 55.307 96.059 1.00 70.63 222 THR B N 1
ATOM 5651 C CA . THR B 1 222 ? 66.881 54.721 95.783 1.00 68.27 222 THR B CA 1
ATOM 5652 C C . THR B 1 222 ? 67.975 55.415 96.599 1.00 67.38 222 THR B C 1
ATOM 5653 O O . THR B 1 222 ? 67.869 56.603 96.960 1.00 57.48 222 THR B O 1
ATOM 5657 N N . ALA B 1 223 ? 69.021 54.639 96.877 1.00 68.48 223 ALA B N 1
ATOM 5658 C CA . ALA B 1 223 ? 70.191 55.133 97.583 1.00 75.95 223 ALA B CA 1
ATOM 5659 C C . ALA B 1 223 ? 71.044 56.133 96.766 1.00 87.30 223 ALA B C 1
ATOM 5660 O O . ALA B 1 223 ? 71.488 57.159 97.310 1.00 84.80 223 ALA B O 1
ATOM 5662 N N . MET B 1 224 ? 71.285 55.819 95.487 1.00 83.01 224 MET B N 1
ATOM 5663 C CA . MET B 1 224 ? 72.252 56.550 94.675 1.00 71.02 224 MET B CA 1
ATOM 5664 C C . MET B 1 224 ? 71.751 56.886 93.301 1.00 76.16 224 MET B C 1
ATOM 5665 O O . MET B 1 224 ? 71.001 56.129 92.710 1.00 96.75 224 MET B O 1
ATOM 5670 N N . THR B 1 225 ? 72.219 58.007 92.772 1.00 75.65 225 THR B N 1
ATOM 5671 C CA . THR B 1 225 ? 71.977 58.389 91.373 1.00 66.94 225 THR B CA 1
ATOM 5672 C C . THR B 1 225 ? 73.343 58.786 90.845 1.00 65.13 225 THR B C 1
ATOM 5673 O O . THR B 1 225 ? 74.313 58.865 91.635 1.00 54.36 225 THR B O 1
ATOM 5677 N N . ILE B 1 226 ? 73.446 58.967 89.527 1.00 66.19 226 ILE B N 1
ATOM 5678 C CA . ILE B 1 226 ? 74.635 59.585 88.919 1.00 59.75 226 ILE B CA 1
ATOM 5679 C C . ILE B 1 226 ? 74.129 60.795 88.176 1.00 60.86 226 ILE B C 1
ATOM 5680 O O . ILE B 1 226 ? 73.230 60.693 87.329 1.00 63.36 226 ILE B O 1
ATOM 5685 N N . ASN B 1 227 ? 74.658 61.961 88.546 1.00 59.07 227 ASN B N 1
ATOM 5686 C CA . ASN B 1 227 ? 74.203 63.190 87.932 1.00 52.86 227 ASN B CA 1
ATOM 5687 C C . ASN B 1 227 ? 75.204 64.337 88.204 1.00 54.38 227 ASN B C 1
ATOM 5688 O O . ASN B 1 227 ? 76.226 64.160 88.890 1.00 52.78 227 ASN B O 1
ATOM 5693 N N . GLY B 1 228 ? 74.924 65.482 87.589 1.00 59.55 228 GLY B N 1
ATOM 5694 C CA . GLY B 1 228 ? 75.784 66.644 87.614 1.00 63.62 228 GLY B CA 1
ATOM 5695 C C . GLY B 1 228 ? 75.249 67.739 88.517 1.00 71.09 228 GLY B C 1
ATOM 5696 O O . GLY B 1 228 ? 74.131 67.639 89.013 1.00 74.51 228 GLY B O 1
ATOM 5697 N N . PRO B 1 229 ? 76.046 68.809 88.725 1.00 76.66 229 PRO B N 1
ATOM 5698 C CA . PRO B 1 229 ? 75.745 69.964 89.582 1.00 72.26 229 PRO B CA 1
ATOM 5699 C C . PRO B 1 229 ? 74.371 70.605 89.460 1.00 70.35 229 PRO B C 1
ATOM 5700 O O . PRO B 1 229 ? 73.818 71.034 90.459 1.00 72.51 229 PRO B O 1
ATOM 5704 N N . TRP B 1 230 ? 73.828 70.638 88.254 1.00 67.89 230 TRP B N 1
ATOM 5705 C CA . TRP B 1 230 ? 72.491 71.177 87.999 1.00 69.66 230 TRP B CA 1
ATOM 5706 C C . TRP B 1 230 ? 71.398 70.446 88.775 1.00 70.08 230 TRP B C 1
ATOM 5707 O O . TRP B 1 230 ? 70.350 71.034 89.071 1.00 65.49 230 TRP B O 1
ATOM 5718 N N . ALA B 1 231 ? 71.644 69.162 89.058 1.00 70.60 231 ALA B N 1
ATOM 5719 C CA . ALA B 1 231 ? 70.671 68.280 89.711 1.00 73.66 231 ALA B CA 1
ATOM 5720 C C . ALA B 1 231 ? 70.312 68.776 91.087 1.00 75.17 231 ALA B C 1
ATOM 5721 O O . ALA B 1 231 ? 69.145 68.824 91.445 1.00 79.72 231 ALA B O 1
ATOM 5723 N N . TRP B 1 232 ? 71.356 69.196 91.802 1.00 74.70 232 TRP B N 1
ATOM 5724 C CA . TRP B 1 232 ? 71.388 69.377 93.250 1.00 70.30 232 TRP B CA 1
ATOM 5725 C C . TRP B 1 232 ? 70.245 70.247 93.775 1.00 69.69 232 TRP B C 1
ATOM 5726 O O . TRP B 1 232 ? 69.667 69.965 94.815 1.00 64.82 232 TRP B O 1
ATOM 5737 N N . SER B 1 233 ? 69.919 71.300 93.036 1.00 68.88 233 SER B N 1
ATOM 5738 C CA . SER B 1 233 ? 68.965 72.310 93.492 1.00 73.78 233 SER B CA 1
ATOM 5739 C C . SER B 1 233 ? 67.668 71.663 93.894 1.00 78.76 233 SER B C 1
ATOM 5740 O O . SER B 1 233 ? 67.107 71.974 94.924 1.00 85.64 233 SER B O 1
ATOM 5743 N N . ASN B 1 234 ? 67.186 70.770 93.042 1.00 84.92 234 ASN B N 1
ATOM 5744 C CA . ASN B 1 234 ? 65.947 70.030 93.294 1.00 80.91 234 ASN B CA 1
ATOM 5745 C C . ASN B 1 234 ? 66.032 68.966 94.375 1.00 78.14 234 ASN B C 1
ATOM 5746 O O . ASN B 1 234 ? 65.036 68.700 95.058 1.00 91.75 234 ASN B O 1
ATOM 5751 N N . ILE B 1 235 ? 67.201 68.371 94.539 1.00 66.61 235 ILE B N 1
ATOM 5752 C CA . ILE B 1 235 ? 67.463 67.519 95.697 1.00 70.47 235 ILE B CA 1
ATOM 5753 C C . ILE B 1 235 ? 67.494 68.363 96.999 1.00 81.87 235 ILE B C 1
ATOM 5754 O O . ILE B 1 235 ? 67.352 67.832 98.106 1.00 79.58 235 ILE B O 1
ATOM 5759 N N . ASP B 1 236 ? 67.711 69.673 96.878 1.00 90.52 236 ASP B N 1
ATOM 5760 C CA . ASP B 1 236 ? 67.607 70.579 98.037 1.00 92.66 236 ASP B CA 1
ATOM 5761 C C . ASP B 1 236 ? 66.179 70.740 98.543 1.00 93.44 236 ASP B C 1
ATOM 5762 O O . ASP B 1 236 ? 65.937 70.609 99.744 1.00 93.86 236 ASP B O 1
ATOM 5767 N N . THR B 1 237 ? 65.248 71.032 97.629 1.00 88.18 237 THR B N 1
ATOM 5768 C CA . THR B 1 237 ? 63.839 71.197 97.978 1.00 89.63 237 THR B CA 1
ATOM 5769 C C . THR B 1 237 ? 63.259 69.903 98.596 1.00 93.19 237 THR B C 1
ATOM 5770 O O . THR B 1 237 ? 62.313 69.958 99.396 1.00 87.31 237 THR B O 1
ATOM 5772 N N . SER B 1 238 ? 63.854 68.759 98.251 1.00 94.11 238 SER B N 1
ATOM 5773 C CA . SER B 1 238 ? 63.430 67.456 98.770 1.00 100.92 238 SER B CA 1
ATOM 5774 C C . SER B 1 238 ? 63.736 67.179 100.251 1.00 101.62 238 SER B C 1
ATOM 5775 O O . SER B 1 238 ? 64.520 67.867 100.914 1.00 93.42 238 SER B O 1
ATOM 5778 N N . ALA B 1 239 ? 63.094 66.122 100.732 1.00 107.76 239 ALA B N 1
ATOM 5779 C CA . ALA B 1 239 ? 63.307 65.593 102.072 1.00 108.23 239 ALA B CA 1
ATOM 5780 C C . ALA B 1 239 ? 64.731 65.085 102.289 1.00 101.58 239 ALA B C 1
ATOM 5781 O O . ALA B 1 239 ? 65.228 65.105 103.406 1.00 101.37 239 ALA B O 1
ATOM 5783 N N . VAL B 1 240 ? 65.378 64.653 101.213 1.00 98.10 240 VAL B N 1
ATOM 5784 C CA . VAL B 1 240 ? 66.616 63.874 101.301 1.00 95.12 240 VAL B CA 1
ATOM 5785 C C . VAL B 1 240 ? 67.815 64.683 101.822 1.00 91.75 240 VAL B C 1
ATOM 5786 O O . VAL B 1 240 ? 67.951 65.886 101.565 1.00 75.78 240 VAL B O 1
ATOM 5790 N N . ASN B 1 241 ? 68.682 63.973 102.537 1.00 86.74 241 ASN B N 1
ATOM 5791 C CA . ASN B 1 241 ? 69.963 64.462 102.946 1.00 89.55 241 ASN B CA 1
ATOM 5792 C C . ASN B 1 241 ? 70.920 63.657 102.106 1.00 86.65 241 ASN B C 1
ATOM 5793 O O . ASN B 1 241 ? 70.945 62.419 102.225 1.00 82.49 241 ASN B O 1
ATOM 5798 N N . TYR B 1 242 ? 71.702 64.367 101.280 1.00 90.25 242 TYR B N 1
ATOM 5799 C CA . TYR B 1 242 ? 72.562 63.751 100.259 1.00 85.75 242 TYR B CA 1
ATOM 5800 C C . TYR B 1 242 ? 73.999 64.202 100.333 1.00 79.15 242 TYR B C 1
ATOM 5801 O O . TYR B 1 242 ? 74.272 65.344 100.644 1.00 71.46 242 TYR B O 1
ATOM 5810 N N . GLY B 1 243 ? 74.901 63.286 100.007 1.00 86.74 243 GLY B N 1
ATOM 5811 C CA . GLY B 1 243 ? 76.317 63.605 99.811 1.00 91.70 243 GLY B CA 1
ATOM 5812 C C . GLY B 1 243 ? 76.606 63.667 98.314 1.00 93.13 243 GLY B C 1
ATOM 5813 O O . GLY B 1 243 ? 75.737 63.329 97.497 1.00 102.34 243 GLY B O 1
ATOM 5814 N N . VAL B 1 244 ? 77.797 64.157 97.964 1.00 79.57 244 VAL B N 1
ATOM 5815 C CA . VAL B 1 244 ? 78.261 64.198 96.583 1.00 60.07 244 VAL B CA 1
ATOM 5816 C C . VAL B 1 244 ? 79.686 63.760 96.658 1.00 55.87 244 VAL B C 1
ATOM 5817 O O . VAL B 1 244 ? 80.442 64.246 97.476 1.00 58.44 244 VAL B O 1
ATOM 5821 N N . THR B 1 245 ? 80.070 62.840 95.804 1.00 52.47 245 THR B N 1
ATOM 5822 C CA . THR B 1 245 ? 81.379 62.225 95.965 1.00 51.58 245 THR B CA 1
ATOM 5823 C C . THR B 1 245 ? 81.946 61.597 94.670 1.00 46.73 245 THR B C 1
ATOM 5824 O O . THR B 1 245 ? 81.301 61.596 93.624 1.00 44.31 245 THR B O 1
ATOM 5828 N N . VAL B 1 246 ? 83.127 61.010 94.773 1.00 43.52 246 VAL B N 1
ATOM 5829 C CA . VAL B 1 246 ? 83.750 60.396 93.617 1.00 53.27 246 VAL B CA 1
ATOM 5830 C C . VAL B 1 246 ? 82.964 59.203 93.129 1.00 58.91 246 VAL B C 1
ATOM 5831 O O . VAL B 1 246 ? 82.287 58.515 93.905 1.00 71.17 246 VAL B O 1
ATOM 5835 N N . LEU B 1 247 ? 83.064 58.953 91.838 1.00 57.49 247 LEU B N 1
ATOM 5836 C CA . LEU B 1 247 ? 82.383 57.829 91.259 1.00 57.71 247 LEU B CA 1
ATOM 5837 C C . LEU B 1 247 ? 83.102 56.536 91.656 1.00 54.05 247 LEU B C 1
ATOM 5838 O O . LEU B 1 247 ? 84.274 56.538 92.011 1.00 48.67 247 LEU B O 1
ATOM 5843 N N . PRO B 1 248 ? 82.380 55.426 91.623 1.00 50.53 248 PRO B N 1
ATOM 5844 C CA . PRO B 1 248 ? 82.987 54.180 92.060 1.00 50.22 248 PRO B CA 1
ATOM 5845 C C . PRO B 1 248 ? 84.006 53.723 91.045 1.00 49.18 248 PRO B C 1
ATOM 5846 O O . PRO B 1 248 ? 83.875 54.032 89.868 1.00 61.86 248 PRO B O 1
ATOM 5850 N N . THR B 1 249 ? 85.007 52.999 91.473 1.00 47.09 249 THR B N 1
ATOM 5851 C CA . THR B 1 249 ? 85.935 52.403 90.546 1.00 56.89 249 THR B CA 1
ATOM 5852 C C . THR B 1 249 ? 85.351 51.172 89.814 1.00 63.01 249 THR B C 1
ATOM 5853 O O . THR B 1 249 ? 84.352 50.596 90.237 1.00 59.74 249 THR B O 1
ATOM 5857 N N . PHE B 1 250 ? 85.992 50.793 88.707 1.00 65.56 250 PHE B N 1
ATOM 5858 C CA . PHE B 1 250 ? 85.688 49.572 87.999 1.00 62.00 250 PHE B CA 1
ATOM 5859 C C . PHE B 1 250 ? 86.996 48.924 87.683 1.00 62.33 250 PHE B C 1
ATOM 5860 O O . PHE B 1 250 ? 87.879 49.572 87.164 1.00 66.36 250 PHE B O 1
ATOM 5868 N N . LYS B 1 251 ? 87.136 47.655 88.046 1.00 65.87 251 LYS B N 1
ATOM 5869 C CA . LYS B 1 251 ? 88.404 46.925 87.900 1.00 67.34 251 LYS B CA 1
ATOM 5870 C C . LYS B 1 251 ? 89.587 47.690 88.475 1.00 66.73 251 LYS B C 1
ATOM 5871 O O . LYS B 1 251 ? 90.697 47.634 87.923 1.00 62.52 251 LYS B O 1
ATOM 5877 N N . GLY B 1 252 ? 89.342 48.394 89.580 1.00 70.51 252 GLY B N 1
ATOM 5878 C CA . GLY B 1 252 ? 90.391 49.148 90.260 1.00 80.83 252 GLY B CA 1
ATOM 5879 C C . GLY B 1 252 ? 90.750 50.468 89.593 1.00 86.24 252 GLY B C 1
ATOM 5880 O O . GLY B 1 252 ? 91.795 51.065 89.904 1.00 84.94 252 GLY B O 1
ATOM 5881 N N . GLN B 1 253 ? 89.885 50.932 88.693 1.00 72.20 253 GLN B N 1
ATOM 5882 C CA . GLN B 1 253 ? 90.196 52.081 87.878 1.00 65.34 253 GLN B CA 1
ATOM 5883 C C . GLN B 1 253 ? 89.079 53.076 88.046 1.00 64.32 253 GLN B C 1
ATOM 5884 O O . GLN B 1 253 ? 87.911 52.690 88.094 1.00 61.18 253 GLN B O 1
ATOM 5890 N N . PRO B 1 254 ? 89.424 54.373 88.131 1.00 58.58 254 PRO B N 1
ATOM 5891 C CA . PRO B 1 254 ? 88.391 55.387 88.323 1.00 53.81 254 PRO B CA 1
ATOM 5892 C C . PRO B 1 254 ? 87.398 55.464 87.168 1.00 57.34 254 PRO B C 1
ATOM 5893 O O . PRO B 1 254 ? 87.761 55.246 86.012 1.00 59.75 254 PRO B O 1
ATOM 5897 N N . SER B 1 255 ? 86.153 55.759 87.499 1.00 57.96 255 SER B N 1
ATOM 5898 C CA . SER B 1 255 ? 85.195 56.094 86.489 1.00 64.47 255 SER B CA 1
ATOM 5899 C C . SER B 1 255 ? 85.698 57.375 85.869 1.00 67.51 255 SER B C 1
ATOM 5900 O O . SER B 1 255 ? 86.124 58.262 86.600 1.00 83.52 255 SER B O 1
ATOM 5903 N N . LYS B 1 256 ? 85.662 57.458 84.537 1.00 63.70 256 LYS B N 1
ATOM 5904 C CA . LYS B 1 256 ? 86.213 58.585 83.792 1.00 50.52 256 LYS B CA 1
ATOM 5905 C C . LYS B 1 256 ? 85.102 59.280 83.044 1.00 45.54 256 LYS B C 1
ATOM 5906 O O . LYS B 1 256 ? 84.859 59.002 81.875 1.00 53.82 256 LYS B O 1
ATOM 5912 N N . PRO B 1 257 ? 84.401 60.183 83.700 1.00 41.17 257 PRO B N 1
ATOM 5913 C CA . PRO B 1 257 ? 83.332 60.918 83.022 1.00 41.51 257 PRO B CA 1
ATOM 5914 C C . PRO B 1 257 ? 83.882 61.933 81.988 1.00 46.91 257 PRO B C 1
ATOM 5915 O O . PRO B 1 257 ? 85.002 62.484 82.138 1.00 43.47 257 PRO B O 1
ATOM 5919 N N . PHE B 1 258 ? 83.114 62.155 80.939 1.00 44.28 258 PHE B N 1
ATOM 5920 C CA . PHE B 1 258 ? 83.511 63.085 79.946 1.00 45.05 258 PHE B CA 1
ATOM 5921 C C . PHE B 1 258 ? 83.092 64.415 80.493 1.00 44.69 258 PHE B C 1
ATOM 5922 O O . PHE B 1 258 ? 81.944 64.590 80.812 1.00 44.12 258 PHE B O 1
ATOM 5930 N N . VAL B 1 259 ? 84.039 65.341 80.577 1.00 46.57 259 VAL B N 1
ATOM 5931 C CA . VAL B 1 259 ? 83.820 66.656 81.159 1.00 49.36 259 VAL B CA 1
ATOM 5932 C C . VAL B 1 259 ? 83.361 67.684 80.120 1.00 45.91 259 VAL B C 1
ATOM 5933 O O . VAL B 1 259 ? 83.978 67.849 79.086 1.00 49.75 259 VAL B O 1
ATOM 5937 N N . GLY B 1 260 ? 82.282 68.379 80.438 1.00 44.52 260 GLY B N 1
ATOM 5938 C CA . GLY B 1 260 ? 81.706 69.407 79.602 1.00 42.40 260 GLY B CA 1
ATOM 5939 C C . GLY B 1 260 ? 82.060 70.759 80.180 1.00 43.06 260 GLY B C 1
ATOM 5940 O O . GLY B 1 260 ? 82.311 70.872 81.353 1.00 45.58 260 GLY B O 1
ATOM 5941 N N . VAL B 1 261 ? 82.153 71.767 79.332 1.00 42.83 261 VAL B N 1
ATOM 5942 C CA . VAL B 1 261 ? 82.318 73.127 79.752 1.00 40.40 261 VAL B CA 1
ATOM 5943 C C . VAL B 1 261 ? 81.134 73.759 79.121 1.00 40.48 261 VAL B C 1
ATOM 5944 O O . VAL B 1 261 ? 81.089 73.899 77.909 1.00 39.88 261 VAL B O 1
ATOM 5948 N N . LEU B 1 262 ? 80.144 74.117 79.936 1.00 44.39 262 LEU B N 1
ATOM 5949 C CA . LEU B 1 262 ? 78.988 74.828 79.408 1.00 42.98 262 LEU B CA 1
ATOM 5950 C C . LEU B 1 262 ? 79.474 76.151 78.829 1.00 42.65 262 LEU B C 1
ATOM 5951 O O . LEU B 1 262 ? 80.293 76.836 79.429 1.00 47.36 262 LEU B O 1
ATOM 5956 N N . SER B 1 263 ? 78.975 76.502 77.668 1.00 43.10 263 SER B N 1
ATOM 5957 C CA . SER B 1 263 ? 79.568 77.570 76.896 1.00 45.47 263 SER B CA 1
ATOM 5958 C C . SER B 1 263 ? 78.472 78.301 76.197 1.00 47.11 263 SER B C 1
ATOM 5959 O O . SER B 1 263 ? 77.452 77.709 75.895 1.00 45.57 263 SER B O 1
ATOM 5962 N N . ALA B 1 264 ? 78.704 79.573 75.892 1.00 49.42 264 ALA B N 1
ATOM 5963 C CA . ALA B 1 264 ? 77.739 80.364 75.147 1.00 47.61 264 ALA B CA 1
ATOM 5964 C C . ALA B 1 264 ? 78.350 80.874 73.849 1.00 50.61 264 ALA B C 1
ATOM 5965 O O . ALA B 1 264 ? 79.426 81.513 73.841 1.00 54.00 264 ALA B O 1
ATOM 5967 N N . GLY B 1 265 ? 77.640 80.626 72.763 1.00 48.92 265 GLY B N 1
ATOM 5968 C CA . GLY B 1 265 ? 78.107 80.951 71.439 1.00 52.78 265 GLY B CA 1
ATOM 5969 C C . GLY B 1 265 ? 77.105 81.854 70.763 1.00 59.36 265 GLY B C 1
ATOM 5970 O O . GLY B 1 265 ? 75.927 81.859 71.098 1.00 59.74 265 GLY B O 1
ATOM 5971 N N . ILE B 1 266 ? 77.586 82.613 69.793 1.00 57.80 266 ILE B N 1
ATOM 5972 C CA . ILE B 1 266 ? 76.790 83.609 69.141 1.00 55.96 266 ILE B CA 1
ATOM 5973 C C . ILE B 1 266 ? 76.483 83.111 67.755 1.00 61.00 266 ILE B C 1
ATOM 5974 O O . ILE B 1 266 ? 77.345 82.507 67.096 1.00 63.30 266 ILE B O 1
ATOM 5979 N N . ASN B 1 267 ? 75.265 83.402 67.306 1.00 60.57 267 ASN B N 1
ATOM 5980 C CA . ASN B 1 267 ? 74.842 83.031 65.980 1.00 64.09 267 ASN B CA 1
ATOM 5981 C C . ASN B 1 267 ? 75.513 83.865 64.930 1.00 67.08 267 ASN B C 1
ATOM 5982 O O . ASN B 1 267 ? 75.420 85.095 64.950 1.00 61.72 267 ASN B O 1
ATOM 5987 N N . ALA B 1 268 ? 76.127 83.163 63.976 1.00 76.14 268 ALA B N 1
ATOM 5988 C CA . ALA B 1 268 ? 76.921 83.764 62.909 1.00 84.97 268 ALA B CA 1
ATOM 5989 C C . ALA B 1 268 ? 76.119 84.747 62.065 1.00 90.58 268 ALA B C 1
ATOM 5990 O O . ALA B 1 268 ? 76.671 85.456 61.215 1.00 88.35 268 ALA B O 1
ATOM 5992 N N . ALA B 1 269 ? 74.814 84.764 62.291 1.00 94.09 269 ALA B N 1
ATOM 5993 C CA . ALA B 1 269 ? 73.919 85.517 61.478 1.00 99.21 269 ALA B CA 1
ATOM 5994 C C . ALA B 1 269 ? 72.967 86.276 62.365 1.00 95.27 269 ALA B C 1
ATOM 5995 O O . ALA B 1 269 ? 71.838 86.541 61.979 1.00 100.13 269 ALA B O 1
ATOM 5997 N N . SER B 1 270 ? 73.426 86.628 63.558 1.00 97.38 270 SER B N 1
ATOM 5998 C CA . SER B 1 270 ? 72.628 87.430 64.461 1.00 93.99 270 SER B CA 1
ATOM 5999 C C . SER B 1 270 ? 72.949 88.900 64.215 1.00 99.37 270 SER B C 1
ATOM 6000 O O . SER B 1 270 ? 74.082 89.310 64.385 1.00 95.74 270 SER B O 1
ATOM 6003 N N . PRO B 1 271 ? 71.944 89.708 63.849 1.00 105.15 271 PRO B N 1
ATOM 6004 C CA . PRO B 1 271 ? 72.188 91.142 63.753 1.00 106.42 271 PRO B CA 1
ATOM 6005 C C . PRO B 1 271 ? 72.781 91.761 65.027 1.00 107.25 271 PRO B C 1
ATOM 6006 O O . PRO B 1 271 ? 73.488 92.768 64.927 1.00 102.88 271 PRO B O 1
ATOM 6010 N N . ASN B 1 272 ? 72.519 91.157 66.194 1.00 103.22 272 ASN B N 1
ATOM 6011 C CA . ASN B 1 272 ? 72.895 91.765 67.483 1.00 106.01 272 ASN B CA 1
ATOM 6012 C C . ASN B 1 272 ? 74.110 91.218 68.216 1.00 91.11 272 ASN B C 1
ATOM 6013 O O . ASN B 1 272 ? 74.081 91.067 69.445 1.00 80.36 272 ASN B O 1
ATOM 6018 N N . LYS B 1 273 ? 75.192 90.976 67.486 1.00 85.26 273 LYS B N 1
ATOM 6019 C CA . LYS B 1 273 ? 76.398 90.419 68.110 1.00 78.18 273 LYS B CA 1
ATOM 6020 C C . LYS B 1 273 ? 76.890 91.270 69.264 1.00 75.15 273 LYS B C 1
ATOM 6021 O O . LYS B 1 273 ? 76.883 90.856 70.412 1.00 71.14 273 LYS B O 1
ATOM 6027 N N . GLU B 1 274 ? 77.287 92.490 68.940 1.00 77.68 274 GLU B N 1
ATOM 6028 C CA . GLU B 1 274 ? 77.936 93.386 69.903 1.00 80.91 274 GLU B CA 1
ATOM 6029 C C . GLU B 1 274 ? 77.120 93.507 71.196 1.00 77.66 274 GLU B C 1
ATOM 6030 O O . GLU B 1 274 ? 77.675 93.604 72.305 1.00 74.52 274 GLU B O 1
ATOM 6032 N N . LEU B 1 275 ? 75.798 93.493 71.043 1.00 75.28 275 LEU B N 1
ATOM 6033 C CA . LEU B 1 275 ? 74.888 93.448 72.198 1.00 78.50 275 LEU B CA 1
ATOM 6034 C C . LEU B 1 275 ? 75.092 92.142 72.984 1.00 78.92 275 LEU B C 1
ATOM 6035 O O . LEU B 1 275 ? 75.061 92.128 74.224 1.00 73.93 275 LEU B O 1
ATOM 6037 N N . ALA B 1 276 ? 75.314 91.060 72.240 1.00 74.87 276 ALA B N 1
ATOM 6038 C CA . ALA B 1 276 ? 75.579 89.748 72.810 1.00 69.47 276 ALA B CA 1
ATOM 6039 C C . ALA B 1 276 ? 76.900 89.664 73.575 1.00 63.99 276 ALA B C 1
ATOM 6040 O O . ALA B 1 276 ? 76.932 89.092 74.667 1.00 59.15 276 ALA B O 1
ATOM 6042 N N . LYS B 1 277 ? 77.973 90.231 73.023 1.00 63.37 277 LYS B N 1
ATOM 6043 C CA . LYS B 1 277 ? 79.263 90.277 73.735 1.00 59.19 277 LYS B CA 1
ATOM 6044 C C . LYS B 1 277 ? 79.049 90.998 75.025 1.00 64.00 277 LYS B C 1
ATOM 6045 O O . LYS B 1 277 ? 79.449 90.522 76.076 1.00 66.00 277 LYS B O 1
ATOM 6047 N N . GLU B 1 278 ? 78.387 92.153 74.941 1.00 74.48 278 GLU B N 1
ATOM 6048 C CA . GLU B 1 278 ? 78.213 93.021 76.118 1.00 78.99 278 GLU B CA 1
ATOM 6049 C C . GLU B 1 278 ? 77.419 92.301 77.200 1.00 68.69 278 GLU B C 1
ATOM 6050 O O . GLU B 1 278 ? 77.823 92.295 78.366 1.00 61.93 278 GLU B O 1
ATOM 6052 N N . PHE B 1 279 ? 76.323 91.665 76.800 1.00 61.65 279 PHE B N 1
ATOM 6053 C CA . PHE B 1 279 ? 75.531 90.899 77.742 1.00 69.84 279 PHE B CA 1
ATOM 6054 C C . PHE B 1 279 ? 76.354 89.765 78.381 1.00 78.46 279 PHE B C 1
ATOM 6055 O O . PHE B 1 279 ? 76.267 89.513 79.590 1.00 81.87 279 PHE B O 1
ATOM 6063 N N . LEU B 1 280 ? 77.129 89.059 77.566 1.00 76.33 280 LEU B N 1
ATOM 6064 C CA . LEU B 1 280 ? 77.896 87.937 78.083 1.00 72.53 280 LEU B CA 1
ATOM 6065 C C . LEU B 1 280 ? 79.088 88.343 78.893 1.00 74.68 280 LEU B C 1
ATOM 6066 O O . LEU B 1 280 ? 79.330 87.790 79.978 1.00 72.61 280 LEU B O 1
ATOM 6071 N N . GLU B 1 281 ? 79.856 89.284 78.346 1.00 75.09 281 GLU B N 1
ATOM 6072 C CA . GLU B 1 281 ? 81.115 89.688 78.958 1.00 70.52 281 GLU B CA 1
ATOM 6073 C C . GLU B 1 281 ? 80.785 90.525 80.153 1.00 70.36 281 GLU B C 1
ATOM 6074 O O . GLU B 1 281 ? 81.285 90.271 81.228 1.00 70.33 281 GLU B O 1
ATOM 6080 N N . ASN B 1 282 ? 79.905 91.503 79.978 1.00 73.00 282 ASN B N 1
ATOM 6081 C CA . ASN B 1 282 ? 79.636 92.449 81.058 1.00 79.49 282 ASN B CA 1
ATOM 6082 C C . ASN B 1 282 ? 78.539 92.044 82.046 1.00 83.56 282 ASN B C 1
ATOM 6083 O O . ASN B 1 282 ? 78.658 92.345 83.238 1.00 75.97 282 ASN B O 1
ATOM 6088 N N . TYR B 1 283 ? 77.523 91.316 81.592 1.00 85.84 283 TYR B N 1
ATOM 6089 C CA . TYR B 1 283 ? 76.398 90.977 82.487 1.00 87.86 283 TYR B CA 1
ATOM 6090 C C . TYR B 1 283 ? 76.375 89.545 82.987 1.00 82.09 283 TYR B C 1
ATOM 6091 O O . TYR B 1 283 ? 76.231 89.311 84.200 1.00 72.18 283 TYR B O 1
ATOM 6100 N N . LEU B 1 284 ? 76.530 88.588 82.077 1.00 74.83 284 LEU B N 1
ATOM 6101 C CA . LEU B 1 284 ? 76.571 87.204 82.496 1.00 68.12 284 LEU B CA 1
ATOM 6102 C C . LEU B 1 284 ? 77.877 86.862 83.214 1.00 68.64 284 LEU B C 1
ATOM 6103 O O . LEU B 1 284 ? 77.851 86.272 84.291 1.00 71.46 284 LEU B O 1
ATOM 6108 N N . LEU B 1 285 ? 79.017 87.230 82.643 1.00 62.94 285 LEU B N 1
ATOM 6109 C CA . LEU B 1 285 ? 80.287 86.750 83.193 1.00 69.30 285 LEU B CA 1
ATOM 6110 C C . LEU B 1 285 ? 80.919 87.655 84.247 1.00 69.41 285 LEU B C 1
ATOM 6111 O O . LEU B 1 285 ? 82.019 88.187 84.055 1.00 66.44 285 LEU B O 1
ATOM 6116 N N . THR B 1 286 ? 80.204 87.807 85.356 1.00 65.10 286 THR B N 1
ATOM 6117 C CA . THR B 1 286 ? 80.627 88.635 86.485 1.00 63.33 286 THR B CA 1
ATOM 6118 C C . THR B 1 286 ? 80.151 87.868 87.678 1.00 60.66 286 THR B C 1
ATOM 6119 O O . THR B 1 286 ? 79.417 86.911 87.511 1.00 64.38 286 THR B O 1
ATOM 6123 N N . ASP B 1 287 ? 80.547 88.268 88.875 1.00 63.41 287 ASP B N 1
ATOM 6124 C CA . ASP B 1 287 ? 80.178 87.491 90.072 1.00 68.86 287 ASP B CA 1
ATOM 6125 C C . ASP B 1 287 ? 78.689 87.459 90.303 1.00 75.32 287 ASP B C 1
ATOM 6126 O O . ASP B 1 287 ? 78.131 86.425 90.686 1.00 82.25 287 ASP B O 1
ATOM 6131 N N . GLU B 1 288 ? 78.059 88.612 90.091 1.00 78.43 288 GLU B N 1
ATOM 6132 C CA . GLU B 1 288 ? 76.624 88.741 90.294 1.00 78.14 288 GLU B CA 1
ATOM 6133 C C . GLU B 1 288 ? 75.874 87.837 89.311 1.00 72.14 288 GLU B C 1
ATOM 6134 O O . GLU B 1 288 ? 75.052 87.018 89.728 1.00 68.23 288 GLU B O 1
ATOM 6136 N N . GLY B 1 289 ? 76.204 87.961 88.026 1.00 66.25 289 GLY B N 1
ATOM 6137 C CA . GLY B 1 289 ? 75.500 87.232 86.961 1.00 65.56 289 GLY B CA 1
ATOM 6138 C C . GLY B 1 289 ? 75.516 85.712 87.091 1.00 63.36 289 GLY B C 1
ATOM 6139 O O . GLY B 1 289 ? 74.500 85.053 86.955 1.00 62.97 289 GLY B O 1
ATOM 6140 N N . LEU B 1 290 ? 76.675 85.153 87.362 1.00 64.74 290 LEU B N 1
ATOM 6141 C CA . LEU B 1 290 ? 76.773 83.732 87.630 1.00 67.10 290 LEU B CA 1
ATOM 6142 C C . LEU B 1 290 ? 76.032 83.354 88.893 1.00 68.78 290 LEU B C 1
ATOM 6143 O O . LEU B 1 290 ? 75.367 82.327 88.926 1.00 61.10 290 LEU B O 1
ATOM 6148 N N . GLU B 1 291 ? 76.165 84.176 89.936 1.00 76.50 291 GLU B N 1
ATOM 6149 C CA . GLU B 1 291 ? 75.557 83.872 91.242 1.00 74.80 291 GLU B CA 1
ATOM 6150 C C . GLU B 1 291 ? 74.035 83.790 91.116 1.00 70.81 291 GLU B C 1
ATOM 6151 O O . GLU B 1 291 ? 73.416 83.002 91.826 1.00 69.38 291 GLU B O 1
ATOM 6153 N N . ALA B 1 292 ? 73.450 84.589 90.214 1.00 64.48 292 ALA B N 1
ATOM 6154 C CA . ALA B 1 292 ? 72.012 84.490 89.909 1.00 69.79 292 ALA B CA 1
ATOM 6155 C C . ALA B 1 292 ? 71.627 83.159 89.236 1.00 72.51 292 ALA B C 1
ATOM 6156 O O . ALA B 1 292 ? 70.721 82.442 89.692 1.00 72.64 292 ALA B O 1
ATOM 6158 N N . VAL B 1 293 ? 72.319 82.841 88.147 1.00 67.40 293 VAL B N 1
ATOM 6159 C CA . VAL B 1 293 ? 72.135 81.559 87.489 1.00 63.29 293 VAL B CA 1
ATOM 6160 C C . VAL B 1 293 ? 72.461 80.415 88.426 1.00 57.17 293 VAL B C 1
ATOM 6161 O O . VAL B 1 293 ? 71.770 79.420 88.425 1.00 65.76 293 VAL B O 1
ATOM 6165 N N . ASN B 1 294 ? 73.515 80.548 89.211 1.00 56.01 294 ASN B N 1
ATOM 6166 C CA . ASN B 1 294 ? 73.949 79.453 90.066 1.00 57.00 294 ASN B CA 1
ATOM 6167 C C . ASN B 1 294 ? 72.941 79.176 91.150 1.00 63.60 294 ASN B C 1
ATOM 6168 O O . ASN B 1 294 ? 72.822 78.040 91.591 1.00 65.23 294 ASN B O 1
ATOM 6173 N N . LYS B 1 295 ? 72.252 80.226 91.607 1.00 77.24 295 LYS B N 1
ATOM 6174 C CA . LYS B 1 295 ? 71.199 80.079 92.620 1.00 82.42 295 LYS B CA 1
ATOM 6175 C C . LYS B 1 295 ? 69.968 79.396 92.022 1.00 89.25 295 LYS B C 1
ATOM 6176 O O . LYS B 1 295 ? 69.346 78.562 92.696 1.00 90.05 295 LYS B O 1
ATOM 6178 N N . ASP B 1 296 ? 69.633 79.719 90.768 1.00 87.50 296 ASP B N 1
ATOM 6179 C CA . ASP B 1 296 ? 68.533 79.039 90.095 1.00 80.35 296 ASP B CA 1
ATOM 6180 C C . ASP B 1 296 ? 68.841 77.555 89.954 1.00 77.85 296 ASP B C 1
ATOM 6181 O O . ASP B 1 296 ? 68.064 76.730 90.467 1.00 87.74 296 ASP B O 1
ATOM 6186 N N . LYS B 1 297 ? 69.953 77.217 89.286 1.00 74.04 297 LYS B N 1
ATOM 6187 C CA . LYS B 1 297 ? 70.501 75.842 89.296 1.00 72.20 297 LYS B CA 1
ATOM 6188 C C . LYS B 1 297 ? 72.021 75.856 89.279 1.00 62.20 297 LYS B C 1
ATOM 6189 O O . LYS B 1 297 ? 72.618 76.589 88.497 1.00 64.21 297 LYS B O 1
ATOM 6195 N N . PRO B 1 298 ? 72.674 75.029 90.104 1.00 56.38 298 PRO B N 1
ATOM 6196 C CA . PRO B 1 298 ? 74.144 75.123 90.159 1.00 58.23 298 PRO B CA 1
ATOM 6197 C C . PRO B 1 298 ? 74.875 74.803 88.813 1.00 61.10 298 PRO B C 1
ATOM 6198 O O . PRO B 1 298 ? 74.541 73.835 88.127 1.00 58.89 298 PRO B O 1
ATOM 6202 N N . LEU B 1 299 ? 75.856 75.632 88.458 1.00 58.00 299 LEU B N 1
ATOM 6203 C CA . LEU B 1 299 ? 76.549 75.498 87.191 1.00 53.71 299 LEU B CA 1
ATOM 6204 C C . LEU B 1 299 ? 77.731 74.563 87.248 1.00 52.94 299 LEU B C 1
ATOM 6205 O O . LEU B 1 299 ? 78.228 74.139 86.194 1.00 51.26 299 LEU B O 1
ATOM 6210 N N . GLY B 1 300 ? 78.169 74.233 88.457 1.00 51.88 300 GLY B N 1
ATOM 6211 C CA . GLY B 1 300 ? 79.400 73.461 88.668 1.00 53.39 300 GLY B CA 1
ATOM 6212 C C . GLY B 1 300 ? 80.512 74.424 88.967 1.00 52.93 300 GLY B C 1
ATOM 6213 O O . GLY B 1 300 ? 80.258 75.509 89.467 1.00 52.35 300 GLY B O 1
ATOM 6214 N N . ALA B 1 301 ? 81.736 74.044 88.630 1.00 54.18 301 ALA B N 1
ATOM 6215 C CA . ALA B 1 301 ? 82.859 74.922 88.838 1.00 56.24 301 ALA B CA 1
ATOM 6216 C C . ALA B 1 301 ? 82.965 75.937 87.690 1.00 53.53 301 ALA B C 1
ATOM 6217 O O . ALA B 1 301 ? 83.235 75.598 86.560 1.00 58.92 301 ALA B O 1
ATOM 6219 N N . VAL B 1 302 ? 82.741 77.193 88.019 1.00 51.48 302 VAL B N 1
ATOM 6220 C CA . VAL B 1 302 ? 82.607 78.257 87.025 1.00 50.90 302 VAL B CA 1
ATOM 6221 C C . VAL B 1 302 ? 83.919 78.730 86.412 1.00 47.50 302 VAL B C 1
ATOM 6222 O O . VAL B 1 302 ? 84.990 78.686 87.024 1.00 43.01 302 VAL B O 1
ATOM 6226 N N . ALA B 1 303 ? 83.782 79.261 85.217 1.00 46.52 303 ALA B N 1
ATOM 6227 C CA . ALA B 1 303 ? 84.916 79.678 84.430 1.00 51.97 303 ALA B CA 1
ATOM 6228 C C . ALA B 1 303 ? 85.649 80.879 85.045 1.00 56.53 303 ALA B C 1
ATOM 6229 O O . ALA B 1 303 ? 86.890 80.967 84.956 1.00 53.47 303 ALA B O 1
ATOM 6231 N N . LEU B 1 304 ? 84.871 81.789 85.646 1.00 53.25 304 LEU B N 1
ATOM 6232 C CA . LEU B 1 304 ? 85.384 83.053 86.183 1.00 55.04 304 LEU B CA 1
ATOM 6233 C C . LEU B 1 304 ? 86.036 82.870 87.556 1.00 54.87 304 LEU B C 1
ATOM 6234 O O . LEU B 1 304 ? 85.383 82.426 88.507 1.00 58.09 304 LEU B O 1
ATOM 6239 N N . LYS B 1 305 ? 87.305 83.257 87.669 1.00 53.67 305 LYS B N 1
ATOM 6240 C CA . LYS B 1 305 ? 88.135 82.846 88.812 1.00 52.95 305 LYS B CA 1
ATOM 6241 C C . LYS B 1 305 ? 87.629 83.408 90.097 1.00 56.49 305 LYS B C 1
ATOM 6242 O O . LYS B 1 305 ? 87.675 82.739 91.085 1.00 63.31 305 LYS B O 1
ATOM 6248 N N . SER B 1 306 ? 87.157 84.649 90.081 1.00 62.62 306 SER B N 1
ATOM 6249 C CA . SER B 1 306 ? 86.804 85.343 91.301 1.00 57.47 306 SER B CA 1
ATOM 6250 C C . SER B 1 306 ? 85.674 84.646 92.014 1.00 61.37 306 SER B C 1
ATOM 6251 O O . SER B 1 306 ? 85.758 84.437 93.228 1.00 56.57 306 SER B O 1
ATOM 6254 N N . TYR B 1 307 ? 84.634 84.276 91.260 1.00 62.67 307 TYR B N 1
ATOM 6255 C CA . TYR B 1 307 ? 83.527 83.504 91.817 1.00 63.27 307 TYR B CA 1
ATOM 6256 C C . TYR B 1 307 ? 83.876 82.056 92.137 1.00 59.92 307 TYR B C 1
ATOM 6257 O O . TYR B 1 307 ? 83.517 81.532 93.180 1.00 61.16 307 TYR B O 1
ATOM 6266 N N . GLU B 1 308 ? 84.590 81.399 91.249 1.00 61.56 308 GLU B N 1
ATOM 6267 C CA . GLU B 1 308 ? 84.949 80.012 91.501 1.00 64.92 308 GLU B CA 1
ATOM 6268 C C . GLU B 1 308 ? 85.779 79.868 92.785 1.00 69.12 308 GLU B C 1
ATOM 6269 O O . GLU B 1 308 ? 85.746 78.817 93.429 1.00 63.45 308 GLU B O 1
ATOM 6275 N N . GLU B 1 309 ? 86.545 80.905 93.138 1.00 70.86 309 GLU B N 1
ATOM 6276 C CA . GLU B 1 309 ? 87.353 80.870 94.352 1.00 68.52 309 GLU B CA 1
ATOM 6277 C C . GLU B 1 309 ? 86.468 80.766 95.591 1.00 64.81 309 GLU B C 1
ATOM 6278 O O . GLU B 1 309 ? 86.847 80.125 96.563 1.00 54.93 309 GLU B O 1
ATOM 6284 N N . GLU B 1 310 ? 85.286 81.387 95.547 1.00 63.96 310 GLU B N 1
ATOM 6285 C CA . GLU B 1 310 ? 84.260 81.166 96.586 1.00 67.87 310 GLU B CA 1
ATOM 6286 C C . GLU B 1 310 ? 83.670 79.732 96.535 1.00 68.53 310 GLU B C 1
ATOM 6287 O O . GLU B 1 310 ? 83.636 79.014 97.573 1.00 59.63 310 GLU B O 1
ATOM 6289 N N . LEU B 1 311 ? 83.234 79.326 95.330 1.00 63.43 311 LEU B N 1
ATOM 6290 C CA . LEU B 1 311 ? 82.511 78.078 95.148 1.00 55.44 311 LEU B CA 1
ATOM 6291 C C . LEU B 1 311 ? 83.312 76.857 95.461 1.00 55.74 311 LEU B C 1
ATOM 6292 O O . LEU B 1 311 ? 82.772 75.869 95.899 1.00 57.60 311 LEU B O 1
ATOM 6297 N N . ALA B 1 312 ? 84.607 76.908 95.225 1.00 58.07 312 ALA B N 1
ATOM 6298 C CA . ALA B 1 312 ? 85.430 75.714 95.360 1.00 65.01 312 ALA B CA 1
ATOM 6299 C C . ALA B 1 312 ? 85.587 75.277 96.792 1.00 67.30 312 ALA B C 1
ATOM 6300 O O . ALA B 1 312 ? 86.033 74.158 97.074 1.00 69.25 312 ALA B O 1
ATOM 6302 N N . LYS B 1 313 ? 85.245 76.175 97.708 1.00 74.62 313 LYS B N 1
ATOM 6303 C CA . LYS B 1 313 ? 85.224 75.849 99.137 1.00 72.59 313 LYS B CA 1
ATOM 6304 C C . LYS B 1 313 ? 84.159 74.786 99.448 1.00 61.65 313 LYS B C 1
ATOM 6305 O O . LYS B 1 313 ? 84.333 74.020 100.372 1.00 61.38 313 LYS B O 1
ATOM 6307 N N . ASP B 1 314 ? 83.085 74.769 98.654 1.00 59.07 314 ASP B N 1
ATOM 6308 C CA . ASP B 1 314 ? 81.966 73.817 98.734 1.00 63.16 314 ASP B CA 1
ATOM 6309 C C . ASP B 1 314 ? 82.393 72.354 98.453 1.00 63.79 314 ASP B C 1
ATOM 6310 O O . ASP B 1 314 ? 83.012 72.059 97.433 1.00 67.27 314 ASP B O 1
ATOM 6315 N N . PRO B 1 315 ? 82.029 71.429 99.343 1.00 68.03 315 PRO B N 1
ATOM 6316 C CA . PRO B 1 315 ? 82.438 70.017 99.179 1.00 70.15 315 PRO B CA 1
ATOM 6317 C C . PRO B 1 315 ? 81.828 69.295 97.951 1.00 59.32 315 PRO B C 1
ATOM 6318 O O . PRO B 1 315 ? 82.432 68.364 97.443 1.00 51.28 315 PRO B O 1
ATOM 6322 N N . ARG B 1 316 ? 80.651 69.726 97.515 1.00 55.50 316 ARG B N 1
ATOM 6323 C CA . ARG B 1 316 ? 80.022 69.195 96.297 1.00 64.42 316 ARG B CA 1
ATOM 6324 C C . ARG B 1 316 ? 80.806 69.614 95.017 1.00 70.70 316 ARG B C 1
ATOM 6325 O O . ARG B 1 316 ? 80.903 68.843 94.052 1.00 70.59 316 ARG B O 1
ATOM 6333 N N . ILE B 1 317 ? 81.366 70.824 95.030 1.00 65.96 317 ILE B N 1
ATOM 6334 C CA . ILE B 1 317 ? 82.249 71.279 93.976 1.00 59.70 317 ILE B CA 1
ATOM 6335 C C . ILE B 1 317 ? 83.603 70.616 94.047 1.00 57.92 317 ILE B C 1
ATOM 6336 O O . ILE B 1 317 ? 84.178 70.334 93.023 1.00 77.30 317 ILE B O 1
ATOM 6341 N N . ALA B 1 318 ? 84.148 70.367 95.210 1.00 57.60 318 ALA B N 1
ATOM 6342 C CA . ALA B 1 318 ? 85.434 69.648 95.247 1.00 64.43 318 ALA B CA 1
ATOM 6343 C C . ALA B 1 318 ? 85.307 68.273 94.637 1.00 69.40 318 ALA B C 1
ATOM 6344 O O . ALA B 1 318 ? 86.232 67.777 94.018 1.00 69.89 318 ALA B O 1
ATOM 6346 N N . ALA B 1 319 ? 84.150 67.658 94.868 1.00 77.19 319 ALA B N 1
ATOM 6347 C CA . ALA B 1 319 ? 83.821 66.340 94.340 1.00 76.06 319 ALA B CA 1
ATOM 6348 C C . ALA B 1 319 ? 83.657 66.341 92.812 1.00 64.36 319 ALA B C 1
ATOM 6349 O O . ALA B 1 319 ? 84.108 65.426 92.130 1.00 54.30 319 ALA B O 1
ATOM 6351 N N . THR B 1 320 ? 82.980 67.365 92.310 1.00 54.69 320 THR B N 1
ATOM 6352 C CA . THR B 1 320 ? 82.868 67.590 90.893 1.00 54.43 320 THR B CA 1
ATOM 6353 C C . THR B 1 320 ? 84.261 67.669 90.319 1.00 56.70 320 THR B C 1
ATOM 6354 O O . THR B 1 320 ? 84.550 67.072 89.308 1.00 54.63 320 THR B O 1
ATOM 6358 N N . MET B 1 321 ? 85.120 68.402 91.001 1.00 59.79 321 MET B N 1
ATOM 6359 C CA . MET B 1 321 ? 86.459 68.597 90.544 1.00 60.62 321 MET B CA 1
ATOM 6360 C C . MET B 1 321 ? 87.231 67.318 90.491 1.00 58.89 321 MET B C 1
ATOM 6361 O O . MET B 1 321 ? 87.857 67.057 89.484 1.00 64.59 321 MET B O 1
ATOM 6366 N N . GLU B 1 322 ? 87.217 66.525 91.553 1.00 60.51 322 GLU B N 1
ATOM 6367 C CA . GLU B 1 322 ? 88.011 65.271 91.542 1.00 64.05 322 GLU B CA 1
ATOM 6368 C C . GLU B 1 322 ? 87.540 64.298 90.481 1.00 61.33 322 GLU B C 1
ATOM 6369 O O . GLU B 1 322 ? 88.375 63.695 89.843 1.00 55.73 322 GLU B O 1
ATOM 6375 N N . ASN B 1 323 ? 86.228 64.181 90.286 1.00 52.21 323 ASN B N 1
ATOM 6376 C CA . ASN B 1 323 ? 85.688 63.405 89.178 1.00 56.68 323 ASN B CA 1
ATOM 6377 C C . ASN B 1 323 ? 86.199 63.923 87.805 1.00 59.76 323 ASN B C 1
ATOM 6378 O O . ASN B 1 323 ? 86.596 63.124 86.926 1.00 56.80 323 ASN B O 1
ATOM 6383 N N . ALA B 1 324 ? 86.176 65.252 87.648 1.00 54.47 324 ALA B N 1
ATOM 6384 C CA . ALA B 1 324 ? 86.640 65.915 86.436 1.00 49.08 324 ALA B CA 1
ATOM 6385 C C . ALA B 1 324 ? 88.112 65.658 86.173 1.00 45.46 324 ALA B C 1
ATOM 6386 O O . ALA B 1 324 ? 88.503 65.481 85.039 1.00 43.76 324 ALA B O 1
ATOM 6388 N N . GLN B 1 325 ? 88.928 65.605 87.204 1.00 49.21 325 GLN B N 1
ATOM 6389 C CA . GLN B 1 325 ? 90.362 65.341 86.997 1.00 54.80 325 GLN B CA 1
ATOM 6390 C C . GLN B 1 325 ? 90.658 63.889 86.691 1.00 61.30 325 GLN B C 1
ATOM 6391 O O . GLN B 1 325 ? 91.700 63.595 86.108 1.00 67.80 325 GLN B O 1
ATOM 6397 N N . LYS B 1 326 ? 89.780 62.981 87.132 1.00 60.95 326 LYS B N 1
ATOM 6398 C CA . LYS B 1 326 ? 89.905 61.552 86.789 1.00 57.08 326 LYS B CA 1
ATOM 6399 C C . LYS B 1 326 ? 89.297 61.302 85.397 1.00 54.86 326 LYS B C 1
ATOM 6400 O O . LYS B 1 326 ? 89.647 60.341 84.710 1.00 47.11 326 LYS B O 1
ATOM 6406 N N . GLY B 1 327 ? 88.382 62.177 85.004 1.00 46.48 327 GLY B N 1
ATOM 6407 C CA . GLY B 1 327 ? 87.816 62.145 83.689 1.00 49.69 327 GLY B CA 1
ATOM 6408 C C . GLY B 1 327 ? 88.688 62.813 82.625 1.00 48.97 327 GLY B C 1
ATOM 6409 O O . GLY B 1 327 ? 89.881 63.074 82.825 1.00 40.38 327 GLY B O 1
ATOM 6410 N N . GLU B 1 328 ? 88.050 63.079 81.487 1.00 48.68 328 GLU B N 1
ATOM 6411 C CA . GLU B 1 328 ? 88.692 63.673 80.337 1.00 49.90 328 GLU B CA 1
ATOM 6412 C C . GLU B 1 328 ? 87.803 64.786 79.938 1.00 45.82 328 GLU B C 1
ATOM 6413 O O . GLU B 1 328 ? 86.608 64.657 79.963 1.00 41.20 328 GLU B O 1
ATOM 6419 N N . ILE B 1 329 ? 88.404 65.900 79.572 1.00 48.14 329 ILE B N 1
ATOM 6420 C CA . ILE B 1 329 ? 87.666 66.951 78.905 1.00 48.04 329 ILE B CA 1
ATOM 6421 C C . ILE B 1 329 ? 87.238 66.456 77.547 1.00 42.69 329 ILE B C 1
ATOM 6422 O O . ILE B 1 329 ? 88.011 65.857 76.823 1.00 48.98 329 ILE B O 1
ATOM 6427 N N . MET B 1 330 ? 86.007 66.693 77.191 1.00 40.69 330 MET B N 1
ATOM 6428 C CA . MET B 1 330 ? 85.579 66.281 75.879 1.00 44.38 330 MET B CA 1
ATOM 6429 C C . MET B 1 330 ? 86.328 67.052 74.802 1.00 47.66 330 MET B C 1
ATOM 6430 O O . MET B 1 330 ? 86.740 68.170 75.023 1.00 49.06 330 MET B O 1
ATOM 6435 N N . PRO B 1 331 ? 86.541 66.438 73.642 1.00 53.42 331 PRO B N 1
ATOM 6436 C CA . PRO B 1 331 ? 86.938 67.200 72.462 1.00 51.69 331 PRO B CA 1
ATOM 6437 C C . PRO B 1 331 ? 85.800 68.061 71.976 1.00 47.70 331 PRO B C 1
ATOM 6438 O O . PRO B 1 331 ? 84.656 67.726 72.238 1.00 52.34 331 PRO B O 1
ATOM 6442 N N . ASN B 1 332 ? 86.109 69.149 71.273 1.00 47.22 332 ASN B N 1
ATOM 6443 C CA . ASN B 1 332 ? 85.066 70.005 70.662 1.00 46.29 332 ASN B CA 1
ATOM 6444 C C . ASN B 1 332 ? 84.912 69.768 69.174 1.00 45.66 332 ASN B C 1
ATOM 6445 O O . ASN B 1 332 ? 84.082 70.409 68.539 1.00 43.14 332 ASN B O 1
ATOM 6450 N N . ILE B 1 333 ? 85.676 68.821 68.633 1.00 44.59 333 ILE B N 1
ATOM 6451 C CA . ILE B 1 333 ? 85.705 68.616 67.178 1.00 44.99 333 ILE B CA 1
ATOM 6452 C C . ILE B 1 333 ? 84.362 68.129 66.635 1.00 42.32 333 ILE B C 1
ATOM 6453 O O . ILE B 1 333 ? 83.561 67.595 67.367 1.00 43.97 333 ILE B O 1
ATOM 6458 N N . PRO B 1 334 ? 84.104 68.327 65.344 1.00 41.04 334 PRO B N 1
ATOM 6459 C CA . PRO B 1 334 ? 82.807 67.927 64.742 1.00 42.59 334 PRO B CA 1
ATOM 6460 C C . PRO B 1 334 ? 82.463 66.415 64.821 1.00 40.29 334 PRO B C 1
ATOM 6461 O O . PRO B 1 334 ? 81.310 66.028 64.850 1.00 36.84 334 PRO B O 1
ATOM 6465 N N . GLN B 1 335 ? 83.498 65.604 64.900 1.00 40.21 335 GLN B N 1
ATOM 6466 C CA . GLN B 1 335 ? 83.401 64.164 65.023 1.00 44.31 335 GLN B CA 1
ATOM 6467 C C . GLN B 1 335 ? 82.776 63.646 66.328 1.00 47.28 335 GLN B C 1
ATOM 6468 O O . GLN B 1 335 ? 82.513 62.477 66.452 1.00 47.39 335 GLN B O 1
ATOM 6474 N N . MET B 1 336 ? 82.570 64.513 67.301 1.00 51.08 336 MET B N 1
ATOM 6475 C CA . MET B 1 336 ? 81.892 64.143 68.520 1.00 50.19 336 MET B CA 1
ATOM 6476 C C . MET B 1 336 ? 80.447 63.695 68.295 1.00 46.33 336 MET B C 1
ATOM 6477 O O . MET B 1 336 ? 79.995 62.747 68.906 1.00 43.05 336 MET B O 1
ATOM 6482 N N . SER B 1 337 ? 79.746 64.366 67.413 1.00 41.68 337 SER B N 1
ATOM 6483 C CA . SER B 1 337 ? 78.408 63.945 67.043 1.00 47.28 337 SER B CA 1
ATOM 6484 C C . SER B 1 337 ? 78.419 62.464 66.680 1.00 50.73 337 SER B C 1
ATOM 6485 O O . SER B 1 337 ? 77.594 61.685 67.126 1.00 53.82 337 SER B O 1
ATOM 6488 N N . ALA B 1 338 ? 79.374 62.084 65.856 1.00 49.24 338 ALA B N 1
ATOM 6489 C CA . ALA B 1 338 ? 79.406 60.751 65.362 1.00 53.44 338 ALA B CA 1
ATOM 6490 C C . ALA B 1 338 ? 79.629 59.810 66.527 1.00 54.48 338 ALA B C 1
ATOM 6491 O O . ALA B 1 338 ? 78.996 58.769 66.617 1.00 55.28 338 ALA B O 1
ATOM 6493 N N . PHE B 1 339 ? 80.536 60.178 67.417 1.00 55.78 339 PHE B N 1
ATOM 6494 C CA . PHE B 1 339 ? 80.820 59.331 68.572 1.00 55.30 339 PHE B CA 1
ATOM 6495 C C . PHE B 1 339 ? 79.613 59.160 69.472 1.00 49.37 339 PHE B C 1
ATOM 6496 O O . PHE B 1 339 ? 79.246 58.052 69.783 1.00 44.77 339 PHE B O 1
ATOM 6504 N N . TRP B 1 340 ? 78.987 60.257 69.858 1.00 50.40 340 TRP B N 1
ATOM 6505 C CA . TRP B 1 340 ? 77.869 60.166 70.764 1.00 49.17 340 TRP B CA 1
ATOM 6506 C C . TRP B 1 340 ? 76.702 59.369 70.161 1.00 51.79 340 TRP B C 1
ATOM 6507 O O . TRP B 1 340 ? 76.158 58.523 70.861 1.00 58.23 340 TRP B O 1
ATOM 6518 N N . TYR B 1 341 ? 76.320 59.609 68.901 1.00 51.69 341 TYR B N 1
ATOM 6519 C CA . TYR B 1 341 ? 75.184 58.867 68.287 1.00 50.72 341 TYR B CA 1
ATOM 6520 C C . TYR B 1 341 ? 75.451 57.381 68.171 1.00 46.72 341 TYR B C 1
ATOM 6521 O O . TYR B 1 341 ? 74.545 56.587 68.292 1.00 41.59 341 TYR B O 1
ATOM 6530 N N . ALA B 1 342 ? 76.697 57.016 67.925 1.00 42.78 342 ALA B N 1
ATOM 6531 C CA . ALA B 1 342 ? 77.068 55.628 67.837 1.00 44.25 342 ALA B CA 1
ATOM 6532 C C . ALA B 1 342 ? 76.953 54.932 69.184 1.00 48.20 342 ALA B C 1
ATOM 6533 O O . ALA B 1 342 ? 76.441 53.829 69.286 1.00 46.95 342 ALA B O 1
ATOM 6535 N N . VAL B 1 343 ? 77.514 55.574 70.189 1.00 50.79 343 VAL B N 1
ATOM 6536 C CA . VAL B 1 343 ? 77.537 55.055 71.535 1.00 50.70 343 VAL B CA 1
ATOM 6537 C C . VAL B 1 343 ? 76.147 55.011 72.165 1.00 46.47 343 VAL B C 1
ATOM 6538 O O . VAL B 1 343 ? 75.849 54.059 72.848 1.00 43.74 343 VAL B O 1
ATOM 6542 N N . ARG B 1 344 ? 75.325 56.015 71.895 1.00 39.83 344 ARG B N 1
ATOM 6543 C CA . ARG B 1 344 ? 73.975 56.061 72.395 1.00 45.11 344 ARG B CA 1
ATOM 6544 C C . ARG B 1 344 ? 73.194 54.802 72.008 1.00 51.86 344 ARG B C 1
ATOM 6545 O O . ARG B 1 344 ? 72.602 54.114 72.840 1.00 58.83 344 ARG B O 1
ATOM 6553 N N . THR B 1 345 ? 73.204 54.536 70.717 1.00 58.56 345 THR B N 1
ATOM 6554 C CA . THR B 1 345 ? 72.497 53.435 70.130 1.00 50.43 345 THR B CA 1
ATOM 6555 C C . THR B 1 345 ? 73.058 52.138 70.665 1.00 50.48 345 THR B C 1
ATOM 6556 O O . THR B 1 345 ? 72.282 51.250 70.999 1.00 52.31 345 THR B O 1
ATOM 6560 N N . ALA B 1 346 ? 74.376 52.035 70.772 1.00 45.57 346 ALA B N 1
ATOM 6561 C CA . ALA B 1 346 ? 74.986 50.799 71.250 1.00 47.85 346 ALA B CA 1
ATOM 6562 C C . ALA B 1 346 ? 74.547 50.461 72.693 1.00 55.61 346 ALA B C 1
ATOM 6563 O O . ALA B 1 346 ? 74.270 49.320 73.006 1.00 57.23 346 ALA B O 1
ATOM 6565 N N . VAL B 1 347 ? 74.491 51.469 73.552 1.00 61.91 347 VAL B N 1
ATOM 6566 C CA . VAL B 1 347 ? 74.069 51.283 74.917 1.00 57.83 347 VAL B CA 1
ATOM 6567 C C . VAL B 1 347 ? 72.604 50.901 74.935 1.00 58.10 347 VAL B C 1
ATOM 6568 O O . VAL B 1 347 ? 72.251 49.904 75.545 1.00 64.62 347 VAL B O 1
ATOM 6572 N N . ILE B 1 348 ? 71.753 51.667 74.275 1.00 51.88 348 ILE B N 1
ATOM 6573 C CA . ILE B 1 348 ? 70.340 51.367 74.335 1.00 51.60 348 ILE B CA 1
ATOM 6574 C C . ILE B 1 348 ? 70.048 49.935 73.850 1.00 55.53 348 ILE B C 1
ATOM 6575 O O . ILE B 1 348 ? 69.293 49.211 74.469 1.00 56.96 348 ILE B O 1
ATOM 6580 N N . ASN B 1 349 ? 70.640 49.551 72.731 1.00 61.58 349 ASN B N 1
ATOM 6581 C CA . ASN B 1 349 ? 70.403 48.233 72.158 1.00 56.72 349 ASN B CA 1
ATOM 6582 C C . ASN B 1 349 ? 70.977 47.128 73.029 1.00 59.87 349 ASN B C 1
ATOM 6583 O O . ASN B 1 349 ? 70.308 46.123 73.207 1.00 70.13 349 ASN B O 1
ATOM 6588 N N . ALA B 1 350 ? 72.188 47.284 73.559 1.00 53.81 350 ALA B N 1
ATOM 6589 C CA . ALA B 1 350 ? 72.765 46.253 74.426 1.00 58.79 350 ALA B CA 1
ATOM 6590 C C . ALA B 1 350 ? 71.914 46.058 75.714 1.00 65.06 350 ALA B C 1
ATOM 6591 O O . ALA B 1 350 ? 71.678 44.916 76.165 1.00 48.33 350 ALA B O 1
ATOM 6593 N N . ALA B 1 351 ? 71.419 47.191 76.228 1.00 68.87 351 ALA B N 1
ATOM 6594 C CA . ALA B 1 351 ? 70.582 47.277 77.433 1.00 72.46 351 ALA B CA 1
ATOM 6595 C C . ALA B 1 351 ? 69.222 46.609 77.299 1.00 70.54 351 ALA B C 1
ATOM 6596 O O . ALA B 1 351 ? 68.747 46.018 78.250 1.00 66.79 351 ALA B O 1
ATOM 6598 N N . SER B 1 352 ? 68.581 46.715 76.144 1.00 70.31 352 SER B N 1
ATOM 6599 C CA . SER B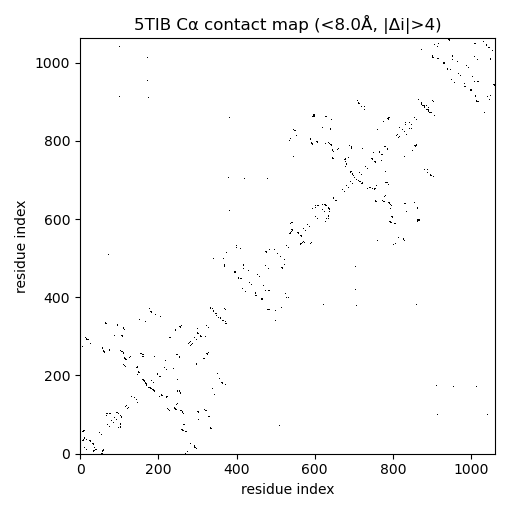 1 352 ? 67.287 46.051 75.939 1.00 67.02 352 SER B CA 1
ATOM 6600 C C . SER B 1 352 ? 67.449 44.623 75.402 1.00 64.71 352 SER B C 1
ATOM 6601 O O . SER B 1 352 ? 66.450 43.941 75.170 1.00 66.31 352 SER B O 1
ATOM 6604 N N . GLY B 1 353 ? 68.694 44.189 75.189 1.00 62.49 353 GLY B N 1
ATOM 6605 C CA . GLY B 1 353 ? 68.989 42.867 74.636 1.00 63.70 353 GLY B CA 1
ATOM 6606 C C . GLY B 1 353 ? 68.758 42.750 73.121 1.00 70.03 353 GLY B C 1
ATOM 6607 O O . GLY B 1 353 ? 69.046 41.688 72.528 1.00 61.65 353 GLY B O 1
ATOM 6608 N N . ARG B 1 354 ? 68.264 43.834 72.488 1.00 73.94 354 ARG B N 1
ATOM 6609 C CA . ARG B 1 354 ? 68.132 43.906 71.023 1.00 71.68 354 ARG B CA 1
ATOM 6610 C C . ARG B 1 354 ? 69.449 43.596 70.298 1.00 68.09 354 ARG B C 1
ATOM 6611 O O . ARG B 1 354 ? 69.433 43.032 69.216 1.00 69.54 354 ARG B O 1
ATOM 6619 N N . GLN B 1 355 ? 70.573 43.982 70.892 1.00 64.53 355 GLN B N 1
ATOM 6620 C CA . GLN B 1 355 ? 71.885 43.618 70.408 1.00 59.87 355 GLN B CA 1
ATOM 6621 C C . GLN B 1 355 ? 72.617 43.078 71.593 1.00 55.69 355 GLN B C 1
ATOM 6622 O O . GLN B 1 355 ? 72.423 43.556 72.709 1.00 52.62 355 GLN B O 1
ATOM 6628 N N . THR B 1 356 ? 73.490 42.121 71.337 1.00 51.43 356 THR B N 1
ATOM 6629 C CA . THR B 1 356 ? 74.421 41.683 72.320 1.00 58.17 356 THR B CA 1
ATOM 6630 C C . THR B 1 356 ? 75.366 42.841 72.530 1.00 63.65 356 THR B C 1
ATOM 6631 O O . THR B 1 356 ? 75.342 43.818 71.780 1.00 68.32 356 THR B O 1
ATOM 6635 N N . VAL B 1 357 ? 76.202 42.729 73.546 1.00 70.28 357 VAL B N 1
ATOM 6636 C CA . VAL B 1 357 ? 77.139 43.791 73.849 1.00 75.11 357 VAL B CA 1
ATOM 6637 C C . VAL B 1 357 ? 78.181 43.871 72.754 1.00 70.21 357 VAL B C 1
ATOM 6638 O O . VAL B 1 357 ? 78.402 44.947 72.213 1.00 82.62 357 VAL B O 1
ATOM 6642 N N . ASP B 1 358 ? 78.775 42.761 72.374 1.00 63.01 358 ASP B N 1
ATOM 6643 C CA . ASP B 1 358 ? 79.857 42.847 71.397 1.00 69.52 358 ASP B CA 1
ATOM 6644 C C . ASP B 1 358 ? 79.427 43.403 70.048 1.00 68.98 358 ASP B C 1
ATOM 6645 O O . ASP B 1 358 ? 80.118 44.223 69.445 1.00 64.53 358 ASP B O 1
ATOM 6650 N N . ALA B 1 359 ? 78.275 42.947 69.601 1.00 64.53 359 ALA B N 1
ATOM 6651 C CA . ALA B 1 359 ? 77.681 43.404 68.368 1.00 64.98 359 ALA B CA 1
ATOM 6652 C C . ALA B 1 359 ? 77.288 44.872 68.428 1.00 69.83 359 ALA B C 1
ATOM 6653 O O . ALA B 1 359 ? 77.313 45.555 67.407 1.00 66.85 359 ALA B O 1
ATOM 6655 N N . ALA B 1 360 ? 76.843 45.338 69.590 1.00 67.19 360 ALA B N 1
ATOM 6656 C CA . ALA B 1 360 ? 76.479 46.755 69.742 1.00 66.28 360 ALA B CA 1
ATOM 6657 C C . ALA B 1 360 ? 77.704 47.671 69.582 1.00 60.43 360 ALA B C 1
ATOM 6658 O O . ALA B 1 360 ? 77.686 48.669 68.857 1.00 51.69 360 ALA B O 1
ATOM 6660 N N . LEU B 1 361 ? 78.769 47.305 70.271 1.00 50.80 361 LEU B N 1
ATOM 6661 C CA . LEU B 1 361 ? 79.966 48.081 70.248 1.00 51.78 361 LEU B CA 1
ATOM 6662 C C . LEU B 1 361 ? 80.729 47.989 68.960 1.00 56.15 361 LEU B C 1
ATOM 6663 O O . LEU B 1 361 ? 81.341 48.956 68.557 1.00 57.38 361 LEU B O 1
ATOM 6668 N N . ALA B 1 362 ? 80.723 46.815 68.339 1.00 64.11 362 ALA B N 1
ATOM 6669 C CA . ALA B 1 362 ? 81.345 46.623 67.030 1.00 55.11 362 ALA B CA 1
ATOM 6670 C C . ALA B 1 362 ? 80.642 47.503 66.005 1.00 47.91 362 ALA B C 1
ATOM 6671 O O . ALA B 1 362 ? 81.293 48.191 65.248 1.00 47.26 362 ALA B O 1
ATOM 6673 N N . ALA B 1 363 ? 79.321 47.497 66.025 1.00 41.13 363 ALA B N 1
ATOM 6674 C CA . ALA B 1 363 ? 78.544 48.334 65.169 1.00 45.79 363 ALA B CA 1
ATOM 6675 C C . ALA B 1 363 ? 78.795 49.795 65.445 1.00 53.88 363 ALA B C 1
ATOM 6676 O O . ALA B 1 363 ? 78.754 50.601 64.526 1.00 58.33 363 ALA B O 1
ATOM 6678 N N . ALA B 1 364 ? 78.967 50.127 66.724 1.00 58.26 364 ALA B N 1
ATOM 6679 C CA . ALA B 1 364 ? 79.237 51.495 67.140 1.00 57.42 364 ALA B CA 1
ATOM 6680 C C . ALA B 1 364 ? 80.615 52.006 66.665 1.00 50.22 364 ALA B C 1
ATOM 6681 O O . ALA B 1 364 ? 80.729 53.153 66.269 1.00 44.25 364 ALA B O 1
ATOM 6683 N N . GLN B 1 365 ? 81.633 51.159 66.738 1.00 43.00 365 GLN B N 1
ATOM 6684 C CA . GLN B 1 365 ? 82.950 51.538 66.350 1.00 47.24 365 GLN B CA 1
ATOM 6685 C C . GLN B 1 365 ? 83.039 51.802 64.864 1.00 53.07 365 GLN B C 1
ATOM 6686 O O . GLN B 1 365 ? 83.573 52.826 64.441 1.00 53.80 365 GLN B O 1
ATOM 6692 N N . THR B 1 366 ? 82.526 50.862 64.088 1.00 52.16 366 THR B N 1
ATOM 6693 C CA . THR B 1 366 ? 82.499 50.995 62.648 1.00 49.36 366 THR B CA 1
ATOM 6694 C C . THR B 1 366 ? 81.695 52.222 62.252 1.00 49.50 366 THR B C 1
ATOM 6695 O O . THR B 1 366 ? 82.163 52.995 61.438 1.00 57.83 366 THR B O 1
ATOM 6699 N N . ASN B 1 367 ? 80.521 52.410 62.833 1.00 47.18 367 ASN B N 1
ATOM 6700 C CA . ASN B 1 367 ? 79.677 53.533 62.472 1.00 49.15 367 ASN B CA 1
ATOM 6701 C C . ASN B 1 367 ? 80.282 54.846 62.832 1.00 52.55 367 ASN B C 1
ATOM 6702 O O . ASN B 1 367 ? 80.135 55.811 62.106 1.00 54.42 367 ASN B O 1
ATOM 6707 N N . ALA B 1 368 ? 80.934 54.890 63.986 1.00 53.98 368 ALA B N 1
ATOM 6708 C CA . ALA B 1 368 ? 81.551 56.109 64.441 1.00 48.96 368 ALA B CA 1
ATOM 6709 C C . ALA B 1 368 ? 82.688 56.453 63.535 1.00 45.33 368 ALA B C 1
ATOM 6710 O O . ALA B 1 368 ? 82.864 57.595 63.203 1.00 50.17 368 ALA B O 1
ATOM 6712 N N . ALA B 1 369 ? 83.475 55.468 63.153 1.00 44.25 369 ALA B N 1
ATOM 6713 C CA . ALA B 1 369 ? 84.591 55.715 62.242 1.00 47.05 369 ALA B CA 1
ATOM 6714 C C . ALA B 1 369 ? 84.107 56.266 60.870 1.00 46.17 369 ALA B C 1
ATOM 6715 O O . ALA B 1 369 ? 84.675 57.222 60.319 1.00 41.56 369 ALA B O 1
ATOM 6717 N N . ALA B 1 370 ? 83.046 55.670 60.356 1.00 43.71 370 ALA B N 1
ATOM 6718 C CA . ALA B 1 370 ? 82.500 56.068 59.080 1.00 45.73 370 ALA B CA 1
ATOM 6719 C C . ALA B 1 370 ? 82.023 57.508 59.128 1.00 47.24 370 ALA B C 1
ATOM 6720 O O . ALA B 1 370 ? 82.389 58.315 58.279 1.00 47.77 370 ALA B O 1
ATOM 6722 N N . MET B 1 371 ? 81.193 57.805 60.114 1.00 46.89 1220 MET B N 1
ATOM 6723 C CA . MET B 1 371 ? 80.646 59.142 60.256 1.00 49.38 1220 MET B CA 1
ATOM 6724 C C . MET B 1 371 ? 81.659 60.202 60.616 1.00 43.24 1220 MET B C 1
ATOM 6725 O O . MET B 1 371 ? 81.468 61.372 60.321 1.00 45.26 1220 MET B O 1
ATOM 6730 N N . SER B 1 372 ? 82.726 59.790 61.266 1.00 40.41 1221 SER B N 1
ATOM 6731 C CA . SER B 1 372 ? 83.766 60.707 61.622 1.00 41.94 1221 SER B CA 1
ATOM 6732 C C . SER B 1 372 ? 84.707 61.027 60.438 1.00 39.99 1221 SER B C 1
ATOM 6733 O O . SER B 1 372 ? 85.217 62.119 60.355 1.00 42.34 1221 SER B O 1
ATOM 6736 N N . ALA B 1 373 ? 84.942 60.059 59.557 1.00 39.70 1222 ALA B N 1
ATOM 6737 C CA . ALA B 1 373 ? 85.629 60.268 58.293 1.00 34.80 1222 ALA B CA 1
ATOM 6738 C C . ALA B 1 373 ? 84.848 61.221 57.421 1.00 37.89 1222 ALA B C 1
ATOM 6739 O O . ALA B 1 373 ? 85.386 62.182 56.876 1.00 40.70 1222 ALA B O 1
ATOM 6741 N N . GLY B 1 374 ? 83.554 60.976 57.339 1.00 36.84 1223 GLY B N 1
ATOM 6742 C CA . GLY B 1 374 ? 82.629 61.798 56.587 1.00 33.97 1223 GLY B CA 1
ATOM 6743 C C . GLY B 1 374 ? 82.551 63.223 57.038 1.00 36.53 1223 GLY B C 1
ATOM 6744 O O . GLY B 1 374 ? 82.195 64.073 56.259 1.00 36.90 1223 GLY B O 1
ATOM 6745 N N . LEU B 1 375 ? 82.839 63.488 58.306 1.00 39.83 1224 LEU B N 1
ATOM 6746 C CA . LEU B 1 375 ? 82.751 64.831 58.829 1.00 37.94 1224 LEU B CA 1
ATOM 6747 C C . LEU B 1 375 ? 84.054 65.567 58.711 1.00 34.97 1224 LEU B C 1
ATOM 6748 O O . LEU B 1 375 ? 84.100 66.728 58.998 1.00 36.84 1224 LEU B O 1
ATOM 6753 N N . ASP B 1 376 ? 85.125 64.881 58.351 1.00 35.29 1225 ASP B N 1
ATOM 6754 C CA . ASP B 1 376 ? 86.427 65.512 58.140 1.00 37.14 1225 ASP B CA 1
ATOM 6755 C C . ASP B 1 376 ? 86.508 65.960 56.657 1.00 38.65 1225 ASP B C 1
ATOM 6756 O O . ASP B 1 376 ? 86.767 65.158 55.734 1.00 35.49 1225 ASP B O 1
ATOM 6761 N N . ILE B 1 377 ? 86.268 67.235 56.445 1.00 35.52 1226 ILE B N 1
ATOM 6762 C CA . ILE B 1 377 ? 86.206 67.773 55.099 1.00 41.21 1226 ILE B CA 1
ATOM 6763 C C . ILE B 1 377 ? 87.545 68.182 54.498 1.00 37.44 1226 ILE B C 1
ATOM 6764 O O . ILE B 1 377 ? 87.590 68.594 53.354 1.00 33.90 1226 ILE B O 1
ATOM 6769 N N . HIS B 1 378 ? 88.603 68.108 55.293 1.00 35.20 1227 HIS B N 1
ATOM 6770 C CA . HIS B 1 378 ? 89.910 68.554 54.880 1.00 35.72 1227 HIS B CA 1
ATOM 6771 C C . HIS B 1 378 ? 90.612 67.582 53.960 1.00 33.49 1227 HIS B C 1
ATOM 6772 O O . HIS B 1 378 ? 90.327 66.386 54.003 1.00 24.40 1227 HIS B O 1
ATOM 6779 N N . PHE B 1 379 ? 91.576 68.135 53.188 1.00 30.07 1228 PHE B N 1
ATOM 6780 C CA . PHE B 1 379 ? 92.525 67.356 52.403 1.00 29.84 1228 PHE B CA 1
ATOM 6781 C C . PHE B 1 379 ? 91.852 66.508 51.288 1.00 31.40 1228 PHE B C 1
ATOM 6782 O O . PHE B 1 379 ? 92.374 65.462 50.865 1.00 25.16 1228 PHE B O 1
ATOM 6790 N N . ARG B 1 380 ? 90.701 66.992 50.810 1.00 31.24 1229 ARG B N 1
ATOM 6791 C CA . ARG B 1 380 ? 89.974 66.274 49.794 1.00 33.36 1229 ARG B CA 1
ATOM 6792 C C . ARG B 1 380 ? 90.165 66.977 48.458 1.00 35.98 1229 ARG B C 1
ATOM 6793 O O . ARG B 1 380 ? 89.993 68.201 48.351 1.00 30.49 1229 ARG B O 1
ATOM 6801 N N . GLY B 1 381 ? 90.537 66.182 47.455 1.00 34.85 1230 GLY B N 1
ATOM 6802 C CA . GLY B 1 381 ? 90.671 66.676 46.086 1.00 37.56 1230 GLY B CA 1
ATOM 6803 C C . GLY B 1 381 ? 89.444 67.088 45.271 1.00 40.49 1230 GLY B C 1
ATOM 6804 O O . GLY B 1 381 ? 89.542 68.018 44.487 1.00 36.91 1230 GLY B O 1
ATOM 6805 N N . LYS B 1 382 ? 88.305 66.383 45.456 1.00 46.74 1231 LYS B N 1
ATOM 6806 C CA . LYS B 1 382 ? 87.145 66.444 44.559 1.00 43.34 1231 LYS B CA 1
ATOM 6807 C C . LYS B 1 382 ? 85.828 66.366 45.306 1.00 42.50 1231 LYS B C 1
ATOM 6808 O O . LYS B 1 382 ? 85.117 65.383 45.183 1.00 46.16 1231 LYS B O 1
ATOM 6814 N N . THR B 1 383 ? 85.446 67.420 46.007 1.00 43.70 1232 THR B N 1
ATOM 6815 C CA . THR B 1 383 ? 84.211 67.395 46.834 1.00 43.64 1232 THR B CA 1
ATOM 6816 C C . THR B 1 383 ? 82.890 67.860 46.137 1.00 47.02 1232 THR B C 1
ATOM 6817 O O . THR B 1 383 ? 81.835 67.921 46.789 1.00 45.04 1232 THR B O 1
ATOM 6821 N N . LYS B 1 384 ? 82.947 68.162 44.835 1.00 44.71 1233 LYS B N 1
ATOM 6822 C CA . LYS B 1 384 ? 81.738 68.435 44.051 1.00 44.42 1233 LYS B CA 1
ATOM 6823 C C . LYS B 1 384 ? 81.411 67.344 43.009 1.00 45.62 1233 LYS B C 1
ATOM 6824 O O . LYS B 1 384 ? 80.784 67.621 42.010 1.00 42.79 1233 LYS B O 1
ATOM 6830 N N . SER B 1 385 ? 81.811 66.106 43.284 1.00 46.79 1234 SER B N 1
ATOM 6831 C CA . SER B 1 385 ? 81.517 64.945 42.449 1.00 47.02 1234 SER B CA 1
ATOM 6832 C C . SER B 1 385 ? 80.070 64.483 42.514 1.00 51.52 1234 SER B C 1
ATOM 6833 O O . SER B 1 385 ? 79.568 63.907 41.541 1.00 48.31 1234 SER B O 1
ATOM 6836 N N . PHE B 1 386 ? 79.420 64.721 43.653 1.00 49.65 1235 PHE B N 1
ATOM 6837 C CA . PHE B 1 386 ? 78.065 64.304 43.862 1.00 53.95 1235 PHE B CA 1
ATOM 6838 C C . PHE B 1 386 ? 77.281 65.404 44.564 1.00 60.74 1235 PHE B C 1
ATOM 6839 O O . PHE B 1 386 ? 77.764 65.968 45.551 1.00 60.57 1235 PHE B O 1
ATOM 6847 N N . PRO B 1 387 ? 76.048 65.676 44.112 1.00 67.90 1236 PRO B N 1
ATOM 6848 C CA . PRO B 1 387 ? 75.379 65.040 42.970 1.00 69.75 1236 PRO B CA 1
ATOM 6849 C C . PRO B 1 387 ? 75.897 65.461 41.620 1.00 70.70 1236 PRO B C 1
ATOM 6850 O O . PRO B 1 387 ? 75.904 66.657 41.317 1.00 75.76 1236 PRO B O 1
ATOM 6854 N N . GLU B 1 388 ? 76.320 64.466 40.818 1.00 45.69 1237 GLU B N 1
ATOM 6855 C CA . GLU B 1 388 ? 76.918 64.740 39.479 1.00 43.26 1237 GLU B CA 1
ATOM 6856 C C . GLU B 1 388 ? 76.115 65.693 38.568 1.00 42.42 1237 GLU B C 1
ATOM 6857 O O . GLU B 1 388 ? 76.639 66.032 37.465 1.00 44.26 1237 GLU B O 1
ATOM 6859 N N . ARG B 1 398 ? 63.735 67.565 39.796 1.00 41.31 1247 ARG B N 1
ATOM 6860 C CA . ARG B 1 398 ? 63.503 66.383 40.617 1.00 47.33 1247 ARG B CA 1
ATOM 6861 C C . ARG B 1 398 ? 63.573 66.721 42.102 1.00 50.00 1247 ARG B C 1
ATOM 6862 O O . ARG B 1 398 ? 63.213 67.823 42.516 1.00 48.55 1247 ARG B O 1
ATOM 6864 N N . ASN B 1 399 ? 64.038 65.765 42.900 1.00 75.39 1248 ASN B N 1
ATOM 6865 C CA . ASN B 1 399 ? 64.156 65.958 44.333 1.00 80.01 1248 ASN B CA 1
ATOM 6866 C C . ASN B 1 399 ? 65.199 64.984 44.891 1.00 82.68 1248 ASN B C 1
ATOM 6867 O O . ASN B 1 399 ? 65.406 63.885 44.373 1.00 89.81 1248 ASN B O 1
ATOM 6872 N N . MET B 1 400 ? 65.841 65.396 45.971 1.00 68.26 1249 MET B N 1
ATOM 6873 C CA . MET B 1 400 ? 66.841 64.580 46.629 1.00 60.02 1249 MET B CA 1
ATOM 6874 C C . MET B 1 400 ? 66.249 63.259 47.139 1.00 62.14 1249 MET B C 1
ATOM 6875 O O . MET B 1 400 ? 66.758 62.190 46.833 1.00 65.96 1249 MET B O 1
ATOM 6877 N N . LYS B 1 401 ? 65.142 63.344 47.883 1.00 66.16 1250 LYS B N 1
ATOM 6878 C CA . LYS B 1 401 ? 64.570 62.164 48.543 1.00 72.24 1250 LYS B CA 1
ATOM 6879 C C . LYS B 1 401 ? 63.880 61.277 47.535 1.00 80.12 1250 LYS B C 1
ATOM 6880 O O . LYS B 1 401 ? 63.959 60.042 47.623 1.00 73.05 1250 LYS B O 1
ATOM 6882 N N . GLU B 1 402 ? 63.184 61.905 46.581 1.00 81.77 1251 GLU B N 1
ATOM 6883 C CA . GLU B 1 402 ? 62.457 61.151 45.574 1.00 74.52 1251 GLU B CA 1
ATOM 6884 C C . GLU B 1 402 ? 63.418 60.279 44.765 1.00 70.07 1251 GLU B C 1
ATOM 6885 O O . GLU B 1 402 ? 63.125 59.107 44.523 1.00 70.63 1251 GLU B O 1
ATOM 6887 N N . LYS B 1 403 ? 64.576 60.829 44.403 1.00 64.01 1252 LYS B N 1
ATOM 6888 C CA . LYS B 1 403 ? 65.503 60.141 43.508 1.00 59.31 1252 LYS B CA 1
ATOM 6889 C C . LYS B 1 403 ? 66.118 58.878 44.124 1.00 62.51 1252 LYS B C 1
ATOM 6890 O O . LYS B 1 403 ? 66.298 57.868 43.414 1.00 55.50 1252 LYS B O 1
ATOM 6892 N N . LEU B 1 404 ? 66.434 58.917 45.420 1.00 63.51 1253 LEU B N 1
ATOM 6893 C CA . LEU B 1 404 ? 66.911 57.708 46.109 1.00 65.37 1253 LEU B CA 1
ATOM 6894 C C . LEU B 1 404 ? 65.867 56.576 46.148 1.00 66.92 1253 LEU B C 1
ATOM 6895 O O . LEU B 1 404 ? 66.207 55.382 45.984 1.00 64.36 1253 LEU B O 1
ATOM 6900 N N . GLU B 1 405 ? 64.606 56.956 46.371 1.00 66.58 1254 GLU B N 1
ATOM 6901 C CA . GLU B 1 405 ? 63.485 56.004 46.310 1.00 68.02 1254 GLU B CA 1
ATOM 6902 C C . GLU B 1 405 ? 63.372 55.343 44.939 1.00 66.42 1254 GLU B C 1
ATOM 6903 O O . GLU B 1 405 ? 63.322 54.111 44.845 1.00 74.60 1254 GLU B O 1
ATOM 6905 N N . ASP B 1 406 ? 63.369 56.147 43.881 1.00 64.26 1255 ASP B N 1
ATOM 6906 C CA . ASP B 1 406 ? 63.272 55.595 42.522 1.00 67.72 1255 ASP B CA 1
ATOM 6907 C C . ASP B 1 406 ? 64.424 54.670 42.254 1.00 69.78 1255 ASP B C 1
ATOM 6908 O O . ASP B 1 406 ? 64.265 53.688 41.577 1.00 69.68 1255 ASP B O 1
ATOM 6913 N N . MET B 1 407 ? 65.596 54.990 42.795 1.00 76.88 1256 MET B N 1
ATOM 6914 C CA . MET B 1 407 ? 66.762 54.130 42.617 1.00 73.66 1256 MET B CA 1
ATOM 6915 C C . MET B 1 407 ? 66.517 52.790 43.264 1.00 70.83 1256 MET B C 1
ATOM 6916 O O . MET B 1 407 ? 66.717 51.746 42.626 1.00 66.16 1256 MET B O 1
ATOM 6921 N N . GLU B 1 408 ? 66.082 52.836 44.523 1.00 71.85 1257 GLU B N 1
ATOM 6922 C CA . GLU B 1 408 ? 65.719 51.618 45.254 1.00 76.43 1257 GLU B CA 1
ATOM 6923 C C . GLU B 1 408 ? 64.560 50.858 44.567 1.00 82.84 1257 GLU B C 1
ATOM 6924 O O . GLU B 1 408 ? 64.595 49.617 44.441 1.00 81.06 1257 GLU B O 1
ATOM 6930 N N . SER B 1 409 ? 63.562 51.602 44.080 1.00 80.93 1258 SER B N 1
ATOM 6931 C CA . SER B 1 409 ? 62.399 50.986 43.426 1.00 74.30 1258 SER B CA 1
ATOM 6932 C C . SER B 1 409 ? 62.856 50.166 42.262 1.00 74.54 1258 SER B C 1
ATOM 6933 O O . SER B 1 409 ? 62.356 49.065 42.072 1.00 79.21 1258 SER B O 1
ATOM 6935 N N . VAL B 1 410 ? 63.821 50.702 41.507 1.00 72.02 1259 VAL B N 1
ATOM 6936 C CA . VAL B 1 410 ? 64.376 50.023 40.338 1.00 67.47 1259 VAL B CA 1
ATOM 6937 C C . VAL B 1 410 ? 65.171 48.802 40.733 1.00 67.29 1259 VAL B C 1
ATOM 6938 O O . VAL B 1 410 ? 65.113 47.782 40.054 1.00 74.06 1259 VAL B O 1
ATOM 6942 N N . LEU B 1 411 ? 65.949 48.914 41.795 1.00 64.56 1260 LEU B N 1
ATOM 6943 C CA . LEU B 1 411 ? 66.677 47.760 42.299 1.00 71.28 1260 LEU B CA 1
ATOM 6944 C C . LEU B 1 411 ? 65.760 46.672 42.878 1.00 78.33 1260 LEU B C 1
ATOM 6945 O O . LEU B 1 411 ? 66.087 45.465 42.825 1.00 68.38 1260 LEU B O 1
ATOM 6950 N N . LYS B 1 412 ? 64.606 47.099 43.403 1.00 81.51 1261 LYS B N 1
ATOM 6951 C CA . LYS B 1 412 ? 63.568 46.170 43.850 1.00 79.50 1261 LYS B CA 1
ATOM 6952 C C . LYS B 1 412 ? 63.196 45.146 42.758 1.00 82.19 1261 LYS B C 1
ATOM 6953 O O . LYS B 1 412 ? 63.135 43.962 43.043 1.00 88.16 1261 LYS B O 1
ATOM 6955 N N . ASP B 1 413 ? 63.035 45.582 41.505 1.00 85.85 1262 ASP B N 1
ATOM 6956 C CA . ASP B 1 413 ? 62.560 44.698 40.419 1.00 74.56 1262 ASP B CA 1
ATOM 6957 C C . ASP B 1 413 ? 63.639 43.856 39.757 1.00 66.28 1262 ASP B C 1
ATOM 6958 O O . ASP B 1 413 ? 63.693 43.782 38.556 1.00 63.35 1262 ASP B O 1
ATOM 6963 N N . LEU B 1 414 ? 64.461 43.164 40.538 1.00 73.94 1263 LEU B N 1
ATOM 6964 C CA . LEU B 1 414 ? 65.577 42.386 39.980 1.00 73.40 1263 LEU B CA 1
ATOM 6965 C C . LEU B 1 414 ? 65.449 40.966 40.421 1.00 64.21 1263 LEU B C 1
ATOM 6966 O O . LEU B 1 414 ? 64.997 40.714 41.516 1.00 58.24 1263 LEU B O 1
ATOM 6971 N N . THR B 1 415 ? 65.920 40.051 39.579 1.00 63.96 1264 THR B N 1
ATOM 6972 C CA . THR B 1 415 ? 66.076 38.646 39.954 1.00 64.94 1264 THR B CA 1
ATOM 6973 C C . THR B 1 415 ? 66.876 38.666 41.240 1.00 63.25 1264 THR B C 1
ATOM 6974 O O . THR B 1 415 ? 67.704 39.531 41.434 1.00 78.25 1264 THR B O 1
ATOM 6978 N N . GLU B 1 416 ? 66.633 37.721 42.126 1.00 72.31 1265 GLU B N 1
ATOM 6979 C CA . GLU B 1 416 ? 67.447 37.605 43.341 1.00 72.41 1265 GLU B CA 1
ATOM 6980 C C . GLU B 1 416 ? 68.907 37.366 42.937 1.00 74.10 1265 GLU B C 1
ATOM 6981 O O . GLU B 1 416 ? 69.822 37.951 43.517 1.00 79.91 1265 GLU B O 1
ATOM 6983 N N . GLU B 1 417 ? 69.112 36.498 41.950 1.00 70.34 1266 GLU B N 1
ATOM 6984 C CA . GLU B 1 417 ? 70.434 36.279 41.356 1.00 69.03 1266 GLU B CA 1
ATOM 6985 C C . GLU B 1 417 ? 71.041 37.565 40.772 1.00 74.09 1266 GLU B C 1
ATOM 6986 O O . GLU B 1 417 ? 72.249 37.786 40.875 1.00 70.07 1266 GLU B O 1
ATOM 6988 N N . LYS B 1 418 ? 70.200 38.384 40.145 1.00 71.79 1267 LYS B N 1
ATOM 6989 C CA . LYS B 1 418 ? 70.615 39.684 39.626 1.00 69.42 1267 LYS B CA 1
ATOM 6990 C C . LYS B 1 418 ? 71.006 40.670 40.752 1.00 74.91 1267 LYS B C 1
ATOM 6991 O O . LYS B 1 418 ? 71.979 41.436 40.610 1.00 66.95 1267 LYS B O 1
ATOM 6997 N N . ARG B 1 419 ? 70.255 40.645 41.861 1.00 74.05 1268 ARG B N 1
ATOM 6998 C CA . ARG B 1 419 ? 70.531 41.515 43.011 1.00 65.87 1268 ARG B CA 1
ATOM 6999 C C . ARG B 1 419 ? 71.892 41.151 43.609 1.00 65.43 1268 ARG B C 1
ATOM 7000 O O . ARG B 1 419 ? 72.768 41.997 43.750 1.00 66.57 1268 ARG B O 1
ATOM 7002 N N . LYS B 1 420 ? 72.099 39.888 43.910 1.00 62.32 1269 LYS B N 1
ATOM 7003 C CA . LYS B 1 420 ? 73.369 39.508 44.469 1.00 68.29 1269 LYS B CA 1
ATOM 7004 C C . LYS B 1 420 ? 74.499 39.904 43.522 1.00 69.70 1269 LYS B C 1
ATOM 7005 O O . LYS B 1 420 ? 75.577 40.287 43.977 1.00 77.88 1269 LYS B O 1
ATOM 7007 N N . ASP B 1 421 ? 74.266 39.788 42.216 1.00 65.03 1270 ASP B N 1
ATOM 7008 C CA . ASP B 1 421 ? 75.334 40.047 41.234 1.00 61.98 1270 ASP B CA 1
ATOM 7009 C C . ASP B 1 421 ? 75.733 41.553 41.107 1.00 60.65 1270 ASP B C 1
ATOM 7010 O O . ASP B 1 421 ? 76.935 41.876 40.966 1.00 46.85 1270 ASP B O 1
ATOM 7015 N N . VAL B 1 422 ? 74.739 42.442 41.227 1.00 51.55 1271 VAL B N 1
ATOM 7016 C CA . VAL B 1 422 ? 74.974 43.871 41.361 1.00 45.64 1271 VAL B CA 1
ATOM 7017 C C . VAL B 1 422 ? 75.705 44.188 42.661 1.00 50.45 1271 VAL B C 1
ATOM 7018 O O . VAL B 1 422 ? 76.618 44.992 42.661 1.00 53.31 1271 VAL B O 1
ATOM 7022 N N . LEU B 1 423 ? 75.295 43.558 43.759 1.00 51.68 1272 LEU B N 1
ATOM 7023 C CA . LEU B 1 423 ? 75.892 43.798 45.068 1.00 49.17 1272 LEU B CA 1
ATOM 7024 C C . LEU B 1 423 ? 77.362 43.413 45.121 1.00 49.48 1272 LEU B C 1
ATOM 7025 O O . LEU B 1 423 ? 78.181 44.133 45.662 1.00 47.99 1272 LEU B O 1
ATOM 7030 N N . ASN B 1 424 ? 77.691 42.264 44.560 1.00 55.29 1273 ASN B N 1
ATOM 7031 C CA . ASN B 1 424 ? 79.072 41.803 44.575 1.00 59.25 1273 ASN B CA 1
ATOM 7032 C C . ASN B 1 424 ? 79.969 42.746 43.795 1.00 62.59 1273 ASN B C 1
ATOM 7033 O O . ASN B 1 424 ? 81.115 42.998 44.212 1.00 53.55 1273 ASN B O 1
ATOM 7038 N N . SER B 1 425 ? 79.447 43.258 42.672 1.00 55.32 1274 SER B N 1
ATOM 7039 C CA . SER B 1 425 ? 80.194 44.187 41.834 1.00 52.97 1274 SER B CA 1
ATOM 7040 C C . SER B 1 425 ? 80.407 45.536 42.523 1.00 48.10 1274 SER B C 1
ATOM 7041 O O . SER B 1 425 ? 81.518 46.064 42.587 1.00 39.82 1274 SER B O 1
ATOM 7044 N N . LEU B 1 426 ? 79.322 46.098 43.019 1.00 39.21 1275 LEU B N 1
ATOM 7045 C CA . LEU B 1 426 ? 79.414 47.334 43.731 1.00 39.22 1275 LEU B CA 1
ATOM 7046 C C . LEU B 1 426 ? 80.351 47.279 44.956 1.00 43.80 1275 LEU B C 1
ATOM 7047 O O . LEU B 1 426 ? 81.102 48.212 45.221 1.00 42.42 1275 LEU B O 1
ATOM 7052 N N . ALA B 1 427 ? 80.285 46.177 45.698 1.00 42.52 1276 ALA B N 1
ATOM 7053 C CA . ALA B 1 427 ? 81.091 45.997 46.882 1.00 40.88 1276 ALA B CA 1
ATOM 7054 C C . ALA B 1 427 ? 82.572 46.021 46.542 1.00 40.24 1276 ALA B C 1
ATOM 7055 O O . ALA B 1 427 ? 83.366 46.524 47.314 1.00 46.01 1276 ALA B O 1
ATOM 7057 N N . LYS B 1 428 ? 82.937 45.471 45.396 1.00 41.54 1277 LYS B N 1
ATOM 7058 C CA . LYS B 1 428 ? 84.336 45.468 44.925 1.00 43.15 1277 LYS B CA 1
ATOM 7059 C C . LYS B 1 428 ? 84.878 46.860 44.560 1.00 41.86 1277 LYS B C 1
ATOM 7060 O O . LYS B 1 428 ? 86.070 47.053 44.452 1.00 44.83 1277 LYS B O 1
ATOM 7066 N N . CYS B 1 429 ? 83.992 47.805 44.303 1.00 42.14 1278 CYS B N 1
ATOM 7067 C CA . CYS B 1 429 ? 84.372 49.220 44.121 1.00 43.69 1278 CYS B CA 1
ATOM 7068 C C . CYS B 1 429 ? 84.780 49.980 45.399 1.00 39.55 1278 CYS B C 1
ATOM 7069 O O . CYS B 1 429 ? 85.412 51.021 45.317 1.00 37.22 1278 CYS B O 1
ATOM 7072 N N . LEU B 1 430 ? 84.438 49.468 46.568 1.00 42.86 1279 LEU B N 1
ATOM 7073 C CA . LEU B 1 430 ? 84.685 50.213 47.813 1.00 40.42 1279 LEU B CA 1
ATOM 7074 C C . LEU B 1 430 ? 86.161 50.269 48.107 1.00 39.65 1279 LEU B C 1
ATOM 7075 O O . LEU B 1 430 ? 86.846 49.244 48.174 1.00 37.82 1279 LEU B O 1
ATOM 7080 N N . GLY B 1 431 ? 86.661 51.487 48.184 1.00 40.75 1280 GLY B N 1
ATOM 7081 C CA . GLY B 1 431 ? 88.099 51.695 48.303 1.00 44.07 1280 GLY B CA 1
ATOM 7082 C C . GLY B 1 431 ? 89.003 51.396 47.112 1.00 41.92 1280 GLY B C 1
ATOM 7083 O O . GLY B 1 431 ? 90.218 51.404 47.271 1.00 43.33 1280 GLY B O 1
ATOM 7084 N N . LYS B 1 432 ? 88.438 51.160 45.928 1.00 44.43 1281 LYS B N 1
ATOM 7085 C CA . LYS B 1 432 ? 89.242 50.907 44.747 1.00 43.45 1281 LYS B CA 1
ATOM 7086 C C . LYS B 1 432 ? 88.793 51.786 43.619 1.00 43.22 1281 LYS B C 1
ATOM 7087 O O . LYS B 1 432 ? 87.885 51.420 42.863 1.00 46.12 1281 LYS B O 1
ATOM 7093 N N . GLU B 1 433 ? 89.449 52.935 43.486 1.00 40.92 1282 GLU B N 1
ATOM 7094 C CA . GLU B 1 433 ? 89.048 53.948 42.526 1.00 37.56 1282 GLU B CA 1
ATOM 7095 C C . GLU B 1 433 ? 89.115 53.457 41.095 1.00 35.57 1282 GLU B C 1
ATOM 7096 O O . GLU B 1 433 ? 88.328 53.898 40.286 1.00 34.95 1282 GLU B O 1
ATOM 7102 N N . ASP B 1 434 ? 90.066 52.590 40.787 1.00 35.52 1283 ASP B N 1
ATOM 7103 C CA . ASP B 1 434 ? 90.225 52.107 39.413 1.00 42.52 1283 ASP B CA 1
ATOM 7104 C C . ASP B 1 434 ? 89.132 51.134 38.996 1.00 45.55 1283 ASP B C 1
ATOM 7105 O O . ASP B 1 434 ? 88.608 51.185 37.868 1.00 40.82 1283 ASP B O 1
ATOM 7110 N N . ILE B 1 435 ? 88.784 50.251 39.915 1.00 42.02 1284 ILE B N 1
ATOM 7111 C CA . ILE B 1 435 ? 87.679 49.383 39.697 1.00 41.29 1284 ILE B CA 1
ATOM 7112 C C . ILE B 1 435 ? 86.421 50.219 39.536 1.00 37.07 1284 ILE B C 1
ATOM 7113 O O . ILE B 1 435 ? 85.661 50.022 38.629 1.00 42.20 1284 ILE B O 1
ATOM 7118 N N . ARG B 1 436 ? 86.225 51.181 40.399 1.00 37.09 1285 ARG B N 1
ATOM 7119 C CA . ARG B 1 436 ? 85.037 51.997 40.326 1.00 35.80 1285 ARG B CA 1
ATOM 7120 C C . ARG B 1 436 ? 84.956 52.750 39.021 1.00 38.21 1285 ARG B C 1
ATOM 7121 O O . ARG B 1 436 ? 83.879 52.836 38.448 1.00 40.78 1285 ARG B O 1
ATOM 7129 N N . GLN B 1 437 ? 86.060 53.350 38.585 1.00 38.50 1286 GLN B N 1
ATOM 7130 C CA . GLN B 1 437 ? 86.080 54.120 37.342 1.00 39.29 1286 GLN B CA 1
ATOM 7131 C C . GLN B 1 437 ? 85.890 53.252 36.111 1.00 38.28 1286 GLN B C 1
ATOM 7132 O O . GLN B 1 437 ? 85.207 53.628 35.191 1.00 33.56 1286 GLN B O 1
ATOM 7138 N N . ASP B 1 438 ? 86.522 52.096 36.091 1.00 43.39 1287 ASP B N 1
ATOM 7139 C CA . ASP B 1 438 ? 86.326 51.149 35.009 1.00 47.21 1287 ASP B CA 1
ATOM 7140 C C . ASP B 1 438 ? 84.834 50.748 34.906 1.00 48.38 1287 ASP B C 1
ATOM 7141 O O . ASP B 1 438 ? 84.229 50.817 33.821 1.00 46.27 1287 ASP B O 1
ATOM 7146 N N . LEU B 1 439 ? 84.235 50.377 36.030 1.00 41.05 1288 LEU B N 1
ATOM 7147 C CA . LEU B 1 439 ? 82.836 49.998 36.030 1.00 40.39 1288 LEU B CA 1
ATOM 7148 C C . LEU B 1 439 ? 81.931 51.117 35.535 1.00 37.16 1288 LEU B C 1
ATOM 7149 O O . LEU B 1 439 ? 81.026 50.870 34.802 1.00 38.54 1288 LEU B O 1
ATOM 7154 N N . GLU B 1 440 ? 82.182 52.353 35.913 1.00 36.40 1289 GLU B N 1
ATOM 7155 C CA . GLU B 1 440 ? 81.401 53.454 35.412 1.00 35.35 1289 GLU B CA 1
ATOM 7156 C C . GLU B 1 440 ? 81.550 53.606 33.898 1.00 41.04 1289 GLU B C 1
ATOM 7157 O O . GLU B 1 440 ? 80.603 53.984 33.205 1.00 39.74 1289 GLU B O 1
ATOM 7163 N N . GLN B 1 441 ? 82.742 53.364 33.373 1.00 42.02 1290 GLN B N 1
ATOM 7164 C CA . GLN B 1 441 ? 82.968 53.536 31.933 1.00 44.07 1290 GLN B CA 1
ATOM 7165 C C . GLN B 1 441 ? 82.082 52.547 31.169 1.00 43.34 1290 GLN B C 1
ATOM 7166 O O . GLN B 1 441 ? 81.331 52.965 30.283 1.00 38.95 1290 GLN B O 1
ATOM 7168 N N . ARG B 1 442 ? 82.171 51.268 31.563 1.00 41.35 1291 ARG B N 1
ATOM 7169 C CA . ARG B 1 442 ? 81.384 50.172 30.985 1.00 43.22 1291 ARG B CA 1
ATOM 7170 C C . ARG B 1 442 ? 79.872 50.358 31.112 1.00 38.52 1291 ARG B C 1
ATOM 7171 O O . ARG B 1 442 ? 79.167 50.177 30.158 1.00 34.51 1291 ARG B O 1
ATOM 7179 N N . VAL B 1 443 ? 79.385 50.754 32.273 1.00 34.53 1292 VAL B N 1
ATOM 7180 C CA . VAL B 1 443 ? 77.965 50.967 32.433 1.00 33.57 1292 VAL B CA 1
ATOM 7181 C C . VAL B 1 443 ? 77.504 52.132 31.556 1.00 35.86 1292 VAL B C 1
ATOM 7182 O O . VAL B 1 443 ? 76.412 52.137 31.033 1.00 43.78 1292 VAL B O 1
ATOM 7186 N N . SER B 1 444 ? 78.339 53.137 31.412 1.00 39.88 1293 SER B N 1
ATOM 7187 C CA . SER B 1 444 ? 78.088 54.258 30.519 1.00 37.55 1293 SER B CA 1
ATOM 7188 C C . SER B 1 444 ? 78.064 53.788 29.073 1.00 37.73 1293 SER B C 1
ATOM 7189 O O . SER B 1 444 ? 77.208 54.182 28.305 1.00 32.13 1293 SER B O 1
ATOM 7192 N N . GLU B 1 445 ? 79.060 52.985 28.702 1.00 36.49 1294 GLU B N 1
ATOM 7193 C CA . GLU B 1 445 ? 79.143 52.487 27.358 1.00 41.56 1294 GLU B CA 1
ATOM 7194 C C . GLU B 1 445 ? 77.859 51.639 26.963 1.00 47.17 1294 GLU B C 1
ATOM 7195 O O . GLU B 1 445 ? 77.344 51.759 25.851 1.00 48.73 1294 GLU B O 1
ATOM 7197 N N . VAL B 1 446 ? 77.346 50.845 27.902 1.00 43.97 1295 VAL B N 1
ATOM 7198 C CA . VAL B 1 446 ? 76.147 50.074 27.710 1.00 44.39 1295 VAL B CA 1
ATOM 7199 C C . VAL B 1 446 ? 74.860 50.917 27.627 1.00 47.95 1295 VAL B C 1
ATOM 7200 O O . VAL B 1 446 ? 73.952 50.643 26.812 1.00 47.91 1295 VAL B O 1
ATOM 7204 N N . LEU B 1 447 ? 74.750 51.921 28.475 1.00 42.75 1296 LEU B N 1
ATOM 7205 C CA . LEU B 1 447 ? 73.596 52.804 28.419 1.00 39.89 1296 LEU B CA 1
ATOM 7206 C C . LEU B 1 447 ? 73.501 53.559 27.065 1.00 43.62 1296 LEU B C 1
ATOM 7207 O O . LEU B 1 447 ? 72.410 53.740 26.522 1.00 42.34 1296 LEU B O 1
ATOM 7212 N N . ILE B 1 448 ? 74.649 53.959 26.509 1.00 46.82 1297 ILE B N 1
ATOM 7213 C CA . ILE B 1 448 ? 74.666 54.566 25.167 1.00 51.25 1297 ILE B CA 1
ATOM 7214 C C . ILE B 1 448 ? 74.347 53.561 24.043 1.00 52.23 1297 ILE B C 1
ATOM 7215 O O . ILE B 1 448 ? 73.452 53.790 23.261 1.00 56.20 1297 ILE B O 1
ATOM 7220 N N . SER B 1 449 ? 75.105 52.481 23.973 1.00 53.93 1298 SER B N 1
ATOM 7221 C CA . SER B 1 449 ? 74.954 51.466 22.927 1.00 56.17 1298 SER B CA 1
ATOM 7222 C C . SER B 1 449 ? 73.676 50.612 23.068 1.00 57.47 1298 SER B C 1
ATOM 7223 O O . SER B 1 449 ? 73.207 50.040 22.087 1.00 53.15 1298 SER B O 1
ATOM 7226 N N . ARG B 1 450 ? 73.134 50.514 24.282 1.00 60.29 1299 ARG B N 1
ATOM 7227 C CA . ARG B 1 450 ? 71.916 49.738 24.543 1.00 55.90 1299 ARG B CA 1
ATOM 7228 C C . ARG B 1 450 ? 72.160 48.250 24.370 1.00 55.42 1299 ARG B C 1
ATOM 7229 O O . ARG B 1 450 ? 71.230 47.461 24.344 1.00 66.62 1299 ARG B O 1
ATOM 7237 N N . GLU B 1 451 ? 73.424 47.864 24.310 1.00 53.97 1300 GLU B N 1
ATOM 7238 C CA . GLU B 1 451 ? 73.798 46.554 23.881 1.00 59.48 1300 GLU B CA 1
ATOM 7239 C C . GLU B 1 451 ? 74.790 45.909 24.826 1.00 62.04 1300 GLU B C 1
ATOM 7240 O O . GLU B 1 451 ? 75.853 46.475 25.115 1.00 55.42 1300 GLU B O 1
ATOM 7246 N N . LEU B 1 452 ? 74.466 44.697 25.263 1.00 64.86 1301 LEU B N 1
ATOM 7247 C CA . LEU B 1 452 ? 75.454 43.829 25.933 1.00 74.60 1301 LEU B CA 1
ATOM 7248 C C . LEU B 1 452 ? 76.353 43.087 24.944 1.00 74.31 1301 LEU B C 1
ATOM 7249 O O . LEU B 1 452 ? 75.858 42.364 24.056 1.00 72.42 1301 LEU B O 1
ATOM 7254 N N . HIS B 1 453 ? 77.661 43.267 25.105 1.00 69.37 1302 HIS B N 1
ATOM 7255 C CA . HIS B 1 453 ? 78.639 42.499 24.343 1.00 72.88 1302 HIS B CA 1
ATOM 7256 C C . HIS B 1 453 ? 79.135 41.275 25.142 1.00 76.38 1302 HIS B C 1
ATOM 7257 O O . HIS B 1 453 ? 78.854 41.146 26.343 1.00 72.48 1302 HIS B O 1
ATOM 7264 N N . MET B 1 454 ? 79.848 40.376 24.464 1.00 78.60 1303 MET B N 1
ATOM 7265 C CA . MET B 1 454 ? 80.370 39.162 25.095 1.00 74.38 1303 MET B CA 1
ATOM 7266 C C . MET B 1 454 ? 81.504 39.443 26.096 1.00 72.34 1303 MET B C 1
ATOM 7267 O O . MET B 1 454 ? 81.643 38.753 27.127 1.00 57.55 1303 MET B O 1
ATOM 7272 N N . GLU B 1 455 ? 82.308 40.465 25.804 1.00 71.35 1304 GLU B N 1
ATOM 7273 C CA . GLU B 1 455 ? 83.347 40.899 26.745 1.00 77.60 1304 GLU B CA 1
ATOM 7274 C C . GLU B 1 455 ? 82.770 41.495 28.064 1.00 72.03 1304 GLU B C 1
ATOM 7275 O O . GLU B 1 455 ? 83.490 41.718 29.023 1.00 65.63 1304 GLU B O 1
ATOM 7277 N N . ASP B 1 456 ? 81.476 41.765 28.073 1.00 72.24 1305 ASP B N 1
ATOM 7278 C CA . ASP B 1 456 ? 80.731 42.139 29.259 1.00 75.43 1305 ASP B CA 1
ATOM 7279 C C . ASP B 1 456 ? 80.061 40.927 29.901 1.00 75.20 1305 ASP B C 1
ATOM 7280 O O . ASP B 1 456 ? 79.360 41.054 30.913 1.00 67.75 1305 ASP B O 1
ATOM 7285 N N . SER B 1 457 ? 80.252 39.766 29.284 1.00 80.98 1306 SER B N 1
ATOM 7286 C CA . SER B 1 457 ? 79.581 38.530 29.655 1.00 81.60 1306 SER B CA 1
ATOM 7287 C C . SER B 1 457 ? 79.935 38.187 31.103 1.00 82.19 1306 SER B C 1
ATOM 7288 O O . SER B 1 457 ? 79.074 37.784 31.890 1.00 76.82 1306 SER B O 1
ATOM 7291 N N . ASP B 1 458 ? 81.207 38.409 31.443 1.00 82.89 1307 ASP B N 1
ATOM 7292 C CA . ASP B 1 458 ? 81.704 38.175 32.789 1.00 82.36 1307 ASP B CA 1
ATOM 7293 C C . ASP B 1 458 ? 81.781 39.444 33.671 1.00 78.74 1307 ASP B C 1
ATOM 7294 O O . ASP B 1 458 ? 82.520 39.496 34.669 1.00 74.70 1307 ASP B O 1
ATOM 7299 N N . LYS B 1 459 ? 80.996 40.455 33.320 1.00 72.59 1308 LYS B N 1
ATOM 7300 C CA . LYS B 1 459 ? 80.642 41.511 34.257 1.00 70.48 1308 LYS B CA 1
ATOM 7301 C C . LYS B 1 459 ? 79.138 41.342 34.537 1.00 69.22 1308 LYS B C 1
ATOM 7302 O O . LYS B 1 459 ? 78.303 42.000 33.913 1.00 62.89 1308 LYS B O 1
ATOM 7304 N N . PRO B 1 460 ? 78.790 40.420 35.475 1.00 68.66 1309 PRO B N 1
ATOM 7305 C CA . PRO B 1 460 ? 77.415 40.075 35.809 1.00 55.97 1309 PRO B CA 1
ATOM 7306 C C . PRO B 1 460 ? 76.572 41.250 36.145 1.00 52.77 1309 PRO B C 1
ATOM 7307 O O . PRO B 1 460 ? 75.367 41.168 35.967 1.00 52.56 1309 PRO B O 1
ATOM 7311 N N . LEU B 1 461 ? 77.183 42.323 36.660 1.00 51.34 1310 LEU B N 1
ATOM 7312 C CA . LEU B 1 461 ? 76.447 43.559 36.916 1.00 50.41 1310 LEU B CA 1
ATOM 7313 C C . LEU B 1 461 ? 75.839 44.089 35.628 1.00 49.43 1310 LEU B C 1
ATOM 7314 O O . LEU B 1 461 ? 74.701 44.571 35.631 1.00 44.30 1310 LEU B O 1
ATOM 7319 N N . LEU B 1 462 ? 76.621 44.021 34.552 1.00 47.91 1311 LEU B N 1
ATOM 7320 C CA . LEU B 1 462 ? 76.190 44.513 33.271 1.00 49.98 1311 LEU B CA 1
ATOM 7321 C C . LEU B 1 462 ? 74.979 43.751 32.783 1.00 53.48 1311 LEU B C 1
ATOM 7322 O O . LEU B 1 462 ? 74.003 44.385 32.339 1.00 56.31 1311 LEU B O 1
ATOM 7327 N N . SER B 1 463 ? 75.005 42.419 32.948 1.00 53.33 1312 SER B N 1
ATOM 7328 C CA . SER B 1 463 ? 73.875 41.537 32.553 1.00 53.63 1312 SER B CA 1
ATOM 7329 C C . SER B 1 463 ? 72.579 41.930 33.244 1.00 54.52 1312 SER B C 1
ATOM 7330 O O . SER B 1 463 ? 71.514 41.946 32.645 1.00 62.32 1312 SER B O 1
ATOM 7333 N N . SER B 1 464 ? 72.701 42.317 34.494 1.00 47.57 1313 SER B N 1
ATOM 7334 C CA . SER B 1 464 ? 71.575 42.661 35.305 1.00 49.28 1313 SER B CA 1
ATOM 7335 C C . SER B 1 464 ? 70.900 43.916 34.880 1.00 56.59 1313 SER B C 1
ATOM 7336 O O . SER B 1 464 ? 69.859 44.262 35.451 1.00 59.61 1313 SER B O 1
ATOM 7339 N N . LEU B 1 465 ? 71.494 44.654 33.935 1.00 61.11 1314 LEU B N 1
ATOM 7340 C CA . LEU B 1 465 ? 70.890 45.919 33.481 1.00 62.09 1314 LEU B CA 1
ATOM 7341 C C . LEU B 1 465 ? 69.746 45.685 32.499 1.00 65.28 1314 LEU B C 1
ATOM 7342 O O . LEU B 1 465 ? 68.873 46.554 32.293 1.00 55.36 1314 LEU B O 1
ATOM 7347 N N . PHE B 1 466 ? 69.750 44.484 31.921 1.00 73.65 1315 PHE B N 1
ATOM 7348 C CA . PHE B 1 466 ? 68.746 44.068 30.953 1.00 77.16 1315 PHE B CA 1
ATOM 7349 C C . PHE B 1 466 ? 67.711 43.153 31.577 1.00 78.26 1315 PHE B C 1
ATOM 7350 O O . PHE B 1 466 ? 68.049 42.299 32.413 1.00 82.26 1315 PHE B O 1
ATOM 7358 N N . ASN B 1 467 ? 66.451 43.363 31.192 1.00 75.82 1316 ASN B N 1
ATOM 7359 C CA . ASN B 1 467 ? 65.355 42.461 31.594 1.00 70.02 1316 ASN B CA 1
ATOM 7360 C C . ASN B 1 467 ? 65.411 41.131 30.821 1.00 72.87 1316 ASN B C 1
ATOM 7361 O O . ASN B 1 467 ? 66.219 40.983 29.904 1.00 64.55 1316 ASN B O 1
ATOM 7366 N N . ALA B 1 468 ? 64.573 40.164 31.203 1.00 85.92 1317 ALA B N 1
ATOM 7367 C CA . ALA B 1 468 ? 64.541 38.812 30.542 1.00 84.69 1317 ALA B CA 1
ATOM 7368 C C . ALA B 1 468 ? 64.107 38.851 29.063 1.00 72.56 1317 ALA B C 1
ATOM 7369 O O . ALA B 1 468 ? 64.588 38.074 28.249 1.00 61.89 1317 ALA B O 1
ATOM 7371 N N . ALA B 1 469 ? 63.217 39.797 28.756 1.00 68.51 1318 ALA B N 1
ATOM 7372 C CA . ALA B 1 469 ? 62.979 40.275 27.395 1.00 68.83 1318 ALA B CA 1
ATOM 7373 C C . ALA B 1 469 ? 64.272 40.744 26.669 1.00 72.17 1318 ALA B C 1
ATOM 7374 O O . ALA B 1 469 ? 64.282 40.826 25.427 1.00 60.71 1318 ALA B O 1
ATOM 7376 N N . GLY B 1 470 ? 65.331 41.075 27.439 1.00 72.58 1319 GLY B N 1
ATOM 7377 C CA . GLY B 1 470 ? 66.693 41.327 26.900 1.00 68.68 1319 GLY B CA 1
ATOM 7378 C C . GLY B 1 470 ? 66.889 42.763 26.405 1.00 66.49 1319 GLY B C 1
ATOM 7379 O O . GLY B 1 470 ? 67.855 43.079 25.690 1.00 53.46 1319 GLY B O 1
ATOM 7380 N N . VAL B 1 471 ? 65.947 43.616 26.803 1.00 65.80 1320 VAL B N 1
ATOM 7381 C CA . VAL B 1 471 ? 65.970 45.018 26.550 1.00 66.92 1320 VAL B CA 1
ATOM 7382 C C . VAL B 1 471 ? 66.606 45.691 27.795 1.00 74.05 1320 VAL B C 1
ATOM 7383 O O . VAL B 1 471 ? 66.406 45.241 28.964 1.00 68.90 1320 VAL B O 1
ATOM 7385 N N . LEU B 1 472 ? 67.384 46.749 27.548 1.00 62.98 1321 LEU B N 1
ATOM 7386 C CA . LEU B 1 472 ? 68.036 47.496 28.599 1.00 59.35 1321 LEU B CA 1
ATOM 7387 C C . LEU B 1 472 ? 67.062 48.294 29.407 1.00 59.97 1321 LEU B C 1
ATOM 7388 O O . LEU B 1 472 ? 66.251 49.000 28.838 1.00 58.28 1321 LEU B O 1
ATOM 7393 N N . VAL B 1 473 ? 67.184 48.234 30.731 1.00 62.06 1322 VAL B N 1
ATOM 7394 C CA . VAL B 1 473 ? 66.364 49.075 31.579 1.00 63.63 1322 VAL B CA 1
ATOM 7395 C C . VAL B 1 473 ? 67.226 50.268 31.898 1.00 68.10 1322 VAL B C 1
ATOM 7396 O O . VAL B 1 473 ? 68.063 50.227 32.798 1.00 66.99 1322 VAL B O 1
ATOM 7400 N N . GLU B 1 474 ? 66.969 51.362 31.193 1.00 71.99 1323 GLU B N 1
ATOM 7401 C CA . GLU B 1 474 ? 67.812 52.546 31.266 1.00 65.44 1323 GLU B CA 1
ATOM 7402 C C . GLU B 1 474 ? 67.941 52.941 32.703 1.00 60.63 1323 GLU B C 1
ATOM 7403 O O . GLU B 1 474 ? 69.014 53.335 33.125 1.00 71.74 1323 GLU B O 1
ATOM 7405 N N . ALA B 1 475 ? 66.854 52.797 33.454 1.00 51.59 1324 ALA B N 1
ATOM 7406 C CA . ALA B 1 475 ? 66.817 53.240 34.824 1.00 49.83 1324 ALA B CA 1
ATOM 7407 C C . ALA B 1 475 ? 67.731 52.459 35.752 1.00 48.91 1324 ALA B C 1
ATOM 7408 O O . ALA B 1 475 ? 68.090 52.981 36.819 1.00 46.10 1324 ALA B O 1
ATOM 7410 N N . ARG B 1 476 ? 68.075 51.221 35.382 1.00 49.99 1325 ARG B N 1
ATOM 7411 C CA . ARG B 1 476 ? 69.024 50.417 36.179 1.00 55.54 1325 ARG B CA 1
ATOM 7412 C C . ARG B 1 476 ? 70.465 50.917 36.088 1.00 57.37 1325 ARG B C 1
ATOM 7413 O O . ARG B 1 476 ? 71.122 51.089 37.109 1.00 50.93 1325 ARG B O 1
ATOM 7421 N N . ALA B 1 477 ? 70.923 51.162 34.854 1.00 61.01 1326 ALA B N 1
ATOM 7422 C CA . ALA B 1 477 ? 72.232 51.779 34.600 1.00 56.28 1326 ALA B CA 1
ATOM 7423 C C . ALA B 1 477 ? 72.330 53.156 35.281 1.00 52.00 1326 ALA B C 1
ATOM 7424 O O . ALA B 1 477 ? 73.307 53.433 35.936 1.00 45.22 1326 ALA B O 1
ATOM 7426 N N . LYS B 1 478 ? 71.288 53.980 35.170 1.00 49.87 1327 LYS B N 1
ATOM 7427 C CA . LYS B 1 478 ? 71.274 55.270 35.850 1.00 52.36 1327 LYS B CA 1
ATOM 7428 C C . LYS B 1 478 ? 71.347 55.158 37.360 1.00 50.51 1327 LYS B C 1
ATOM 7429 O O . LYS B 1 478 ? 71.988 55.967 38.025 1.00 53.90 1327 LYS B O 1
ATOM 7435 N N . ALA B 1 479 ? 70.706 54.155 37.915 1.00 50.24 1328 ALA B N 1
ATOM 7436 C CA . ALA B 1 479 ? 70.827 53.948 39.342 1.00 51.98 1328 ALA B CA 1
ATOM 7437 C C . ALA B 1 479 ? 72.258 53.573 39.716 1.00 46.69 1328 ALA B C 1
ATOM 7438 O O . ALA B 1 479 ? 72.763 54.071 40.710 1.00 44.07 1328 ALA B O 1
ATOM 7440 N N . ILE B 1 480 ? 72.881 52.704 38.927 1.00 40.45 1329 ILE B N 1
ATOM 7441 C CA . ILE B 1 480 ? 74.234 52.292 39.178 1.00 42.15 1329 ILE B CA 1
ATOM 7442 C C . ILE B 1 480 ? 75.193 53.479 39.026 1.00 43.75 1329 ILE B C 1
ATOM 7443 O O . ILE B 1 480 ? 76.050 53.661 39.854 1.00 44.73 1329 ILE B O 1
ATOM 7448 N N . LEU B 1 481 ? 75.015 54.286 37.985 1.00 44.42 1330 LEU B N 1
ATOM 7449 C CA . LEU B 1 481 ? 75.848 55.460 37.745 1.00 41.47 1330 LEU B CA 1
ATOM 7450 C C . LEU B 1 481 ? 75.726 56.463 38.852 1.00 41.79 1330 LEU B C 1
ATOM 7451 O O . LEU B 1 481 ? 76.745 57.013 39.279 1.00 40.91 1330 LEU B O 1
ATOM 7456 N N . ASP B 1 482 ? 74.494 56.673 39.309 1.00 42.34 1331 ASP B N 1
ATOM 7457 C CA . ASP B 1 482 ? 74.255 57.540 40.468 1.00 49.22 1331 ASP B CA 1
ATOM 7458 C C . ASP B 1 482 ? 74.972 57.052 41.762 1.00 41.24 1331 ASP B C 1
ATOM 7459 O O . ASP B 1 482 ? 75.561 57.838 42.512 1.00 36.48 1331 ASP B O 1
ATOM 7464 N N . PHE B 1 483 ? 74.975 55.751 41.969 1.00 38.05 1332 PHE B N 1
ATOM 7465 C CA . PHE B 1 483 ? 75.676 55.167 43.101 1.00 38.94 1332 PHE B CA 1
ATOM 7466 C C . PHE B 1 483 ? 77.210 55.386 42.969 1.00 36.69 1332 PHE B C 1
ATOM 7467 O O . PHE B 1 483 ? 77.884 55.770 43.920 1.00 30.13 1332 PHE B O 1
ATOM 7475 N N . LEU B 1 484 ? 77.729 55.158 41.775 1.00 36.13 1333 LEU B N 1
ATOM 7476 C CA . LEU B 1 484 ? 79.141 55.320 41.515 1.00 33.75 1333 LEU B CA 1
ATOM 7477 C C . LEU B 1 484 ? 79.607 56.755 41.672 1.00 36.21 1333 LEU B C 1
ATOM 7478 O O . LEU B 1 484 ? 80.702 56.988 42.158 1.00 34.89 1333 LEU B O 1
ATOM 7483 N N . ASP B 1 485 ? 78.776 57.717 41.308 1.00 38.61 1334 ASP B N 1
ATOM 7484 C CA . ASP B 1 485 ? 79.108 59.109 41.587 1.00 42.66 1334 ASP B CA 1
ATOM 7485 C C . ASP B 1 485 ? 79.129 59.382 43.071 1.00 41.91 1334 ASP B C 1
ATOM 7486 O O . ASP B 1 485 ? 80.032 60.015 43.558 1.00 44.00 1334 ASP B O 1
ATOM 7491 N N . ALA B 1 486 ? 78.144 58.884 43.794 1.00 42.24 1335 ALA B N 1
ATOM 7492 C CA . ALA B 1 486 ? 78.101 59.097 45.228 1.00 41.21 1335 ALA B CA 1
ATOM 7493 C C . ALA B 1 486 ? 79.297 58.422 45.863 1.00 35.94 1335 ALA B C 1
ATOM 7494 O O . ALA B 1 486 ? 79.863 58.952 46.785 1.00 32.39 1335 ALA B O 1
ATOM 7496 N N . LEU B 1 487 ? 79.687 57.264 45.350 1.00 33.60 1336 LEU B N 1
ATOM 7497 C CA . LEU B 1 487 ? 80.893 56.607 45.804 1.00 33.51 1336 LEU B CA 1
ATOM 7498 C C . LEU B 1 487 ? 82.166 57.412 45.503 1.00 32.93 1336 LEU B C 1
ATOM 7499 O O . LEU B 1 487 ? 83.047 57.457 46.306 1.00 31.52 1336 LEU B O 1
ATOM 7504 N N . LEU B 1 488 ? 82.234 58.061 44.344 1.00 34.59 1337 LEU B N 1
ATOM 7505 C CA . LEU B 1 488 ? 83.335 58.950 44.031 1.00 32.82 1337 LEU B CA 1
ATOM 7506 C C . LEU B 1 488 ? 83.477 60.110 45.046 1.00 32.94 1337 LEU B C 1
ATOM 7507 O O . LEU B 1 488 ? 84.578 60.531 45.364 1.00 35.28 1337 LEU B O 1
ATOM 7512 N N . GLU B 1 489 ? 82.363 60.618 45.545 1.00 30.24 1338 GLU B N 1
ATOM 7513 C CA . GLU B 1 489 ? 82.369 61.683 46.535 1.00 31.43 1338 GLU B CA 1
ATOM 7514 C C . GLU B 1 489 ? 82.979 61.275 47.861 1.00 30.29 1338 GLU B C 1
ATOM 7515 O O . GLU B 1 489 ? 83.507 62.084 48.559 1.00 32.61 1338 GLU B O 1
ATOM 7521 N N . LEU B 1 490 ? 82.930 60.010 48.201 1.00 33.53 1339 LEU B N 1
ATOM 7522 C CA . LEU B 1 490 ? 83.479 59.551 49.475 1.00 35.19 1339 LEU B CA 1
ATOM 7523 C C . LEU B 1 490 ? 84.982 59.386 49.421 1.00 35.98 1339 LEU B C 1
ATOM 7524 O O . LEU B 1 490 ? 85.554 59.163 48.344 1.00 35.55 1339 LEU B O 1
ATOM 7529 N N . SER B 1 491 ? 85.622 59.471 50.587 1.00 35.51 1340 SER B N 1
ATOM 7530 C CA . SER B 1 491 ? 87.030 59.081 50.701 1.00 36.70 1340 SER B CA 1
ATOM 7531 C C . SER B 1 491 ? 87.216 57.899 51.630 1.00 36.15 1340 SER B C 1
ATOM 7532 O O . SER B 1 491 ? 86.844 56.794 51.292 1.00 35.69 1340 SER B O 1
ATOM 7535 N N . GLU B 1 492 ? 87.759 58.134 52.811 1.00 39.10 1341 GLU B N 1
ATOM 7536 C CA . GLU B 1 492 ? 88.096 57.074 53.747 1.00 38.37 1341 GLU B CA 1
ATOM 7537 C C . GLU B 1 492 ? 86.901 56.392 54.383 1.00 38.24 1341 GLU B C 1
ATOM 7538 O O . GLU B 1 492 ? 87.040 55.318 54.957 1.00 37.19 1341 GLU B O 1
ATOM 7544 N N . GLU B 1 493 ? 85.735 57.016 54.301 1.00 37.25 1342 GLU B N 1
ATOM 7545 C CA . GLU B 1 493 ? 84.505 56.424 54.851 1.00 42.33 1342 GLU B CA 1
ATOM 7546 C C . GLU B 1 493 ? 84.081 55.104 54.177 1.00 45.68 1342 GLU B C 1
ATOM 7547 O O . GLU B 1 493 ? 83.354 54.306 54.780 1.00 44.64 1342 GLU B O 1
ATOM 7553 N N . GLN B 1 494 ? 84.582 54.889 52.954 1.00 45.17 1343 GLN B N 1
ATOM 7554 C CA . GLN B 1 494 ? 84.353 53.691 52.173 1.00 40.96 1343 GLN B CA 1
ATOM 7555 C C . GLN B 1 494 ? 84.828 52.461 52.818 1.00 38.28 1343 GLN B C 1
ATOM 7556 O O . GLN B 1 494 ? 84.194 51.444 52.647 1.00 36.70 1343 GLN B O 1
ATOM 7562 N N . GLN B 1 495 ? 85.960 52.507 53.500 1.00 40.09 1344 GLN B N 1
ATOM 7563 C CA . GLN B 1 495 ? 86.474 51.269 54.124 1.00 48.26 1344 GLN B CA 1
ATOM 7564 C C . GLN B 1 495 ? 85.511 50.793 55.226 1.00 45.76 1344 GLN B C 1
ATOM 7565 O O . GLN B 1 495 ? 85.300 49.604 55.413 1.00 42.81 1344 GLN B O 1
ATOM 7571 N N . PHE B 1 496 ? 84.916 51.764 55.917 1.00 44.64 1345 PHE B N 1
ATOM 7572 C CA . PHE B 1 496 ? 83.953 51.507 56.984 1.00 42.02 1345 PHE B CA 1
ATOM 7573 C C . PHE B 1 496 ? 82.602 51.087 56.488 1.00 40.63 1345 PHE B C 1
ATOM 7574 O O . PHE B 1 496 ? 81.927 50.250 57.125 1.00 38.58 1345 PHE B O 1
ATOM 7582 N N . VAL B 1 497 ? 82.204 51.642 55.352 1.00 39.17 1346 VAL B N 1
ATOM 7583 C CA . VAL B 1 497 ? 80.972 51.197 54.719 1.00 38.27 1346 VAL B CA 1
ATOM 7584 C C . VAL B 1 497 ? 81.124 49.732 54.386 1.00 38.98 1346 VAL B C 1
ATOM 7585 O O . VAL B 1 497 ? 80.190 48.968 54.564 1.00 39.61 1346 VAL B O 1
ATOM 7589 N N . ALA B 1 498 ? 82.325 49.347 53.963 1.00 42.80 1347 ALA B N 1
ATOM 7590 C CA . ALA B 1 498 ? 82.646 47.941 53.677 1.00 44.04 1347 ALA B CA 1
ATOM 7591 C C . ALA B 1 498 ? 82.582 47.055 54.889 1.00 48.46 1347 ALA B C 1
ATOM 7592 O O . ALA B 1 498 ? 82.126 45.939 54.761 1.00 55.57 1347 ALA B O 1
ATOM 7594 N N . GLU B 1 499 ? 83.047 47.534 56.049 1.00 52.62 1348 GLU B N 1
ATOM 7595 C CA . GLU B 1 499 ? 82.912 46.777 57.307 1.00 51.73 1348 GLU B CA 1
ATOM 7596 C C . GLU B 1 499 ? 81.450 46.562 57.702 1.00 47.85 1348 GLU B C 1
ATOM 7597 O O . GLU B 1 499 ? 81.053 45.478 58.106 1.00 47.95 1348 GLU B O 1
ATOM 7603 N N . ALA B 1 500 ? 80.651 47.596 57.581 1.00 45.62 1349 ALA B N 1
ATOM 7604 C CA . ALA B 1 500 ? 79.251 47.494 57.954 1.00 49.05 1349 ALA B CA 1
ATOM 7605 C C . ALA B 1 500 ? 78.470 46.563 57.056 1.00 55.29 1349 ALA B C 1
ATOM 7606 O O . ALA B 1 500 ? 77.492 45.962 57.470 1.00 60.84 1349 ALA B O 1
ATOM 7608 N N . LEU B 1 501 ? 78.869 46.498 55.797 1.00 64.15 1350 LEU B N 1
ATOM 7609 C CA . LEU B 1 501 ? 78.290 45.552 54.863 1.00 57.42 1350 LEU B CA 1
ATOM 7610 C C . LEU B 1 501 ? 78.692 44.177 55.283 1.00 53.09 1350 LEU B C 1
ATOM 7611 O O . LEU B 1 501 ? 77.855 43.307 55.377 1.00 51.55 1350 LEU B O 1
ATOM 7616 N N . GLU B 1 502 ? 79.982 43.979 55.507 1.00 53.00 1351 GLU B N 1
ATOM 7617 C CA . GLU B 1 502 ? 80.470 42.667 55.899 1.00 59.32 1351 GLU B CA 1
ATOM 7618 C C . GLU B 1 502 ? 79.809 42.184 57.185 1.00 63.91 1351 GLU B C 1
ATOM 7619 O O . GLU B 1 502 ? 79.417 41.013 57.285 1.00 64.31 1351 GLU B O 1
ATOM 7625 N N . LYS B 1 503 ? 79.653 43.083 58.153 1.00 61.32 1352 LYS B N 1
ATOM 7626 C CA . LYS B 1 503 ? 79.207 42.667 59.481 1.00 59.15 1352 LYS B CA 1
ATOM 7627 C C . LYS B 1 503 ? 77.689 42.660 59.608 1.00 55.94 1352 LYS B C 1
ATOM 7628 O O . LYS B 1 503 ? 77.154 42.230 60.611 1.00 65.01 1352 LYS B O 1
ATOM 7630 N N . GLY B 1 504 ? 76.985 43.117 58.599 1.00 49.90 1353 GLY B N 1
ATOM 7631 C CA . GLY B 1 504 ? 75.538 43.148 58.671 1.00 48.48 1353 GLY B CA 1
ATOM 7632 C C . GLY B 1 504 ? 75.000 44.277 59.514 1.00 52.81 1353 GLY B C 1
ATOM 7633 O O . GLY B 1 504 ? 73.858 44.215 59.951 1.00 54.58 1353 GLY B O 1
ATOM 7634 N N . THR B 1 505 ? 75.785 45.338 59.706 1.00 56.61 1354 THR B N 1
ATOM 7635 C CA . THR B 1 505 ? 75.339 46.481 60.482 1.00 54.90 1354 THR B CA 1
ATOM 7636 C C . THR B 1 505 ? 74.970 47.727 59.662 1.00 56.54 1354 THR B C 1
ATOM 7637 O O . THR B 1 505 ? 74.827 48.838 60.191 1.00 55.23 1354 THR B O 1
ATOM 7641 N N . LEU B 1 506 ? 74.697 47.532 58.382 1.00 56.36 1355 LEU B N 1
ATOM 7642 C CA . LEU B 1 506 ? 74.290 48.649 57.552 1.00 52.83 1355 LEU B CA 1
ATOM 7643 C C . LEU B 1 506 ? 73.058 49.396 58.061 1.00 50.25 1355 LEU B C 1
ATOM 7644 O O . LEU B 1 506 ? 72.981 50.611 57.960 1.00 53.95 1355 LEU B O 1
ATOM 7649 N N . PRO B 1 507 ? 72.076 48.676 58.591 1.00 52.33 1356 PRO B N 1
ATOM 7650 C CA . PRO B 1 507 ? 70.809 49.355 58.958 1.00 48.08 1356 PRO B CA 1
ATOM 7651 C C . PRO B 1 507 ? 70.988 50.378 60.094 1.00 45.49 1356 PRO B C 1
ATOM 7652 O O . PRO B 1 507 ? 70.298 51.398 60.159 1.00 39.34 1356 PRO B O 1
ATOM 7656 N N . LEU B 1 508 ? 71.936 50.107 60.975 1.00 46.66 1357 LEU B N 1
ATOM 7657 C CA . LEU B 1 508 ? 72.307 51.069 61.999 1.00 48.33 1357 LEU B CA 1
ATOM 7658 C C . LEU B 1 508 ? 72.984 52.317 61.425 1.00 51.55 1357 LEU B C 1
ATOM 7659 O O . LEU B 1 508 ? 72.565 53.435 61.707 1.00 51.14 1357 LEU B O 1
ATOM 7664 N N . LEU B 1 509 ? 73.992 52.101 60.585 1.00 54.35 1358 LEU B N 1
ATOM 7665 C CA . LEU B 1 509 ? 74.719 53.190 59.939 1.00 53.23 1358 LEU B CA 1
ATOM 7666 C C . LEU B 1 509 ? 73.775 54.113 59.203 1.00 48.02 1358 LEU B C 1
ATOM 7667 O O . LEU B 1 509 ? 73.833 55.333 59.341 1.00 42.22 1358 LEU B O 1
ATOM 7672 N N . LYS B 1 510 ? 72.845 53.522 58.482 1.00 46.99 1359 LYS B N 1
ATOM 7673 C CA . LYS B 1 510 ? 71.891 54.313 57.736 1.00 47.89 1359 LYS B CA 1
ATOM 7674 C C . LYS B 1 510 ? 71.119 55.221 58.649 1.00 53.29 1359 LYS B C 1
ATOM 7675 O O . LYS B 1 510 ? 70.930 56.376 58.328 1.00 62.74 1359 LYS B O 1
ATOM 7681 N N . ASP B 1 511 ? 70.659 54.704 59.784 1.00 67.24 1360 ASP B N 1
ATOM 7682 C CA . ASP B 1 511 ? 69.908 55.534 60.744 1.00 67.19 1360 ASP B CA 1
ATOM 7683 C C . ASP B 1 511 ? 70.842 56.588 61.340 1.00 61.46 1360 ASP B C 1
ATOM 7684 O O . ASP B 1 511 ? 70.481 57.752 61.434 1.00 59.23 1360 ASP B O 1
ATOM 7686 N N . GLN B 1 512 ? 72.049 56.183 61.704 1.00 56.73 1361 GLN B N 1
ATOM 7687 C CA . GLN B 1 512 ? 72.988 57.092 62.344 1.00 59.56 1361 GLN B CA 1
ATOM 7688 C C . GLN B 1 512 ? 73.487 58.193 61.415 1.00 61.60 1361 GLN B C 1
ATOM 7689 O O . GLN B 1 512 ? 73.677 59.327 61.846 1.00 53.51 1361 GLN B O 1
ATOM 7695 N N . VAL B 1 513 ? 73.692 57.847 60.141 1.00 61.99 1362 VAL B N 1
ATOM 7696 C CA . VAL B 1 513 ? 74.034 58.830 59.115 1.00 62.16 1362 VAL B CA 1
ATOM 7697 C C . VAL B 1 513 ? 72.891 59.831 58.956 1.00 66.21 1362 VAL B C 1
ATOM 7698 O O . VAL B 1 513 ? 73.106 61.056 58.945 1.00 69.47 1362 VAL B O 1
ATOM 7702 N N . LYS B 1 514 ? 71.676 59.306 58.820 1.00 62.73 1363 LYS B N 1
ATOM 7703 C CA . LYS B 1 514 ? 70.490 60.164 58.740 1.00 63.04 1363 LYS B CA 1
ATOM 7704 C C . LYS B 1 514 ? 70.420 61.101 59.948 1.00 60.63 1363 LYS B C 1
ATOM 7705 O O . LYS B 1 514 ? 70.025 62.233 59.830 1.00 63.05 1363 LYS B O 1
ATOM 7707 N N . SER B 1 515 ? 70.837 60.635 61.113 1.00 70.22 1364 SER B N 1
ATOM 7708 C CA . SER B 1 515 ? 70.754 61.473 62.327 1.00 81.05 1364 SER B CA 1
ATOM 7709 C C . SER B 1 515 ? 71.796 62.584 62.390 1.00 76.97 1364 SER B C 1
ATOM 7710 O O . SER B 1 515 ? 71.500 63.671 62.872 1.00 88.15 1364 SER B O 1
ATOM 7713 N N . VAL B 1 516 ? 72.991 62.346 61.860 1.00 78.36 1365 VAL B N 1
ATOM 7714 C CA . VAL B 1 516 ? 73.982 63.429 61.720 1.00 75.10 1365 VAL B CA 1
ATOM 7715 C C . VAL B 1 516 ? 73.561 64.508 60.694 1.00 75.65 1365 VAL B C 1
ATOM 7716 O O . VAL B 1 516 ? 74.211 65.525 60.577 1.00 75.72 1365 VAL B O 1
ATOM 7720 N N . MET B 1 517 ? 72.449 64.323 59.995 1.00 82.04 1366 MET B N 1
ATOM 7721 C CA . MET B 1 517 ? 72.114 65.142 58.847 1.00 84.38 1366 MET B CA 1
ATOM 7722 C C . MET B 1 517 ? 70.968 66.116 59.116 1.00 95.54 1366 MET B C 1
ATOM 7723 O O . MET B 1 517 ? 69.789 65.748 59.004 1.00 92.89 1366 MET B O 1
ATOM 7728 N N . GLU B 1 518 ? 71.321 67.367 59.403 1.00 97.68 1367 GLU B N 1
ATOM 7729 C CA . GLU B 1 518 ? 70.357 68.486 59.399 1.00 92.48 1367 GLU B CA 1
ATOM 7730 C C . GLU B 1 518 ? 70.127 68.969 57.962 1.00 83.62 1367 GLU B C 1
ATOM 7731 O O . GLU B 1 518 ? 69.877 70.144 57.725 1.00 73.59 1367 GLU B O 1
ATOM 7737 N N . ASP B 1 534 ? 77.670 73.580 50.371 1.00 73.72 1383 ASP B N 1
ATOM 7738 C CA . ASP B 1 534 ? 78.240 73.048 51.592 1.00 80.86 1383 ASP B CA 1
ATOM 7739 C C . ASP B 1 534 ? 78.903 71.670 51.357 1.00 79.50 1383 ASP B C 1
ATOM 7740 O O . ASP B 1 534 ? 78.300 70.778 50.755 1.00 77.11 1383 ASP B O 1
ATOM 7745 N N . PRO B 1 535 ? 80.157 71.503 51.826 1.00 74.59 1384 PRO B N 1
ATOM 7746 C CA . PRO B 1 535 ? 80.861 70.244 51.579 1.00 65.04 1384 PRO B CA 1
ATOM 7747 C C . PRO B 1 535 ? 80.349 69.063 52.390 1.00 54.44 1384 PRO B C 1
ATOM 7748 O O . PRO B 1 535 ? 80.247 67.964 51.846 1.00 43.65 1384 PRO B O 1
ATOM 7752 N N . GLU B 1 536 ? 80.075 69.286 53.681 1.00 56.80 1385 GLU B N 1
ATOM 7753 C CA . GLU B 1 536 ? 79.678 68.180 54.621 1.00 55.13 1385 GLU B CA 1
ATOM 7754 C C . GLU B 1 536 ? 78.309 67.628 54.224 1.00 51.40 1385 GLU B C 1
ATOM 7755 O O . GLU B 1 536 ? 78.095 66.428 54.244 1.00 50.38 1385 GLU B O 1
ATOM 7757 N N . ALA B 1 537 ? 77.408 68.505 53.816 1.00 44.14 1386 ALA B N 1
ATOM 7758 C CA . ALA B 1 537 ? 76.154 68.051 53.298 1.00 45.83 1386 ALA B CA 1
ATOM 7759 C C . ALA B 1 537 ? 76.379 67.173 52.068 1.00 50.31 1386 ALA B C 1
ATOM 7760 O O . ALA B 1 537 ? 75.745 66.122 51.931 1.00 52.31 1386 ALA B O 1
ATOM 7762 N N . ARG B 1 538 ? 77.265 67.601 51.172 1.00 49.12 1387 ARG B N 1
ATOM 7763 C CA . ARG B 1 538 ? 77.515 66.830 49.962 1.00 50.01 1387 ARG B CA 1
ATOM 7764 C C . ARG B 1 538 ? 78.091 65.439 50.283 1.00 42.48 1387 ARG B C 1
ATOM 7765 O O . ARG B 1 538 ? 77.710 64.445 49.697 1.00 34.30 1387 ARG B O 1
ATOM 7773 N N . ILE B 1 539 ? 78.981 65.391 51.254 1.00 40.18 1388 ILE B N 1
ATOM 7774 C CA . ILE B 1 539 ? 79.625 64.142 51.618 1.00 41.60 1388 ILE B CA 1
ATOM 7775 C C . ILE B 1 539 ? 78.702 63.190 52.333 1.00 41.37 1388 ILE B C 1
ATOM 7776 O O . ILE B 1 539 ? 78.630 62.019 51.985 1.00 38.21 1388 ILE B O 1
ATOM 7781 N N . LEU B 1 540 ? 78.031 63.686 53.359 1.00 46.04 1389 LEU B N 1
ATOM 7782 C CA . LEU B 1 540 ? 77.084 62.874 54.151 1.00 47.63 1389 LEU B CA 1
ATOM 7783 C C . LEU B 1 540 ? 75.902 62.336 53.341 1.00 45.58 1389 LEU B C 1
ATOM 7784 O O . LEU B 1 540 ? 75.488 61.188 53.533 1.00 42.30 1389 LEU B O 1
ATOM 7789 N N . CYS B 1 541 ? 75.387 63.158 52.434 1.00 40.03 1390 CYS B N 1
ATOM 7790 C CA . CYS B 1 541 ? 74.356 62.719 51.519 1.00 40.58 1390 CYS B CA 1
ATOM 7791 C C . CYS B 1 541 ? 74.827 61.611 50.528 1.00 42.50 1390 CYS B C 1
ATOM 7792 O O . CYS B 1 541 ? 74.088 60.704 50.220 1.00 47.46 1390 CYS B O 1
ATOM 7795 N N . ALA B 1 542 ? 76.050 61.670 50.030 1.00 43.63 1391 ALA B N 1
ATOM 7796 C CA . ALA B 1 542 ? 76.610 60.558 49.268 1.00 38.42 1391 ALA B CA 1
ATOM 7797 C C . ALA B 1 542 ? 76.800 59.305 50.111 1.00 37.37 1391 ALA B C 1
ATOM 7798 O O . ALA B 1 542 ? 76.679 58.194 49.634 1.00 35.40 1391 ALA B O 1
ATOM 7800 N N . LEU B 1 543 ? 77.156 59.492 51.366 1.00 40.30 1392 LEU B N 1
ATOM 7801 C CA . LEU B 1 543 ? 77.275 58.381 52.301 1.00 41.62 1392 LEU B CA 1
ATOM 7802 C C . LEU B 1 543 ? 75.894 57.708 52.547 1.00 48.31 1392 LEU B C 1
ATOM 7803 O O . LEU B 1 543 ? 75.793 56.474 52.657 1.00 44.82 1392 LEU B O 1
ATOM 7808 N N . TYR B 1 544 ? 74.847 58.531 52.599 1.00 46.74 1393 TYR B N 1
ATOM 7809 C CA . TYR B 1 544 ? 73.500 58.040 52.800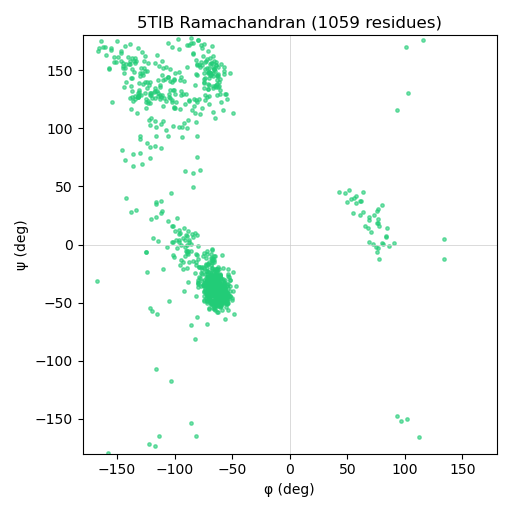 1.00 48.68 1393 TYR B CA 1
ATOM 7810 C C . TYR B 1 544 ? 73.045 57.227 51.609 1.00 48.50 1393 TYR B C 1
ATOM 7811 O O . TYR B 1 544 ? 72.557 56.111 51.765 1.00 50.65 1393 TYR B O 1
ATOM 7820 N N . VAL B 1 545 ? 73.226 57.778 50.419 1.00 43.95 1394 VAL B N 1
ATOM 7821 C CA . VAL B 1 545 ? 72.884 57.064 49.188 1.00 40.27 1394 VAL B CA 1
ATOM 7822 C C . VAL B 1 545 ? 73.668 55.760 49.026 1.00 37.47 1394 VAL B C 1
ATOM 7823 O O . VAL B 1 545 ? 73.124 54.778 48.551 1.00 39.12 1394 VAL B O 1
ATOM 7827 N N . VAL B 1 546 ? 74.942 55.766 49.378 1.00 35.20 1395 VAL B N 1
ATOM 7828 C CA . VAL B 1 546 ? 75.745 54.573 49.177 1.00 36.67 1395 VAL B CA 1
ATOM 7829 C C . VAL B 1 546 ? 75.336 53.507 50.157 1.00 38.75 1395 VAL B C 1
ATOM 7830 O O . VAL B 1 546 ? 75.246 52.338 49.801 1.00 38.29 1395 VAL B O 1
ATOM 7834 N N . VAL B 1 547 ? 75.109 53.900 51.394 1.00 43.03 1396 VAL B N 1
ATOM 7835 C CA . VAL B 1 547 ? 74.666 52.959 52.394 1.00 45.16 1396 VAL B CA 1
ATOM 7836 C C . VAL B 1 547 ? 73.268 52.431 52.048 1.00 47.99 1396 VAL B C 1
ATOM 7837 O O . VAL B 1 547 ? 73.055 51.208 52.014 1.00 43.92 1396 VAL B O 1
ATOM 7841 N N . SER B 1 548 ? 72.342 53.338 51.748 1.00 46.88 1397 SER B N 1
ATOM 7842 C CA . SER B 1 548 ? 70.981 52.941 51.416 1.00 42.88 1397 SER B CA 1
ATOM 7843 C C . SER B 1 548 ? 70.938 51.931 50.323 1.00 45.71 1397 SER B C 1
ATOM 7844 O O . SER B 1 548 ? 70.202 50.965 50.405 1.00 63.44 1397 SER B O 1
ATOM 7847 N N . ILE B 1 549 ? 71.713 52.155 49.281 1.00 46.03 1398 ILE B N 1
ATOM 7848 C CA . ILE B 1 549 ? 71.732 51.244 48.149 1.00 44.90 1398 ILE B CA 1
ATOM 7849 C C . ILE B 1 549 ? 72.371 49.914 48.492 1.00 43.14 1398 ILE B C 1
ATOM 7850 O O . ILE B 1 549 ? 71.847 48.887 48.121 1.00 44.53 1398 ILE B O 1
ATOM 7855 N N . LEU B 1 550 ? 73.503 49.925 49.182 1.00 44.40 1399 LEU B N 1
ATOM 7856 C CA . LEU B 1 550 ? 74.110 48.664 49.582 1.00 47.41 1399 LEU B CA 1
ATOM 7857 C C . LEU B 1 550 ? 73.189 47.843 50.504 1.00 54.92 1399 LEU B C 1
ATOM 7858 O O . LEU B 1 550 ? 73.158 46.594 50.425 1.00 51.57 1399 LEU B O 1
ATOM 7863 N N . LEU B 1 551 ? 72.426 48.561 51.340 1.00 57.39 1400 LEU B N 1
ATOM 7864 C CA . LEU B 1 551 ? 71.489 47.952 52.257 1.00 54.67 1400 LEU B CA 1
ATOM 7865 C C . LEU B 1 551 ? 70.387 47.248 51.488 1.00 62.29 1400 LEU B C 1
ATOM 7866 O O . LEU B 1 551 ? 70.186 46.020 51.680 1.00 63.52 1400 LEU B O 1
ATOM 7871 N N . GLU B 1 552 ? 69.719 47.997 50.591 1.00 56.03 1401 GLU B N 1
ATOM 7872 C CA . GLU B 1 552 ? 68.608 47.428 49.812 1.00 56.37 1401 GLU B CA 1
ATOM 7873 C C . GLU B 1 552 ? 69.011 46.152 49.083 1.00 55.15 1401 GLU B C 1
ATOM 7874 O O . GLU B 1 552 ? 68.274 45.187 49.107 1.00 69.44 1401 GLU B O 1
ATOM 7876 N N . LEU B 1 553 ? 70.181 46.122 48.482 1.00 53.89 1402 LEU B N 1
ATOM 7877 C CA . LEU B 1 553 ? 70.611 44.909 47.798 1.00 59.51 1402 LEU B CA 1
ATOM 7878 C C . LEU B 1 553 ? 70.952 43.791 48.788 1.00 61.31 1402 LEU B C 1
ATOM 7879 O O . LEU B 1 553 ? 70.626 42.645 48.552 1.00 61.44 1402 LEU B O 1
ATOM 7884 N N . ALA B 1 554 ? 71.621 44.111 49.886 1.00 65.34 1403 ALA B N 1
ATOM 7885 C CA . ALA B 1 554 ? 72.073 43.051 50.822 1.00 66.65 1403 ALA B CA 1
ATOM 7886 C C . ALA B 1 554 ? 70.929 42.371 51.621 1.00 62.91 1403 ALA B C 1
ATOM 7887 O O . ALA B 1 554 ? 71.045 41.192 52.062 1.00 51.55 1403 ALA B O 1
ATOM 7889 N N . GLU B 1 555 ? 69.868 43.128 51.864 1.00 44.83 1404 GLU B N 1
ATOM 7890 C CA . GLU B 1 555 ? 68.758 42.650 52.675 1.00 42.86 1404 GLU B CA 1
ATOM 7891 C C . GLU B 1 555 ? 67.705 42.004 51.794 1.00 48.36 1404 GLU B C 1
ATOM 7892 O O . GLU B 1 555 ? 66.966 42.696 51.110 1.00 45.06 1404 GLU B O 1
ATOM 7898 N N . GLY B 1 556 ? 67.642 40.678 51.808 1.00 46.66 1405 GLY B N 1
ATOM 7899 C CA . GLY B 1 556 ? 66.669 39.963 51.004 1.00 47.09 1405 GLY B CA 1
ATOM 7900 C C . GLY B 1 556 ? 67.168 38.599 50.575 1.00 50.00 1405 GLY B C 1
ATOM 7901 O O . GLY B 1 556 ? 66.582 37.963 49.702 1.00 46.96 1405 GLY B O 1
#

Organism: Homo sapiens (NCBI:txid9606)

Nearest PDB structures (foldseek):
  5tib-assembly1_A  TM=1.002E+00  e=1.243E-87  unclassified
  5h7n-assembly1_A  TM=8.403E-01  e=5.407E-59  Homo sapiens
  5wq6-assembly3_C  TM=8.193E-01  e=2.823E-59  Homo sapiens
  8g3s-assembly1_A  TM=7.886E-01  e=3.729E-59  Serratia sp. FS14
  1y4c-assembly1_A  TM=7.706E-01  e=1.434E-58  Escherichia coli